Protein AF-A0A832MBW1-F1 (afdb_monomer)

Structure (mmCIF, N/CA/C/O backbone):
data_AF-A0A832MBW1-F1
#
_entry.id   AF-A0A832MBW1-F1
#
loop_
_atom_site.group_PDB
_atom_site.id
_atom_site.type_symbol
_atom_site.label_atom_id
_atom_site.label_alt_id
_atom_site.label_comp_id
_atom_site.label_asym_id
_atom_site.label_entity_id
_atom_site.label_seq_id
_atom_site.pdbx_PDB_ins_code
_atom_site.Cartn_x
_atom_site.Cartn_y
_atom_site.Cartn_z
_atom_site.occupancy
_atom_site.B_iso_or_equiv
_atom_site.auth_seq_id
_atom_site.auth_comp_id
_atom_site.auth_asym_id
_atom_site.auth_atom_id
_atom_site.pdbx_PDB_model_num
ATOM 1 N N . VAL A 1 1 ? 12.903 -4.728 -37.208 1.00 92.25 1 VAL A N 1
ATOM 2 C CA . VAL A 1 1 ? 13.621 -6.028 -37.276 1.00 92.25 1 VAL A CA 1
ATOM 3 C C . VAL A 1 1 ? 13.811 -6.372 -38.739 1.00 92.25 1 VAL A C 1
ATOM 5 O O . VAL A 1 1 ? 12.863 -6.146 -39.484 1.00 92.25 1 VAL A O 1
ATOM 8 N N . ARG A 1 2 ? 14.954 -6.934 -39.152 1.00 93.88 2 ARG A N 1
ATOM 9 C CA . ARG A 1 2 ? 15.096 -7.521 -40.493 1.00 93.88 2 ARG A CA 1
ATOM 10 C C . ARG A 1 2 ? 14.336 -8.826 -40.596 1.00 93.88 2 ARG A C 1
ATOM 12 O O . ARG A 1 2 ? 14.789 -9.883 -40.165 1.00 93.88 2 ARG A O 1
ATOM 19 N N . THR A 1 3 ? 13.134 -8.723 -41.145 1.00 91.31 3 THR A N 1
ATOM 20 C CA . THR A 1 3 ? 12.177 -9.837 -41.202 1.00 91.31 3 THR A CA 1
ATOM 21 C C . THR A 1 3 ? 12.613 -10.955 -42.145 1.00 91.31 3 THR A C 1
ATOM 23 O O . THR A 1 3 ? 12.210 -12.098 -41.957 1.00 91.31 3 THR A O 1
ATOM 26 N N . SER A 1 4 ? 13.477 -10.651 -43.117 1.00 93.75 4 SER A N 1
ATOM 27 C CA . SER A 1 4 ? 14.012 -11.624 -44.071 1.00 93.75 4 SER A CA 1
ATOM 28 C C . SER A 1 4 ? 15.173 -12.464 -43.526 1.00 93.75 4 SER A C 1
ATOM 30 O O . SER A 1 4 ? 15.677 -13.321 -44.246 1.00 93.75 4 SER A O 1
ATOM 32 N N . HIS A 1 5 ? 15.667 -12.188 -42.315 1.00 96.31 5 HIS A N 1
ATOM 33 C CA . HIS A 1 5 ? 16.841 -12.875 -41.782 1.00 96.31 5 HIS A CA 1
ATOM 34 C C . HIS A 1 5 ? 16.543 -14.373 -41.547 1.00 96.31 5 HIS A C 1
ATOM 36 O O . HIS A 1 5 ? 15.524 -14.686 -40.921 1.00 96.31 5 HIS A O 1
ATOM 42 N N . PRO A 1 6 ? 17.419 -15.318 -41.955 1.00 96.19 6 PRO A N 1
ATOM 43 C CA . PRO A 1 6 ? 17.141 -16.755 -41.838 1.00 96.19 6 PRO A CA 1
ATOM 44 C C . PRO A 1 6 ? 16.861 -17.246 -40.412 1.00 96.19 6 PRO A C 1
ATOM 46 O O . PRO A 1 6 ? 16.080 -18.178 -40.236 1.00 96.19 6 PRO A O 1
ATOM 49 N N . ALA A 1 7 ? 17.414 -16.575 -39.393 1.00 96.44 7 ALA A N 1
ATOM 50 C CA . ALA A 1 7 ? 17.112 -16.839 -37.978 1.00 96.44 7 ALA A CA 1
ATOM 51 C C . ALA A 1 7 ? 15.615 -16.761 -37.627 1.00 96.44 7 ALA A C 1
ATOM 53 O O . ALA A 1 7 ? 15.191 -17.343 -36.630 1.00 96.44 7 ALA A O 1
ATOM 54 N N . PHE A 1 8 ? 14.810 -16.056 -38.424 1.00 96.50 8 PHE A N 1
ATOM 55 C CA . PHE A 1 8 ? 13.365 -15.937 -38.237 1.00 96.50 8 PHE A CA 1
ATOM 56 C C . PHE A 1 8 ? 12.561 -16.747 -39.260 1.00 96.50 8 PHE A C 1
ATOM 58 O O . PHE A 1 8 ? 11.351 -16.563 -39.382 1.00 96.50 8 PHE A O 1
ATOM 65 N N . SER A 1 9 ? 13.200 -17.656 -40.000 1.00 94.56 9 SER A N 1
ATOM 66 C CA . SER A 1 9 ? 12.514 -18.465 -41.006 1.00 94.56 9 SER A CA 1
ATOM 67 C C . SER A 1 9 ? 11.331 -19.238 -40.401 1.00 94.56 9 SER A C 1
ATOM 69 O O . SER A 1 9 ? 11.435 -19.924 -39.376 1.00 94.56 9 SER A O 1
ATOM 71 N N . GLY A 1 10 ? 10.159 -19.073 -41.019 1.00 92.94 10 GLY A N 1
ATOM 72 C CA . GLY A 1 10 ? 8.892 -19.652 -40.568 1.00 92.94 10 GLY A CA 1
ATOM 73 C C . GLY A 1 10 ? 8.289 -19.023 -39.303 1.00 92.94 10 GLY A C 1
ATOM 74 O O . GLY A 1 10 ? 7.329 -19.579 -38.762 1.00 92.94 10 GLY A O 1
ATOM 75 N N . LEU A 1 11 ? 8.851 -17.937 -38.763 1.00 95.88 11 LEU A N 1
ATOM 76 C CA . LEU A 1 11 ? 8.248 -17.163 -37.676 1.00 95.88 11 LEU A CA 1
ATOM 77 C C . LEU A 1 11 ? 7.294 -16.129 -38.278 1.00 95.88 11 LEU A C 1
ATOM 79 O O . LEU A 1 11 ? 7.687 -15.343 -39.136 1.00 95.88 11 LEU A O 1
ATOM 83 N N . ASN A 1 12 ? 6.044 -16.094 -37.816 1.00 95.62 12 ASN A N 1
ATOM 84 C CA . ASN A 1 12 ? 5.128 -15.030 -38.215 1.00 95.62 12 ASN A CA 1
ATOM 85 C C . ASN A 1 12 ? 5.562 -13.713 -37.552 1.00 95.62 12 ASN A C 1
ATOM 87 O O . ASN A 1 12 ? 5.548 -13.617 -36.323 1.00 95.62 12 ASN A O 1
ATOM 91 N N . ILE A 1 13 ? 5.943 -12.704 -38.339 1.00 95.62 13 ILE A N 1
ATOM 92 C CA . ILE A 1 13 ? 6.321 -11.385 -37.820 1.00 95.62 13 ILE A CA 1
ATOM 93 C C . ILE A 1 13 ? 5.285 -10.348 -38.246 1.00 95.62 13 ILE A C 1
ATOM 95 O O . ILE A 1 13 ? 5.181 -9.996 -39.420 1.00 95.62 13 ILE A O 1
ATOM 99 N N . VAL A 1 14 ? 4.559 -9.800 -37.272 1.00 95.56 14 VAL A N 1
ATOM 100 C CA . VAL A 1 14 ? 3.630 -8.686 -37.487 1.00 95.56 14 VAL A CA 1
ATOM 101 C C . VAL A 1 14 ? 4.376 -7.386 -37.228 1.00 95.56 14 VAL A C 1
ATOM 103 O O . VAL A 1 14 ? 4.815 -7.133 -36.109 1.00 95.56 14 VAL A O 1
ATOM 106 N N . SER A 1 15 ? 4.525 -6.554 -38.257 1.00 95.75 15 SER A N 1
ATOM 107 C CA . SER A 1 15 ? 5.295 -5.313 -38.162 1.00 95.75 15 SER A CA 1
ATOM 108 C C . SER A 1 15 ? 4.417 -4.064 -38.196 1.00 95.75 15 SER A C 1
ATOM 110 O O . SER A 1 15 ? 3.482 -3.974 -38.994 1.00 95.75 15 SER A O 1
ATOM 112 N N . LYS A 1 16 ? 4.750 -3.079 -37.357 1.00 95.94 16 LYS A N 1
ATOM 113 C CA . LYS A 1 16 ? 4.150 -1.736 -37.339 1.00 95.94 16 LYS A CA 1
ATOM 114 C C . LYS A 1 16 ? 5.208 -0.677 -37.048 1.00 95.94 16 LYS A C 1
ATOM 116 O O . LYS A 1 16 ? 6.159 -0.946 -36.319 1.00 95.94 16 LYS A O 1
ATOM 121 N N . VAL A 1 17 ? 5.033 0.511 -37.622 1.00 96.88 17 VAL A N 1
ATOM 122 C CA . VAL A 1 17 ? 5.969 1.637 -37.498 1.00 96.88 17 VAL A CA 1
ATOM 123 C C . VAL A 1 17 ? 5.344 2.738 -36.652 1.00 96.88 17 VAL A C 1
ATOM 125 O O . VAL A 1 17 ? 4.193 3.102 -36.873 1.00 96.88 17 VAL A O 1
ATOM 128 N N . PHE A 1 18 ? 6.121 3.257 -35.707 1.00 96.50 18 PHE A N 1
ATOM 129 C CA . PHE A 1 18 ? 5.790 4.358 -34.808 1.00 96.50 18 PHE A CA 1
ATOM 130 C C . PHE A 1 18 ? 6.983 5.314 -34.804 1.00 96.50 18 PHE A C 1
ATOM 132 O O . PHE A 1 18 ? 7.837 5.247 -33.932 1.00 96.50 18 PHE A O 1
ATOM 139 N N . LEU A 1 19 ? 7.100 6.129 -35.852 1.00 95.75 19 LEU A N 1
ATOM 140 C CA . LEU A 1 19 ? 8.191 7.096 -36.031 1.00 95.75 19 LEU A CA 1
ATOM 141 C C . LEU A 1 19 ? 7.652 8.495 -36.336 1.00 95.75 19 LEU A C 1
ATOM 143 O O . LEU A 1 19 ? 8.296 9.291 -37.021 1.00 95.75 19 LEU A O 1
ATOM 147 N N . ASP A 1 20 ? 6.443 8.795 -35.866 1.00 94.31 20 ASP A N 1
ATOM 148 C CA . ASP A 1 20 ? 5.788 10.069 -36.151 1.00 94.31 20 ASP A CA 1
ATOM 149 C C . ASP A 1 20 ? 6.505 11.247 -35.499 1.00 94.31 20 ASP A C 1
ATOM 151 O O . ASP A 1 20 ? 6.515 12.345 -36.066 1.00 94.31 20 ASP A O 1
ATOM 155 N N . TYR A 1 21 ? 7.154 11.003 -34.360 1.00 94.50 21 TYR A N 1
ATOM 156 C CA . TYR A 1 21 ? 7.999 11.981 -33.690 1.00 94.50 21 TYR A CA 1
ATOM 157 C C . TYR A 1 21 ? 9.461 11.820 -34.106 1.00 94.50 21 TYR A C 1
ATOM 159 O O . TYR A 1 21 ? 10.112 12.816 -34.414 1.00 94.50 21 TYR A O 1
ATOM 167 N N . GLY A 1 22 ? 9.966 10.586 -34.209 1.00 92.62 22 GLY A N 1
ATOM 168 C CA . GLY A 1 22 ? 11.330 10.311 -34.666 1.00 92.62 22 GLY A CA 1
ATOM 169 C C . GLY A 1 22 ? 11.683 10.950 -36.012 1.00 92.62 22 GLY A C 1
ATOM 170 O O . GLY A 1 22 ? 12.757 11.531 -36.144 1.00 92.62 22 GLY A O 1
ATOM 171 N N . LYS A 1 23 ? 10.761 10.944 -36.987 1.00 95.12 23 LYS A N 1
ATOM 172 C CA . LYS A 1 23 ? 10.978 11.543 -38.321 1.00 95.12 23 LYS A CA 1
ATOM 173 C C . LYS A 1 23 ? 11.207 13.059 -38.313 1.00 95.12 23 LYS A C 1
ATOM 175 O O . LYS A 1 23 ? 11.610 13.612 -39.332 1.00 95.12 23 LYS A O 1
ATOM 180 N N . GLN A 1 24 ? 10.914 13.727 -37.198 1.00 96.00 24 GLN A N 1
ATOM 181 C CA . GLN A 1 24 ? 11.104 15.168 -37.025 1.00 96.00 24 GLN A CA 1
ATOM 182 C C . GLN A 1 24 ? 12.509 15.512 -36.502 1.00 96.00 24 GLN A C 1
ATOM 184 O O . GLN A 1 24 ? 12.883 16.683 -36.498 1.00 96.00 24 GLN A O 1
ATOM 189 N N . ASP A 1 25 ? 13.295 14.520 -36.068 1.00 94.06 25 ASP A N 1
ATOM 190 C CA . ASP A 1 25 ? 14.669 14.734 -35.615 1.00 94.06 25 ASP A CA 1
ATOM 191 C C . ASP A 1 25 ? 15.563 15.168 -36.798 1.00 94.06 25 ASP A C 1
ATOM 193 O O . ASP A 1 25 ? 15.604 14.476 -37.822 1.00 94.06 25 ASP A O 1
ATOM 197 N N . PRO A 1 26 ? 16.329 16.272 -36.692 1.00 94.75 26 PRO A N 1
ATOM 198 C CA . PRO A 1 26 ? 17.281 16.683 -37.729 1.00 94.75 26 PRO A CA 1
ATOM 199 C C . PRO A 1 26 ? 18.284 15.583 -38.125 1.00 94.75 26 PRO A C 1
ATOM 201 O O . PRO A 1 26 ? 18.710 15.488 -39.284 1.00 94.75 26 PRO A O 1
ATOM 204 N N . CYS A 1 27 ? 18.631 14.721 -37.169 1.00 94.69 27 CYS A N 1
ATOM 205 C CA . CYS A 1 27 ? 19.523 13.580 -37.319 1.00 94.69 27 CYS A CA 1
ATOM 206 C C . CYS A 1 27 ? 18.808 12.293 -37.757 1.00 94.69 27 CYS A C 1
ATOM 208 O O . CYS A 1 27 ? 19.432 11.234 -37.804 1.00 94.69 27 CYS A O 1
ATOM 210 N N . PHE A 1 28 ? 17.531 12.349 -38.141 1.00 95.50 28 PHE A N 1
ATOM 211 C CA . PHE A 1 28 ? 16.820 11.192 -38.678 1.00 95.50 28 PHE A CA 1
ATOM 212 C C . PHE A 1 28 ? 17.489 10.678 -39.964 1.00 95.50 28 PHE A C 1
ATOM 214 O O . PHE A 1 28 ? 17.680 11.428 -40.931 1.00 95.50 28 PHE A O 1
ATOM 221 N N . GLY A 1 29 ? 17.869 9.399 -39.951 1.00 93.81 29 GLY A N 1
ATOM 222 C CA . GLY A 1 29 ? 18.595 8.692 -41.009 1.00 93.81 29 GLY A CA 1
ATOM 223 C C . GLY A 1 29 ? 17.940 7.382 -41.443 1.00 93.81 29 GLY A C 1
ATOM 224 O O . GLY A 1 29 ? 18.627 6.502 -41.956 1.00 93.81 29 GLY A O 1
ATOM 225 N N . ASP A 1 30 ? 16.637 7.226 -41.216 1.00 94.31 30 ASP A N 1
ATOM 226 C CA . ASP A 1 30 ? 15.901 5.988 -41.488 1.00 94.31 30 ASP A CA 1
ATOM 227 C C . ASP A 1 30 ? 14.741 6.217 -42.477 1.00 94.31 30 ASP A C 1
ATOM 229 O O . ASP A 1 30 ? 14.628 7.274 -43.093 1.00 94.31 30 ASP A O 1
ATOM 233 N N . ASP A 1 31 ? 13.901 5.208 -42.694 1.00 92.38 31 ASP A N 1
ATOM 234 C CA . ASP A 1 31 ? 12.640 5.317 -43.426 1.00 92.38 31 ASP A CA 1
ATOM 235 C C . ASP A 1 31 ? 11.462 5.259 -42.444 1.00 92.38 31 ASP A C 1
ATOM 237 O O . ASP A 1 31 ? 11.221 4.242 -41.794 1.00 92.38 31 ASP A O 1
ATOM 241 N N . ALA A 1 32 ? 10.716 6.363 -42.348 1.00 92.38 32 ALA A N 1
ATOM 242 C CA . ALA A 1 32 ? 9.584 6.508 -41.433 1.00 92.38 32 ALA A CA 1
ATOM 243 C C . ALA A 1 32 ? 8.362 5.647 -41.807 1.00 92.38 32 ALA A C 1
ATOM 245 O O . ALA A 1 32 ? 7.406 5.584 -41.038 1.00 92.38 32 ALA A O 1
ATOM 246 N N . THR A 1 33 ? 8.371 4.997 -42.973 1.00 93.31 33 THR A N 1
ATOM 247 C CA . THR A 1 33 ? 7.282 4.134 -43.458 1.00 93.31 33 THR A CA 1
ATOM 248 C C . THR A 1 33 ? 7.624 2.648 -43.409 1.00 93.31 33 THR A C 1
ATOM 250 O O . THR A 1 33 ? 6.732 1.804 -43.510 1.00 93.31 33 THR A O 1
ATOM 253 N N . SER A 1 34 ? 8.899 2.310 -43.209 1.00 92.94 34 SER A N 1
ATOM 254 C CA . SER A 1 34 ? 9.385 0.934 -43.261 1.00 92.94 34 SER A CA 1
ATOM 255 C C . SER A 1 34 ? 9.634 0.364 -41.863 1.00 92.94 34 SER A C 1
ATOM 257 O O . SER A 1 34 ? 10.283 1.017 -41.048 1.00 92.94 34 SER A O 1
ATOM 259 N N . PRO A 1 35 ? 9.185 -0.871 -41.564 1.00 91.44 35 PRO A N 1
ATOM 260 C CA . PRO A 1 35 ? 9.498 -1.559 -40.310 1.00 91.44 35 PRO A CA 1
ATOM 261 C C . PRO A 1 35 ? 10.895 -2.201 -40.281 1.00 91.44 35 PRO A C 1
ATOM 263 O O . PRO A 1 35 ? 11.268 -2.822 -39.272 1.00 91.44 35 PRO A O 1
ATOM 266 N N . GLU A 1 36 ? 11.642 -2.077 -41.379 1.00 89.75 36 GLU A N 1
ATOM 267 C CA . GLU A 1 36 ? 12.969 -2.652 -41.544 1.00 89.75 36 GLU A CA 1
ATOM 268 C C . GLU A 1 36 ? 13.975 -1.987 -40.597 1.00 89.75 36 GLU A C 1
ATOM 270 O O . GLU A 1 36 ? 13.896 -0.797 -40.279 1.00 89.75 36 GLU A O 1
ATOM 275 N N . ASP A 1 37 ? 14.905 -2.776 -40.073 1.00 86.56 37 ASP A N 1
ATOM 276 C CA . ASP A 1 37 ? 15.858 -2.312 -39.069 1.00 86.56 37 ASP A CA 1
ATOM 277 C C . ASP A 1 37 ? 17.171 -1.858 -39.695 1.00 86.56 37 ASP A C 1
ATOM 279 O O . ASP A 1 37 ? 18.097 -2.641 -39.779 1.00 86.56 37 ASP A O 1
ATOM 283 N N . LYS A 1 38 ? 17.305 -0.587 -40.073 1.00 87.25 38 LYS A N 1
ATOM 284 C CA . LYS A 1 38 ? 18.543 -0.109 -40.710 1.00 87.25 38 LYS A CA 1
ATOM 285 C C . LYS A 1 38 ? 19.767 -0.037 -39.795 1.00 87.25 38 LYS A C 1
ATOM 287 O O . LYS A 1 38 ? 20.871 0.154 -40.301 1.00 87.25 38 LYS A O 1
ATOM 292 N N . GLN A 1 39 ? 19.590 -0.149 -38.479 1.00 90.69 39 GLN A N 1
ATOM 293 C CA . GLN A 1 39 ? 20.680 -0.009 -37.515 1.00 90.69 39 GLN A CA 1
ATOM 294 C C . GLN A 1 39 ? 21.196 -1.375 -37.036 1.00 90.69 39 GLN A C 1
ATOM 296 O O . GLN A 1 39 ? 22.407 -1.577 -36.962 1.00 90.69 39 GLN A O 1
ATOM 301 N N . GLY A 1 40 ? 20.292 -2.316 -36.762 1.00 92.44 40 GLY A N 1
ATOM 302 C CA . GLY A 1 40 ? 20.576 -3.722 -36.470 1.00 92.44 40 GLY A CA 1
ATOM 303 C C . GLY A 1 40 ? 20.309 -4.179 -35.035 1.00 92.44 40 GLY A C 1
ATOM 304 O O . GLY A 1 40 ? 20.174 -5.378 -34.786 1.00 92.44 40 GLY A O 1
ATOM 305 N N . HIS A 1 41 ? 20.169 -3.250 -34.090 1.00 94.44 41 HIS A N 1
ATOM 306 C CA . HIS A 1 41 ? 19.912 -3.537 -32.676 1.00 94.44 41 HIS A CA 1
ATOM 307 C C . HIS A 1 41 ? 18.585 -4.260 -32.469 1.00 94.44 41 HIS A C 1
ATOM 309 O O . HIS A 1 41 ? 18.535 -5.267 -31.765 1.00 94.44 41 HIS A O 1
ATOM 315 N N . GLY A 1 42 ? 17.516 -3.814 -33.134 1.00 96.06 42 GLY A N 1
ATOM 316 C CA . GLY A 1 42 ? 16.205 -4.452 -33.014 1.00 96.06 42 GLY A CA 1
ATOM 317 C C . GLY A 1 42 ? 16.215 -5.898 -33.516 1.00 96.06 42 GLY A C 1
ATOM 318 O O . GLY A 1 42 ? 15.570 -6.763 -32.928 1.00 96.06 42 GLY A O 1
ATOM 319 N N . THR A 1 43 ? 16.966 -6.170 -34.582 1.00 97.25 43 THR A N 1
ATOM 320 C CA . THR A 1 43 ? 17.171 -7.507 -35.159 1.00 97.25 43 THR A CA 1
ATOM 321 C C . THR A 1 43 ? 17.930 -8.411 -34.195 1.00 97.25 43 THR A C 1
ATOM 323 O O . THR A 1 43 ? 17.482 -9.528 -33.932 1.00 97.25 43 THR A O 1
ATOM 326 N N . HIS A 1 44 ? 19.006 -7.902 -33.592 1.00 97.44 44 HIS A N 1
ATOM 327 C CA . HIS A 1 44 ? 19.781 -8.625 -32.582 1.00 97.44 44 HIS A CA 1
ATOM 328 C C . HIS A 1 44 ? 18.925 -8.958 -31.349 1.00 97.44 44 HIS A C 1
ATOM 330 O O . HIS A 1 44 ? 18.812 -10.121 -30.957 1.00 97.44 44 HIS A O 1
ATOM 336 N N . VAL A 1 45 ? 18.206 -7.970 -30.810 1.00 98.12 45 VAL A N 1
ATOM 337 C CA . VAL A 1 45 ? 17.284 -8.131 -29.673 1.00 98.12 45 VAL A CA 1
ATOM 338 C C . VAL A 1 45 ? 16.179 -9.149 -29.975 1.00 98.12 45 VAL A C 1
ATOM 340 O O . VAL A 1 45 ? 15.905 -10.026 -29.155 1.00 98.12 45 VAL A O 1
ATOM 343 N N . ALA A 1 46 ? 15.560 -9.081 -31.157 1.00 97.88 46 ALA A N 1
ATOM 344 C CA . ALA A 1 46 ? 14.539 -10.040 -31.578 1.00 97.88 46 ALA A CA 1
ATOM 345 C C . ALA A 1 46 ? 15.092 -11.467 -31.704 1.00 97.88 46 ALA A C 1
ATOM 347 O O . ALA A 1 46 ? 14.399 -12.427 -31.357 1.00 97.88 46 ALA A O 1
ATOM 348 N N . GLY A 1 47 ? 16.340 -11.616 -32.156 1.00 98.00 47 GLY A N 1
ATOM 349 C CA . GLY A 1 47 ? 17.010 -12.910 -32.241 1.00 98.00 47 GLY A CA 1
ATOM 350 C C . GLY A 1 47 ? 17.220 -13.560 -30.870 1.00 98.00 47 GLY A C 1
ATOM 351 O O . GLY A 1 47 ? 16.939 -14.749 -30.732 1.00 98.00 47 GLY A O 1
ATOM 352 N N . ILE A 1 48 ? 17.568 -12.787 -29.833 1.00 98.31 48 ILE A N 1
ATOM 353 C CA . ILE A 1 48 ? 17.711 -13.305 -28.458 1.00 98.31 48 ILE A CA 1
ATOM 354 C C . ILE A 1 48 ? 16.377 -13.861 -27.945 1.00 98.31 48 ILE A C 1
ATOM 356 O O . ILE A 1 48 ? 16.347 -14.856 -27.223 1.00 98.31 48 ILE A O 1
ATOM 360 N N . VAL A 1 49 ? 15.253 -13.260 -28.343 1.00 98.19 49 VAL A N 1
ATOM 361 C CA . VAL A 1 49 ? 13.928 -13.775 -27.978 1.00 98.19 49 VAL A CA 1
ATOM 362 C C . VAL A 1 49 ? 13.564 -15.008 -28.801 1.00 98.19 49 VAL A C 1
ATOM 364 O O . VAL A 1 49 ? 13.142 -16.006 -28.227 1.00 98.19 49 VAL A O 1
ATOM 367 N N . ALA A 1 50 ? 13.676 -14.950 -30.130 1.00 97.25 50 ALA A N 1
ATOM 368 C CA . ALA A 1 50 ? 12.919 -15.844 -31.012 1.00 97.25 50 ALA A CA 1
ATOM 369 C C . ALA A 1 50 ? 13.720 -16.483 -32.160 1.00 97.25 50 ALA A C 1
ATOM 371 O O . ALA A 1 50 ? 13.111 -17.112 -33.026 1.00 97.25 50 ALA A O 1
ATOM 372 N N . SER A 1 51 ? 15.051 -16.350 -32.191 1.00 97.38 51 SER A N 1
ATOM 373 C CA . SER A 1 51 ? 15.876 -17.007 -33.213 1.00 97.38 51 SER A CA 1
ATOM 374 C C . SER A 1 51 ? 15.639 -18.522 -33.237 1.00 97.38 51 SER A C 1
ATOM 376 O O . SER A 1 51 ? 15.592 -19.186 -32.198 1.00 97.38 51 SER A O 1
ATOM 378 N N . ARG A 1 52 ? 15.536 -19.076 -34.444 1.00 95.62 52 ARG A N 1
ATOM 379 C CA . ARG A 1 52 ? 15.458 -20.515 -34.731 1.00 95.62 52 ARG A CA 1
ATOM 380 C C . ARG A 1 52 ? 16.774 -21.079 -35.278 1.00 95.62 52 ARG A C 1
ATOM 382 O O . ARG A 1 52 ? 16.814 -22.240 -35.672 1.00 95.62 52 ARG A O 1
ATOM 389 N N . GLY A 1 53 ? 17.841 -20.276 -35.262 1.00 93.88 53 GLY A N 1
ATOM 390 C CA . GLY A 1 53 ? 19.112 -20.582 -35.917 1.00 93.88 53 GLY A CA 1
ATOM 391 C C . GLY A 1 53 ? 19.067 -20.330 -37.429 1.00 93.88 53 GLY A C 1
ATOM 392 O O . GLY A 1 53 ? 18.007 -20.103 -38.009 1.00 93.88 53 GLY A O 1
ATOM 393 N N . ALA A 1 54 ? 20.231 -20.357 -38.070 1.00 94.38 54 ALA A N 1
ATOM 394 C CA . ALA A 1 54 ? 20.383 -20.209 -39.521 1.00 94.38 54 ALA A CA 1
ATOM 395 C C . ALA A 1 54 ? 21.348 -21.275 -40.072 1.00 94.38 54 ALA A C 1
ATOM 397 O O . ALA A 1 54 ? 22.058 -21.910 -39.286 1.00 94.38 54 ALA A O 1
ATOM 398 N N . PRO A 1 55 ? 21.419 -21.495 -41.399 1.00 92.25 55 PRO A N 1
ATOM 399 C CA . PRO A 1 55 ? 22.463 -22.332 -41.989 1.00 92.25 55 PRO A CA 1
ATOM 400 C C . PRO A 1 55 ? 23.863 -21.891 -41.529 1.00 92.25 55 PRO A C 1
ATOM 402 O O . PRO A 1 55 ? 24.207 -20.716 -41.625 1.00 92.25 55 PRO A O 1
ATOM 405 N N . GLY A 1 56 ? 24.656 -22.823 -40.990 1.00 90.81 56 GLY A N 1
ATOM 406 C CA . GLY A 1 56 ? 25.969 -22.529 -40.390 1.00 90.81 56 GLY A CA 1
ATOM 407 C C . GLY A 1 56 ? 25.929 -21.947 -38.967 1.00 90.81 56 GLY A C 1
ATOM 408 O O . GLY A 1 56 ? 26.980 -21.768 -38.365 1.00 90.81 56 GLY A O 1
ATOM 409 N N . TRP A 1 57 ? 24.736 -21.704 -38.415 1.00 91.06 57 TRP A N 1
ATOM 410 C CA . TRP A 1 57 ? 24.489 -21.113 -37.094 1.00 91.06 57 TRP A CA 1
ATOM 411 C C . TRP A 1 57 ? 23.328 -21.832 -36.382 1.00 91.06 57 TRP A C 1
ATOM 413 O O . TRP A 1 57 ? 22.386 -21.204 -35.891 1.00 91.06 57 TRP A O 1
ATOM 423 N N . SER A 1 58 ? 23.347 -23.168 -36.374 1.00 87.88 58 SER A N 1
ATOM 424 C CA . SER A 1 58 ? 22.223 -23.989 -35.901 1.00 87.88 58 SER A CA 1
ATOM 425 C C . SER A 1 58 ? 21.959 -23.894 -34.401 1.00 87.88 58 SER A C 1
ATOM 427 O O . SER A 1 58 ? 20.822 -24.115 -34.000 1.00 87.88 58 SER A O 1
ATOM 429 N N . ASP A 1 59 ? 22.963 -23.536 -33.596 1.00 87.25 59 ASP A N 1
ATOM 430 C CA . ASP A 1 59 ? 22.897 -23.604 -32.126 1.00 87.25 59 ASP A CA 1
ATOM 431 C C . ASP A 1 59 ? 22.562 -22.252 -31.468 1.00 87.25 59 ASP A C 1
ATOM 433 O O . ASP A 1 59 ? 22.470 -22.136 -30.247 1.00 87.25 59 ASP A O 1
ATOM 437 N N . TYR A 1 60 ? 22.329 -21.213 -32.273 1.00 91.38 60 TYR A N 1
ATOM 438 C CA . TYR A 1 60 ? 22.073 -19.847 -31.811 1.00 91.38 60 TYR A CA 1
ATOM 439 C C . TYR A 1 60 ? 20.574 -19.578 -31.666 1.00 91.38 60 TYR A C 1
ATOM 441 O O . TYR A 1 60 ? 19.972 -18.787 -32.402 1.00 91.38 60 TYR A O 1
ATOM 449 N N . TRP A 1 61 ? 19.948 -20.296 -30.736 1.00 94.06 61 TRP A N 1
ATOM 450 C CA . TRP A 1 61 ? 18.515 -20.198 -30.474 1.00 94.06 61 TRP A CA 1
ATOM 451 C C . TRP A 1 61 ? 18.168 -19.022 -29.571 1.00 94.06 61 TRP A C 1
ATOM 453 O O . TRP A 1 61 ? 18.834 -18.758 -28.574 1.00 94.06 61 TRP A O 1
ATOM 463 N N . GLY A 1 62 ? 17.057 -18.366 -29.894 1.00 96.56 62 GLY A N 1
ATOM 464 C CA . GLY A 1 62 ? 16.418 -17.446 -28.973 1.00 96.56 62 GLY A CA 1
ATOM 465 C C . GLY A 1 62 ? 15.789 -18.209 -27.811 1.00 96.56 62 GLY A C 1
ATOM 466 O O . GLY A 1 62 ? 15.372 -19.363 -27.959 1.00 96.56 62 GLY A O 1
ATOM 467 N N . VAL A 1 63 ? 15.670 -17.547 -26.662 1.00 97.62 63 VAL A N 1
ATOM 468 C CA . VAL A 1 63 ? 15.126 -18.135 -25.429 1.00 97.62 63 VAL A CA 1
ATOM 469 C C . VAL A 1 63 ? 13.752 -18.767 -25.673 1.00 97.62 63 VAL A C 1
ATOM 471 O O . VAL A 1 63 ? 13.496 -19.883 -25.238 1.00 97.62 63 VAL A O 1
ATOM 474 N N . ALA A 1 64 ? 12.891 -18.105 -26.443 1.00 96.88 64 ALA A N 1
ATOM 475 C CA . ALA A 1 64 ? 11.575 -18.580 -26.852 1.00 96.88 64 ALA A CA 1
ATOM 476 C C . ALA A 1 64 ? 11.527 -18.938 -28.354 1.00 96.88 64 ALA A C 1
ATOM 478 O O . ALA A 1 64 ? 10.621 -18.510 -29.068 1.00 96.88 64 ALA A O 1
ATOM 479 N N . ARG A 1 65 ? 12.463 -19.763 -28.856 1.00 95.00 65 ARG A N 1
ATOM 480 C CA . ARG A 1 65 ? 12.527 -20.206 -30.276 1.00 95.00 65 ARG A CA 1
ATOM 481 C C . ARG A 1 65 ? 11.211 -20.744 -30.866 1.00 95.00 65 ARG A C 1
ATOM 483 O O . ARG A 1 65 ? 10.982 -20.680 -32.074 1.00 95.00 65 ARG A O 1
ATOM 490 N N . GLY A 1 66 ? 10.350 -21.304 -30.011 1.00 93.88 66 GLY A N 1
ATOM 491 C CA . GLY A 1 66 ? 9.039 -21.849 -30.372 1.00 93.88 66 GLY A CA 1
ATOM 492 C C . GLY A 1 66 ? 7.928 -20.802 -30.492 1.00 93.88 66 GLY A C 1
ATOM 493 O O . GLY A 1 66 ? 6.777 -21.180 -30.698 1.00 93.88 66 GLY A O 1
ATOM 494 N N . LEU A 1 67 ? 8.238 -19.508 -30.344 1.00 94.62 67 LEU A N 1
ATOM 495 C CA . LEU A 1 67 ? 7.263 -18.428 -30.452 1.00 94.62 67 LEU A CA 1
ATOM 496 C C . LEU A 1 67 ? 6.531 -18.508 -31.802 1.00 94.62 67 LEU A C 1
ATOM 498 O O . LEU A 1 67 ? 7.146 -18.652 -32.861 1.00 94.62 67 LEU A O 1
ATOM 502 N N . GLY A 1 68 ? 5.198 -18.444 -31.751 1.00 92.19 68 GLY A N 1
ATOM 503 C CA . GLY A 1 68 ? 4.351 -18.533 -32.942 1.00 92.19 68 GLY A CA 1
ATOM 504 C C . GLY A 1 68 ? 4.224 -17.209 -33.693 1.00 92.19 68 GLY A C 1
ATOM 505 O O . GLY A 1 68 ? 4.101 -17.202 -34.914 1.00 92.19 68 GLY A O 1
ATOM 506 N N . THR A 1 69 ? 4.245 -16.077 -32.988 1.00 95.31 69 THR A N 1
ATOM 507 C CA . THR A 1 69 ? 4.169 -14.743 -33.598 1.00 95.31 69 THR A CA 1
ATOM 508 C C . THR A 1 69 ? 5.009 -13.744 -32.816 1.00 95.31 69 THR A C 1
ATOM 510 O O . THR A 1 69 ? 4.881 -13.649 -31.597 1.00 95.31 69 THR A O 1
ATOM 513 N N . LEU A 1 70 ? 5.836 -12.983 -33.529 1.00 95.88 70 LEU A N 1
ATOM 514 C CA . LEU A 1 70 ? 6.608 -11.861 -33.006 1.00 95.88 70 LEU A CA 1
ATOM 515 C C . LEU A 1 70 ? 6.002 -10.550 -33.516 1.00 95.88 70 LEU A C 1
ATOM 517 O O . LEU A 1 70 ? 5.798 -10.380 -34.716 1.00 95.88 70 LEU A O 1
ATOM 521 N N . TYR A 1 71 ? 5.743 -9.606 -32.615 1.00 96.50 71 TYR A N 1
ATOM 522 C CA . TYR A 1 71 ? 5.302 -8.262 -32.986 1.00 96.50 71 TYR A CA 1
ATOM 523 C C . TYR A 1 71 ? 6.511 -7.322 -33.022 1.00 96.50 71 TYR A C 1
ATOM 525 O O . TYR A 1 71 ? 7.108 -7.026 -31.991 1.00 96.50 71 TYR A O 1
ATOM 533 N N . ASN A 1 72 ? 6.880 -6.861 -34.216 1.00 96.12 72 ASN A N 1
ATOM 534 C CA . ASN A 1 72 ? 7.940 -5.881 -34.445 1.00 96.12 72 ASN A CA 1
ATOM 535 C C . ASN A 1 72 ? 7.330 -4.472 -34.461 1.00 96.12 72 ASN A C 1
ATOM 537 O O . ASN A 1 72 ? 6.814 -4.021 -35.486 1.00 96.12 72 ASN A O 1
ATOM 541 N N . LEU A 1 73 ? 7.376 -3.786 -33.319 1.00 96.38 73 LEU A N 1
ATOM 542 C CA . LEU A 1 73 ? 6.923 -2.401 -33.188 1.00 96.38 73 LEU A CA 1
ATOM 543 C C . LEU A 1 73 ? 8.136 -1.472 -33.331 1.00 96.38 73 LEU A C 1
ATOM 545 O O . LEU A 1 73 ? 8.909 -1.291 -32.390 1.00 96.38 73 LEU A O 1
ATOM 549 N N . LYS A 1 74 ? 8.343 -0.917 -34.527 1.00 96.12 74 LYS A N 1
ATOM 550 C CA . LYS A 1 74 ? 9.489 -0.049 -34.820 1.00 96.12 74 LYS A CA 1
ATOM 551 C C . LYS A 1 74 ? 9.254 1.336 -34.228 1.00 96.12 74 LYS A C 1
ATOM 553 O O . LYS A 1 74 ? 8.497 2.120 -34.785 1.00 96.12 74 LYS A O 1
ATOM 558 N N . ILE A 1 75 ? 9.936 1.606 -33.123 1.00 95.44 75 ILE A N 1
ATOM 559 C CA . ILE A 1 75 ? 9.899 2.880 -32.383 1.00 95.44 75 ILE A CA 1
ATOM 560 C C . ILE A 1 75 ? 11.198 3.683 -32.508 1.00 95.44 75 ILE A C 1
ATOM 562 O O . ILE A 1 75 ? 11.272 4.826 -32.072 1.00 95.44 75 ILE A O 1
ATOM 566 N N . ALA A 1 76 ? 12.249 3.050 -33.033 1.00 94.25 76 ALA A N 1
ATOM 567 C CA . ALA A 1 76 ? 13.590 3.603 -33.100 1.00 94.25 76 ALA A CA 1
ATOM 568 C C . ALA A 1 76 ? 14.075 3.676 -34.550 1.00 94.25 76 ALA A C 1
ATOM 570 O O . ALA A 1 76 ? 13.708 2.849 -35.396 1.00 94.25 76 ALA A O 1
ATOM 571 N N . TYR A 1 77 ? 14.907 4.677 -34.810 1.00 94.69 77 TYR A N 1
ATOM 572 C CA . TYR A 1 77 ? 15.485 5.002 -36.104 1.00 94.69 77 TYR A CA 1
ATOM 573 C C . TYR A 1 77 ? 17.007 5.066 -36.023 1.00 94.69 77 TYR A C 1
ATOM 575 O O . TYR A 1 77 ? 17.582 5.298 -34.957 1.00 94.69 77 TYR A O 1
ATOM 583 N N . LEU A 1 78 ? 17.659 4.878 -37.169 1.00 94.88 78 LEU A N 1
ATOM 584 C CA . LEU A 1 78 ? 19.073 5.191 -37.333 1.00 94.88 78 LEU A CA 1
ATOM 585 C C . LEU A 1 78 ? 19.280 6.709 -37.233 1.00 94.88 78 LEU A C 1
ATOM 587 O O . LEU A 1 78 ? 18.793 7.467 -38.072 1.00 94.88 78 LEU A O 1
ATOM 591 N N . ASP A 1 79 ? 20.021 7.150 -36.224 1.00 92.75 79 ASP A N 1
ATOM 592 C CA . ASP A 1 79 ? 20.508 8.520 -36.116 1.00 92.75 79 ASP A CA 1
ATOM 593 C C . ASP A 1 79 ? 21.726 8.673 -37.047 1.00 92.75 79 ASP A C 1
ATOM 595 O O . ASP A 1 79 ? 22.793 8.118 -36.784 1.00 92.75 79 ASP A O 1
ATOM 599 N N . LYS A 1 80 ? 21.586 9.412 -38.157 1.00 93.19 80 LYS A N 1
ATOM 600 C CA . LYS A 1 80 ? 22.669 9.598 -39.147 1.00 93.19 80 LYS A CA 1
ATOM 601 C C . LYS A 1 80 ? 23.832 10.444 -38.629 1.00 93.19 80 LYS A C 1
ATOM 603 O O . LYS A 1 80 ? 24.888 10.451 -39.250 1.00 93.19 80 LYS A O 1
ATOM 608 N N . CYS A 1 81 ? 23.637 11.177 -37.535 1.00 92.75 81 CYS A N 1
ATOM 609 C CA . CYS A 1 81 ? 24.677 12.006 -36.939 1.00 92.75 81 CYS A CA 1
ATOM 610 C C . CYS A 1 81 ? 25.611 11.179 -36.050 1.00 92.75 81 CYS A C 1
ATOM 612 O O . CYS A 1 81 ? 26.791 11.500 -35.942 1.00 92.75 81 CYS A O 1
ATOM 614 N N . THR A 1 82 ? 25.101 10.118 -35.416 1.00 88.06 82 THR A N 1
ATOM 615 C CA . THR A 1 82 ? 25.868 9.301 -34.456 1.00 88.06 82 THR A CA 1
ATOM 616 C C . THR A 1 82 ? 26.046 7.839 -34.868 1.00 88.06 82 THR A C 1
ATOM 618 O O . THR A 1 82 ? 26.854 7.132 -34.269 1.00 88.06 82 THR A O 1
ATOM 621 N N . GLY A 1 83 ? 25.281 7.361 -35.852 1.00 86.38 83 GLY A N 1
ATOM 622 C CA . GLY A 1 83 ? 25.219 5.953 -36.254 1.00 86.38 83 GLY A CA 1
ATOM 623 C C . GLY A 1 83 ? 24.509 5.037 -35.248 1.00 86.38 83 GLY A C 1
ATOM 624 O O . GLY A 1 83 ? 24.531 3.816 -35.411 1.00 86.38 83 GLY A O 1
ATOM 625 N N . ARG A 1 84 ? 23.900 5.589 -34.189 1.00 85.88 84 ARG A N 1
ATOM 626 C CA . ARG A 1 84 ? 23.214 4.825 -33.133 1.00 85.88 84 ARG A CA 1
ATOM 627 C C . ARG A 1 84 ? 21.712 4.711 -33.397 1.00 85.88 84 ARG A C 1
ATOM 629 O O . ARG A 1 84 ? 21.146 5.459 -34.187 1.00 85.88 84 ARG A O 1
ATOM 636 N N . GLY A 1 85 ? 21.063 3.769 -32.714 1.00 89.06 85 GLY A N 1
ATOM 637 C CA . GLY A 1 85 ? 19.603 3.724 -32.643 1.00 89.06 85 GLY A CA 1
ATOM 638 C C . GLY A 1 85 ? 19.088 4.797 -31.684 1.00 89.06 85 GLY A C 1
ATOM 639 O O . GLY A 1 85 ? 19.606 4.922 -30.575 1.00 89.06 85 GLY A O 1
ATOM 640 N N . ARG A 1 86 ? 18.077 5.562 -32.097 1.00 90.62 86 ARG A N 1
ATOM 641 C CA . ARG A 1 86 ? 17.445 6.611 -31.285 1.00 90.62 86 ARG A CA 1
ATOM 642 C C . ARG A 1 86 ? 15.927 6.529 -31.390 1.00 90.62 86 ARG A C 1
ATOM 644 O O . ARG A 1 86 ? 15.408 6.047 -32.389 1.00 90.62 86 ARG A O 1
ATOM 651 N N . PHE A 1 87 ? 15.215 6.983 -30.365 1.00 92.38 87 PHE A N 1
ATOM 652 C CA . PHE A 1 87 ? 13.755 7.081 -30.361 1.00 92.38 87 PHE A CA 1
ATOM 653 C C . PHE A 1 87 ? 13.318 8.396 -29.712 1.00 92.38 87 PHE A C 1
ATOM 655 O O . PHE A 1 87 ? 14.086 9.013 -28.972 1.00 92.38 87 PHE A O 1
ATOM 662 N N . GLN A 1 88 ? 12.079 8.808 -29.972 1.00 90.38 88 GLN A N 1
ATOM 663 C CA . GLN A 1 88 ? 11.431 9.920 -29.276 1.00 90.38 88 GLN A CA 1
ATOM 664 C C . GLN A 1 88 ? 10.394 9.361 -28.302 1.00 90.38 88 GLN A C 1
ATOM 666 O O . GLN A 1 88 ? 9.674 8.432 -28.650 1.00 90.38 88 GLN A O 1
ATOM 671 N N . GLY A 1 89 ? 10.291 9.913 -27.088 1.00 85.88 89 GLY A N 1
ATOM 672 C CA . GLY A 1 89 ? 9.505 9.324 -25.988 1.00 85.88 89 GLY A CA 1
ATOM 673 C C . GLY A 1 89 ? 8.023 9.047 -26.287 1.00 85.88 89 GLY A C 1
ATOM 674 O O . GLY A 1 89 ? 7.447 8.144 -25.689 1.00 85.88 89 GLY A O 1
ATOM 675 N N . ASN A 1 90 ? 7.416 9.751 -27.246 1.00 90.19 90 ASN A N 1
ATOM 676 C CA . ASN A 1 90 ? 6.019 9.542 -27.649 1.00 90.19 90 ASN A CA 1
ATOM 677 C C . ASN A 1 90 ? 5.814 8.326 -28.572 1.00 90.19 90 ASN A C 1
ATOM 679 O O . ASN A 1 90 ? 4.752 7.705 -28.542 1.00 90.19 90 ASN A O 1
ATOM 683 N N . ASP A 1 91 ? 6.818 7.960 -29.370 1.00 94.12 91 ASP A N 1
ATOM 684 C CA . ASP A 1 91 ? 6.760 6.821 -30.292 1.00 94.12 91 ASP A CA 1
ATOM 685 C C . ASP A 1 91 ? 6.516 5.467 -29.575 1.00 94.12 91 ASP A C 1
ATOM 687 O O . ASP A 1 91 ? 5.612 4.730 -29.982 1.00 94.12 91 ASP A O 1
ATOM 691 N N . PRO A 1 92 ? 7.215 5.110 -28.472 1.00 94.38 92 PRO A N 1
ATOM 692 C CA . PRO A 1 92 ? 6.925 3.876 -27.743 1.00 94.38 92 PRO A CA 1
ATOM 693 C C . PRO A 1 92 ? 5.567 3.887 -27.043 1.00 94.38 92 PRO A C 1
ATOM 695 O O . PRO A 1 92 ? 4.943 2.837 -26.909 1.00 94.38 92 PRO A O 1
ATOM 698 N N . VAL A 1 93 ? 5.071 5.056 -26.639 1.00 91.81 93 VAL A N 1
ATOM 699 C CA . VAL A 1 93 ? 3.736 5.195 -26.042 1.00 91.81 93 VAL A CA 1
ATOM 700 C C . VAL A 1 93 ? 2.660 4.913 -27.090 1.00 91.81 93 VAL A C 1
ATOM 702 O O . VAL A 1 93 ? 1.723 4.159 -26.823 1.00 91.81 93 VAL A O 1
ATOM 705 N N . ALA A 1 94 ? 2.824 5.440 -28.307 1.00 94.50 94 ALA A N 1
ATOM 706 C CA . ALA A 1 94 ? 1.954 5.123 -29.436 1.00 94.50 94 ALA A CA 1
ATOM 707 C C . ALA A 1 94 ? 1.981 3.621 -29.773 1.00 94.50 94 ALA A C 1
ATOM 709 O O . ALA A 1 94 ? 0.929 3.024 -30.016 1.00 94.50 94 ALA A O 1
ATOM 710 N N . ALA A 1 95 ? 3.160 2.995 -29.711 1.00 95.75 95 ALA A N 1
ATOM 711 C CA . ALA A 1 95 ? 3.320 1.562 -29.937 1.00 95.75 95 ALA A CA 1
ATOM 712 C C . ALA A 1 95 ? 2.601 0.706 -28.882 1.00 95.75 95 ALA A C 1
ATOM 714 O O . ALA A 1 95 ? 1.889 -0.233 -29.239 1.00 95.75 95 ALA A O 1
ATOM 715 N N . LEU A 1 96 ? 2.742 1.045 -27.594 1.00 94.50 96 LEU A N 1
ATOM 716 C CA . LEU A 1 96 ? 2.035 0.379 -26.495 1.00 94.50 96 LEU A CA 1
ATOM 717 C C . LEU A 1 96 ? 0.520 0.532 -26.630 1.00 94.50 96 LEU A C 1
ATOM 719 O O . LEU A 1 96 ? -0.208 -0.456 -26.526 1.00 94.50 96 LEU A O 1
ATOM 723 N N . ASN A 1 97 ? 0.052 1.744 -26.934 1.00 93.81 97 ASN A N 1
ATOM 724 C CA . ASN A 1 97 ? -1.364 2.016 -27.146 1.00 93.81 97 ASN A CA 1
ATOM 725 C C . ASN A 1 97 ? -1.934 1.189 -28.308 1.00 93.81 97 ASN A C 1
ATOM 727 O O . ASN A 1 97 ? -2.986 0.565 -28.175 1.00 93.81 97 ASN A O 1
ATOM 731 N N . TRP A 1 98 ? -1.220 1.118 -29.434 1.00 95.69 98 TRP A N 1
ATOM 732 C CA . TRP A 1 98 ? -1.618 0.259 -30.545 1.00 95.69 98 TRP A CA 1
ATOM 733 C C . TRP A 1 98 ? -1.625 -1.219 -30.147 1.00 95.69 98 TRP A C 1
ATOM 735 O O . TRP A 1 98 ? -2.583 -1.921 -30.460 1.00 95.69 98 TRP A O 1
ATOM 745 N N . ALA A 1 99 ? -0.604 -1.694 -29.428 1.00 95.31 99 ALA A N 1
ATOM 746 C CA . ALA A 1 99 ? -0.506 -3.094 -29.025 1.00 95.31 99 ALA A CA 1
ATOM 747 C C . ALA A 1 99 ? -1.703 -3.527 -28.167 1.00 95.31 99 ALA A C 1
ATOM 749 O O . ALA A 1 99 ? -2.320 -4.550 -28.456 1.00 95.31 99 ALA A O 1
ATOM 750 N N . VAL A 1 100 ? -2.092 -2.733 -27.165 1.00 93.25 100 VAL A N 1
ATOM 751 C CA . VAL A 1 100 ? -3.221 -3.099 -26.291 1.00 93.25 100 VAL A CA 1
ATOM 752 C C . VAL A 1 100 ? -4.583 -2.987 -26.977 1.00 93.25 100 VAL A C 1
ATOM 754 O O . VAL A 1 100 ? -5.504 -3.709 -26.603 1.00 93.25 100 VAL A O 1
ATOM 757 N N . GLN A 1 101 ? -4.719 -2.130 -27.993 1.00 92.75 101 GLN A N 1
ATOM 758 C CA . GLN A 1 101 ? -5.976 -1.946 -28.726 1.00 92.75 101 GLN A CA 1
ATOM 759 C C . GLN A 1 101 ? -6.141 -2.913 -29.906 1.00 92.75 101 GLN A C 1
ATOM 761 O O . GLN A 1 101 ? -7.249 -3.356 -30.192 1.00 92.75 101 GLN A O 1
ATOM 766 N N . GLN A 1 102 ? -5.053 -3.213 -30.615 1.00 94.62 102 GLN A N 1
ATOM 767 C CA . GLN A 1 102 ? -5.078 -3.882 -31.922 1.00 94.62 102 GLN A CA 1
ATOM 768 C C . GLN A 1 102 ? -4.392 -5.253 -31.907 1.00 94.62 102 GLN A C 1
ATOM 770 O O . GLN A 1 102 ? -4.576 -6.043 -32.831 1.00 94.62 102 GLN A O 1
ATOM 775 N N . ALA A 1 103 ? -3.618 -5.563 -30.863 1.00 92.25 103 ALA A N 1
ATOM 776 C CA . ALA A 1 103 ? -2.929 -6.838 -30.691 1.00 92.25 103 ALA A CA 1
ATOM 777 C C . ALA A 1 103 ? -3.208 -7.439 -29.295 1.00 92.25 103 ALA A C 1
ATOM 779 O O . ALA A 1 103 ? -2.278 -7.670 -28.521 1.00 92.25 103 ALA A O 1
ATOM 780 N N . PRO A 1 104 ? -4.477 -7.752 -28.956 1.00 82.25 104 PRO A N 1
ATOM 781 C CA . PRO A 1 104 ? -4.896 -8.121 -27.594 1.00 82.25 104 PRO A CA 1
ATOM 782 C C . PRO A 1 104 ? -4.207 -9.374 -27.020 1.00 82.25 104 PRO A C 1
ATOM 784 O O . PRO A 1 104 ? -4.200 -9.586 -25.803 1.00 82.25 104 PRO A O 1
ATOM 787 N N . TYR A 1 105 ? -3.614 -10.206 -27.882 1.00 85.88 105 TYR A N 1
ATOM 788 C CA . TYR A 1 105 ? -2.847 -11.395 -27.500 1.00 85.88 105 TYR A CA 1
ATOM 789 C C . TYR A 1 105 ? -1.402 -11.095 -27.074 1.00 85.88 105 TYR A C 1
ATOM 791 O O . TYR A 1 105 ? -0.742 -11.967 -26.506 1.00 85.88 105 TYR A O 1
ATOM 799 N N . VAL A 1 106 ? -0.893 -9.883 -27.317 1.00 92.12 106 VAL A N 1
ATOM 800 C CA . VAL A 1 106 ? 0.420 -9.461 -26.821 1.00 92.12 106 VAL A CA 1
ATOM 801 C C . VAL A 1 106 ? 0.330 -9.276 -25.312 1.00 92.12 106 VAL A C 1
ATOM 803 O O . VAL A 1 106 ? -0.398 -8.422 -24.814 1.00 92.12 106 VAL A O 1
ATOM 806 N N . LYS A 1 107 ? 1.075 -10.106 -24.577 1.00 95.38 107 LYS A N 1
ATOM 807 C CA . LYS A 1 107 ? 1.146 -10.074 -23.106 1.00 95.38 107 LYS A CA 1
ATOM 808 C C . LYS A 1 107 ? 2.558 -9.924 -22.555 1.00 95.38 107 LYS A C 1
ATOM 810 O O . LYS A 1 107 ? 2.715 -9.726 -21.355 1.00 95.38 107 LYS A O 1
ATOM 815 N N . VAL A 1 108 ? 3.567 -10.011 -23.417 1.00 98.06 108 VAL A N 1
ATOM 816 C CA . VAL A 1 108 ? 4.970 -9.796 -23.064 1.00 98.06 108 VAL A CA 1
ATOM 817 C C . VAL A 1 108 ? 5.553 -8.773 -24.023 1.00 98.06 108 VAL A C 1
ATOM 819 O O . VAL A 1 108 ? 5.403 -8.914 -25.236 1.00 98.06 108 VAL A O 1
ATOM 822 N N . ILE A 1 109 ? 6.205 -7.753 -23.476 1.00 98.19 109 ILE A N 1
ATOM 823 C CA . ILE A 1 109 ? 6.868 -6.693 -24.233 1.00 98.19 109 ILE A CA 1
ATOM 824 C C . ILE A 1 109 ? 8.321 -6.624 -23.780 1.00 98.19 109 ILE A C 1
ATOM 826 O O . ILE A 1 109 ? 8.610 -6.663 -22.587 1.00 98.19 109 ILE A O 1
ATOM 830 N N . ASN A 1 110 ? 9.234 -6.522 -24.740 1.00 98.62 110 ASN A N 1
ATOM 831 C CA . ASN A 1 110 ? 10.631 -6.212 -24.481 1.00 98.62 110 ASN A CA 1
ATOM 832 C C . ASN A 1 110 ? 10.921 -4.774 -24.914 1.00 98.62 110 ASN A C 1
ATOM 834 O O . ASN A 1 110 ? 10.639 -4.410 -26.056 1.00 98.62 110 ASN A O 1
ATOM 838 N N . PHE A 1 111 ? 11.532 -3.990 -24.033 1.00 98.00 111 PHE A N 1
ATOM 839 C CA . PHE A 1 111 ? 11.968 -2.628 -24.300 1.00 98.00 111 PHE A CA 1
ATOM 840 C C . PHE A 1 111 ? 13.460 -2.483 -23.971 1.00 98.00 111 PHE A C 1
ATOM 842 O O . PHE A 1 111 ? 13.861 -2.131 -22.864 1.00 98.00 111 PHE A O 1
ATOM 849 N N . SER A 1 112 ? 14.301 -2.776 -24.962 1.00 96.94 112 SER A N 1
ATOM 850 C CA . SER A 1 112 ? 15.768 -2.735 -24.856 1.00 96.94 112 SER A CA 1
ATOM 851 C C . SER A 1 112 ? 16.357 -1.343 -25.116 1.00 96.94 112 SER A C 1
ATOM 853 O O . SER A 1 112 ? 17.405 -1.223 -25.750 1.00 96.94 112 SER A O 1
ATOM 855 N N . SER A 1 113 ? 15.676 -0.295 -24.663 1.00 92.25 113 SER A N 1
ATOM 856 C CA . SER A 1 113 ? 16.054 1.104 -24.860 1.00 92.25 113 SER A CA 1
ATOM 857 C C . SER A 1 113 ? 15.771 1.900 -23.585 1.00 92.25 113 SER A C 1
ATOM 859 O O . SER A 1 113 ? 15.098 1.403 -22.685 1.00 92.25 113 SER A O 1
ATOM 861 N N . GLY A 1 114 ? 16.265 3.129 -23.506 1.00 90.56 114 GLY A N 1
ATOM 862 C CA . GLY A 1 114 ? 16.014 4.017 -22.380 1.00 90.56 114 GLY A CA 1
ATOM 863 C C . GLY A 1 114 ? 16.707 5.362 -22.547 1.00 90.56 114 GLY A C 1
ATOM 864 O O . GLY A 1 114 ? 17.438 5.576 -23.514 1.00 90.56 114 GLY A O 1
ATOM 865 N N . GLY A 1 115 ? 16.451 6.264 -21.609 1.00 84.69 115 GLY A N 1
ATOM 866 C CA . GLY A 1 115 ? 17.136 7.549 -21.494 1.00 84.69 115 GLY A CA 1
ATOM 867 C C . GLY A 1 115 ? 17.357 7.927 -20.035 1.00 84.69 115 GLY A C 1
ATOM 868 O O . GLY A 1 115 ? 16.914 7.216 -19.128 1.00 84.69 115 GLY A O 1
ATOM 869 N N . ASP A 1 116 ? 18.034 9.048 -19.805 1.00 84.31 116 ASP A N 1
ATOM 870 C CA . ASP A 1 116 ? 18.233 9.572 -18.456 1.00 84.31 116 ASP A CA 1
ATOM 871 C C . ASP A 1 116 ? 16.888 9.772 -17.747 1.00 84.31 116 ASP A C 1
ATOM 873 O O . ASP A 1 116 ? 15.961 10.387 -18.280 1.00 84.31 116 ASP A O 1
ATOM 877 N N . ALA A 1 117 ? 16.785 9.245 -16.529 1.00 85.81 117 ALA A N 1
ATOM 878 C CA . ALA A 1 117 ? 15.628 9.467 -15.676 1.00 85.81 117 ALA A CA 1
ATOM 879 C C . ALA A 1 117 ? 15.582 10.939 -15.240 1.00 85.81 117 ALA A C 1
ATOM 881 O O . ALA A 1 117 ? 16.541 11.451 -14.659 1.00 85.81 117 ALA A O 1
ATOM 882 N N . SER A 1 118 ? 14.457 11.620 -15.471 1.00 84.69 118 SER A N 1
ATOM 883 C CA . SER A 1 118 ? 14.275 13.015 -15.036 1.00 84.69 118 SER A CA 1
ATOM 884 C C . SER A 1 118 ? 13.869 13.145 -13.559 1.00 84.69 118 SER A C 1
ATOM 886 O O . SER A 1 118 ? 13.709 14.255 -13.061 1.00 84.69 118 SER A O 1
ATOM 888 N N . GLY A 1 119 ? 13.661 12.022 -12.868 1.00 86.25 119 GLY A N 1
ATOM 889 C CA . GLY A 1 119 ? 13.266 11.920 -11.463 1.00 86.25 119 GLY A CA 1
ATOM 890 C C . GLY A 1 119 ? 13.028 10.458 -11.073 1.00 86.25 119 GLY A C 1
ATOM 891 O O . GLY A 1 119 ? 13.252 9.565 -11.886 1.00 86.25 119 GLY A O 1
ATOM 892 N N . ASP A 1 120 ? 12.556 10.201 -9.849 1.00 88.44 120 ASP A N 1
ATOM 893 C CA . ASP A 1 120 ? 12.175 8.837 -9.437 1.00 88.44 120 ASP A CA 1
ATOM 894 C C . ASP A 1 120 ? 10.879 8.343 -10.099 1.00 88.44 120 ASP A C 1
ATOM 896 O O . ASP A 1 120 ? 10.613 7.143 -10.137 1.00 88.44 120 ASP A O 1
ATOM 900 N N . ASP A 1 121 ? 10.083 9.274 -10.623 1.00 89.94 121 ASP A N 1
ATOM 901 C CA . ASP A 1 121 ? 8.785 9.016 -11.231 1.00 89.94 121 ASP A CA 1
ATOM 902 C C . ASP A 1 121 ? 8.537 9.948 -12.427 1.00 89.94 121 ASP A C 1
ATOM 904 O O . ASP A 1 121 ? 7.867 10.979 -12.327 1.00 89.94 121 ASP A O 1
ATOM 908 N N . ASP A 1 122 ? 9.125 9.624 -13.577 1.00 91.00 122 ASP A N 1
ATOM 909 C CA . ASP A 1 122 ? 8.935 10.410 -14.795 1.00 91.00 122 ASP A CA 1
ATOM 910 C C . ASP A 1 122 ? 7.714 9.969 -15.622 1.00 91.00 122 ASP A C 1
ATOM 912 O O . ASP A 1 122 ? 6.978 9.038 -15.292 1.00 91.00 122 ASP A O 1
ATOM 916 N N . VAL A 1 123 ? 7.419 10.714 -16.690 1.00 90.50 123 VAL A N 1
ATOM 917 C CA . VAL A 1 123 ? 6.243 10.458 -17.539 1.00 90.50 123 VAL A CA 1
ATOM 918 C C . VAL A 1 123 ? 6.321 9.089 -18.223 1.00 90.50 123 VAL A C 1
ATOM 920 O O . VAL A 1 123 ? 5.310 8.390 -18.296 1.00 90.50 123 VAL A O 1
ATOM 923 N N . LEU A 1 124 ? 7.495 8.686 -18.716 1.00 90.75 124 LEU A N 1
ATOM 924 C CA . LEU A 1 124 ? 7.639 7.446 -19.477 1.00 90.75 124 LEU A CA 1
ATOM 925 C C . LEU A 1 124 ? 7.518 6.224 -18.556 1.00 90.75 124 LEU A C 1
ATOM 927 O O . LEU A 1 124 ? 6.827 5.268 -18.903 1.00 90.75 124 LEU A O 1
ATOM 931 N N . ALA A 1 125 ? 8.102 6.288 -17.358 1.00 94.56 125 ALA A N 1
ATOM 932 C CA . ALA A 1 125 ? 7.947 5.269 -16.325 1.00 94.56 125 ALA A CA 1
ATOM 933 C C . ALA A 1 125 ? 6.477 5.099 -15.899 1.00 94.56 125 ALA A C 1
ATOM 935 O O . ALA A 1 125 ? 5.971 3.976 -15.904 1.00 94.56 125 ALA A O 1
ATOM 936 N N . ARG A 1 126 ? 5.752 6.200 -15.635 1.00 94.50 126 ARG A N 1
ATOM 937 C CA . ARG A 1 126 ? 4.311 6.161 -15.301 1.00 94.50 126 ARG A CA 1
ATOM 938 C C . ARG A 1 126 ? 3.461 5.545 -16.401 1.00 94.50 126 ARG A C 1
ATOM 940 O O . ARG A 1 126 ? 2.526 4.804 -16.112 1.00 94.50 126 ARG A O 1
ATOM 947 N N . LEU A 1 127 ? 3.770 5.843 -17.660 1.00 93.44 127 LEU A N 1
ATOM 948 C CA . LEU A 1 127 ? 3.059 5.267 -18.800 1.00 93.44 127 LEU A CA 1
ATOM 949 C C . LEU A 1 127 ? 3.266 3.754 -18.872 1.00 93.44 127 LEU A C 1
ATOM 951 O O . LEU A 1 127 ? 2.300 3.010 -19.031 1.00 93.44 127 LEU A O 1
ATOM 955 N N . PHE A 1 128 ? 4.501 3.286 -18.701 1.00 96.12 128 PHE A N 1
ATOM 956 C CA . PHE A 1 128 ? 4.796 1.854 -18.671 1.00 96.12 128 PHE A CA 1
ATOM 957 C C . PHE A 1 128 ? 4.119 1.162 -17.483 1.00 96.12 128 PHE A C 1
ATOM 959 O O . PHE A 1 128 ? 3.543 0.087 -17.662 1.00 96.12 128 PHE A O 1
ATOM 966 N N . ASP A 1 129 ? 4.103 1.802 -16.312 1.00 96.94 129 ASP A N 1
ATOM 967 C CA . ASP A 1 129 ? 3.390 1.305 -15.136 1.00 96.94 129 ASP A CA 1
ATOM 968 C C . ASP A 1 129 ? 1.885 1.178 -15.392 1.00 96.94 129 ASP A C 1
ATOM 970 O O . ASP A 1 129 ? 1.300 0.124 -15.129 1.00 96.94 129 ASP A O 1
ATOM 974 N N . TYR A 1 130 ? 1.274 2.207 -15.985 1.00 95.06 130 TYR A N 1
ATOM 975 C CA . TYR A 1 130 ? -0.133 2.202 -16.380 1.00 95.06 130 TYR A CA 1
ATOM 976 C C . TYR A 1 130 ? -0.462 1.050 -17.337 1.00 95.06 130 TYR A C 1
ATOM 978 O O . TYR A 1 130 ? -1.446 0.339 -17.121 1.00 95.06 130 TYR A O 1
ATOM 986 N N . PHE A 1 131 ? 0.347 0.845 -18.384 1.00 94.44 131 PHE A N 1
ATOM 987 C CA . PHE A 1 131 ? 0.105 -0.220 -19.360 1.00 94.44 131 PHE A CA 1
ATOM 988 C C . PHE A 1 131 ? 0.292 -1.616 -18.754 1.00 94.44 131 PHE A C 1
ATOM 990 O O . PHE A 1 131 ? -0.506 -2.514 -19.035 1.00 94.44 131 PHE A O 1
ATOM 997 N N . ALA A 1 132 ? 1.314 -1.794 -17.912 1.00 96.38 132 ALA A N 1
ATOM 998 C CA . ALA A 1 132 ? 1.561 -3.045 -17.205 1.00 96.38 132 ALA A CA 1
ATOM 999 C C . ALA A 1 132 ? 0.391 -3.421 -16.285 1.00 96.38 132 ALA A C 1
ATOM 1001 O O . ALA A 1 132 ? -0.090 -4.555 -16.355 1.00 96.38 132 ALA A O 1
ATOM 1002 N N . ASP A 1 133 ? -0.108 -2.471 -15.488 1.00 94.94 133 ASP A N 1
ATOM 1003 C CA . ASP A 1 133 ? -1.196 -2.717 -14.538 1.00 94.94 133 ASP A CA 1
ATOM 1004 C C . ASP A 1 133 ? -2.561 -2.862 -15.218 1.00 94.94 133 ASP A C 1
ATOM 1006 O O . ASP A 1 133 ? -3.245 -3.873 -15.052 1.00 94.94 133 ASP A O 1
ATOM 1010 N N . THR A 1 134 ? -2.934 -1.894 -16.057 1.00 92.69 134 THR A N 1
ATOM 1011 C CA . THR A 1 134 ? -4.281 -1.811 -16.646 1.00 92.69 134 THR A CA 1
ATOM 1012 C C . THR A 1 134 ? -4.563 -2.955 -17.620 1.00 92.69 134 THR A C 1
ATOM 1014 O O . THR A 1 134 ? -5.682 -3.465 -17.668 1.00 92.69 134 THR A O 1
ATOM 1017 N N . TYR A 1 135 ? -3.561 -3.374 -18.401 1.00 93.81 135 TYR A N 1
ATOM 1018 C CA . TYR A 1 135 ? -3.739 -4.366 -19.472 1.00 93.81 135 TYR A CA 1
ATOM 1019 C C . TYR A 1 135 ? -3.106 -5.730 -19.163 1.00 93.81 135 TYR A C 1
ATOM 1021 O O . TYR A 1 135 ? -3.192 -6.657 -19.985 1.00 93.81 135 TYR A O 1
ATOM 1029 N N . GLY A 1 136 ? -2.505 -5.874 -17.976 1.00 94.12 136 GLY A N 1
ATOM 1030 C CA . GLY A 1 136 ? -1.877 -7.110 -17.517 1.00 94.12 136 GLY A CA 1
ATOM 1031 C C . GLY A 1 136 ? -0.716 -7.533 -18.414 1.00 94.12 136 GLY A C 1
ATOM 1032 O O . GLY A 1 136 ? -0.720 -8.649 -18.943 1.00 94.12 136 GLY A O 1
ATOM 1033 N N . LEU A 1 137 ? 0.247 -6.633 -18.623 1.00 97.19 137 LEU A N 1
ATOM 1034 C CA . LEU A 1 137 ? 1.422 -6.876 -19.463 1.00 97.19 137 LEU A CA 1
ATOM 1035 C C . LEU A 1 137 ? 2.655 -7.184 -18.611 1.00 97.19 137 LEU A C 1
ATOM 1037 O O . LEU A 1 137 ? 2.946 -6.485 -17.646 1.00 97.19 137 LEU A O 1
ATOM 1041 N N . THR A 1 138 ? 3.434 -8.185 -19.018 1.00 98.25 138 THR A N 1
ATOM 1042 C CA . THR A 1 138 ? 4.810 -8.362 -18.543 1.00 98.25 138 THR A CA 1
ATOM 1043 C C . THR A 1 138 ? 5.735 -7.535 -19.427 1.00 98.25 138 THR A C 1
ATOM 1045 O O . THR A 1 138 ? 5.882 -7.835 -20.611 1.00 98.25 138 THR A O 1
ATOM 1048 N N . ILE A 1 139 ? 6.369 -6.502 -18.875 1.00 98.56 139 ILE A N 1
ATOM 1049 C CA . ILE A 1 139 ? 7.271 -5.630 -19.636 1.00 98.56 139 ILE A CA 1
ATOM 1050 C C . ILE A 1 139 ? 8.695 -5.788 -19.102 1.00 98.56 139 ILE A C 1
ATOM 1052 O O . ILE A 1 139 ? 8.967 -5.440 -17.954 1.00 98.56 139 ILE A O 1
ATOM 1056 N N . SER A 1 140 ? 9.590 -6.325 -19.930 1.00 98.69 140 SER A N 1
ATOM 1057 C CA . SER A 1 140 ? 11.028 -6.404 -19.659 1.00 98.69 140 SER A CA 1
ATOM 1058 C C . SER A 1 140 ? 11.713 -5.147 -20.188 1.00 98.69 140 SER A C 1
ATOM 1060 O O . SER A 1 140 ? 11.505 -4.786 -21.348 1.00 98.69 140 SER A O 1
ATOM 1062 N N . VAL A 1 141 ? 12.508 -4.477 -19.357 1.00 98.56 141 VAL A N 1
ATOM 1063 C CA . VAL A 1 141 ? 13.159 -3.202 -19.682 1.00 98.56 141 VAL A CA 1
ATOM 1064 C C . VAL A 1 141 ? 14.651 -3.290 -19.381 1.00 98.56 141 VAL A C 1
ATOM 1066 O O . VAL A 1 141 ? 15.049 -3.792 -18.334 1.00 98.56 141 VAL A O 1
ATOM 1069 N N . ALA A 1 142 ? 15.492 -2.798 -20.285 1.00 97.94 142 ALA A N 1
ATOM 1070 C CA . ALA A 1 142 ? 16.931 -2.701 -20.045 1.00 97.94 142 ALA A CA 1
ATOM 1071 C C . ALA A 1 142 ? 17.237 -1.695 -18.918 1.00 97.94 142 ALA A C 1
ATOM 1073 O O . ALA A 1 142 ? 16.667 -0.608 -18.892 1.00 97.94 142 ALA A O 1
ATOM 1074 N N . ALA A 1 143 ? 18.145 -2.027 -17.993 1.00 96.06 143 ALA A N 1
ATOM 1075 C CA . ALA A 1 143 ? 18.497 -1.116 -16.898 1.00 96.06 143 ALA A CA 1
ATOM 1076 C C . ALA A 1 143 ? 19.204 0.164 -17.377 1.00 96.06 143 ALA A C 1
ATOM 1078 O O . ALA A 1 143 ? 19.061 1.209 -16.744 1.00 96.06 143 ALA A O 1
ATOM 1079 N N . GLY A 1 144 ? 19.924 0.111 -18.498 1.00 91.75 144 GLY A N 1
ATOM 1080 C CA . GLY A 1 144 ? 20.750 1.205 -19.009 1.00 91.75 144 GLY A CA 1
ATOM 1081 C C . GLY A 1 144 ? 22.228 0.820 -19.065 1.00 91.75 144 GLY A C 1
ATOM 1082 O O . GLY A 1 144 ? 22.665 -0.126 -18.409 1.00 91.75 144 GLY A O 1
ATOM 1083 N N . ASN A 1 145 ? 22.988 1.530 -19.898 1.00 85.38 145 ASN A N 1
ATOM 1084 C CA . ASN A 1 145 ? 24.421 1.288 -20.115 1.00 85.38 145 ASN A CA 1
ATOM 1085 C C . ASN A 1 145 ? 25.262 2.534 -19.787 1.00 85.38 145 ASN A C 1
ATOM 1087 O O . ASN A 1 145 ? 26.356 2.707 -20.332 1.00 85.38 145 ASN A O 1
ATOM 1091 N N . GLU A 1 146 ? 24.702 3.453 -18.996 1.00 69.00 146 GLU A N 1
ATOM 1092 C CA . GLU A 1 146 ? 25.344 4.724 -18.693 1.00 69.00 146 GLU A CA 1
ATOM 1093 C C . GLU A 1 146 ? 26.451 4.479 -17.676 1.00 69.00 146 GLU A C 1
ATOM 1095 O O . GLU A 1 146 ? 26.223 3.915 -16.615 1.00 69.00 146 GLU A O 1
ATOM 1100 N N . SER A 1 147 ? 27.656 4.936 -17.969 1.00 55.69 147 SER A N 1
ATOM 1101 C CA . SER A 1 147 ? 28.748 5.071 -17.007 1.00 55.69 147 SER A CA 1
ATOM 1102 C C . SER A 1 147 ? 29.196 6.519 -17.099 1.00 55.69 147 SER A C 1
ATOM 1104 O O . SER A 1 147 ? 29.541 6.982 -18.188 1.00 55.69 147 SER A O 1
ATOM 1106 N N . LYS A 1 148 ? 29.146 7.269 -15.994 1.00 44.59 148 LYS A N 1
ATOM 1107 C CA . LYS A 1 148 ? 29.450 8.703 -16.052 1.00 44.59 148 LYS A CA 1
ATOM 1108 C C . LYS A 1 148 ? 30.949 8.899 -16.265 1.00 44.59 148 LYS A C 1
ATOM 1110 O O . LYS A 1 148 ? 31.748 8.586 -15.385 1.00 44.59 148 LYS A O 1
ATOM 1115 N N . SER A 1 149 ? 31.318 9.466 -17.411 1.00 35.00 149 SER A N 1
ATOM 1116 C CA . SER A 1 149 ? 32.659 9.984 -17.670 1.00 35.00 149 SER A CA 1
ATOM 1117 C C . SER A 1 149 ? 32.936 11.148 -16.717 1.00 35.00 149 SER A C 1
ATOM 1119 O O . SER A 1 149 ? 32.385 12.237 -16.875 1.00 35.00 149 SER A O 1
ATOM 1121 N N . GLY A 1 150 ? 33.781 10.940 -15.706 1.00 31.58 150 GLY A N 1
ATOM 1122 C CA . GLY A 1 150 ? 34.435 12.058 -15.031 1.00 31.58 150 GLY A CA 1
ATOM 1123 C C . GLY A 1 150 ? 35.392 12.750 -16.008 1.00 31.58 150 GLY A C 1
ATOM 1124 O O . GLY A 1 150 ? 35.996 12.089 -16.847 1.00 31.58 150 GLY A O 1
ATOM 1125 N N . PHE A 1 151 ? 35.555 14.071 -15.888 1.00 31.83 151 PHE A N 1
ATOM 1126 C CA . PHE A 1 151 ? 36.422 14.933 -16.719 1.00 31.83 151 PHE A CA 1
ATOM 1127 C C . PHE A 1 151 ? 37.926 14.541 -16.715 1.00 31.83 151 PHE A C 1
ATOM 1129 O O . PHE A 1 151 ? 38.745 15.171 -17.374 1.00 31.83 151 PHE A O 1
ATOM 1136 N N . LEU A 1 152 ? 38.293 13.467 -16.010 1.00 26.92 152 LEU A N 1
ATOM 1137 C CA . LEU A 1 152 ? 39.579 12.777 -16.058 1.00 26.92 152 LEU A CA 1
ATOM 1138 C C . LEU A 1 152 ? 39.284 11.277 -16.242 1.00 26.92 152 LEU A C 1
ATOM 1140 O O . LEU A 1 152 ? 38.872 10.608 -15.298 1.00 26.92 152 LEU A O 1
ATOM 1144 N N . GLY A 1 153 ? 39.411 10.792 -17.480 1.00 32.53 153 GLY A N 1
ATOM 1145 C CA . GLY A 1 153 ? 38.970 9.477 -17.965 1.00 32.53 153 GLY A CA 1
ATOM 1146 C C . GLY A 1 153 ? 39.396 8.251 -17.148 1.00 32.53 153 GLY A C 1
ATOM 1147 O O . GLY A 1 153 ? 40.368 7.584 -17.486 1.00 32.53 153 GLY A O 1
ATOM 1148 N N . LEU A 1 154 ? 38.583 7.891 -16.156 1.00 34.66 154 LEU A N 1
ATOM 1149 C CA . LEU A 1 154 ? 38.543 6.569 -15.533 1.00 34.66 154 LEU A CA 1
ATOM 1150 C C . LEU A 1 154 ? 37.076 6.130 -15.404 1.00 34.66 154 LEU A C 1
ATOM 1152 O O . LEU A 1 154 ? 36.304 6.741 -14.658 1.00 34.66 154 LEU A O 1
ATOM 1156 N N . TRP A 1 155 ? 36.700 5.073 -16.134 1.00 43.72 155 TRP A N 1
ATOM 1157 C CA . TRP A 1 155 ? 35.403 4.383 -16.083 1.00 43.72 155 TRP A CA 1
ATOM 1158 C C . TRP A 1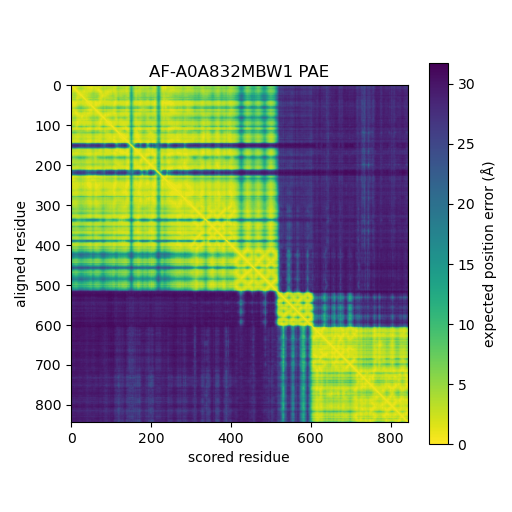 155 ? 35.160 3.791 -14.684 1.00 43.72 155 TRP A C 1
ATOM 1160 O O . TRP A 1 155 ? 35.393 2.614 -14.448 1.00 43.72 155 TRP A O 1
ATOM 1170 N N . THR A 1 156 ? 34.768 4.611 -13.707 1.00 43.47 156 THR A N 1
ATOM 1171 C CA . THR A 1 156 ? 34.761 4.181 -12.290 1.00 43.47 156 THR A CA 1
ATOM 1172 C C . THR A 1 156 ? 33.415 4.310 -11.595 1.00 43.47 156 THR A C 1
ATOM 1174 O O . THR A 1 156 ? 33.280 3.842 -10.466 1.00 43.47 156 THR A O 1
ATOM 1177 N N . LYS A 1 157 ? 32.396 4.898 -12.239 1.00 50.78 157 LYS A N 1
ATOM 1178 C CA . LYS A 1 157 ? 31.047 4.978 -11.662 1.00 50.78 157 LYS A CA 1
ATOM 1179 C C . LYS A 1 157 ? 29.958 4.590 -12.672 1.00 50.78 157 LYS A C 1
ATOM 1181 O O . LYS A 1 157 ? 29.720 5.336 -13.627 1.00 50.78 157 LYS A O 1
ATOM 1186 N N . PRO A 1 158 ? 29.282 3.452 -12.444 1.00 62.97 158 PRO A N 1
ATOM 1187 C CA . PRO A 1 158 ? 28.043 3.096 -13.123 1.00 62.97 158 PRO A CA 1
ATOM 1188 C C . PRO A 1 158 ? 27.007 4.212 -12.960 1.00 62.97 158 PRO A C 1
ATOM 1190 O O . PRO A 1 158 ? 26.903 4.837 -11.902 1.00 62.97 158 PRO A O 1
ATOM 1193 N N . GLY A 1 159 ? 26.279 4.496 -14.027 1.00 70.62 159 GLY A N 1
ATOM 1194 C CA . GLY A 1 159 ? 25.187 5.455 -14.071 1.00 70.62 159 GLY A CA 1
ATOM 1195 C C . GLY A 1 159 ? 23.915 4.894 -13.434 1.00 70.62 159 GLY A C 1
ATOM 1196 O O . GLY A 1 159 ? 23.802 3.682 -13.222 1.00 70.62 159 GLY A O 1
ATOM 1197 N N . PRO A 1 160 ? 22.955 5.773 -13.102 1.00 86.75 160 PRO A N 1
ATOM 1198 C CA . PRO A 1 160 ? 21.686 5.355 -12.526 1.00 86.75 160 PRO A CA 1
ATOM 1199 C C . PRO A 1 160 ? 20.878 4.514 -13.523 1.00 86.75 160 PRO A C 1
ATOM 1201 O O . PRO A 1 160 ? 21.120 4.541 -14.735 1.00 86.75 160 PRO A O 1
ATOM 1204 N N . VAL A 1 161 ? 19.894 3.776 -13.009 1.00 92.31 161 VAL A N 1
ATOM 1205 C CA . VAL A 1 161 ? 18.893 3.085 -13.833 1.00 92.31 161 VAL A CA 1
ATOM 1206 C C . VAL A 1 161 ? 18.174 4.091 -14.739 1.00 92.31 161 VAL A C 1
ATOM 1208 O O . VAL A 1 161 ? 17.691 5.125 -14.280 1.00 92.31 161 VAL A O 1
ATOM 1211 N N . SER A 1 162 ? 18.119 3.773 -16.031 1.00 92.19 162 SER A N 1
ATOM 1212 C CA . SER A 1 162 ? 17.481 4.585 -17.070 1.00 92.19 162 SER A CA 1
ATOM 1213 C C . SER A 1 162 ? 15.953 4.497 -17.023 1.00 92.19 162 SER A C 1
ATOM 1215 O O . SER A 1 162 ? 15.376 3.529 -16.524 1.00 92.19 162 SER A O 1
ATOM 1217 N N . SER A 1 163 ? 15.277 5.503 -17.572 1.00 93.19 163 SER A N 1
ATOM 1218 C CA . SER A 1 163 ? 13.832 5.483 -17.797 1.00 93.19 163 SER A CA 1
ATOM 1219 C C . SER A 1 163 ? 13.492 4.782 -19.117 1.00 93.19 163 SER A C 1
ATOM 1221 O O . SER A 1 163 ? 14.183 5.028 -20.111 1.00 93.19 163 SER A O 1
ATOM 1223 N N . PRO A 1 164 ? 12.456 3.915 -19.173 1.00 95.81 164 PRO A N 1
ATOM 1224 C CA . PRO A 1 164 ? 11.431 3.639 -18.153 1.00 95.81 164 PRO A CA 1
ATOM 1225 C C . PRO A 1 164 ? 11.778 2.514 -17.166 1.00 95.81 164 PRO A C 1
ATOM 1227 O O . PRO A 1 164 ? 10.906 2.050 -16.434 1.00 95.81 164 PRO A O 1
ATOM 1230 N N . GLY A 1 165 ? 13.033 2.062 -17.107 1.00 96.75 165 GLY A N 1
ATOM 1231 C CA . GLY A 1 165 ? 13.493 1.023 -16.175 1.00 96.75 165 GLY A CA 1
ATOM 1232 C C . GLY A 1 165 ? 13.347 1.394 -14.693 1.00 96.75 165 GLY A C 1
ATOM 1233 O O . GLY A 1 165 ? 13.389 0.518 -13.831 1.00 96.75 165 GLY A O 1
ATOM 1234 N N . ILE A 1 166 ? 13.118 2.665 -14.371 1.00 95.81 166 ILE A N 1
ATOM 1235 C CA . ILE A 1 166 ? 12.746 3.092 -13.019 1.00 95.81 166 ILE A CA 1
ATOM 1236 C C . ILE A 1 166 ? 11.295 2.727 -12.648 1.00 95.81 166 ILE A C 1
ATOM 1238 O O . ILE A 1 166 ? 10.966 2.784 -11.471 1.00 95.81 166 ILE A O 1
ATOM 1242 N N . GLY A 1 167 ? 10.415 2.356 -13.586 1.00 96.62 167 GLY A N 1
ATOM 1243 C CA . GLY A 1 167 ? 9.002 2.050 -13.302 1.00 96.62 167 GLY A CA 1
ATOM 1244 C C . GLY A 1 167 ? 8.809 0.903 -12.300 1.00 96.62 167 GLY A C 1
ATOM 1245 O O . GLY A 1 167 ? 9.635 -0.008 -12.206 1.00 96.62 167 GLY A O 1
ATOM 1246 N N . TYR A 1 168 ? 7.722 0.931 -11.533 1.00 97.31 168 TYR A N 1
ATOM 1247 C CA . TYR A 1 168 ? 7.416 -0.082 -10.516 1.00 97.31 168 TYR A CA 1
ATOM 1248 C C . TYR A 1 168 ? 7.036 -1.425 -11.157 1.00 97.31 168 TYR A C 1
ATOM 1250 O O . TYR A 1 168 ? 7.539 -2.493 -10.787 1.00 97.31 168 TYR A O 1
ATOM 1258 N N . ASN A 1 169 ? 6.168 -1.381 -12.163 1.00 98.06 169 ASN A N 1
ATOM 1259 C CA . ASN A 1 169 ? 5.450 -2.544 -12.685 1.00 98.06 169 ASN A CA 1
ATOM 1260 C C . ASN A 1 169 ? 6.246 -3.274 -13.777 1.00 98.06 169 ASN A C 1
ATOM 1262 O O . ASN A 1 169 ? 5.937 -4.412 -14.131 1.00 98.06 169 ASN A O 1
ATOM 1266 N N . VAL A 1 170 ? 7.300 -2.643 -14.301 1.00 98.44 170 VAL A N 1
ATOM 1267 C CA . VAL A 1 170 ? 8.228 -3.269 -15.251 1.00 98.44 170 VAL A CA 1
ATOM 1268 C C . VAL A 1 170 ? 9.231 -4.184 -14.539 1.00 98.44 170 VAL A C 1
ATOM 1270 O O . VAL A 1 170 ? 9.473 -4.062 -13.334 1.00 98.44 170 VAL A O 1
ATOM 1273 N N . THR A 1 171 ? 9.826 -5.113 -15.286 1.00 98.75 171 THR A N 1
ATOM 1274 C CA . THR A 1 171 ? 10.975 -5.917 -14.846 1.00 98.75 171 THR A CA 1
ATOM 1275 C C . THR A 1 171 ? 12.238 -5.356 -15.485 1.00 98.75 171 THR A C 1
ATOM 1277 O O . THR A 1 171 ? 12.451 -5.498 -16.686 1.00 98.75 171 THR A O 1
ATOM 1280 N N . THR A 1 172 ? 13.055 -4.693 -14.683 1.00 98.69 172 THR A N 1
ATOM 1281 C CA . THR A 1 172 ? 14.262 -3.982 -15.098 1.00 98.69 172 THR A CA 1
ATOM 1282 C C . THR A 1 172 ? 15.466 -4.904 -15.007 1.00 98.69 172 THR A C 1
ATOM 1284 O O . THR A 1 172 ? 15.703 -5.508 -13.959 1.00 98.69 172 THR A O 1
ATOM 1287 N N . VAL A 1 173 ? 16.226 -5.007 -16.097 1.00 98.75 173 VAL A N 1
ATOM 1288 C CA . VAL A 1 173 ? 17.199 -6.083 -16.299 1.00 98.75 173 VAL A CA 1
ATOM 1289 C C . VAL A 1 173 ? 18.628 -5.553 -16.400 1.00 98.75 173 VAL A C 1
ATOM 1291 O O . VAL A 1 173 ? 18.956 -4.795 -17.317 1.00 98.75 173 VAL A O 1
ATOM 1294 N N . ALA A 1 174 ? 19.475 -5.981 -15.463 1.00 96.94 174 ALA A N 1
ATOM 1295 C CA . ALA A 1 174 ? 20.919 -5.762 -15.464 1.00 96.94 174 ALA A CA 1
ATOM 1296 C C . ALA A 1 174 ? 21.636 -6.723 -16.422 1.00 96.94 174 ALA A C 1
ATOM 1298 O O . ALA A 1 174 ? 21.137 -7.813 -16.716 1.00 96.94 174 ALA A O 1
ATOM 1299 N N . ALA A 1 175 ? 22.832 -6.343 -16.870 1.00 93.94 175 ALA A N 1
ATOM 1300 C CA . ALA A 1 175 ? 23.660 -7.168 -17.742 1.00 93.94 175 ALA A CA 1
ATOM 1301 C C . ALA A 1 175 ? 24.714 -7.940 -16.941 1.00 93.94 175 ALA A C 1
ATOM 1303 O O . ALA A 1 175 ? 25.565 -7.333 -16.296 1.00 93.94 175 ALA A O 1
ATOM 1304 N N . MET A 1 176 ? 24.689 -9.268 -17.044 1.00 92.00 176 MET A N 1
ATOM 1305 C CA . MET A 1 176 ? 25.794 -10.137 -16.635 1.00 92.00 176 MET A CA 1
ATOM 1306 C C . MET A 1 176 ? 26.794 -10.283 -17.783 1.00 92.00 176 MET A C 1
ATOM 1308 O O . MET A 1 176 ? 26.403 -10.521 -18.935 1.00 92.00 176 MET A O 1
ATOM 1312 N N . ASN A 1 177 ? 28.078 -10.186 -17.458 1.00 89.12 177 ASN A N 1
ATOM 1313 C CA . ASN A 1 177 ? 29.152 -10.726 -18.269 1.00 89.12 177 ASN A CA 1
ATOM 1314 C C . ASN A 1 177 ? 29.246 -12.231 -17.998 1.00 89.12 177 ASN A C 1
ATOM 1316 O O . ASN A 1 177 ? 29.438 -12.637 -16.859 1.00 89.12 177 ASN A O 1
ATOM 1320 N N . THR A 1 178 ? 29.122 -13.026 -19.056 1.00 85.44 178 THR A N 1
ATOM 1321 C CA . THR A 1 178 ? 29.159 -14.494 -18.977 1.00 85.44 178 THR A CA 1
ATOM 1322 C C . THR A 1 178 ? 30.565 -15.070 -19.089 1.00 85.44 178 THR A C 1
ATOM 1324 O O . THR A 1 178 ? 30.715 -16.272 -19.228 1.00 85.44 178 THR A O 1
ATOM 1327 N N . GLN A 1 179 ? 31.587 -14.221 -19.254 1.00 81.06 179 GLN A N 1
ATOM 1328 C CA . GLN A 1 179 ? 32.971 -14.610 -19.579 1.00 81.06 179 GLN A CA 1
ATOM 1329 C C . GLN A 1 179 ? 33.131 -15.533 -20.813 1.00 81.06 179 GLN A C 1
ATOM 1331 O O . GLN A 1 179 ? 34.232 -15.961 -21.151 1.00 81.06 179 GLN A O 1
ATOM 1336 N N . GLY A 1 180 ? 32.047 -15.796 -21.555 1.00 78.81 180 GLY A N 1
ATOM 1337 C CA . GLY A 1 180 ? 32.005 -16.742 -22.664 1.00 78.81 180 GLY A CA 1
ATOM 1338 C C . GLY A 1 180 ? 31.987 -18.200 -22.204 1.00 78.81 180 GLY A C 1
ATOM 1339 O O . GLY A 1 180 ? 32.228 -19.086 -23.027 1.00 78.81 180 GLY A O 1
ATOM 1340 N N . THR A 1 181 ? 31.720 -18.451 -20.923 1.00 82.06 181 THR A N 1
ATOM 1341 C CA . THR A 1 181 ? 31.689 -19.769 -20.294 1.00 82.06 181 THR A CA 1
ATOM 1342 C C . THR A 1 181 ? 30.245 -20.261 -20.133 1.00 82.06 181 THR A C 1
ATOM 1344 O O . THR A 1 181 ? 29.270 -19.514 -20.216 1.00 82.06 181 THR A O 1
ATOM 1347 N N . ILE A 1 182 ? 30.092 -21.584 -20.008 1.00 80.94 182 ILE A N 1
ATOM 1348 C CA . ILE A 1 182 ? 28.808 -22.213 -19.645 1.00 80.94 182 ILE A CA 1
ATOM 1349 C C . ILE A 1 182 ? 28.659 -22.259 -18.122 1.00 80.94 182 ILE A C 1
ATOM 1351 O O . ILE A 1 182 ? 27.539 -22.218 -17.606 1.00 80.94 182 ILE A O 1
ATOM 1355 N N . ASP A 1 183 ? 29.785 -22.406 -17.417 1.00 84.81 183 ASP A N 1
ATOM 1356 C CA . ASP A 1 183 ? 29.804 -22.251 -15.971 1.00 84.81 183 ASP A CA 1
ATOM 1357 C C . ASP A 1 183 ? 29.451 -20.804 -15.642 1.00 84.81 183 ASP A C 1
ATOM 1359 O O . ASP A 1 183 ? 29.873 -19.895 -16.333 1.00 84.81 183 ASP A O 1
ATOM 1363 N N . ARG A 1 184 ? 28.622 -20.622 -14.622 1.00 87.94 184 ARG A N 1
ATOM 1364 C CA . ARG A 1 184 ? 28.132 -19.309 -14.195 1.00 87.94 184 ARG A CA 1
ATOM 1365 C C . ARG A 1 184 ? 28.836 -18.841 -12.929 1.00 87.94 184 ARG A C 1
ATOM 1367 O O . ARG A 1 184 ? 28.444 -17.830 -12.356 1.00 87.94 184 ARG A O 1
ATOM 1374 N N . SER A 1 185 ? 29.791 -19.624 -12.421 1.00 86.06 185 SER A N 1
ATOM 1375 C CA . SER A 1 185 ? 30.509 -19.322 -11.184 1.00 86.06 185 SER A CA 1
ATOM 1376 C C . SER A 1 185 ? 31.473 -18.138 -11.327 1.00 86.06 185 SER A C 1
ATOM 1378 O O . SER A 1 185 ? 31.780 -17.498 -10.322 1.00 86.06 185 SER A O 1
ATOM 1380 N N . ASP A 1 186 ? 31.893 -17.825 -12.556 1.00 84.56 186 ASP A N 1
ATOM 1381 C CA . ASP A 1 186 ? 32.730 -16.684 -12.937 1.00 84.56 186 ASP A CA 1
ATOM 1382 C C . ASP A 1 186 ? 31.941 -15.523 -13.574 1.00 84.56 186 ASP A C 1
ATOM 1384 O O . ASP A 1 186 ? 32.532 -14.507 -13.955 1.00 84.56 186 ASP A O 1
ATOM 1388 N N . ASP A 1 187 ? 30.612 -15.644 -13.662 1.00 88.88 187 ASP A N 1
ATOM 1389 C CA . ASP A 1 187 ? 29.751 -14.585 -14.179 1.00 88.88 187 ASP A CA 1
ATOM 1390 C C . ASP A 1 187 ? 29.717 -13.404 -13.200 1.00 88.88 187 ASP A C 1
ATOM 1392 O O . ASP A 1 187 ? 29.342 -13.530 -12.031 1.00 88.88 187 ASP A O 1
ATOM 1396 N N . GLU A 1 188 ? 30.019 -12.216 -13.712 1.00 88.69 188 GLU A N 1
ATOM 1397 C CA . GLU A 1 188 ? 30.017 -10.967 -12.949 1.00 88.69 188 GLU A CA 1
ATOM 1398 C C . GLU A 1 188 ? 29.087 -9.944 -13.599 1.00 88.69 188 GLU A C 1
ATOM 1400 O O . GLU A 1 188 ? 28.786 -10.012 -14.793 1.00 88.69 188 GLU A O 1
ATOM 1405 N N . ILE A 1 189 ? 28.636 -8.944 -12.839 1.00 89.06 189 ILE A N 1
ATOM 1406 C CA . ILE A 1 189 ? 27.895 -7.830 -13.437 1.00 89.06 189 ILE A CA 1
ATOM 1407 C C . ILE A 1 189 ? 28.795 -7.076 -14.413 1.00 89.06 189 ILE A C 1
ATOM 1409 O O . ILE A 1 189 ? 29.898 -6.647 -14.074 1.00 89.06 189 ILE A O 1
ATOM 1413 N N . ALA A 1 190 ? 28.289 -6.858 -15.625 1.00 84.56 190 ALA A N 1
ATOM 1414 C CA . ALA A 1 190 ? 28.994 -6.101 -16.641 1.00 84.56 190 ALA A CA 1
ATOM 1415 C C . ALA A 1 190 ? 29.237 -4.663 -16.159 1.00 84.56 190 ALA A C 1
ATOM 1417 O O . ALA A 1 190 ? 28.325 -3.986 -15.676 1.00 84.56 190 ALA A O 1
ATOM 1418 N N . ILE A 1 191 ? 30.466 -4.173 -16.332 1.00 78.75 191 ILE A N 1
ATOM 1419 C CA . ILE A 1 191 ? 30.917 -2.881 -15.790 1.00 78.75 191 ILE A CA 1
ATOM 1420 C C . ILE A 1 191 ? 30.050 -1.688 -16.229 1.00 78.75 191 ILE A C 1
ATOM 1422 O O . ILE A 1 191 ? 29.861 -0.744 -15.463 1.00 78.75 191 ILE A O 1
ATOM 1426 N N . PHE A 1 192 ? 29.489 -1.747 -17.440 1.00 79.56 192 PHE A N 1
ATOM 1427 C CA . PHE A 1 192 ? 28.637 -0.699 -18.002 1.00 79.56 192 PHE A CA 1
ATOM 1428 C C . PHE A 1 192 ? 27.192 -0.739 -17.486 1.00 79.56 192 PHE A C 1
ATOM 1430 O O . PHE A 1 192 ? 26.443 0.196 -17.755 1.00 79.56 192 PHE A O 1
ATOM 1437 N N . SER A 1 193 ? 26.759 -1.827 -16.837 1.00 89.00 193 SER A N 1
ATOM 1438 C CA . SER A 1 193 ? 25.362 -1.999 -16.437 1.00 89.00 193 SER A CA 1
ATOM 1439 C C . SER A 1 193 ? 24.981 -0.916 -15.432 1.00 89.00 193 SER A C 1
ATOM 1441 O O . SER A 1 193 ? 25.612 -0.796 -14.379 1.00 89.00 193 SER A O 1
ATOM 1443 N N . SER A 1 194 ? 23.933 -0.151 -15.746 1.00 90.12 194 SER A N 1
ATOM 1444 C CA . SER A 1 194 ? 23.368 0.834 -14.825 1.00 90.12 194 SER A CA 1
ATOM 1445 C C . SER A 1 194 ? 22.982 0.180 -13.497 1.00 90.12 194 SER A C 1
ATOM 1447 O O . SER A 1 194 ? 22.520 -0.964 -13.461 1.00 90.12 194 SER A O 1
ATOM 1449 N N . ARG A 1 195 ? 23.154 0.929 -12.407 1.00 90.44 195 ARG A N 1
ATOM 1450 C CA . ARG A 1 195 ? 22.934 0.464 -11.033 1.00 90.44 195 ARG A CA 1
ATOM 1451 C C . ARG A 1 195 ? 21.928 1.351 -10.324 1.00 90.44 195 ARG A C 1
ATOM 1453 O O . ARG A 1 195 ? 21.820 2.539 -10.625 1.00 90.44 195 ARG A O 1
ATOM 1460 N N . GLY A 1 196 ? 21.191 0.773 -9.388 1.00 90.31 196 GLY A N 1
ATOM 1461 C CA . GLY A 1 196 ? 20.339 1.546 -8.500 1.00 90.31 196 GLY A CA 1
ATOM 1462 C C . GLY A 1 196 ? 21.023 1.947 -7.189 1.00 90.31 196 GLY A C 1
ATOM 1463 O O . GLY A 1 196 ? 22.257 1.988 -7.109 1.00 90.31 196 GLY A O 1
ATOM 1464 N N . PRO A 1 197 ? 20.228 2.213 -6.136 1.00 93.81 197 PRO A N 1
ATOM 1465 C CA . PRO A 1 197 ? 18.762 2.307 -6.169 1.00 93.81 197 PRO A CA 1
ATOM 1466 C C . PRO A 1 197 ? 18.282 3.418 -7.119 1.00 93.81 197 PRO A C 1
ATOM 1468 O O . PRO A 1 197 ? 19.081 4.210 -7.625 1.00 93.81 197 PRO A O 1
ATOM 1471 N N . THR A 1 198 ? 16.981 3.480 -7.392 1.00 91.19 198 THR A N 1
ATOM 1472 C CA . THR A 1 198 ? 16.417 4.649 -8.082 1.00 91.19 198 THR A CA 1
ATOM 1473 C C . THR A 1 198 ? 16.622 5.922 -7.243 1.00 91.19 198 THR A C 1
ATOM 1475 O O . THR A 1 198 ? 17.017 5.857 -6.076 1.00 91.19 198 THR A O 1
ATOM 1478 N N . VAL A 1 199 ? 16.345 7.101 -7.811 1.00 85.75 199 VAL A N 1
ATOM 1479 C CA . VAL A 1 199 ? 16.514 8.387 -7.102 1.00 85.75 199 VAL A CA 1
ATOM 1480 C C . VAL A 1 199 ? 15.707 8.436 -5.794 1.00 85.75 199 VAL A C 1
ATOM 1482 O O . VAL A 1 199 ? 16.176 9.004 -4.813 1.00 85.75 199 VAL A O 1
ATOM 1485 N N . GLY A 1 200 ? 14.533 7.803 -5.758 1.00 85.62 200 GLY A N 1
ATOM 1486 C CA . GLY A 1 200 ? 13.662 7.677 -4.584 1.00 85.62 200 GLY A CA 1
ATOM 1487 C C . GLY A 1 200 ? 13.967 6.471 -3.692 1.00 85.62 200 GLY A C 1
ATOM 1488 O O . GLY A 1 200 ? 13.1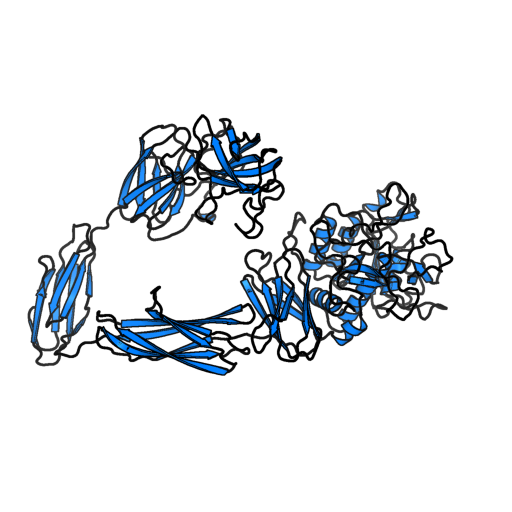69 6.145 -2.822 1.00 85.62 200 GLY A O 1
ATOM 1489 N N . GLY A 1 201 ? 15.101 5.793 -3.896 1.00 91.69 201 GLY A N 1
ATOM 1490 C CA . GLY A 1 201 ? 15.567 4.716 -3.020 1.00 91.69 201 GLY A CA 1
ATOM 1491 C C . GLY A 1 201 ? 15.006 3.325 -3.325 1.00 91.69 201 GLY A C 1
ATOM 1492 O O . GLY A 1 201 ? 15.289 2.395 -2.573 1.00 91.69 201 GLY A O 1
ATOM 1493 N N . ARG A 1 202 ? 14.258 3.145 -4.422 1.00 94.56 202 ARG A N 1
ATOM 1494 C CA . ARG A 1 202 ? 13.650 1.851 -4.770 1.00 94.56 202 ARG A CA 1
ATOM 1495 C C . ARG A 1 202 ? 14.672 0.868 -5.315 1.00 94.56 202 ARG A C 1
ATOM 1497 O O . ARG A 1 202 ? 15.627 1.235 -6.012 1.00 94.56 202 ARG A O 1
ATOM 1504 N N . LYS A 1 203 ? 14.433 -0.410 -5.040 1.00 96.62 203 LYS A N 1
ATOM 1505 C CA . LYS A 1 203 ? 15.276 -1.533 -5.446 1.00 96.62 203 LYS A CA 1
ATOM 1506 C C . LYS A 1 203 ? 15.157 -1.802 -6.947 1.00 96.62 203 LYS A C 1
ATOM 1508 O O . LYS A 1 203 ? 14.313 -2.570 -7.403 1.00 96.62 203 LYS A O 1
ATOM 1513 N N . LYS A 1 204 ? 16.043 -1.177 -7.724 1.00 96.50 204 LYS A N 1
ATOM 1514 C CA . LYS A 1 204 ? 16.262 -1.442 -9.155 1.00 96.50 204 LYS A CA 1
ATOM 1515 C C . LYS A 1 204 ? 17.754 -1.632 -9.446 1.00 96.50 204 LYS A C 1
ATOM 1517 O O . LYS A 1 204 ? 18.559 -1.021 -8.754 1.00 96.50 204 LYS A O 1
ATOM 1522 N N . PRO A 1 205 ? 18.155 -2.406 -10.466 1.00 97.56 205 PRO A N 1
ATOM 1523 C CA . PRO A 1 205 ? 17.325 -3.270 -11.313 1.00 97.56 205 PRO A CA 1
ATOM 1524 C C . PRO A 1 205 ? 16.635 -4.390 -10.511 1.00 97.56 205 PRO A C 1
ATOM 1526 O O . PRO A 1 205 ? 16.946 -4.600 -9.339 1.00 97.56 205 PRO A O 1
ATOM 1529 N N . ASP A 1 206 ? 15.651 -5.069 -11.109 1.00 98.56 206 ASP A N 1
ATOM 1530 C CA . ASP A 1 206 ? 14.958 -6.181 -10.445 1.00 98.56 206 ASP A CA 1
ATOM 1531 C C . ASP A 1 206 ? 15.769 -7.479 -10.558 1.00 98.56 206 ASP A C 1
ATOM 1533 O O . ASP A 1 206 ? 15.816 -8.252 -9.608 1.00 98.56 206 ASP A O 1
ATOM 1537 N N . ILE A 1 207 ? 16.386 -7.738 -11.714 1.00 98.62 207 ILE A N 1
ATOM 1538 C CA . ILE A 1 207 ? 17.019 -9.024 -12.042 1.00 98.62 207 ILE A CA 1
ATOM 1539 C C . ILE A 1 207 ? 18.199 -8.826 -12.997 1.00 98.62 207 ILE A C 1
ATOM 1541 O O . ILE A 1 207 ? 18.212 -7.866 -13.764 1.00 98.62 207 ILE A O 1
ATOM 1545 N N . ALA A 1 208 ? 19.161 -9.745 -13.007 1.00 97.81 208 ALA A N 1
ATOM 1546 C CA . ALA A 1 208 ? 20.243 -9.775 -13.987 1.00 97.81 208 ALA A CA 1
ATOM 1547 C C . ALA A 1 208 ? 20.075 -10.931 -14.987 1.00 97.81 208 ALA A C 1
ATOM 1549 O O . ALA A 1 208 ? 19.541 -11.992 -14.650 1.00 97.81 208 ALA A O 1
ATOM 1550 N N . ALA A 1 209 ? 20.534 -10.734 -16.222 1.00 97.50 209 ALA A N 1
ATOM 1551 C CA . ALA A 1 209 ? 20.526 -11.744 -17.284 1.00 97.50 209 ALA A CA 1
ATOM 1552 C C . ALA A 1 209 ? 21.750 -11.582 -18.209 1.00 97.50 209 ALA A C 1
ATOM 1554 O O . ALA A 1 209 ? 22.415 -10.545 -18.140 1.00 97.50 209 ALA A O 1
ATOM 1555 N N . PRO A 1 210 ? 22.065 -12.560 -19.083 1.00 95.12 210 PRO A N 1
ATOM 1556 C CA . PRO A 1 210 ? 23.231 -12.473 -19.962 1.00 95.12 210 PRO A CA 1
ATOM 1557 C C . PRO A 1 210 ? 23.172 -11.237 -20.868 1.00 95.12 210 PRO A C 1
ATOM 1559 O O . PRO A 1 210 ? 22.271 -11.101 -21.694 1.00 95.12 210 PRO A O 1
ATOM 1562 N N . GLY A 1 211 ? 24.133 -10.327 -20.711 1.00 92.81 211 GLY A N 1
ATOM 1563 C CA . GLY A 1 211 ? 24.233 -9.089 -21.490 1.00 92.81 211 GLY A CA 1
ATOM 1564 C C . GLY A 1 211 ? 25.601 -8.867 -22.135 1.00 92.81 211 GLY A C 1
ATOM 1565 O O . GLY A 1 211 ? 25.721 -7.989 -22.985 1.00 92.81 211 GLY A O 1
ATOM 1566 N N . GLY A 1 212 ? 26.603 -9.675 -21.776 1.00 85.88 212 GLY A N 1
ATOM 1567 C CA . GLY A 1 212 ? 27.959 -9.621 -22.321 1.00 85.88 212 GLY A CA 1
ATOM 1568 C C . GLY A 1 212 ? 28.821 -8.500 -21.732 1.00 85.88 212 GLY A C 1
ATOM 1569 O O . GLY A 1 212 ? 28.358 -7.685 -20.935 1.00 85.88 212 GLY A O 1
ATOM 1570 N N . LEU A 1 213 ? 30.084 -8.460 -22.149 1.00 75.56 213 LEU A N 1
ATOM 1571 C CA . LEU A 1 213 ? 31.051 -7.412 -21.846 1.00 75.56 213 LEU A CA 1
ATOM 1572 C C . LEU A 1 213 ? 31.248 -6.523 -23.077 1.00 75.56 213 LEU A C 1
ATOM 1574 O O . LEU A 1 213 ? 31.395 -7.014 -24.197 1.00 75.56 213 LEU A O 1
ATOM 1578 N N . ARG A 1 214 ? 31.238 -5.209 -22.859 1.00 62.44 214 ARG A N 1
ATOM 1579 C CA . ARG A 1 214 ? 31.475 -4.210 -23.903 1.00 62.44 214 ARG A CA 1
ATOM 1580 C C . ARG A 1 214 ? 32.970 -4.121 -24.196 1.00 62.44 214 ARG A C 1
ATOM 1582 O O . ARG A 1 214 ? 33.764 -4.313 -23.282 1.00 62.44 214 ARG A O 1
ATOM 1589 N N . ASP A 1 215 ? 33.333 -3.794 -25.437 1.00 49.72 215 ASP A N 1
ATOM 1590 C CA . ASP A 1 215 ? 34.704 -3.421 -25.807 1.00 49.72 215 ASP A CA 1
ATOM 1591 C C . ASP A 1 215 ? 35.194 -2.296 -24.888 1.00 49.72 215 ASP A C 1
ATOM 1593 O O . ASP A 1 215 ? 34.823 -1.133 -25.066 1.00 49.72 215 ASP A O 1
ATOM 1597 N N . ASP A 1 216 ? 36.006 -2.637 -23.890 1.00 47.69 216 ASP A N 1
ATOM 1598 C CA . ASP A 1 216 ? 36.704 -1.659 -23.071 1.00 47.69 216 ASP A CA 1
ATOM 1599 C C . ASP A 1 216 ? 38.190 -1.683 -23.423 1.00 47.69 216 ASP A C 1
ATOM 1601 O O . ASP A 1 216 ? 38.985 -2.450 -22.884 1.00 47.69 216 ASP A O 1
ATOM 1605 N N . TRP A 1 217 ? 38.563 -0.798 -24.346 1.00 38.28 217 TRP A N 1
ATOM 1606 C CA . TRP A 1 217 ? 39.952 -0.494 -24.699 1.00 38.28 217 TRP A CA 1
ATOM 1607 C C . TRP A 1 217 ? 40.805 -0.064 -23.481 1.00 38.28 217 TRP A C 1
ATOM 1609 O O . TRP A 1 217 ? 42.032 -0.066 -23.569 1.00 38.28 217 TRP A O 1
ATOM 1619 N N . SER A 1 218 ? 40.199 0.300 -22.339 1.00 41.28 218 SER A N 1
ATOM 1620 C CA . SER A 1 218 ? 40.924 0.701 -21.125 1.00 41.28 218 SER A CA 1
ATOM 1621 C C . SER A 1 218 ? 41.448 -0.466 -20.276 1.00 41.28 218 SER A C 1
ATOM 1623 O O . SER A 1 218 ? 42.324 -0.250 -19.437 1.00 41.28 218 SER A O 1
ATOM 1625 N N . LEU A 1 219 ? 41.016 -1.706 -20.537 1.00 43.66 219 LEU A N 1
ATOM 1626 C CA . LEU A 1 219 ? 41.645 -2.905 -19.982 1.00 43.66 219 LEU A CA 1
ATOM 1627 C C . LEU A 1 219 ? 42.737 -3.357 -20.951 1.00 43.66 219 LEU A C 1
ATOM 1629 O O . LEU A 1 219 ? 42.504 -4.138 -21.867 1.00 43.66 219 LEU A O 1
ATOM 1633 N N . SER A 1 220 ? 43.941 -2.812 -20.779 1.00 31.80 220 SER A N 1
ATOM 1634 C CA . SER A 1 220 ? 45.130 -3.160 -21.559 1.00 31.80 220 SER A CA 1
ATOM 1635 C C . SER A 1 220 ? 45.403 -4.673 -21.534 1.00 31.80 220 SER A C 1
ATOM 1637 O O . SER A 1 220 ? 46.063 -5.188 -20.633 1.00 31.80 220 SER A O 1
ATOM 1639 N N . GLY A 1 221 ? 44.899 -5.387 -22.534 1.00 38.53 221 GLY A N 1
ATOM 1640 C CA . GLY A 1 221 ? 45.114 -6.814 -22.731 1.00 38.53 221 GLY A CA 1
ATOM 1641 C C . GLY A 1 221 ? 44.116 -7.349 -23.750 1.00 38.53 221 GLY A C 1
ATOM 1642 O O . GLY A 1 221 ? 42.940 -7.021 -23.697 1.00 38.53 221 GLY A O 1
ATOM 1643 N N . TRP A 1 222 ? 44.586 -8.153 -24.698 1.00 38.38 222 TRP A N 1
ATOM 1644 C CA . TRP A 1 222 ? 43.780 -8.832 -25.715 1.00 38.38 222 TRP A CA 1
ATOM 1645 C C . TRP A 1 222 ? 42.745 -9.785 -25.082 1.00 38.38 222 TRP A C 1
ATOM 1647 O O . TRP A 1 222 ? 42.947 -10.997 -25.072 1.00 38.38 222 TRP A O 1
ATOM 1657 N N . GLN A 1 223 ? 41.641 -9.271 -24.541 1.00 43.72 223 GLN A N 1
ATOM 1658 C CA . GLN A 1 223 ? 40.489 -10.102 -24.206 1.00 43.72 223 GLN A CA 1
ATOM 1659 C C . GLN A 1 223 ? 39.535 -10.139 -25.409 1.00 43.72 223 GLN A C 1
ATOM 1661 O O . GLN A 1 223 ? 39.132 -9.084 -25.901 1.00 43.72 223 GLN A O 1
ATOM 1666 N N . PRO A 1 224 ? 39.199 -11.326 -25.947 1.00 52.16 224 PRO A N 1
ATOM 1667 C CA . PRO A 1 224 ? 38.230 -11.431 -27.029 1.00 52.16 224 PRO A CA 1
ATOM 1668 C C . PRO A 1 224 ? 36.857 -10.958 -26.541 1.00 52.16 224 PRO A C 1
ATOM 1670 O O . PRO A 1 224 ? 36.427 -11.333 -25.456 1.00 52.16 224 PRO A O 1
ATOM 1673 N N . VAL A 1 225 ? 36.150 -10.178 -27.364 1.00 54.62 225 VAL A N 1
ATOM 1674 C CA . VAL A 1 225 ? 34.801 -9.666 -27.066 1.00 54.62 225 VAL A CA 1
ATOM 1675 C C . VAL A 1 225 ? 33.894 -10.782 -26.545 1.00 54.62 225 VAL A C 1
ATOM 1677 O O . VAL A 1 225 ? 33.587 -11.736 -27.275 1.00 54.62 225 VAL A O 1
ATOM 1680 N N . VAL A 1 226 ? 33.421 -10.651 -25.306 1.00 67.75 226 VAL A N 1
ATOM 1681 C CA . VAL A 1 226 ? 32.436 -11.555 -24.696 1.00 67.75 226 VAL A CA 1
ATOM 1682 C C . VAL A 1 226 ? 31.034 -10.981 -24.905 1.00 67.75 226 VAL A C 1
ATOM 1684 O O . VAL A 1 226 ? 30.356 -10.555 -23.978 1.00 67.75 226 VAL A O 1
ATOM 1687 N N . GLY A 1 227 ? 30.607 -10.889 -26.162 1.00 79.88 227 GLY A N 1
ATOM 1688 C CA . GLY A 1 227 ? 29.259 -10.435 -26.509 1.00 79.88 227 GLY A CA 1
ATOM 1689 C C . GLY A 1 227 ? 28.259 -11.586 -26.612 1.00 79.88 227 GLY A C 1
ATOM 1690 O O . GLY A 1 227 ? 28.630 -12.743 -26.817 1.00 79.88 227 GLY A O 1
ATOM 1691 N N . ILE A 1 228 ? 26.975 -11.249 -26.535 1.00 90.75 228 ILE A N 1
ATOM 1692 C CA . ILE A 1 228 ? 25.865 -12.154 -26.818 1.00 90.75 228 ILE A CA 1
ATOM 1693 C C . ILE A 1 228 ? 25.719 -12.290 -28.331 1.00 90.75 228 ILE A C 1
ATOM 1695 O O . ILE A 1 228 ? 25.568 -11.300 -29.050 1.00 90.75 228 ILE A O 1
ATOM 1699 N N . TRP A 1 229 ? 25.759 -13.524 -28.821 1.00 92.00 229 TRP A N 1
ATOM 1700 C CA . TRP A 1 229 ? 25.509 -13.818 -30.225 1.00 92.00 229 TRP A CA 1
ATOM 1701 C C . TRP A 1 229 ? 24.016 -13.771 -30.539 1.00 92.00 229 TRP A C 1
ATOM 1703 O O . TRP A 1 229 ? 23.214 -14.416 -29.869 1.00 92.00 229 TRP A O 1
ATOM 1713 N N . SER A 1 230 ? 23.650 -13.046 -31.591 1.00 95.69 230 SER A N 1
ATOM 1714 C CA . SER A 1 230 ? 22.288 -13.033 -32.126 1.00 95.69 230 SER A CA 1
ATOM 1715 C C . SER A 1 230 ? 22.284 -12.618 -33.600 1.00 95.69 230 SER A C 1
ATOM 1717 O O . SER A 1 230 ? 23.335 -12.290 -34.155 1.00 95.69 230 SER A O 1
ATOM 1719 N N . ALA A 1 231 ? 21.108 -12.673 -34.226 1.00 96.50 231 ALA A N 1
ATOM 1720 C CA . ALA A 1 231 ? 20.890 -12.375 -35.638 1.00 96.50 231 ALA A CA 1
ATOM 1721 C C . ALA A 1 231 ? 21.505 -11.025 -36.032 1.00 96.50 231 ALA A C 1
ATOM 1723 O O . ALA A 1 231 ? 21.274 -10.008 -35.369 1.00 96.50 231 ALA A O 1
ATOM 1724 N N . ASP A 1 232 ? 22.283 -11.026 -37.112 1.00 94.56 232 ASP A N 1
ATOM 1725 C CA . ASP A 1 232 ? 22.882 -9.819 -37.663 1.00 94.56 232 ASP A CA 1
ATOM 1726 C C . ASP A 1 232 ? 21.930 -9.152 -38.661 1.00 94.56 232 ASP A C 1
ATOM 1728 O O . ASP A 1 232 ? 21.213 -9.790 -39.422 1.00 94.56 232 ASP A O 1
ATOM 1732 N N . TYR A 1 233 ? 21.920 -7.828 -38.680 1.00 91.88 233 TYR A N 1
ATOM 1733 C CA . TYR A 1 233 ? 21.189 -7.102 -39.706 1.00 91.88 233 TYR A CA 1
ATOM 1734 C C . TYR A 1 233 ? 21.921 -7.116 -41.051 1.00 91.88 233 TYR A C 1
ATOM 1736 O O . TYR A 1 233 ? 21.284 -7.254 -42.095 1.00 91.88 233 TYR A O 1
ATOM 1744 N N . GLN A 1 234 ? 23.251 -6.999 -41.030 1.00 91.12 234 GLN A N 1
ATOM 1745 C CA . GLN A 1 234 ? 24.065 -6.751 -42.224 1.00 91.12 234 GLN A CA 1
ATOM 1746 C C . GLN A 1 234 ? 24.365 -8.014 -43.039 1.00 91.12 234 GLN A C 1
ATOM 1748 O O . GLN A 1 234 ? 24.746 -7.917 -44.205 1.00 91.12 234 GLN A O 1
ATOM 1753 N N . SER A 1 235 ? 24.183 -9.194 -42.451 1.00 92.88 235 SER A N 1
ATOM 1754 C CA . SER A 1 235 ? 24.434 -10.491 -43.077 1.00 92.88 235 SER A CA 1
ATOM 1755 C C . SER A 1 235 ? 23.342 -11.494 -42.713 1.00 92.88 235 SER A C 1
ATOM 1757 O O . SER A 1 235 ? 22.489 -11.213 -41.883 1.00 92.88 235 SER A O 1
ATOM 1759 N N . ASP A 1 236 ? 23.341 -12.666 -43.342 1.00 94.00 236 ASP A N 1
ATOM 1760 C CA . ASP A 1 236 ? 22.456 -13.785 -42.971 1.00 94.00 236 ASP A CA 1
ATOM 1761 C C . ASP A 1 236 ? 22.991 -14.600 -41.771 1.00 94.00 236 ASP A C 1
ATOM 1763 O O . ASP A 1 236 ? 22.463 -15.667 -41.444 1.00 94.00 236 ASP A O 1
ATOM 1767 N N . GLY A 1 237 ? 24.077 -14.121 -41.153 1.00 94.50 237 GLY A N 1
ATOM 1768 C CA . GLY A 1 237 ? 24.763 -14.750 -40.031 1.00 94.50 237 GLY A CA 1
ATOM 1769 C C . GLY A 1 237 ? 24.410 -14.136 -38.676 1.00 94.50 237 GLY A C 1
ATOM 1770 O O . GLY A 1 237 ? 23.376 -13.507 -38.479 1.00 94.50 237 GLY A O 1
ATOM 1771 N N . PHE A 1 238 ? 25.281 -14.352 -37.696 1.00 94.50 238 PHE A N 1
ATOM 1772 C CA . PHE A 1 238 ? 25.107 -13.827 -36.346 1.00 94.50 238 PHE A CA 1
ATOM 1773 C C . PHE A 1 238 ? 26.287 -12.933 -35.995 1.00 94.50 238 PHE A C 1
ATOM 1775 O O . PHE A 1 238 ? 27.395 -13.104 -36.504 1.00 94.50 238 PHE A O 1
ATOM 1782 N N . ARG A 1 239 ? 26.056 -11.993 -35.083 1.00 91.19 239 ARG A N 1
ATOM 1783 C CA . ARG A 1 239 ? 27.095 -11.121 -34.534 1.00 91.19 239 ARG A CA 1
ATOM 1784 C C . ARG A 1 239 ? 27.008 -11.052 -33.020 1.00 91.19 239 ARG A C 1
ATOM 1786 O O . ARG A 1 239 ? 25.935 -11.204 -32.432 1.00 91.19 239 ARG A O 1
ATOM 1793 N N . LYS A 1 240 ? 28.151 -10.784 -32.398 1.00 89.50 240 LYS A N 1
ATOM 1794 C CA . LYS A 1 240 ? 28.230 -10.435 -30.982 1.00 89.50 240 LYS A CA 1
ATOM 1795 C C . LYS A 1 240 ? 27.773 -8.992 -30.778 1.00 89.50 240 LYS A C 1
ATOM 1797 O O . LYS A 1 240 ? 28.146 -8.109 -31.550 1.00 89.50 240 LYS A O 1
ATOM 1802 N N . ASP A 1 241 ? 26.992 -8.771 -29.732 1.00 88.94 241 ASP A N 1
ATOM 1803 C CA . ASP A 1 241 ? 26.699 -7.441 -29.199 1.00 88.94 241 ASP A CA 1
ATOM 1804 C C . ASP A 1 241 ? 26.641 -7.498 -27.667 1.00 88.94 241 ASP A C 1
ATOM 1806 O O . ASP A 1 241 ? 26.566 -8.582 -27.083 1.00 88.94 241 ASP A O 1
ATOM 1810 N N . SER A 1 242 ? 26.706 -6.350 -27.004 1.00 88.56 242 SER A N 1
ATOM 1811 C CA . SER A 1 242 ? 26.726 -6.263 -25.542 1.00 88.56 242 SER A CA 1
ATOM 1812 C C . SER A 1 242 ? 25.863 -5.115 -25.040 1.00 88.56 242 SER A C 1
ATOM 1814 O O . SER A 1 242 ? 25.816 -4.043 -25.642 1.00 88.56 242 SER A O 1
ATOM 1816 N N . GLY A 1 243 ? 25.201 -5.321 -23.907 1.00 90.38 243 GLY A N 1
ATOM 1817 C CA . GLY A 1 243 ? 24.365 -4.305 -23.288 1.00 90.38 243 GLY A CA 1
ATOM 1818 C C . GLY A 1 243 ? 23.285 -4.897 -22.394 1.00 90.38 243 GLY A C 1
ATOM 1819 O O . GLY A 1 243 ? 22.865 -6.043 -22.552 1.00 90.38 243 GLY A O 1
ATOM 1820 N N . THR A 1 244 ? 22.718 -4.066 -21.522 1.00 94.88 244 THR A N 1
ATOM 1821 C CA . THR A 1 244 ? 21.436 -4.377 -20.860 1.00 94.88 244 THR A CA 1
ATOM 1822 C C . THR A 1 244 ? 20.313 -4.569 -21.885 1.00 94.88 244 THR A C 1
ATOM 1824 O O . THR A 1 244 ? 19.370 -5.321 -21.646 1.00 94.88 244 THR A O 1
ATOM 1827 N N . SER A 1 245 ? 20.471 -3.992 -23.082 1.00 95.44 245 SER A N 1
ATOM 1828 C CA . SER A 1 245 ? 19.653 -4.270 -24.262 1.00 95.44 245 SER A CA 1
ATOM 1829 C C . SER A 1 245 ? 19.650 -5.738 -24.696 1.00 95.44 245 SER A C 1
ATOM 1831 O O . SER A 1 245 ? 18.644 -6.178 -25.247 1.00 95.44 245 SER A O 1
ATOM 1833 N N . MET A 1 246 ? 20.731 -6.483 -24.456 1.00 96.25 246 MET A N 1
ATOM 1834 C CA . MET A 1 246 ? 20.843 -7.915 -24.751 1.00 96.25 246 MET A CA 1
ATOM 1835 C C . MET A 1 246 ? 20.375 -8.755 -23.557 1.00 96.25 246 MET A C 1
ATOM 1837 O O . MET A 1 246 ? 19.833 -9.839 -23.745 1.00 96.25 246 MET A O 1
ATOM 1841 N N . ALA A 1 247 ? 20.468 -8.230 -22.334 1.00 97.81 247 ALA A N 1
ATOM 1842 C CA . ALA A 1 247 ? 19.958 -8.889 -21.133 1.00 97.81 247 ALA A CA 1
ATOM 1843 C C . ALA A 1 247 ? 18.419 -8.898 -21.058 1.00 97.81 247 ALA A C 1
ATOM 1845 O O . ALA A 1 247 ? 17.811 -9.952 -20.862 1.00 97.81 247 ALA A O 1
ATOM 1846 N N . ALA A 1 248 ? 17.766 -7.753 -21.281 1.00 98.69 248 ALA A N 1
ATOM 1847 C CA . ALA A 1 248 ? 16.305 -7.620 -21.244 1.00 98.69 248 ALA A CA 1
ATOM 1848 C C . ALA A 1 248 ? 15.517 -8.656 -22.089 1.00 98.69 248 ALA A C 1
ATOM 1850 O O . ALA A 1 248 ? 14.557 -9.237 -21.560 1.00 98.69 248 ALA A O 1
ATOM 1851 N N . PRO A 1 249 ? 15.898 -8.977 -23.346 1.00 98.69 249 PRO A N 1
ATOM 1852 C CA . PRO A 1 249 ? 15.165 -9.944 -24.161 1.00 98.69 249 PRO A CA 1
ATOM 1853 C C . PRO A 1 249 ? 15.265 -11.380 -23.642 1.00 98.69 249 PRO A C 1
ATOM 1855 O O . PRO A 1 249 ? 14.348 -12.163 -23.896 1.00 98.69 249 PRO A O 1
ATOM 1858 N N . HIS A 1 250 ? 16.291 -11.731 -22.855 1.00 98.50 250 HIS A N 1
ATOM 1859 C CA . HIS A 1 250 ? 16.322 -13.033 -22.182 1.00 98.50 250 HIS A CA 1
ATOM 1860 C C . HIS A 1 250 ? 15.157 -13.170 -21.196 1.00 98.50 250 HIS A C 1
ATOM 1862 O O . HIS A 1 250 ? 14.474 -14.194 -21.180 1.00 98.50 250 HIS A O 1
ATOM 1868 N N . ILE A 1 251 ? 14.878 -12.119 -20.418 1.00 98.75 251 ILE A N 1
ATOM 1869 C CA . ILE A 1 251 ? 13.765 -12.095 -19.460 1.00 98.75 251 ILE A CA 1
ATOM 1870 C C . ILE A 1 251 ? 12.411 -12.054 -20.174 1.00 98.75 251 ILE A C 1
ATOM 1872 O O . ILE A 1 251 ? 11.471 -12.725 -19.747 1.00 98.75 251 ILE A O 1
ATOM 1876 N N . ALA A 1 252 ? 12.306 -11.349 -21.304 1.00 98.69 252 ALA A N 1
ATOM 1877 C CA . ALA A 1 252 ? 11.098 -11.387 -22.125 1.00 98.69 252 ALA A CA 1
ATOM 1878 C C . ALA A 1 252 ? 10.829 -12.798 -22.682 1.00 98.69 252 ALA A C 1
ATOM 1880 O O . ALA A 1 252 ? 9.713 -13.306 -22.578 1.00 98.69 252 ALA A O 1
ATOM 1881 N N . GLY A 1 253 ? 11.853 -13.473 -23.215 1.00 98.50 253 GLY A N 1
ATOM 1882 C CA . GLY A 1 253 ? 11.740 -14.863 -23.660 1.00 98.50 253 GLY A CA 1
ATOM 1883 C C . GLY A 1 253 ? 11.384 -15.820 -22.517 1.00 98.50 253 GLY A C 1
ATOM 1884 O O . GLY A 1 253 ? 10.508 -16.671 -22.675 1.00 98.50 253 GLY A O 1
ATOM 1885 N N . ALA A 1 254 ? 11.985 -15.635 -21.339 1.00 98.62 254 ALA A N 1
ATOM 1886 C CA . ALA A 1 254 ? 11.659 -16.395 -20.136 1.00 98.62 254 ALA A CA 1
ATOM 1887 C C . ALA A 1 254 ? 10.185 -16.225 -19.733 1.00 98.62 254 ALA A C 1
ATOM 1889 O O . ALA A 1 254 ? 9.497 -17.214 -19.480 1.00 98.62 254 ALA A O 1
ATOM 1890 N N . ALA A 1 255 ? 9.668 -14.993 -19.744 1.00 98.50 255 ALA A N 1
ATOM 1891 C CA . ALA A 1 255 ? 8.262 -14.716 -19.470 1.00 98.50 255 ALA A CA 1
ATOM 1892 C C . ALA A 1 255 ? 7.329 -15.408 -20.478 1.00 98.50 255 ALA A C 1
ATOM 1894 O O . ALA A 1 255 ? 6.329 -15.999 -20.075 1.00 98.50 255 ALA A O 1
ATOM 1895 N N . VAL A 1 256 ? 7.662 -15.407 -21.775 1.00 97.56 256 VAL A N 1
ATOM 1896 C CA . VAL A 1 256 ? 6.897 -16.143 -22.801 1.00 97.56 256 VAL A CA 1
ATOM 1897 C C . VAL A 1 256 ? 6.853 -17.643 -22.494 1.00 97.56 256 VAL A C 1
ATOM 1899 O O . VAL A 1 256 ? 5.775 -18.240 -22.521 1.00 97.56 256 VAL A O 1
ATOM 1902 N N . LEU A 1 257 ? 7.996 -18.250 -22.166 1.00 98.25 257 LEU A N 1
ATOM 1903 C CA . LEU A 1 257 ? 8.067 -19.675 -21.834 1.00 98.25 257 LEU A CA 1
ATOM 1904 C C . LEU A 1 257 ? 7.281 -20.016 -20.563 1.00 98.25 257 LEU A C 1
ATOM 1906 O O . LEU A 1 257 ? 6.575 -21.022 -20.531 1.00 98.25 257 LEU A O 1
ATOM 1910 N N . LEU A 1 258 ? 7.340 -19.172 -19.531 1.00 98.44 258 LEU A N 1
ATOM 1911 C CA . LEU A 1 258 ? 6.562 -19.366 -18.305 1.00 98.44 258 LEU A CA 1
ATOM 1912 C C . LEU A 1 258 ? 5.054 -19.279 -18.560 1.00 98.44 258 LEU A C 1
ATOM 1914 O O . LEU A 1 258 ? 4.298 -20.094 -18.027 1.00 98.44 258 LEU A O 1
ATOM 1918 N N . ARG A 1 259 ? 4.615 -18.367 -19.438 1.00 96.94 259 ARG A N 1
ATOM 1919 C CA . ARG A 1 259 ? 3.215 -18.308 -19.886 1.00 96.94 259 ARG A CA 1
ATOM 1920 C C . ARG A 1 259 ? 2.793 -19.589 -20.589 1.00 96.94 259 ARG A C 1
ATOM 1922 O O . ARG A 1 259 ? 1.728 -20.119 -20.278 1.00 96.94 259 ARG A O 1
ATOM 1929 N N . GLN A 1 260 ? 3.624 -20.102 -21.499 1.00 95.88 260 GLN A N 1
ATOM 1930 C CA . GLN A 1 260 ? 3.379 -21.386 -22.162 1.00 95.88 260 GLN A CA 1
ATOM 1931 C C . GLN A 1 260 ? 3.314 -22.539 -21.147 1.00 95.88 260 GLN A C 1
ATOM 1933 O O . GLN A 1 260 ? 2.505 -23.449 -21.301 1.00 95.88 260 GLN A O 1
ATOM 1938 N N . ALA A 1 261 ? 4.124 -22.477 -20.089 1.00 97.25 261 ALA A N 1
ATOM 1939 C CA . ALA A 1 261 ? 4.161 -23.468 -19.020 1.00 97.25 261 ALA A CA 1
ATOM 1940 C C . ALA A 1 261 ? 3.016 -23.339 -17.989 1.00 97.25 261 ALA A C 1
ATOM 1942 O O . ALA A 1 261 ? 2.979 -24.119 -17.037 1.00 97.25 261 ALA A O 1
ATOM 1943 N N . GLY A 1 262 ? 2.086 -22.391 -18.171 1.00 97.06 262 GLY A N 1
ATOM 1944 C CA . GLY A 1 262 ? 0.872 -22.232 -17.360 1.00 97.06 262 GLY A CA 1
ATOM 1945 C C . GLY A 1 262 ? 0.865 -21.034 -16.404 1.00 97.06 262 GLY A C 1
ATOM 1946 O O . GLY A 1 262 ? -0.184 -20.713 -15.849 1.00 97.06 262 GLY A O 1
ATOM 1947 N N . VAL A 1 263 ? 1.982 -20.317 -16.245 1.00 98.12 263 VAL A N 1
ATOM 1948 C CA . VAL A 1 263 ? 2.069 -19.127 -15.380 1.00 98.12 263 VAL A CA 1
ATOM 1949 C C . VAL A 1 263 ? 1.664 -17.898 -16.189 1.00 98.12 263 VAL A C 1
ATOM 1951 O O . VAL A 1 263 ? 2.494 -17.202 -16.767 1.00 98.12 263 VAL A O 1
ATOM 1954 N N . GLN A 1 264 ? 0.356 -17.668 -16.310 1.00 96.00 264 GLN A N 1
ATOM 1955 C CA . GLN A 1 264 ? -0.182 -16.643 -17.212 1.00 96.00 264 GLN A CA 1
ATOM 1956 C C . GLN A 1 264 ? -0.250 -15.235 -16.618 1.00 96.00 264 GLN A C 1
ATOM 1958 O O . GLN A 1 264 ? -0.417 -14.274 -17.369 1.00 96.00 264 GLN A O 1
ATOM 1963 N N . ASP A 1 265 ? -0.182 -15.083 -15.301 1.00 97.62 265 ASP A N 1
ATOM 1964 C CA . ASP A 1 265 ? -0.349 -13.774 -14.681 1.00 97.62 265 ASP A CA 1
ATOM 1965 C C . ASP A 1 265 ? 0.979 -12.999 -14.601 1.00 97.62 265 ASP A C 1
ATOM 1967 O O . ASP A 1 265 ? 1.961 -13.574 -14.134 1.00 97.62 265 ASP A O 1
ATOM 1971 N N . PRO A 1 266 ? 1.047 -11.713 -15.004 1.00 97.69 266 PRO A N 1
ATOM 1972 C CA . PRO A 1 266 ? 2.287 -10.935 -14.953 1.00 97.69 266 PRO A CA 1
ATOM 1973 C C . PRO A 1 266 ? 2.887 -10.800 -13.547 1.00 97.69 266 PRO A C 1
ATOM 1975 O O . PRO A 1 266 ? 4.111 -10.848 -13.429 1.00 97.69 266 PRO A O 1
ATOM 1978 N N . LEU A 1 267 ? 2.070 -10.695 -12.491 1.00 98.44 267 LEU A N 1
ATOM 1979 C CA . LEU A 1 267 ? 2.564 -10.632 -11.111 1.00 98.44 267 LEU A CA 1
ATOM 1980 C C . LEU A 1 267 ? 3.139 -11.986 -10.693 1.00 98.44 267 LEU A C 1
ATOM 1982 O O . LEU A 1 267 ? 4.217 -12.054 -10.114 1.00 98.44 267 LEU A O 1
ATOM 1986 N N . ALA A 1 268 ? 2.474 -13.088 -11.055 1.00 98.62 268 ALA A N 1
ATOM 1987 C CA . ALA A 1 268 ? 3.020 -14.427 -10.824 1.00 98.62 268 ALA A CA 1
ATOM 1988 C C . ALA A 1 268 ? 4.334 -14.658 -11.588 1.00 98.62 268 ALA A C 1
ATOM 1990 O O . ALA A 1 268 ? 5.271 -15.225 -11.034 1.00 98.62 268 ALA A O 1
ATOM 1991 N N . ILE A 1 269 ? 4.432 -14.199 -12.840 1.00 98.81 269 ILE A N 1
ATOM 1992 C CA . ILE A 1 269 ? 5.663 -14.296 -13.636 1.00 98.81 269 ILE A CA 1
ATOM 1993 C C . ILE A 1 269 ? 6.793 -13.515 -12.962 1.00 98.81 269 ILE A C 1
ATOM 1995 O O . ILE A 1 269 ? 7.872 -14.075 -12.771 1.00 98.81 269 ILE A O 1
ATOM 1999 N N . LYS A 1 270 ? 6.551 -12.255 -12.566 1.00 98.75 270 LYS A N 1
ATOM 2000 C CA . LYS A 1 270 ? 7.558 -11.429 -11.883 1.00 98.75 270 LYS A CA 1
ATOM 2001 C C . LYS A 1 270 ? 7.971 -12.070 -10.554 1.00 98.75 270 LYS A C 1
ATOM 2003 O O . LYS A 1 270 ? 9.159 -12.296 -10.345 1.00 98.75 270 LYS A O 1
ATOM 2008 N N . ALA A 1 271 ? 7.014 -12.464 -9.710 1.00 98.81 271 ALA A N 1
ATOM 2009 C CA . ALA A 1 271 ? 7.290 -13.151 -8.448 1.00 98.81 271 ALA A CA 1
ATOM 2010 C C . ALA A 1 271 ? 8.125 -14.423 -8.651 1.00 98.81 271 ALA A C 1
ATOM 2012 O O . ALA A 1 271 ? 9.121 -14.613 -7.962 1.00 98.81 271 ALA A O 1
ATOM 2013 N N . LEU A 1 272 ? 7.770 -15.275 -9.617 1.00 98.75 272 LEU A N 1
ATOM 2014 C CA . LEU A 1 272 ? 8.478 -16.528 -9.878 1.00 98.75 272 LEU A CA 1
ATOM 2015 C C . LEU A 1 272 ? 9.907 -16.296 -10.388 1.00 98.75 272 LEU A C 1
ATOM 2017 O O . LEU A 1 272 ? 10.836 -16.948 -9.909 1.00 98.75 272 LEU A O 1
ATOM 2021 N N . LEU A 1 273 ? 10.101 -15.366 -11.327 1.00 98.75 273 LEU A N 1
ATOM 2022 C CA . LEU A 1 273 ? 11.428 -15.032 -11.855 1.00 98.75 273 LEU A CA 1
ATOM 2023 C C . LEU A 1 273 ? 12.359 -14.514 -10.751 1.00 98.75 273 LEU A C 1
ATOM 2025 O O . LEU A 1 273 ? 13.489 -14.980 -10.649 1.00 98.75 273 LEU A O 1
ATOM 2029 N N . LEU A 1 274 ? 11.872 -13.609 -9.897 1.00 98.69 274 LEU A N 1
ATOM 2030 C CA . LEU A 1 274 ? 12.657 -13.027 -8.801 1.00 98.69 274 LEU A CA 1
ATOM 2031 C C . LEU A 1 274 ? 12.856 -13.993 -7.626 1.00 98.69 274 LEU A C 1
ATOM 2033 O O . LEU A 1 274 ? 13.892 -13.966 -6.959 1.00 98.69 274 LEU A O 1
ATOM 2037 N N . ASN A 1 275 ? 11.896 -14.886 -7.378 1.00 98.50 275 ASN A N 1
ATOM 2038 C CA . ASN A 1 275 ? 12.033 -15.925 -6.361 1.00 98.50 275 ASN A CA 1
ATOM 2039 C C . ASN A 1 275 ? 13.139 -16.909 -6.747 1.00 98.50 275 ASN A C 1
ATOM 2041 O O . ASN A 1 275 ? 13.918 -17.323 -5.900 1.00 98.50 275 ASN A O 1
ATOM 2045 N N . THR A 1 276 ? 13.237 -17.252 -8.031 1.00 98.12 276 THR A N 1
ATOM 2046 C CA . THR A 1 276 ? 14.101 -18.332 -8.526 1.00 98.12 276 THR A CA 1
ATOM 2047 C C . THR A 1 276 ? 15.502 -17.896 -8.948 1.00 98.12 276 THR A C 1
ATOM 2049 O O . THR A 1 276 ? 16.247 -18.728 -9.460 1.00 98.12 276 THR A O 1
ATOM 2052 N N . THR A 1 277 ? 15.895 -16.647 -8.697 1.00 97.31 277 THR A N 1
ATOM 2053 C CA . THR A 1 277 ? 17.268 -16.174 -8.923 1.00 97.31 277 THR A CA 1
ATOM 2054 C C . THR A 1 277 ? 18.300 -16.987 -8.135 1.00 97.31 277 THR A C 1
ATOM 2056 O O . THR A 1 277 ? 17.990 -17.634 -7.129 1.00 97.31 277 THR A O 1
ATOM 2059 N N . ASP A 1 278 ? 19.549 -16.977 -8.600 1.00 93.25 278 ASP A N 1
ATOM 2060 C CA . ASP A 1 278 ? 20.633 -17.727 -7.952 1.00 93.25 278 ASP A CA 1
ATOM 2061 C C . ASP A 1 278 ? 21.066 -17.139 -6.599 1.00 93.25 278 ASP A C 1
ATOM 2063 O O . ASP A 1 278 ? 21.600 -17.869 -5.765 1.00 93.25 278 ASP A O 1
ATOM 2067 N N . TRP A 1 279 ? 20.739 -15.870 -6.335 1.00 89.94 279 TRP A N 1
ATOM 2068 C CA . TRP A 1 279 ? 21.019 -15.181 -5.074 1.00 89.94 279 TRP A CA 1
ATOM 2069 C C . TRP A 1 279 ? 19.736 -14.778 -4.332 1.00 89.94 279 TRP A C 1
ATOM 2071 O O . TRP A 1 279 ? 18.669 -14.591 -4.915 1.00 89.94 279 TRP A O 1
ATOM 2081 N N . LEU A 1 280 ? 19.830 -14.673 -3.003 1.00 86.81 280 LEU A N 1
ATOM 2082 C CA . LEU A 1 280 ? 18.679 -14.368 -2.143 1.00 86.81 280 LEU A CA 1
ATOM 2083 C C . LEU A 1 280 ? 18.479 -12.870 -1.930 1.00 86.81 280 LEU A C 1
ATOM 2085 O O . LEU A 1 280 ? 17.345 -12.396 -1.967 1.00 86.81 280 LEU A O 1
ATOM 2089 N N . ASN A 1 281 ? 19.574 -12.155 -1.679 1.00 91.69 281 ASN A N 1
ATOM 2090 C CA . ASN A 1 281 ? 19.547 -10.748 -1.308 1.00 91.69 281 ASN A CA 1
ATOM 2091 C C . ASN A 1 281 ? 19.557 -9.862 -2.547 1.00 91.69 281 ASN A C 1
ATOM 2093 O O . ASN A 1 281 ? 20.196 -10.184 -3.548 1.00 91.69 281 ASN A O 1
ATOM 2097 N N . TRP A 1 282 ? 18.887 -8.721 -2.436 1.00 96.00 282 TRP A N 1
ATOM 2098 C CA . TRP A 1 282 ? 19.016 -7.663 -3.421 1.00 96.00 282 TRP A CA 1
ATOM 2099 C C . TRP A 1 282 ? 20.363 -6.948 -3.272 1.00 96.00 282 TRP A C 1
ATOM 2101 O O . TRP A 1 282 ? 20.780 -6.635 -2.154 1.00 96.00 282 TRP A O 1
ATOM 2111 N N . SER A 1 283 ? 21.004 -6.628 -4.393 1.00 95.00 283 SER A N 1
ATOM 2112 C CA . SER A 1 283 ? 22.077 -5.635 -4.458 1.00 95.00 283 SER A CA 1
ATOM 2113 C C . SER A 1 283 ? 21.851 -4.669 -5.616 1.00 95.00 283 SER A C 1
ATOM 2115 O O . SER A 1 283 ? 21.129 -4.948 -6.575 1.00 95.00 283 SER A O 1
ATOM 2117 N N . ASN A 1 284 ? 22.454 -3.488 -5.505 1.00 92.94 284 ASN A N 1
ATOM 2118 C CA . ASN A 1 284 ? 22.189 -2.369 -6.403 1.00 92.94 284 ASN A CA 1
ATOM 2119 C C . ASN A 1 284 ? 22.666 -2.572 -7.848 1.00 92.94 284 ASN A C 1
ATOM 2121 O O . ASN A 1 284 ? 22.280 -1.807 -8.729 1.00 92.94 284 ASN A O 1
ATOM 2125 N N . ASP A 1 285 ? 23.501 -3.573 -8.091 1.00 90.44 285 ASP A N 1
ATOM 2126 C CA . ASP A 1 285 ? 24.077 -3.917 -9.383 1.00 90.44 285 ASP A CA 1
ATOM 2127 C C . ASP A 1 285 ? 23.289 -5.002 -10.129 1.00 90.44 285 ASP A C 1
ATOM 2129 O O . ASP A 1 285 ? 22.937 -4.808 -11.290 1.00 90.44 285 ASP A O 1
ATOM 2133 N N . GLN A 1 286 ? 22.969 -6.113 -9.468 1.00 92.06 286 GLN A N 1
ATOM 2134 C CA . GLN A 1 286 ? 22.326 -7.290 -10.074 1.00 92.06 286 GLN A CA 1
ATOM 2135 C C . GLN A 1 286 ? 20.841 -7.450 -9.730 1.00 92.06 286 GLN A C 1
ATOM 2137 O O . GLN A 1 286 ? 20.185 -8.387 -10.193 1.00 92.06 286 GLN A O 1
ATOM 2142 N N . GLY A 1 287 ? 20.297 -6.567 -8.894 1.00 96.69 287 GLY A N 1
ATOM 2143 C CA . GLY A 1 287 ? 18.938 -6.690 -8.394 1.00 96.69 287 GLY A CA 1
ATOM 2144 C C . GLY A 1 287 ? 18.784 -7.856 -7.420 1.00 96.69 287 GLY A C 1
ATOM 2145 O O . GLY A 1 287 ? 19.677 -8.138 -6.627 1.00 96.69 287 GLY A O 1
ATOM 2146 N N . TRP A 1 288 ? 17.661 -8.571 -7.502 1.00 96.81 288 TRP A N 1
ATOM 2147 C CA . TRP A 1 288 ? 17.392 -9.797 -6.733 1.00 96.81 288 TRP A CA 1
ATOM 2148 C C . TRP A 1 288 ? 18.221 -11.002 -7.191 1.00 96.81 288 TRP A C 1
ATOM 2150 O O . TRP A 1 288 ? 18.103 -12.088 -6.620 1.00 96.81 288 TRP A O 1
ATOM 2160 N N . GLY A 1 289 ? 19.045 -10.824 -8.222 1.00 95.50 289 GLY A N 1
ATOM 2161 C CA . GLY A 1 289 ? 20.079 -11.756 -8.625 1.00 95.50 289 GLY A CA 1
ATOM 2162 C C . GLY A 1 289 ? 19.973 -12.223 -10.067 1.00 95.50 289 GLY A C 1
ATOM 2163 O O . GLY A 1 289 ? 19.173 -11.730 -10.861 1.00 95.50 289 GLY A O 1
ATOM 2164 N N . TYR A 1 290 ? 20.809 -13.196 -10.407 1.00 96.50 290 TYR A N 1
ATOM 2165 C CA . TYR A 1 290 ? 20.907 -13.717 -11.761 1.00 96.50 290 TYR A CA 1
ATOM 2166 C C . TYR A 1 290 ? 19.771 -14.698 -12.065 1.00 96.50 290 TYR A C 1
ATOM 2168 O O . TYR A 1 290 ? 19.517 -15.639 -11.307 1.00 96.50 290 TYR A O 1
ATOM 2176 N N . ALA A 1 291 ? 19.063 -14.463 -13.169 1.00 97.19 291 ALA A N 1
ATOM 2177 C CA . ALA A 1 291 ? 17.924 -15.260 -13.602 1.00 97.19 291 ALA A CA 1
ATOM 2178 C C . ALA A 1 291 ? 18.274 -16.744 -13.786 1.00 97.19 291 ALA A C 1
ATOM 2180 O O . ALA A 1 291 ? 19.253 -17.083 -14.447 1.00 97.19 291 ALA A O 1
ATOM 2181 N N . ASN A 1 292 ? 17.430 -17.640 -13.268 1.00 96.62 292 ASN A N 1
ATOM 2182 C CA . ASN A 1 292 ? 17.573 -19.084 -13.445 1.00 96.62 292 ASN A CA 1
ATOM 2183 C C . ASN A 1 292 ? 16.250 -19.688 -13.937 1.00 96.62 292 ASN A C 1
ATOM 2185 O O . ASN A 1 292 ? 15.377 -20.086 -13.162 1.00 96.62 292 ASN A O 1
ATOM 2189 N N . LEU A 1 293 ? 16.094 -19.748 -15.261 1.00 95.88 293 LEU A N 1
ATOM 2190 C CA . LEU A 1 293 ? 14.847 -20.192 -15.887 1.00 95.88 293 LEU A CA 1
ATOM 2191 C C . LEU A 1 293 ? 14.559 -21.683 -15.658 1.00 95.88 293 LEU A C 1
ATOM 2193 O O . LEU A 1 293 ? 13.396 -22.069 -15.558 1.00 95.88 293 LEU A O 1
ATOM 2197 N N . SER A 1 294 ? 15.590 -22.518 -15.512 1.00 96.12 294 SER A N 1
ATOM 2198 C CA . SER A 1 294 ? 15.421 -23.935 -15.171 1.00 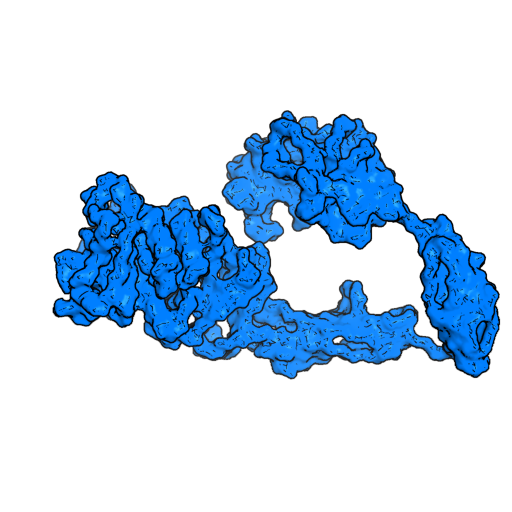96.12 294 SER A CA 1
ATOM 2199 C C . SER A 1 294 ? 14.778 -24.096 -13.792 1.00 96.12 294 SER A C 1
ATOM 2201 O O . SER A 1 294 ? 13.831 -24.871 -13.634 1.00 96.12 294 SER A O 1
ATOM 2203 N N . ARG A 1 295 ? 15.231 -23.311 -12.801 1.00 97.31 295 ARG A N 1
ATOM 2204 C CA . ARG A 1 295 ? 14.619 -23.273 -11.466 1.00 97.31 295 ARG A CA 1
ATOM 2205 C C . ARG A 1 295 ? 13.206 -22.692 -11.517 1.00 97.31 295 ARG A C 1
ATOM 2207 O O . ARG A 1 295 ? 12.308 -23.270 -10.908 1.00 97.31 295 ARG A O 1
ATOM 2214 N N . ALA A 1 296 ? 12.983 -21.625 -12.287 1.00 98.12 296 ALA A N 1
ATOM 2215 C CA . ALA A 1 296 ? 11.651 -21.053 -12.494 1.00 98.12 296 ALA A CA 1
ATOM 2216 C C . ALA A 1 296 ? 10.667 -22.078 -13.083 1.00 98.12 296 ALA A C 1
ATOM 2218 O O . ALA A 1 296 ? 9.560 -22.240 -12.575 1.00 98.12 296 ALA A O 1
ATOM 2219 N N . LEU A 1 297 ? 11.080 -22.834 -14.105 1.00 98.00 297 LEU A N 1
ATOM 2220 C CA . LEU A 1 297 ? 10.258 -23.879 -14.715 1.00 98.00 297 LEU A CA 1
ATOM 2221 C C . LEU A 1 297 ? 9.950 -25.012 -13.728 1.00 98.00 297 LEU A C 1
ATOM 2223 O O . LEU A 1 297 ? 8.811 -25.485 -13.672 1.00 98.00 297 LEU A O 1
ATOM 2227 N N . ALA A 1 298 ? 10.937 -25.442 -12.937 1.00 98.06 298 ALA A N 1
ATOM 2228 C CA . ALA A 1 298 ? 10.749 -26.468 -11.912 1.00 98.06 298 ALA A CA 1
ATOM 2229 C C . ALA A 1 298 ? 9.767 -26.017 -10.816 1.00 98.06 298 ALA A C 1
ATOM 2231 O O . ALA A 1 298 ? 8.940 -26.809 -10.368 1.00 98.06 298 ALA A O 1
ATOM 2232 N N . GLN A 1 299 ? 9.809 -24.737 -10.435 1.00 97.69 299 GLN A N 1
ATOM 2233 C CA . GLN A 1 299 ? 8.965 -24.143 -9.392 1.00 97.69 299 GLN A CA 1
ATOM 2234 C C . GLN A 1 299 ? 7.695 -23.465 -9.929 1.00 97.69 299 GLN A C 1
ATOM 2236 O O . GLN A 1 299 ? 6.991 -22.805 -9.171 1.00 97.69 299 GLN A O 1
ATOM 2241 N N . ARG A 1 300 ? 7.345 -23.639 -11.209 1.00 97.38 300 ARG A N 1
ATOM 2242 C CA . ARG A 1 300 ? 6.211 -22.945 -11.854 1.00 97.38 300 ARG A CA 1
ATOM 2243 C C . ARG A 1 300 ? 4.845 -23.154 -11.191 1.00 97.38 300 ARG A C 1
ATOM 2245 O O . ARG A 1 300 ? 3.947 -22.352 -11.398 1.00 97.38 300 ARG A O 1
ATOM 2252 N N . ASN A 1 301 ? 4.690 -24.226 -10.415 1.00 97.06 301 ASN A N 1
ATOM 2253 C CA . ASN A 1 301 ? 3.464 -24.530 -9.669 1.00 97.06 301 ASN A CA 1
ATOM 2254 C C . ASN A 1 301 ? 3.494 -23.993 -8.227 1.00 97.06 301 ASN A C 1
ATOM 2256 O O . ASN A 1 301 ? 2.505 -24.107 -7.510 1.00 97.06 301 ASN A O 1
ATOM 2260 N N . ASN A 1 302 ? 4.613 -23.410 -7.794 1.00 97.69 302 ASN A N 1
ATOM 2261 C CA . ASN A 1 302 ? 4.811 -22.856 -6.457 1.00 97.69 302 ASN A CA 1
ATOM 2262 C C . ASN A 1 302 ? 4.552 -21.343 -6.452 1.00 97.69 302 ASN A C 1
ATOM 2264 O O . ASN A 1 302 ? 5.221 -20.597 -5.744 1.00 97.69 302 ASN A O 1
ATOM 2268 N N . VAL A 1 303 ? 3.624 -20.869 -7.278 1.00 97.94 303 VAL A N 1
ATOM 2269 C CA . VAL A 1 303 ? 3.270 -19.455 -7.380 1.00 97.94 303 VAL A CA 1
ATOM 2270 C C . VAL A 1 303 ? 1.760 -19.306 -7.421 1.00 97.94 303 VAL A C 1
ATOM 2272 O O . VAL A 1 303 ? 1.056 -20.101 -8.042 1.00 97.94 303 VAL A O 1
ATOM 2275 N N . VAL A 1 304 ? 1.258 -18.284 -6.742 1.00 97.44 304 VAL A N 1
ATOM 2276 C CA . VAL A 1 304 ? -0.166 -17.968 -6.658 1.00 97.44 304 VAL A CA 1
ATOM 2277 C C . VAL A 1 304 ? -0.397 -16.493 -6.947 1.00 97.44 304 VAL A C 1
ATOM 2279 O O . VAL A 1 304 ? 0.509 -15.669 -6.833 1.00 97.44 304 VAL A O 1
ATOM 2282 N N . THR A 1 305 ? -1.636 -16.154 -7.292 1.00 97.94 305 THR A N 1
ATOM 2283 C CA . THR A 1 305 ? -2.113 -14.768 -7.267 1.00 97.94 305 THR A CA 1
ATOM 2284 C C . THR A 1 305 ? -3.297 -14.670 -6.325 1.00 97.94 305 THR A C 1
ATOM 2286 O O . THR A 1 305 ? -4.064 -15.622 -6.179 1.00 97.94 305 THR A O 1
ATOM 2289 N N . SER A 1 306 ? -3.433 -13.533 -5.657 1.00 97.50 306 SER A N 1
ATOM 2290 C CA . SER A 1 306 ? -4.523 -13.284 -4.719 1.00 97.50 306 SER A CA 1
ATOM 2291 C C . SER A 1 306 ? -4.841 -11.792 -4.675 1.00 97.50 306 SER A C 1
ATOM 2293 O O . SER A 1 306 ? -4.108 -10.960 -5.208 1.00 97.50 306 SER A O 1
ATOM 2295 N N . THR A 1 307 ? -5.958 -11.460 -4.035 1.00 96.38 307 THR A N 1
ATOM 2296 C CA . THR A 1 307 ? -6.315 -10.093 -3.667 1.00 96.38 307 THR A CA 1
ATOM 2297 C C . THR A 1 307 ? -6.436 -9.957 -2.150 1.00 96.38 307 THR A C 1
ATOM 2299 O O . THR A 1 307 ? -6.732 -10.938 -1.451 1.00 96.38 307 THR A O 1
ATOM 2302 N N . LEU A 1 308 ? -6.189 -8.758 -1.623 1.00 95.44 308 LEU A N 1
ATOM 2303 C CA . LEU A 1 308 ? -6.264 -8.469 -0.192 1.00 95.44 308 LEU A CA 1
ATOM 2304 C C . LEU A 1 308 ? -6.785 -7.053 0.062 1.00 95.44 308 LEU A C 1
ATOM 2306 O O . LEU A 1 308 ? -6.249 -6.073 -0.447 1.00 95.44 308 LEU A O 1
ATOM 2310 N N . ALA A 1 309 ? -7.851 -6.953 0.854 1.00 95.75 309 ALA A N 1
ATOM 2311 C CA . ALA A 1 309 ? -8.391 -5.673 1.297 1.00 95.75 309 ALA A CA 1
ATOM 2312 C C . ALA A 1 309 ? -7.437 -4.980 2.281 1.00 95.75 309 ALA A C 1
ATOM 2314 O O . ALA A 1 309 ? -6.737 -5.644 3.042 1.00 95.75 309 ALA A O 1
ATOM 2315 N N . ALA A 1 310 ? -7.450 -3.653 2.275 1.00 94.81 310 ALA A N 1
ATOM 2316 C CA . ALA A 1 310 ? -6.684 -2.828 3.197 1.00 94.81 310 ALA A CA 1
ATOM 2317 C C . ALA A 1 310 ? -7.017 -3.149 4.667 1.00 94.81 310 ALA A C 1
ATOM 2319 O O . ALA A 1 310 ? -8.178 -3.382 5.015 1.00 94.81 310 ALA A O 1
ATOM 2320 N N . GLY A 1 311 ? -6.000 -3.164 5.530 1.00 92.94 311 GLY A N 1
ATOM 2321 C CA . GLY A 1 311 ? -6.120 -3.505 6.952 1.00 92.94 311 GLY A CA 1
ATOM 2322 C C . GLY A 1 311 ? -6.322 -4.999 7.230 1.00 92.94 311 GLY A C 1
ATOM 2323 O O . GLY A 1 311 ? -6.779 -5.365 8.313 1.00 92.94 311 GLY A O 1
ATOM 2324 N N . ARG A 1 312 ? -6.045 -5.877 6.257 1.00 93.25 312 ARG A N 1
ATOM 2325 C CA . ARG A 1 312 ? -6.220 -7.333 6.382 1.00 93.25 312 ARG A CA 1
ATOM 2326 C C . ARG A 1 312 ? -4.912 -8.069 6.111 1.00 93.25 312 ARG A C 1
ATOM 2328 O O . ARG A 1 312 ? -3.986 -7.526 5.517 1.00 93.25 312 ARG A O 1
ATOM 2335 N N . VAL A 1 313 ? -4.887 -9.337 6.518 1.00 95.38 313 VAL A N 1
ATOM 2336 C CA . VAL A 1 313 ? -3.803 -10.292 6.250 1.00 95.38 313 VAL A CA 1
ATOM 2337 C C . VAL A 1 313 ? -4.311 -11.453 5.395 1.00 95.38 313 VAL A C 1
ATOM 2339 O O . VAL A 1 313 ? -5.492 -11.815 5.467 1.00 95.38 313 VAL A O 1
ATOM 2342 N N . ARG A 1 314 ? -3.426 -12.060 4.603 1.00 96.94 314 ARG A N 1
ATOM 2343 C CA . ARG A 1 314 ? -3.668 -13.327 3.900 1.00 96.94 314 ARG A CA 1
ATOM 2344 C C . ARG A 1 314 ? -2.561 -14.311 4.252 1.00 96.94 314 ARG A C 1
ATOM 2346 O O . ARG A 1 314 ? -1.386 -13.976 4.145 1.00 96.94 314 ARG A O 1
ATOM 2353 N N . LEU A 1 315 ? -2.948 -15.520 4.653 1.00 98.06 315 LEU A N 1
ATOM 2354 C CA . LEU A 1 315 ? -2.020 -16.530 5.148 1.00 98.06 315 LEU A CA 1
ATOM 2355 C C . LEU A 1 315 ? -1.899 -17.710 4.179 1.00 98.06 315 LEU A C 1
ATOM 2357 O O . LEU A 1 315 ? -2.881 -18.130 3.564 1.00 98.06 315 LEU A O 1
ATOM 2361 N N . TRP A 1 316 ? -0.701 -18.284 4.109 1.00 98.25 316 TRP A N 1
ATOM 2362 C CA . TRP A 1 316 ? -0.418 -19.586 3.511 1.00 98.25 316 TRP A CA 1
ATOM 2363 C C . TRP A 1 316 ? 0.395 -20.422 4.478 1.00 98.25 316 TRP A C 1
ATOM 2365 O O . TRP A 1 316 ? 1.251 -19.889 5.176 1.00 98.25 316 TRP A O 1
ATOM 2375 N N . LYS A 1 317 ? 0.175 -21.733 4.488 1.00 97.44 317 LYS A N 1
ATOM 2376 C CA . LYS A 1 317 ? 0.927 -22.667 5.329 1.00 97.44 317 LYS A CA 1
ATOM 2377 C C . LYS A 1 317 ? 1.589 -23.755 4.500 1.00 97.44 317 LYS A C 1
ATOM 2379 O O . LYS A 1 317 ? 0.999 -24.247 3.539 1.00 97.44 317 LYS A O 1
ATOM 2384 N N . GLY A 1 318 ? 2.793 -24.146 4.897 1.00 97.25 318 GLY A N 1
ATOM 2385 C CA . GLY A 1 318 ? 3.569 -25.217 4.279 1.00 97.25 318 GLY A CA 1
ATOM 2386 C C . GLY A 1 318 ? 4.626 -25.762 5.236 1.00 97.25 318 GLY A C 1
ATOM 2387 O O . GLY A 1 318 ? 4.736 -25.299 6.369 1.00 97.25 318 GLY A O 1
ATOM 2388 N N . VAL A 1 319 ? 5.386 -26.767 4.801 1.00 97.62 319 VAL A N 1
ATOM 2389 C CA . VAL A 1 319 ? 6.389 -27.450 5.639 1.00 97.62 319 VAL A CA 1
ATOM 2390 C C . VAL A 1 319 ? 7.724 -27.524 4.889 1.00 97.62 319 VAL A C 1
ATOM 2392 O O . VAL A 1 319 ? 8.018 -28.542 4.260 1.00 97.62 319 VAL A O 1
ATOM 2395 N N . PRO A 1 320 ? 8.520 -26.441 4.875 1.00 96.94 320 PRO A N 1
ATOM 2396 C CA . PRO A 1 320 ? 9.876 -26.487 4.340 1.00 96.94 320 PRO A CA 1
ATOM 2397 C C . PRO A 1 320 ? 10.807 -27.386 5.172 1.00 96.94 320 PRO A C 1
ATOM 2399 O O . PRO A 1 320 ? 10.582 -27.634 6.359 1.00 96.94 320 PRO A O 1
ATOM 2402 N N . ASN A 1 321 ? 11.879 -27.847 4.522 1.00 96.19 321 ASN A N 1
ATOM 2403 C CA . ASN A 1 321 ? 12.947 -28.654 5.112 1.00 96.19 321 ASN A CA 1
ATOM 2404 C C . ASN A 1 321 ? 14.318 -28.054 4.751 1.00 96.19 321 ASN A C 1
ATOM 2406 O O . ASN A 1 321 ? 15.040 -28.592 3.912 1.00 96.19 321 ASN A O 1
ATOM 2410 N N . GLY A 1 322 ? 14.631 -26.892 5.323 1.00 96.12 322 GLY A N 1
ATOM 2411 C CA . GLY A 1 322 ? 15.871 -26.156 5.078 1.00 96.12 322 GLY A CA 1
ATOM 2412 C C . GLY A 1 322 ? 15.624 -24.686 4.753 1.00 96.12 322 GLY A C 1
ATOM 2413 O O . GLY A 1 322 ? 14.717 -24.058 5.299 1.00 96.12 322 GLY A O 1
ATOM 2414 N N . LEU A 1 323 ? 16.456 -24.123 3.876 1.00 96.19 323 LEU A N 1
ATOM 2415 C CA . LEU A 1 323 ? 16.295 -22.750 3.409 1.00 96.19 323 LEU A CA 1
ATOM 2416 C C . LEU A 1 323 ? 14.969 -22.600 2.653 1.00 96.19 323 LEU A C 1
ATOM 2418 O O . LEU A 1 323 ? 14.736 -23.256 1.639 1.00 96.19 323 LEU A O 1
ATOM 2422 N N . PHE A 1 324 ? 14.134 -21.689 3.133 1.00 97.12 324 PHE A N 1
ATOM 2423 C CA . PHE A 1 324 ? 12.871 -21.313 2.530 1.00 97.12 324 PHE A CA 1
ATOM 2424 C C . PHE A 1 324 ? 12.856 -19.814 2.262 1.00 97.12 324 PHE A C 1
ATOM 2426 O O . PHE A 1 324 ? 13.188 -19.007 3.123 1.00 97.12 324 PHE A O 1
ATOM 2433 N N . TYR A 1 325 ? 12.442 -19.443 1.062 1.00 96.94 325 TYR A N 1
ATOM 2434 C CA . TYR A 1 325 ? 12.202 -18.065 0.662 1.00 96.94 325 TYR A CA 1
ATOM 2435 C C . TYR A 1 325 ? 10.899 -17.945 -0.121 1.00 96.94 325 TYR A C 1
ATOM 2437 O O . TYR A 1 325 ? 10.410 -18.921 -0.711 1.00 96.94 325 TYR A O 1
ATOM 2445 N N . SER A 1 326 ? 10.342 -16.739 -0.091 1.00 98.44 326 SER A N 1
ATOM 2446 C CA . SER A 1 326 ? 9.138 -16.365 -0.815 1.00 98.44 326 SER A CA 1
ATOM 2447 C C . SER A 1 326 ? 9.261 -14.936 -1.331 1.00 98.44 326 SER A C 1
ATOM 2449 O O . SER A 1 326 ? 9.848 -14.083 -0.662 1.00 98.44 326 SER A O 1
ATOM 2451 N N . THR A 1 327 ? 8.730 -14.685 -2.526 1.00 98.81 327 THR A N 1
ATOM 2452 C CA . THR A 1 327 ? 8.729 -13.363 -3.162 1.00 98.81 327 THR A CA 1
ATOM 2453 C C . THR A 1 327 ? 7.309 -12.923 -3.471 1.00 98.81 327 THR A C 1
ATOM 2455 O O . THR A 1 327 ? 6.576 -13.617 -4.177 1.00 98.81 327 THR A O 1
ATOM 2458 N N . LEU A 1 328 ? 6.948 -11.761 -2.946 1.00 98.88 328 LEU A N 1
ATOM 2459 C CA . LEU A 1 328 ? 5.700 -11.044 -3.148 1.00 98.88 328 LEU A CA 1
ATOM 2460 C C . LEU A 1 328 ? 5.924 -9.924 -4.169 1.00 98.88 328 LEU A C 1
ATOM 2462 O O . LEU A 1 328 ? 6.931 -9.226 -4.111 1.00 98.88 328 LEU A O 1
ATOM 2466 N N . THR A 1 329 ? 4.983 -9.746 -5.094 1.00 98.69 329 THR A N 1
ATOM 2467 C CA . THR A 1 329 ? 4.994 -8.642 -6.067 1.00 98.69 329 THR A CA 1
ATOM 2468 C C . THR A 1 329 ? 3.589 -8.095 -6.270 1.00 98.69 329 THR A C 1
ATOM 2470 O O . THR A 1 329 ? 2.625 -8.864 -6.307 1.00 98.69 329 THR A O 1
ATOM 2473 N N . TRP A 1 330 ? 3.462 -6.786 -6.437 1.00 98.19 330 TRP A N 1
ATOM 2474 C CA . TRP A 1 330 ? 2.211 -6.122 -6.805 1.00 98.19 330 TRP A CA 1
ATOM 2475 C C . TRP A 1 330 ? 2.508 -4.933 -7.711 1.00 98.19 330 TRP A C 1
ATOM 2477 O O . TRP A 1 330 ? 3.665 -4.564 -7.913 1.00 98.19 330 TRP A O 1
ATOM 2487 N N . ASN A 1 331 ? 1.471 -4.354 -8.300 1.00 97.06 331 ASN A N 1
ATOM 2488 C CA . ASN A 1 331 ? 1.629 -3.194 -9.161 1.00 97.06 331 ASN A CA 1
ATOM 2489 C C . ASN A 1 331 ? 1.289 -1.907 -8.412 1.00 97.06 331 ASN A C 1
ATOM 2491 O O . ASN A 1 331 ? 0.389 -1.860 -7.578 1.00 97.06 331 ASN A O 1
ATOM 2495 N N . ARG A 1 332 ? 1.978 -0.834 -8.785 1.00 93.94 332 ARG A N 1
ATOM 2496 C CA . ARG A 1 332 ? 1.528 0.536 -8.582 1.00 93.94 332 ARG A CA 1
ATOM 2497 C C . ARG A 1 332 ? 0.331 0.822 -9.488 1.00 93.94 332 ARG A C 1
ATOM 2499 O O . ARG A 1 332 ? 0.367 0.495 -10.676 1.00 93.94 332 ARG A O 1
ATOM 2506 N N . PHE A 1 333 ? -0.667 1.524 -8.965 1.00 92.38 333 PHE A N 1
ATOM 2507 C CA . PHE A 1 333 ? -1.760 2.073 -9.760 1.00 92.38 333 PHE A CA 1
ATOM 2508 C C . PHE A 1 333 ? -1.418 3.483 -10.261 1.00 92.38 333 PHE A C 1
ATOM 2510 O O . PHE A 1 333 ? -0.904 4.321 -9.517 1.00 92.38 333 PHE A O 1
ATOM 2517 N N . VAL A 1 334 ? -1.743 3.772 -11.520 1.00 91.81 334 VAL A N 1
ATOM 2518 C CA . VAL A 1 334 ? -1.509 5.079 -12.154 1.00 91.81 334 VAL A CA 1
ATOM 2519 C C . VAL A 1 334 ? -2.848 5.692 -12.557 1.00 91.81 334 VAL A C 1
ATOM 2521 O O . VAL A 1 334 ? -3.653 5.045 -13.229 1.00 91.81 334 VAL A O 1
ATOM 2524 N N . TYR A 1 335 ? -3.093 6.944 -12.156 1.00 82.56 335 TYR A N 1
ATOM 2525 C CA . TYR A 1 335 ? -4.353 7.639 -12.434 1.00 82.56 335 TYR A CA 1
ATOM 2526 C C . TYR A 1 335 ? -4.531 7.918 -13.935 1.00 82.56 335 TYR A C 1
ATOM 2528 O O . TYR A 1 335 ? -3.562 8.158 -14.664 1.00 82.56 335 TYR A O 1
ATOM 2536 N N . GLN A 1 336 ? -5.787 7.951 -14.399 1.00 70.00 336 GLN A N 1
ATOM 2537 C CA . GLN A 1 336 ? -6.099 8.357 -15.773 1.00 70.00 336 GLN A CA 1
ATOM 2538 C C . GLN A 1 336 ? -5.591 9.790 -16.018 1.00 70.00 336 GLN A C 1
ATOM 2540 O O . GLN A 1 336 ? -5.953 10.711 -15.292 1.00 70.00 336 GLN A O 1
ATOM 2545 N N . GLY A 1 337 ? -4.718 9.963 -17.018 1.00 67.94 337 GLY A N 1
ATOM 2546 C CA . GLY A 1 337 ? -4.040 11.233 -17.322 1.00 67.94 337 GLY A CA 1
ATOM 2547 C C . GLY A 1 337 ? -2.548 11.275 -16.967 1.00 67.94 337 GLY A C 1
ATOM 2548 O O . GLY A 1 337 ? -1.883 12.250 -17.304 1.00 67.94 337 GLY A O 1
ATOM 2549 N N . TYR A 1 338 ? -2.004 10.224 -16.339 1.00 76.25 338 TYR A N 1
ATOM 2550 C CA . TYR A 1 338 ? -0.561 10.032 -16.105 1.00 76.25 338 TYR A CA 1
ATOM 2551 C C . TYR A 1 338 ? 0.114 11.120 -15.248 1.00 76.25 338 TYR A C 1
ATOM 2553 O O . TYR A 1 338 ? 1.339 11.228 -15.231 1.00 76.25 338 TYR A O 1
ATOM 2561 N N . THR A 1 339 ? -0.663 11.925 -14.517 1.00 72.62 339 THR A N 1
ATOM 2562 C CA . THR A 1 339 ? -0.164 13.028 -13.676 1.00 72.62 339 THR A CA 1
ATOM 2563 C C . THR A 1 339 ? 0.454 12.546 -12.363 1.00 72.62 339 THR A C 1
ATOM 2565 O O . THR A 1 339 ? 1.220 13.281 -11.746 1.00 72.62 339 THR A O 1
ATOM 2568 N N . GLY A 1 340 ? 0.204 11.293 -11.977 1.00 79.94 340 GLY A N 1
ATOM 2569 C CA . GLY A 1 340 ? 0.745 10.638 -10.790 1.00 79.94 340 GLY A CA 1
ATOM 2570 C C . GLY A 1 340 ? 0.194 9.219 -10.639 1.00 79.94 340 GLY A C 1
ATOM 2571 O O . GLY A 1 340 ? -0.538 8.721 -11.496 1.00 79.94 340 GLY A O 1
ATOM 2572 N N . GLY A 1 341 ? 0.520 8.572 -9.530 1.00 84.81 341 GLY A N 1
ATOM 2573 C CA . GLY A 1 341 ? 0.045 7.233 -9.191 1.00 84.81 341 GLY A CA 1
ATOM 2574 C C . GLY A 1 341 ? 0.334 6.921 -7.731 1.00 84.81 341 GLY A C 1
ATOM 2575 O O . GLY A 1 341 ? 1.139 7.616 -7.112 1.00 84.81 341 GLY A O 1
ATOM 2576 N N . CYS A 1 342 ? -0.283 5.876 -7.197 1.00 88.75 342 CYS A N 1
ATOM 2577 C CA . CYS A 1 342 ? -0.096 5.438 -5.819 1.00 88.75 342 CYS A CA 1
ATOM 2578 C C . CYS A 1 342 ? 0.300 3.963 -5.748 1.00 88.75 342 CYS A C 1
ATOM 2580 O O . CYS A 1 342 ? 0.004 3.175 -6.647 1.00 88.75 342 CYS A O 1
ATOM 2582 N N . LEU A 1 343 ? 1.001 3.602 -4.678 1.00 93.31 343 LEU A N 1
ATOM 2583 C CA . LEU A 1 343 ? 1.429 2.241 -4.392 1.00 93.31 343 LEU A CA 1
ATOM 2584 C C . LEU A 1 343 ? 0.778 1.809 -3.079 1.00 93.31 343 LEU A C 1
ATOM 2586 O O . LEU A 1 343 ? 0.875 2.536 -2.097 1.00 93.31 343 LEU A O 1
ATOM 2590 N N . SER A 1 344 ? 0.087 0.670 -3.077 1.00 95.06 344 SER A N 1
ATOM 2591 C CA . SER A 1 344 ? -0.391 0.066 -1.829 1.00 95.06 344 SER A CA 1
ATOM 2592 C C . SER A 1 344 ? 0.786 -0.520 -1.052 1.00 95.06 344 SER A C 1
ATOM 2594 O O . SER A 1 344 ? 1.717 -1.040 -1.656 1.00 95.06 344 SER A O 1
ATOM 2596 N N . ASP A 1 345 ? 0.725 -0.475 0.270 1.00 95.62 345 ASP A N 1
ATOM 2597 C CA . ASP A 1 345 ? 1.771 -0.984 1.160 1.00 95.62 345 ASP A CA 1
ATOM 2598 C C . ASP A 1 345 ? 1.471 -2.428 1.583 1.00 95.62 345 ASP A C 1
ATOM 2600 O O . ASP A 1 345 ? 0.558 -2.692 2.384 1.00 95.62 345 ASP A O 1
ATOM 2604 N N . LEU A 1 346 ? 2.177 -3.362 0.941 1.00 97.56 346 LEU A N 1
ATOM 2605 C CA . LEU A 1 346 ? 2.060 -4.794 1.170 1.00 97.56 346 LEU A CA 1
ATOM 2606 C C . LEU A 1 346 ? 3.385 -5.352 1.687 1.00 97.56 346 LEU A C 1
ATOM 2608 O O . LEU A 1 346 ? 4.397 -5.294 1.001 1.00 97.56 346 LEU A O 1
ATOM 2612 N N . ASP A 1 347 ? 3.329 -6.020 2.832 1.00 98.00 347 ASP A N 1
ATOM 2613 C CA . ASP A 1 347 ? 4.501 -6.600 3.482 1.00 98.00 347 ASP A CA 1
ATOM 2614 C C . ASP A 1 347 ? 4.440 -8.126 3.512 1.00 98.00 347 ASP A C 1
ATOM 2616 O O . ASP A 1 347 ? 3.361 -8.726 3.601 1.00 98.00 347 ASP A O 1
ATOM 2620 N N . LEU A 1 348 ? 5.615 -8.762 3.510 1.00 98.69 348 LEU A N 1
ATOM 2621 C CA . LEU A 1 348 ? 5.756 -10.213 3.585 1.00 98.69 348 LEU A CA 1
ATOM 2622 C C . LEU A 1 348 ? 6.447 -10.640 4.883 1.00 98.69 348 LEU A C 1
ATOM 2624 O O . LEU A 1 348 ? 7.602 -10.298 5.140 1.00 98.69 348 LEU A O 1
ATOM 2628 N N . PHE A 1 349 ? 5.775 -11.490 5.655 1.00 98.69 349 PHE A N 1
ATOM 2629 C CA . PHE A 1 349 ? 6.296 -12.077 6.888 1.00 98.69 349 PHE A CA 1
ATOM 2630 C C . PHE A 1 349 ? 6.262 -13.602 6.828 1.00 98.69 349 PHE A C 1
ATOM 2632 O O . PHE A 1 349 ? 5.325 -14.203 6.304 1.00 98.69 349 PHE A O 1
ATOM 2639 N N . LEU A 1 350 ? 7.268 -14.242 7.413 1.00 98.56 350 LEU A N 1
ATOM 2640 C CA . LEU A 1 350 ? 7.372 -15.687 7.562 1.00 98.56 350 LEU A CA 1
ATOM 2641 C C . LEU A 1 350 ? 7.386 -16.022 9.049 1.00 98.56 350 LEU A C 1
ATOM 2643 O O . LEU A 1 350 ? 8.265 -15.569 9.776 1.00 98.56 350 LEU A O 1
ATOM 2647 N N . TYR A 1 351 ? 6.447 -16.842 9.499 1.00 98.31 351 TYR A N 1
ATOM 2648 C CA . TYR A 1 351 ? 6.319 -17.252 10.894 1.00 98.31 351 TYR A CA 1
ATOM 2649 C C . TYR A 1 351 ? 6.498 -18.760 11.050 1.00 98.31 351 TYR A C 1
ATOM 2651 O O . TYR A 1 351 ? 6.112 -19.539 10.179 1.00 98.31 351 TYR A O 1
ATOM 2659 N N . SER A 1 352 ? 7.007 -19.188 12.202 1.00 97.25 352 SER A N 1
ATOM 2660 C CA . SER A 1 352 ? 6.926 -20.578 12.648 1.00 97.25 352 SER A CA 1
ATOM 2661 C C . SER A 1 352 ? 5.459 -20.951 12.810 1.00 97.25 352 SER A C 1
ATOM 2663 O O . SER A 1 352 ? 4.770 -20.361 13.634 1.00 97.25 352 SER A O 1
ATOM 2665 N N . GLY A 1 353 ? 4.975 -21.945 12.070 1.00 95.38 353 GLY A N 1
ATOM 2666 C CA . GLY A 1 353 ? 3.585 -22.404 12.143 1.00 95.38 353 GLY A CA 1
ATOM 2667 C C . GLY A 1 353 ? 3.220 -23.086 13.465 1.00 95.38 353 GLY A C 1
ATOM 2668 O O . GLY A 1 353 ? 2.039 -23.261 13.746 1.00 95.38 353 GLY A O 1
ATOM 2669 N N . LEU A 1 354 ? 4.216 -23.455 14.280 1.00 90.00 354 LEU A N 1
ATOM 2670 C CA . LEU A 1 354 ? 4.012 -24.060 15.600 1.00 90.00 354 LEU A CA 1
ATOM 2671 C C . LEU A 1 354 ? 3.906 -23.011 16.711 1.00 90.00 354 LEU A C 1
ATOM 2673 O O . LEU A 1 354 ? 3.032 -23.108 17.566 1.00 90.00 354 LEU A O 1
ATOM 2677 N N . SER A 1 355 ? 4.808 -22.025 16.708 1.00 92.38 355 SER A N 1
ATOM 2678 C CA . SER A 1 355 ? 4.969 -21.067 17.812 1.00 92.38 355 SER A CA 1
ATOM 2679 C C . SER A 1 355 ? 4.557 -19.636 17.473 1.00 92.38 355 SER A C 1
ATOM 2681 O O . SER A 1 355 ? 4.486 -18.804 18.369 1.00 92.38 355 SER A O 1
ATOM 2683 N N . GLY A 1 356 ? 4.345 -19.320 16.192 1.00 94.50 356 GLY A N 1
ATOM 2684 C CA . GLY A 1 356 ? 4.101 -17.961 15.696 1.00 94.50 356 GLY A CA 1
ATOM 2685 C C . GLY A 1 356 ? 5.290 -17.016 15.792 1.00 94.50 356 GLY A C 1
ATOM 2686 O O . GLY A 1 356 ? 5.129 -15.826 15.543 1.00 94.50 356 GLY A O 1
ATOM 2687 N N . VAL A 1 357 ? 6.479 -17.516 16.138 1.00 95.25 357 VAL A N 1
ATOM 2688 C CA . VAL A 1 357 ? 7.711 -16.718 16.142 1.00 95.25 357 VAL A CA 1
ATOM 2689 C C . VAL A 1 357 ? 8.016 -16.253 14.719 1.00 95.25 357 VAL A C 1
ATOM 2691 O O . VAL A 1 357 ? 7.957 -17.056 13.787 1.00 95.25 357 VAL A O 1
ATOM 2694 N N . LEU A 1 358 ? 8.345 -14.971 14.553 1.00 97.69 358 LEU A N 1
ATOM 2695 C CA . LEU A 1 358 ? 8.783 -14.416 13.274 1.00 97.69 358 LEU A CA 1
ATOM 2696 C C . LEU A 1 358 ? 10.144 -15.016 12.892 1.00 97.69 358 LEU A C 1
ATOM 2698 O O . LEU A 1 358 ? 11.104 -14.921 13.651 1.00 97.69 358 LEU A O 1
ATOM 2702 N N . LEU A 1 359 ? 10.208 -15.643 11.721 1.00 97.75 359 LEU A N 1
ATOM 2703 C CA . LEU A 1 359 ? 11.404 -16.279 11.168 1.00 97.75 359 LEU A CA 1
ATOM 2704 C C . LEU A 1 359 ? 12.147 -15.361 10.194 1.00 97.75 359 LEU A C 1
ATOM 2706 O O . LEU A 1 359 ? 13.369 -15.414 10.112 1.00 97.75 359 LEU A O 1
ATOM 2710 N N . GLY A 1 360 ? 11.408 -14.539 9.452 1.00 97.12 360 GLY A N 1
ATOM 2711 C CA . GLY A 1 360 ? 11.954 -13.592 8.489 1.00 97.12 360 GLY A CA 1
ATOM 2712 C C . GLY A 1 360 ? 10.864 -12.674 7.956 1.00 97.12 360 GLY A C 1
ATOM 2713 O O . GLY A 1 360 ? 9.682 -13.013 7.994 1.00 97.12 360 GLY A O 1
ATOM 2714 N N . SER A 1 361 ? 11.249 -11.504 7.472 1.00 98.12 361 SER A N 1
ATOM 2715 C CA . SER A 1 361 ? 10.320 -10.517 6.930 1.00 98.12 361 SER A CA 1
ATOM 2716 C C . SER A 1 361 ? 11.001 -9.656 5.885 1.00 98.12 361 SER A C 1
ATOM 2718 O O . SER A 1 361 ? 12.221 -9.505 5.897 1.00 98.12 361 SER A O 1
ATOM 2720 N N . SER A 1 362 ? 10.199 -9.068 5.014 1.00 97.94 362 SER A N 1
ATOM 2721 C CA . SER A 1 362 ? 10.616 -8.056 4.058 1.00 97.94 362 SER A CA 1
ATOM 2722 C C . SER A 1 362 ? 9.514 -7.001 4.055 1.00 97.94 362 SER A C 1
ATOM 2724 O O . SER A 1 362 ? 8.345 -7.346 3.858 1.00 97.94 362 SER A O 1
ATOM 2726 N N . VAL A 1 363 ? 9.900 -5.774 4.416 1.00 96.25 363 VAL A N 1
ATOM 2727 C CA . VAL A 1 363 ? 8.998 -4.633 4.584 1.00 96.25 363 VAL A CA 1
ATOM 2728 C C . VAL A 1 363 ? 9.576 -3.411 3.878 1.00 96.25 363 VAL A C 1
ATOM 2730 O O . VAL A 1 363 ? 10.765 -3.106 4.045 1.00 96.25 363 VAL A O 1
ATOM 2733 N N . SER A 1 364 ? 8.761 -2.711 3.095 1.00 94.44 364 SER A N 1
ATOM 2734 C CA . SER A 1 364 ? 9.168 -1.509 2.365 1.00 94.44 364 SER A CA 1
ATOM 2735 C C . SER A 1 364 ? 7.963 -0.647 2.035 1.00 94.44 364 SER A C 1
ATOM 2737 O O . SER A 1 364 ? 6.994 -1.092 1.437 1.00 94.44 364 SER A O 1
ATOM 2739 N N . VAL A 1 365 ? 8.079 0.646 2.330 1.00 91.31 365 VAL A N 1
ATOM 2740 C CA . VAL A 1 365 ? 7.056 1.636 1.959 1.00 91.31 365 VAL A CA 1
ATOM 2741 C C . VAL A 1 365 ? 7.258 2.197 0.544 1.00 91.31 365 VAL A C 1
ATOM 2743 O O . VAL A 1 365 ? 6.464 3.019 0.093 1.00 91.31 365 VAL A O 1
ATOM 2746 N N . VAL A 1 366 ? 8.335 1.797 -0.148 1.00 92.31 366 VAL A N 1
ATOM 2747 C CA . VAL A 1 366 ? 8.697 2.312 -1.484 1.00 92.31 366 VAL A CA 1
ATOM 2748 C C . VAL A 1 366 ? 8.840 1.227 -2.552 1.00 92.31 366 VAL A C 1
ATOM 2750 O O . VAL A 1 366 ? 8.735 1.534 -3.739 1.00 92.31 366 VAL A O 1
ATOM 2753 N N . ASP A 1 367 ? 9.091 -0.028 -2.176 1.00 96.44 367 ASP A N 1
ATOM 2754 C CA . ASP A 1 367 ? 9.223 -1.130 -3.130 1.00 96.44 367 ASP A CA 1
ATOM 2755 C C . ASP A 1 367 ? 7.868 -1.799 -3.383 1.00 96.44 367 ASP A C 1
ATOM 2757 O O . ASP A 1 367 ? 7.019 -1.860 -2.506 1.00 96.44 367 ASP A O 1
ATOM 2761 N N . ASN A 1 368 ? 7.682 -2.353 -4.582 1.00 97.38 368 ASN A N 1
ATOM 2762 C CA . ASN A 1 368 ? 6.540 -3.208 -4.924 1.00 97.38 368 ASN A CA 1
ATOM 2763 C C . ASN A 1 368 ? 6.923 -4.692 -5.052 1.00 97.38 368 ASN A C 1
ATOM 2765 O O . ASN A 1 368 ? 6.259 -5.481 -5.738 1.00 97.38 368 ASN A O 1
ATOM 2769 N N . VAL A 1 369 ? 8.059 -5.044 -4.445 1.00 98.56 369 VAL A N 1
ATOM 2770 C CA . VAL A 1 369 ? 8.626 -6.387 -4.398 1.00 98.56 369 VAL A CA 1
ATOM 2771 C C . VAL A 1 369 ? 9.189 -6.626 -3.003 1.00 98.56 369 VAL A C 1
ATOM 2773 O O . VAL A 1 369 ? 10.139 -5.959 -2.599 1.00 98.56 369 VAL A O 1
ATOM 2776 N N . GLU A 1 370 ? 8.670 -7.645 -2.325 1.00 98.25 370 GLU A N 1
ATOM 2777 C CA . GLU A 1 370 ? 9.177 -8.103 -1.032 1.00 98.25 370 GLU A CA 1
ATOM 2778 C C . GLU A 1 370 ? 9.702 -9.533 -1.153 1.00 98.25 370 GLU A C 1
ATOM 2780 O O . GLU A 1 370 ? 9.020 -10.404 -1.694 1.00 98.25 370 GLU A O 1
ATOM 2785 N N . LYS A 1 371 ? 10.907 -9.812 -0.644 1.00 98.19 371 LYS A N 1
ATOM 2786 C CA . LYS A 1 371 ? 11.482 -11.168 -0.630 1.00 98.19 371 LYS A CA 1
ATOM 2787 C C . LYS A 1 371 ? 11.983 -11.497 0.766 1.00 98.19 371 LYS A C 1
ATOM 2789 O O . LYS A 1 371 ? 13.009 -10.991 1.208 1.00 98.19 371 LYS A O 1
ATOM 2794 N N . ALA A 1 372 ? 11.260 -12.379 1.445 1.00 97.81 372 ALA A N 1
ATOM 2795 C CA . ALA A 1 372 ? 11.605 -12.852 2.778 1.00 97.81 372 ALA A CA 1
ATOM 2796 C C . ALA A 1 372 ? 12.181 -14.268 2.704 1.00 97.81 372 ALA A C 1
ATOM 2798 O O . ALA A 1 372 ? 11.771 -15.078 1.866 1.00 97.81 372 ALA A O 1
ATOM 2799 N N . TYR A 1 373 ? 13.114 -14.584 3.599 1.00 96.88 373 TYR A N 1
ATOM 2800 C CA . TYR A 1 373 ? 13.710 -15.911 3.700 1.00 96.88 373 TYR A CA 1
ATOM 2801 C C . TYR A 1 373 ? 14.005 -16.289 5.148 1.00 96.88 373 TYR A C 1
ATOM 2803 O O . TYR A 1 373 ? 14.187 -15.429 6.006 1.00 96.88 373 TYR A O 1
ATOM 2811 N N . ALA A 1 374 ? 14.042 -17.590 5.410 1.00 95.62 374 ALA A N 1
ATOM 2812 C CA . ALA A 1 374 ? 14.420 -18.175 6.684 1.00 95.62 374 ALA A CA 1
ATOM 2813 C C . ALA A 1 374 ? 14.863 -19.630 6.493 1.00 95.62 374 ALA A C 1
ATOM 2815 O O . ALA A 1 374 ? 14.404 -20.318 5.582 1.00 95.62 374 ALA A O 1
ATOM 2816 N N . THR A 1 375 ? 15.709 -20.132 7.388 1.00 95.75 375 THR A N 1
ATOM 2817 C CA . THR A 1 375 ? 15.961 -21.575 7.496 1.00 95.75 375 THR A CA 1
ATOM 2818 C C . THR A 1 375 ? 14.931 -22.177 8.443 1.00 95.75 375 THR A C 1
ATOM 2820 O O . THR A 1 375 ? 14.874 -21.796 9.611 1.00 95.75 375 THR A O 1
ATOM 2823 N N . ALA A 1 376 ? 14.118 -23.112 7.953 1.00 93.06 376 ALA A N 1
ATOM 2824 C CA . ALA A 1 376 ? 13.030 -23.708 8.716 1.00 93.06 376 ALA A CA 1
ATOM 2825 C C . ALA A 1 376 ? 12.912 -25.219 8.459 1.00 93.06 376 ALA A C 1
ATOM 2827 O O . ALA A 1 376 ? 12.957 -25.676 7.318 1.00 93.06 376 ALA A O 1
ATOM 2828 N N . TYR A 1 377 ? 12.730 -25.982 9.539 1.00 94.88 377 TYR A N 1
ATOM 2829 C CA . TYR A 1 377 ? 12.564 -27.439 9.534 1.00 94.88 377 TYR A CA 1
ATOM 2830 C C . TYR A 1 377 ? 11.223 -27.798 10.179 1.00 94.88 377 TYR A C 1
ATOM 2832 O O . TYR A 1 377 ? 11.169 -28.230 11.330 1.00 94.88 377 TYR A O 1
ATOM 2840 N N . GLY A 1 378 ? 10.121 -27.534 9.477 1.00 95.44 378 GLY A N 1
ATOM 2841 C CA . GLY A 1 378 ? 8.780 -27.715 10.033 1.00 95.44 378 GLY A CA 1
ATOM 2842 C C . GLY A 1 378 ? 7.752 -26.726 9.488 1.00 95.44 378 GLY A C 1
ATOM 2843 O O . GLY A 1 378 ? 8.024 -26.037 8.506 1.00 95.44 378 GLY A O 1
ATOM 2844 N N . PRO A 1 379 ? 6.554 -26.665 10.097 1.00 96.94 379 PRO A N 1
ATOM 2845 C CA . PRO A 1 379 ? 5.481 -25.789 9.646 1.00 96.94 379 PRO A CA 1
ATOM 2846 C C . PRO A 1 379 ? 5.909 -24.320 9.599 1.00 96.94 379 PRO A C 1
ATOM 2848 O O . PRO A 1 379 ? 6.427 -23.786 10.579 1.00 96.94 379 PRO A O 1
ATOM 2851 N N . VAL A 1 380 ? 5.631 -23.658 8.481 1.00 98.25 380 VAL A N 1
ATOM 2852 C CA . VAL A 1 380 ? 5.828 -22.222 8.262 1.00 98.25 380 VAL A CA 1
ATOM 2853 C C . VAL A 1 380 ? 4.526 -21.614 7.765 1.00 98.25 380 VAL A C 1
ATOM 2855 O O . VAL A 1 380 ? 3.824 -22.213 6.948 1.00 98.25 380 VAL A O 1
ATOM 2858 N N . VAL A 1 381 ? 4.222 -20.415 8.253 1.00 98.38 381 VAL A N 1
ATOM 2859 C CA . VAL A 1 381 ? 3.110 -19.588 7.791 1.00 98.38 381 VAL A CA 1
ATOM 2860 C C . VAL A 1 381 ? 3.678 -18.352 7.103 1.00 98.38 381 VAL A C 1
ATOM 2862 O O . VAL A 1 381 ? 4.347 -17.544 7.741 1.00 98.38 381 VAL A O 1
ATOM 2865 N N . ALA A 1 382 ? 3.415 -18.207 5.807 1.00 98.31 382 ALA A N 1
ATOM 2866 C CA . ALA A 1 382 ? 3.665 -16.971 5.079 1.00 98.31 382 ALA A CA 1
ATOM 2867 C C . ALA A 1 382 ? 2.448 -16.051 5.233 1.00 98.31 382 ALA A C 1
ATOM 2869 O O . ALA A 1 382 ? 1.317 -16.477 4.995 1.00 98.31 382 ALA A O 1
ATOM 2870 N N . ASN A 1 383 ? 2.680 -14.807 5.632 1.00 98.25 383 ASN A N 1
ATOM 2871 C CA . ASN A 1 383 ? 1.671 -13.772 5.788 1.00 98.25 383 ASN A CA 1
ATOM 2872 C C . ASN A 1 383 ? 1.975 -12.625 4.821 1.00 98.25 383 ASN A C 1
ATOM 2874 O O . ASN A 1 383 ? 3.060 -12.049 4.876 1.00 98.25 383 ASN A O 1
ATOM 2878 N N . VAL A 1 384 ? 0.997 -12.299 3.979 1.00 98.56 384 VAL A N 1
ATOM 2879 C CA . VAL A 1 384 ? 0.948 -11.027 3.260 1.00 98.56 384 VAL A CA 1
ATOM 2880 C C . VAL A 1 384 ? 0.017 -10.081 4.013 1.00 98.56 384 VAL A C 1
ATOM 2882 O O . VAL A 1 384 ? -1.183 -10.356 4.120 1.00 98.56 384 VAL A O 1
ATOM 2885 N N . THR A 1 385 ? 0.559 -8.969 4.499 1.00 97.44 385 THR A N 1
ATOM 2886 C CA . THR A 1 385 ? -0.191 -7.915 5.195 1.00 97.44 385 THR A CA 1
ATOM 2887 C C . THR A 1 385 ? -0.420 -6.754 4.244 1.00 97.44 385 THR A C 1
ATOM 2889 O O . THR A 1 385 ? 0.507 -6.351 3.558 1.00 97.44 385 THR A O 1
ATOM 2892 N N . HIS A 1 386 ? -1.630 -6.196 4.215 1.00 96.06 386 HIS A N 1
ATOM 2893 C CA . HIS A 1 386 ? -1.925 -4.959 3.492 1.00 96.06 386 HIS A CA 1
ATOM 2894 C C . HIS A 1 386 ? -2.326 -3.873 4.489 1.00 96.06 386 HIS A C 1
ATOM 2896 O O . HIS A 1 386 ? -3.372 -3.972 5.140 1.00 96.06 386 HIS A O 1
ATOM 2902 N N . TRP A 1 387 ? -1.510 -2.830 4.612 1.00 93.19 387 TRP A N 1
ATOM 2903 C CA . TRP A 1 387 ? -1.725 -1.759 5.581 1.00 93.19 387 TRP A CA 1
ATOM 2904 C C . TRP A 1 387 ? -2.799 -0.772 5.120 1.00 93.19 387 TRP A C 1
ATOM 2906 O O . TRP A 1 387 ? -2.874 -0.394 3.955 1.00 93.19 387 TRP A O 1
ATOM 2916 N N . SER A 1 388 ? -3.667 -0.334 6.039 1.00 85.19 388 SER A N 1
ATOM 2917 C CA . SER A 1 388 ? -4.765 0.585 5.701 1.00 85.19 388 SER A CA 1
ATOM 2918 C C . SER A 1 388 ? -4.333 2.039 5.534 1.00 85.19 388 SER A C 1
ATOM 2920 O O . SER A 1 388 ? -5.021 2.800 4.866 1.00 85.19 388 SER A O 1
ATOM 2922 N N . GLN A 1 389 ? -3.227 2.434 6.165 1.00 77.00 389 GLN A N 1
ATOM 2923 C CA . GLN A 1 389 ? -2.771 3.829 6.237 1.00 77.00 389 GLN A CA 1
ATOM 2924 C C . GLN A 1 389 ? -2.102 4.303 4.938 1.00 77.00 389 GLN A C 1
ATOM 2926 O O . GLN A 1 389 ? -2.036 5.499 4.680 1.00 77.00 389 GLN A O 1
ATOM 2931 N N . SER A 1 390 ? -1.651 3.354 4.124 1.00 69.50 390 SER A N 1
ATOM 2932 C CA . SER A 1 390 ? -0.841 3.532 2.916 1.00 69.50 390 SER A CA 1
ATOM 2933 C C . SER A 1 390 ? -1.431 2.736 1.738 1.00 69.50 390 SER A C 1
ATOM 2935 O O . SER A 1 390 ? -0.746 2.405 0.775 1.00 69.50 390 SER A O 1
ATOM 2937 N N . SER A 1 391 ? -2.729 2.410 1.806 1.00 77.31 391 SER A N 1
ATOM 2938 C CA . SER A 1 391 ? -3.425 1.679 0.746 1.00 77.31 391 SER A CA 1
ATOM 2939 C C . SER A 1 391 ? -3.803 2.604 -0.407 1.00 77.31 391 SER A C 1
ATOM 2941 O O . SER A 1 391 ? -4.470 3.621 -0.216 1.00 77.31 391 SER A O 1
ATOM 2943 N N . CYS A 1 392 ? -3.417 2.213 -1.617 1.00 77.88 392 CYS A N 1
ATOM 2944 C CA . CYS A 1 392 ? -3.789 2.892 -2.852 1.00 77.88 392 CYS A CA 1
ATOM 2945 C C . CYS A 1 392 ? -5.081 2.311 -3.445 1.00 77.88 392 CYS A C 1
ATOM 2947 O O . CYS A 1 392 ? -5.942 3.034 -3.948 1.00 77.88 392 CYS A O 1
ATOM 2949 N N . ARG A 1 393 ? -5.232 0.987 -3.366 1.00 86.44 393 ARG A N 1
ATOM 2950 C CA . ARG A 1 393 ? -6.368 0.242 -3.903 1.00 86.44 393 ARG A CA 1
ATOM 2951 C C . ARG A 1 393 ? -6.785 -0.827 -2.907 1.00 86.44 393 ARG A C 1
ATOM 2953 O O . ARG A 1 393 ? -5.964 -1.612 -2.456 1.00 86.44 393 ARG A O 1
ATOM 2960 N N . SER A 1 394 ? -8.081 -0.925 -2.620 1.00 91.69 394 SER A N 1
ATOM 2961 C CA . SER A 1 394 ? -8.633 -1.988 -1.776 1.00 91.69 394 SER A CA 1
ATOM 2962 C C . SER A 1 394 ? -9.797 -2.685 -2.496 1.00 91.69 394 SER A C 1
ATOM 2964 O O . SER A 1 394 ? -10.818 -2.041 -2.740 1.00 91.69 394 SER A O 1
ATOM 2966 N N . PRO A 1 395 ? -9.680 -3.979 -2.858 1.00 94.06 395 PRO A N 1
ATOM 2967 C CA . PRO A 1 395 ? -8.547 -4.863 -2.590 1.00 94.06 395 PRO A CA 1
ATOM 2968 C C . PRO A 1 395 ? -7.369 -4.664 -3.561 1.00 94.06 395 PRO A C 1
ATOM 2970 O O . PRO A 1 395 ? -7.579 -4.421 -4.750 1.00 94.06 395 PRO A O 1
ATOM 2973 N N . GLU A 1 396 ? -6.147 -4.842 -3.055 1.00 96.31 396 GLU A N 1
ATOM 2974 C CA . GLU A 1 396 ? -4.912 -4.863 -3.849 1.00 96.31 396 GLU A CA 1
ATOM 2975 C C . GLU A 1 396 ? -4.646 -6.272 -4.380 1.00 96.31 396 GLU A C 1
ATOM 2977 O O . GLU A 1 396 ? -4.931 -7.259 -3.693 1.00 96.31 396 GLU A O 1
ATOM 2982 N N . ARG A 1 397 ? -4.108 -6.381 -5.597 1.00 96.81 397 ARG A N 1
ATOM 2983 C CA . ARG A 1 397 ? -3.784 -7.656 -6.242 1.00 96.81 397 ARG A CA 1
ATOM 2984 C C . ARG A 1 397 ? -2.280 -7.907 -6.218 1.00 96.81 397 ARG A C 1
ATOM 2986 O O . ARG A 1 397 ? -1.497 -7.026 -6.542 1.00 96.81 397 ARG A O 1
ATOM 2993 N N . PHE A 1 398 ? -1.883 -9.138 -5.915 1.00 98.44 398 PHE A N 1
ATOM 2994 C CA . PHE A 1 398 ? -0.473 -9.518 -5.832 1.00 98.44 398 PHE A CA 1
ATOM 2995 C C . PHE A 1 398 ? -0.209 -10.935 -6.348 1.00 98.44 398 PHE A C 1
ATOM 2997 O O . PHE A 1 398 ? -1.104 -11.787 -6.385 1.00 98.44 398 PHE A O 1
ATOM 3004 N N . GLY A 1 399 ? 1.044 -11.178 -6.728 1.00 98.56 399 GLY A N 1
ATOM 3005 C CA . GLY A 1 399 ? 1.620 -12.494 -6.984 1.00 98.56 399 GLY A CA 1
ATOM 3006 C C . GLY A 1 399 ? 2.561 -12.896 -5.850 1.00 98.56 399 GLY A C 1
ATOM 3007 O O . GLY A 1 399 ? 3.299 -12.055 -5.343 1.00 98.56 399 GLY A O 1
ATOM 3008 N N . LEU A 1 400 ? 2.543 -14.168 -5.457 1.00 98.81 400 LEU A N 1
ATOM 3009 C CA . LEU A 1 400 ? 3.373 -14.713 -4.381 1.00 98.81 400 LEU A CA 1
ATOM 3010 C C . LEU A 1 400 ? 3.987 -16.041 -4.828 1.00 98.81 400 LEU A C 1
ATOM 3012 O O . LEU A 1 400 ? 3.256 -16.974 -5.161 1.00 98.81 400 LEU A O 1
ATOM 3016 N N . ALA A 1 401 ? 5.314 -16.124 -4.845 1.00 98.62 401 ALA A N 1
ATOM 3017 C CA . ALA A 1 401 ? 6.065 -17.324 -5.201 1.00 98.62 401 ALA A CA 1
ATOM 3018 C C . ALA A 1 401 ? 6.743 -17.942 -3.974 1.00 98.62 401 ALA A C 1
ATOM 3020 O O . ALA A 1 401 ? 7.147 -17.229 -3.057 1.00 98.62 401 ALA A O 1
ATOM 3021 N N . PHE A 1 402 ? 6.891 -19.264 -3.973 1.00 98.50 402 PHE A N 1
ATOM 3022 C CA . PHE A 1 402 ? 7.491 -20.050 -2.903 1.00 98.50 402 PHE A CA 1
ATOM 3023 C C . PHE A 1 402 ? 8.640 -20.904 -3.446 1.00 98.50 402 PHE A C 1
ATOM 3025 O O . PHE A 1 402 ? 8.526 -21.566 -4.476 1.00 98.50 402 PHE A O 1
ATOM 3032 N N . SER A 1 403 ? 9.752 -20.938 -2.714 1.00 97.31 403 SER A N 1
ATOM 3033 C CA . SER A 1 403 ? 10.915 -21.795 -3.011 1.00 97.31 403 SER A CA 1
ATOM 3034 C C . SER A 1 403 ? 10.631 -23.301 -2.981 1.00 97.31 403 SER A C 1
ATOM 3036 O O . SER A 1 403 ? 11.352 -24.080 -3.604 1.00 97.31 403 SER A O 1
ATOM 3038 N N . VAL A 1 404 ? 9.579 -23.722 -2.275 1.00 95.56 404 VAL A N 1
ATOM 3039 C CA . VAL A 1 404 ? 9.187 -25.126 -2.106 1.00 95.56 404 VAL A CA 1
ATOM 3040 C C . VAL A 1 404 ? 7.707 -25.311 -2.430 1.00 95.56 404 VAL A C 1
ATOM 3042 O O . VAL A 1 404 ? 6.898 -24.397 -2.269 1.00 95.56 404 VAL A O 1
ATOM 3045 N N . SER A 1 405 ? 7.346 -26.507 -2.887 1.00 94.31 405 SER A N 1
ATOM 3046 C CA . SER A 1 405 ? 5.961 -26.865 -3.195 1.00 94.31 405 SER A CA 1
ATOM 3047 C C . SER A 1 405 ? 5.134 -27.132 -1.936 1.00 94.31 405 SER A C 1
ATOM 3049 O O . SER A 1 405 ? 5.674 -27.417 -0.870 1.00 94.31 405 SER A O 1
ATOM 3051 N N . GLY A 1 406 ? 3.807 -27.129 -2.081 1.00 93.06 406 GLY A N 1
ATOM 3052 C CA . GLY A 1 406 ? 2.885 -27.590 -1.036 1.00 93.06 406 GLY A CA 1
ATOM 3053 C C . GLY A 1 406 ? 2.367 -26.504 -0.093 1.00 93.06 406 GLY A C 1
ATOM 3054 O O . GLY A 1 406 ? 1.593 -26.823 0.804 1.00 93.06 406 GLY A O 1
ATOM 3055 N N . PHE A 1 407 ? 2.728 -25.236 -0.308 1.00 96.75 407 PHE A N 1
ATOM 3056 C CA . PHE A 1 407 ? 2.085 -24.121 0.385 1.00 96.75 407 PHE A CA 1
ATOM 3057 C C . PHE A 1 407 ? 0.633 -23.973 -0.074 1.00 96.75 407 PHE A C 1
ATOM 3059 O O . PHE A 1 407 ? 0.357 -23.874 -1.268 1.00 96.75 407 PHE A O 1
ATOM 3066 N N . GLN A 1 408 ? -0.292 -23.960 0.882 1.00 96.69 408 GLN A N 1
ATOM 3067 C CA . GLN A 1 408 ? -1.731 -23.837 0.640 1.00 96.69 408 GLN A CA 1
ATOM 3068 C C . GLN A 1 408 ? -2.290 -22.618 1.376 1.00 96.69 408 GLN A C 1
ATOM 3070 O O . GLN A 1 408 ? -1.759 -22.272 2.435 1.00 96.69 408 GLN A O 1
ATOM 3075 N N . PRO A 1 409 ? -3.351 -21.968 0.859 1.00 97.50 409 PRO A N 1
ATOM 3076 C CA . PRO A 1 409 ? -4.046 -20.914 1.590 1.00 97.50 409 PRO A CA 1
ATOM 3077 C C . PRO A 1 409 ? -4.469 -21.396 2.982 1.00 97.50 409 PRO A C 1
ATOM 3079 O O . PRO A 1 409 ? -4.957 -22.516 3.132 1.00 97.50 409 PRO A O 1
ATOM 3082 N N . ALA A 1 410 ? -4.288 -20.546 3.988 1.00 96.69 410 ALA A N 1
ATOM 3083 C CA . ALA A 1 410 ? -4.691 -20.801 5.363 1.00 96.69 410 ALA A CA 1
ATOM 3084 C C . ALA A 1 410 ? -5.763 -19.795 5.796 1.00 96.69 410 ALA A C 1
ATOM 3086 O O . ALA A 1 410 ? -5.711 -18.615 5.443 1.00 96.69 410 ALA A O 1
ATOM 3087 N N . THR A 1 411 ? -6.738 -20.267 6.571 1.00 94.00 411 THR A N 1
ATOM 3088 C CA . THR A 1 411 ? -7.797 -19.414 7.136 1.00 94.00 411 THR A CA 1
ATOM 3089 C C . THR A 1 411 ? -7.289 -18.655 8.361 1.00 94.00 411 THR A C 1
ATOM 3091 O O . THR A 1 411 ? -7.709 -17.526 8.608 1.00 94.00 411 THR A O 1
ATOM 3094 N N . GLY A 1 412 ? -6.347 -19.247 9.097 1.00 95.25 412 GLY A N 1
ATOM 3095 C CA . GLY A 1 412 ? -5.924 -18.759 10.401 1.00 95.25 412 GLY A CA 1
ATOM 3096 C C . GLY A 1 412 ? -6.824 -19.279 11.523 1.00 95.25 412 GLY A C 1
ATOM 3097 O O . GLY A 1 412 ? -7.714 -20.100 11.282 1.00 95.25 412 GLY A O 1
ATOM 3098 N N . PRO A 1 413 ? -6.583 -18.834 12.765 1.00 96.62 413 PRO A N 1
ATOM 3099 C CA . PRO A 1 413 ? -7.462 -19.112 13.893 1.00 96.62 413 PRO A CA 1
ATOM 3100 C C . PRO A 1 413 ? -8.892 -18.615 13.670 1.00 96.62 413 PRO A C 1
ATOM 3102 O O . PRO A 1 413 ? -9.111 -17.508 13.186 1.00 96.62 413 PRO A O 1
ATOM 3105 N N . VAL A 1 414 ? -9.878 -19.402 14.098 1.00 97.31 414 VAL A N 1
ATOM 3106 C CA . VAL A 1 414 ? -11.290 -18.989 14.126 1.00 97.31 414 VAL A CA 1
ATOM 3107 C C . VAL A 1 414 ? -11.808 -19.237 15.532 1.00 97.31 414 VAL A C 1
ATOM 3109 O O . VAL A 1 414 ? -12.000 -20.387 15.924 1.00 97.31 414 VAL A O 1
ATOM 3112 N N . LEU A 1 415 ? -11.976 -18.161 16.304 1.00 98.00 415 LEU A N 1
ATOM 3113 C CA . LEU A 1 415 ? -12.337 -18.231 17.719 1.00 98.00 415 LEU A CA 1
ATOM 3114 C C . LEU A 1 415 ? -13.859 -18.322 17.875 1.00 98.00 415 LEU A C 1
ATOM 3116 O O . LEU A 1 415 ? -14.566 -17.318 17.824 1.00 98.00 415 LEU A O 1
ATOM 3120 N N . ASP A 1 416 ? -14.347 -19.540 18.070 1.00 97.88 416 ASP A N 1
ATOM 3121 C CA . ASP A 1 416 ? -15.740 -19.850 18.380 1.00 97.88 416 ASP A CA 1
ATOM 3122 C C . ASP A 1 416 ? -15.926 -19.808 19.900 1.00 97.88 416 ASP A C 1
ATOM 3124 O O . ASP A 1 416 ? -15.294 -20.567 20.639 1.00 97.88 416 ASP A O 1
ATOM 3128 N N . VAL A 1 417 ? -16.730 -18.865 20.381 1.00 98.00 417 VAL A N 1
ATOM 3129 C CA . VAL A 1 417 ? -16.862 -18.574 21.810 1.00 98.00 417 VAL A CA 1
ATOM 3130 C C . VAL A 1 417 ? -18.231 -19.027 22.294 1.00 98.00 417 VAL A C 1
ATOM 3132 O O . VAL A 1 417 ? -19.251 -18.744 21.674 1.00 98.00 417 VAL A O 1
ATOM 3135 N N . SER A 1 418 ? -18.266 -19.694 23.442 1.00 97.12 418 SER A N 1
ATOM 3136 C CA . SER A 1 418 ? -19.504 -20.076 24.123 1.00 97.12 418 SER A CA 1
ATOM 3137 C C . SER A 1 418 ? -19.359 -19.883 25.627 1.00 97.12 418 SER A C 1
ATOM 3139 O O . SER A 1 418 ? -18.270 -20.030 26.175 1.00 97.12 418 SER A O 1
ATOM 3141 N N . CYS A 1 419 ? -20.449 -19.546 26.309 1.00 96.00 419 CYS A N 1
ATOM 3142 C CA . CYS A 1 419 ? -20.466 -19.409 27.761 1.00 96.00 419 CYS A CA 1
ATOM 3143 C C . CYS A 1 419 ? -21.711 -20.068 28.351 1.00 96.00 419 CYS A C 1
ATOM 3145 O O . CYS A 1 419 ? -22.743 -20.187 27.692 1.00 96.00 419 CYS A O 1
ATOM 3147 N N . THR A 1 420 ? -21.621 -20.455 29.617 1.00 95.06 420 THR A N 1
ATOM 3148 C CA . THR A 1 420 ? -22.715 -21.010 30.413 1.00 95.06 420 THR A CA 1
ATOM 3149 C C . THR A 1 420 ? -22.705 -20.383 31.803 1.00 95.06 420 THR A C 1
ATOM 3151 O O . THR A 1 420 ? -21.653 -20.317 32.442 1.00 95.06 420 THR A O 1
ATOM 3154 N N . ALA A 1 421 ? -23.872 -19.955 32.281 1.00 92.88 421 ALA A N 1
ATOM 3155 C CA . ALA A 1 421 ? -24.097 -19.502 33.652 1.00 92.88 421 ALA A CA 1
ATOM 3156 C C . ALA A 1 421 ? -25.528 -19.863 34.095 1.00 92.88 421 ALA A C 1
ATOM 3158 O O . ALA A 1 421 ? -26.376 -20.131 33.237 1.00 92.88 421 ALA A O 1
ATOM 3159 N N . PRO A 1 422 ? -25.824 -19.869 35.408 1.00 91.88 422 PRO A N 1
ATOM 3160 C CA . PRO A 1 422 ? -27.191 -20.003 35.898 1.00 91.88 422 PRO A CA 1
ATOM 3161 C C . PRO A 1 422 ? -28.097 -18.899 35.342 1.00 91.88 422 PRO A C 1
ATOM 3163 O O . PRO A 1 422 ? -27.691 -17.746 35.232 1.00 91.88 422 PRO A O 1
ATOM 3166 N N . THR A 1 423 ? -29.343 -19.242 35.028 1.00 90.00 423 THR A N 1
ATOM 3167 C CA . THR A 1 423 ? -30.315 -18.310 34.434 1.00 90.00 423 THR A CA 1
ATOM 3168 C C . THR A 1 423 ? -31.040 -17.446 35.467 1.00 90.00 423 THR A C 1
ATOM 3170 O O . THR A 1 423 ? -31.573 -16.397 35.105 1.00 90.00 423 THR A O 1
ATOM 3173 N N . ALA A 1 424 ? -31.045 -17.849 36.743 1.00 85.56 424 ALA A N 1
ATOM 3174 C CA . ALA A 1 424 ? -31.687 -17.142 37.849 1.00 85.56 424 ALA A CA 1
ATOM 3175 C C . ALA A 1 424 ? -30.768 -17.094 39.079 1.00 85.56 424 ALA A C 1
ATOM 3177 O O . ALA A 1 424 ? -30.295 -18.133 39.537 1.00 85.56 424 ALA A O 1
ATOM 3178 N N . ILE A 1 425 ? -30.506 -15.894 39.604 1.00 85.38 425 ILE A N 1
ATOM 3179 C CA . ILE A 1 425 ? -29.505 -15.648 40.657 1.00 85.38 425 ILE A CA 1
ATOM 3180 C C . ILE A 1 425 ? -30.075 -14.673 41.692 1.00 85.38 425 ILE A C 1
ATOM 3182 O O . ILE A 1 425 ? -30.845 -13.787 41.353 1.00 85.38 425 ILE A O 1
ATOM 3186 N N . ALA A 1 426 ? -29.754 -14.802 42.975 1.00 78.62 426 ALA A N 1
ATOM 3187 C CA . ALA A 1 426 ? -30.182 -13.781 43.934 1.00 78.62 426 ALA A CA 1
ATOM 3188 C C . ALA A 1 426 ? -29.415 -12.459 43.688 1.00 78.62 426 ALA A C 1
ATOM 3190 O O . ALA A 1 426 ? -28.236 -12.503 43.322 1.00 78.62 426 ALA A O 1
ATOM 3191 N N . PRO A 1 427 ? -30.033 -11.279 43.887 1.00 84.50 427 PRO A N 1
ATOM 3192 C CA . PRO A 1 427 ? -29.307 -10.012 43.827 1.00 84.50 427 PRO A CA 1
ATOM 3193 C C . PRO A 1 427 ? -28.070 -10.019 44.736 1.00 84.50 427 PRO A C 1
ATOM 3195 O O . PRO A 1 427 ? -28.119 -10.553 45.844 1.00 84.50 427 PRO A O 1
ATOM 3198 N N . SER A 1 428 ? -26.961 -9.443 44.264 1.00 85.31 428 SER A N 1
ATOM 3199 C CA . SER A 1 428 ? -25.657 -9.423 44.959 1.00 85.31 428 SER A CA 1
ATOM 3200 C C . SER A 1 428 ? -25.002 -10.791 45.214 1.00 85.31 428 SER A C 1
ATOM 3202 O O . SER A 1 428 ? -23.913 -10.835 45.788 1.00 85.31 428 SER A O 1
ATOM 3204 N N . ALA A 1 429 ? -25.607 -11.910 44.801 1.00 85.19 429 ALA A N 1
ATOM 3205 C CA . ALA A 1 429 ? -25.001 -13.224 44.978 1.00 85.19 429 ALA A CA 1
ATOM 3206 C C . ALA A 1 429 ? -23.867 -13.460 43.973 1.00 85.19 429 ALA A C 1
ATOM 3208 O O . ALA A 1 429 ? -23.912 -13.010 42.826 1.00 85.19 429 ALA A O 1
ATOM 3209 N N . GLN A 1 430 ? -22.850 -14.200 44.406 1.00 91.94 430 GLN A N 1
ATOM 3210 C CA . GLN A 1 430 ? -21.792 -14.668 43.521 1.00 91.94 430 GLN A CA 1
ATOM 3211 C C . GLN A 1 430 ? -22.218 -15.941 42.795 1.00 91.94 430 GLN A C 1
ATOM 3213 O O . GLN A 1 430 ? -22.867 -16.815 43.370 1.00 91.94 430 GLN A O 1
ATOM 3218 N N . PHE A 1 431 ? -21.818 -16.061 41.536 1.00 91.56 431 PHE A N 1
ATOM 3219 C CA . PHE A 1 431 ? -22.056 -17.241 40.721 1.00 91.56 431 PHE A CA 1
ATOM 3220 C C . PHE A 1 431 ? -20.889 -17.523 39.786 1.00 91.56 431 PHE A C 1
ATOM 3222 O O . PHE A 1 431 ? -20.049 -16.667 39.517 1.00 91.56 431 PHE A O 1
ATOM 3229 N N . SER A 1 432 ? -20.854 -18.753 39.290 1.00 94.19 432 SER A N 1
ATOM 3230 C CA . SER A 1 432 ? -19.842 -19.222 38.358 1.00 94.19 432 SER A CA 1
ATOM 3231 C C . SER A 1 432 ? -20.334 -19.064 36.920 1.00 94.19 432 SER A C 1
ATOM 3233 O O . SER A 1 432 ? -21.408 -19.565 36.577 1.00 94.19 432 SER A O 1
ATOM 3235 N N . ALA A 1 433 ? -19.553 -18.383 36.085 1.00 95.31 433 ALA A N 1
ATOM 3236 C CA . ALA A 1 433 ? -19.735 -18.348 34.639 1.00 95.31 433 ALA A CA 1
ATOM 3237 C C . ALA A 1 433 ? -18.552 -19.067 33.984 1.00 95.31 433 ALA A C 1
ATOM 3239 O O . ALA A 1 433 ? -17.407 -18.638 34.126 1.00 95.31 433 ALA A O 1
ATOM 3240 N N . ALA A 1 434 ? -18.822 -20.164 33.279 1.00 96.38 434 ALA A N 1
ATOM 3241 C CA . ALA A 1 434 ? -17.810 -20.903 32.533 1.00 96.38 434 ALA A CA 1
ATOM 3242 C C . ALA A 1 434 ? -17.896 -20.526 31.054 1.00 96.38 434 ALA A C 1
ATOM 3244 O O . ALA A 1 434 ? -18.970 -20.619 30.462 1.00 96.38 434 ALA A O 1
ATOM 3245 N N . CYS A 1 435 ? -16.782 -20.116 30.454 1.00 97.44 435 CYS A N 1
ATOM 3246 C CA . CYS A 1 435 ? -16.699 -19.848 29.024 1.00 97.44 435 CYS A CA 1
ATOM 3247 C C . CYS A 1 435 ? -15.642 -20.717 28.358 1.00 97.44 435 CYS A C 1
ATOM 3249 O O . CYS A 1 435 ? -14.533 -20.878 28.869 1.00 97.44 435 CYS A O 1
ATOM 3251 N N . THR A 1 436 ? -15.994 -21.234 27.188 1.00 97.81 436 THR A N 1
ATOM 3252 C CA . THR A 1 436 ? -15.154 -22.065 26.337 1.00 97.81 436 THR A CA 1
ATOM 3253 C C . THR A 1 436 ? -14.856 -21.320 25.047 1.00 97.81 436 THR A C 1
ATOM 3255 O O . THR A 1 436 ? -15.768 -20.841 24.373 1.00 97.81 436 THR A O 1
ATOM 3258 N N . ILE A 1 437 ? -13.576 -21.259 24.692 1.00 98.50 437 ILE A N 1
ATOM 3259 C CA . ILE A 1 437 ? -13.114 -20.786 23.389 1.00 98.50 437 ILE A CA 1
ATOM 3260 C C . ILE A 1 437 ? -12.626 -22.010 22.620 1.00 98.50 437 ILE A C 1
ATOM 3262 O O . ILE A 1 437 ? -11.728 -22.714 23.083 1.00 98.50 437 ILE A O 1
ATOM 3266 N N . ALA A 1 438 ? -13.223 -22.276 21.463 1.00 98.19 438 ALA A N 1
ATOM 3267 C CA . ALA A 1 438 ? -12.818 -23.325 20.539 1.00 98.19 438 ALA A CA 1
ATOM 3268 C C . ALA A 1 438 ? -12.162 -22.707 19.301 1.00 98.19 438 ALA A C 1
ATOM 3270 O O . ALA A 1 438 ? -12.658 -21.728 18.748 1.00 98.19 438 ALA A O 1
ATOM 3271 N N . ASN A 1 439 ? -11.054 -23.284 18.843 1.00 98.25 439 ASN A N 1
ATOM 3272 C CA . ASN A 1 439 ? -10.426 -22.872 17.595 1.00 98.25 439 ASN A CA 1
ATOM 3273 C C . ASN A 1 439 ? -10.941 -23.748 16.446 1.00 98.25 439 ASN A C 1
ATOM 3275 O O . ASN A 1 439 ? -10.518 -24.892 16.283 1.00 98.25 439 ASN A O 1
ATOM 3279 N N . ARG A 1 440 ? -11.850 -23.206 15.632 1.00 97.50 440 ARG A N 1
ATOM 3280 C CA . ARG A 1 440 ? -12.371 -23.854 14.411 1.00 97.50 440 ARG A CA 1
ATOM 3281 C C . ARG A 1 440 ? -11.497 -23.603 13.181 1.00 97.50 440 ARG A C 1
ATOM 3283 O O . ARG A 1 440 ? -11.822 -24.067 12.093 1.00 97.50 440 ARG A O 1
ATOM 3290 N N . GLY A 1 441 ? -10.430 -22.830 13.358 1.00 96.62 441 GLY A N 1
ATOM 3291 C CA . GLY A 1 441 ? -9.480 -22.476 12.323 1.00 96.62 441 GLY A CA 1
ATOM 3292 C C . GLY A 1 441 ? -8.503 -23.599 12.011 1.00 96.62 441 GLY A C 1
ATOM 3293 O O . GLY A 1 441 ? -8.506 -24.664 12.627 1.00 96.62 441 GLY A O 1
ATOM 3294 N N . ASP A 1 442 ? -7.632 -23.338 11.045 1.00 96.25 442 ASP A N 1
ATOM 3295 C CA . ASP A 1 442 ? -6.704 -24.320 10.487 1.00 96.25 442 ASP A CA 1
ATOM 3296 C C . ASP A 1 442 ? -5.234 -24.062 10.866 1.00 96.25 442 ASP A C 1
ATOM 3298 O O . ASP A 1 442 ? -4.332 -24.738 10.355 1.00 96.25 442 ASP A O 1
ATOM 3302 N N . LEU A 1 443 ? -5.016 -23.091 11.760 1.00 97.56 443 LEU A N 1
ATOM 3303 C CA . LEU A 1 443 ? -3.750 -22.746 12.401 1.00 97.56 443 LEU A CA 1
ATOM 3304 C C . LEU A 1 443 ? -3.945 -22.571 13.921 1.00 97.56 443 LEU A C 1
ATOM 3306 O O . LEU A 1 443 ? -5.050 -22.218 14.348 1.00 97.56 443 LEU A O 1
ATOM 3310 N N . PRO A 1 444 ? -2.909 -22.810 14.748 1.00 97.38 444 PRO A N 1
ATOM 3311 C CA . PRO A 1 444 ? -2.985 -22.602 16.193 1.00 97.38 444 PRO A CA 1
ATOM 3312 C C . PRO A 1 444 ? -3.368 -21.164 16.553 1.00 97.38 444 PRO A C 1
ATOM 3314 O O . PRO A 1 444 ? -2.806 -20.216 16.010 1.00 97.38 444 PRO A O 1
ATOM 3317 N N . ALA A 1 445 ? -4.297 -21.004 17.492 1.00 97.38 445 ALA A N 1
ATOM 3318 C CA . ALA A 1 445 ? -4.603 -19.719 18.102 1.00 97.38 445 ALA A CA 1
ATOM 3319 C C . ALA A 1 445 ? -3.617 -19.490 19.246 1.00 97.38 445 ALA A C 1
ATOM 3321 O O . ALA A 1 445 ? -3.702 -20.158 20.274 1.00 97.38 445 ALA A O 1
ATOM 3322 N N . LEU A 1 446 ? -2.657 -18.597 19.052 1.00 95.56 446 LEU A N 1
ATOM 3323 C CA . LEU A 1 446 ? -1.580 -18.331 19.999 1.00 95.56 446 LEU A CA 1
ATOM 3324 C C . LEU A 1 446 ? -2.012 -17.276 21.022 1.00 95.56 446 LEU A C 1
ATOM 3326 O O . LEU A 1 446 ? -2.713 -16.322 20.670 1.00 95.56 446 LEU A O 1
ATOM 3330 N N . SER A 1 447 ? -1.579 -17.448 22.273 1.00 91.69 447 SER A N 1
ATOM 3331 C CA . SER A 1 447 ? -1.773 -16.490 23.375 1.00 91.69 447 SER A CA 1
ATOM 3332 C C . SER A 1 447 ? -3.198 -15.926 23.455 1.00 91.69 447 SER A C 1
ATOM 3334 O O . SER A 1 447 ? -3.397 -14.710 23.470 1.00 91.69 447 SER A O 1
ATOM 3336 N N . VAL A 1 448 ? -4.198 -16.812 23.431 1.00 97.38 448 VAL A N 1
ATOM 3337 C CA . VAL A 1 448 ? -5.614 -16.437 23.416 1.00 97.38 448 VAL A CA 1
ATOM 3338 C C . VAL A 1 448 ? -5.975 -15.760 24.734 1.00 97.38 448 VAL A C 1
ATOM 3340 O O . VAL A 1 448 ? -5.933 -16.381 25.791 1.00 97.38 448 VAL A O 1
ATOM 3343 N N . GLN A 1 449 ? -6.391 -14.501 24.668 1.00 97.50 449 GLN A N 1
ATOM 3344 C CA . GLN A 1 449 ? -6.896 -13.752 25.815 1.00 97.50 449 GLN A CA 1
ATOM 3345 C C . GLN A 1 449 ? -8.420 -13.692 25.752 1.00 97.50 449 GLN A C 1
ATOM 3347 O O . GLN A 1 449 ? -8.987 -13.399 24.698 1.00 97.50 449 GLN A O 1
ATOM 3352 N N . GLY A 1 450 ? -9.087 -13.963 26.873 1.00 96.56 450 GLY A N 1
ATOM 3353 C CA . GLY A 1 450 ? -10.537 -13.848 27.004 1.00 96.56 450 GLY A CA 1
ATOM 3354 C C . GLY A 1 450 ? -10.911 -12.909 28.141 1.00 96.56 450 GLY A C 1
ATOM 3355 O O . GLY A 1 450 ? -10.530 -13.152 29.283 1.00 96.56 450 GLY A O 1
ATOM 3356 N N . ALA A 1 451 ? -11.680 -11.865 27.844 1.00 96.25 451 ALA A N 1
ATOM 3357 C CA . ALA A 1 451 ? -12.160 -10.898 28.824 1.00 96.25 451 ALA A CA 1
ATOM 3358 C C . ALA A 1 451 ? -13.675 -11.020 29.004 1.00 96.25 451 ALA A C 1
ATOM 3360 O O . ALA A 1 451 ? -14.430 -10.859 28.043 1.00 96.25 451 ALA A O 1
ATOM 3361 N N . LEU A 1 452 ? -14.112 -11.314 30.235 1.00 96.31 452 LEU A N 1
ATOM 3362 C CA . LEU A 1 452 ? -15.526 -11.404 30.601 1.00 96.31 452 LEU A CA 1
ATOM 3363 C C . LEU A 1 452 ? -15.952 -10.141 31.352 1.00 96.31 452 LEU A C 1
ATOM 3365 O O . LEU A 1 452 ? -15.332 -9.762 32.348 1.00 96.31 452 LEU A O 1
ATOM 3369 N N . GLY A 1 453 ? -17.030 -9.510 30.898 1.00 94.62 453 GLY A N 1
ATOM 3370 C CA . GLY A 1 453 ? -17.627 -8.347 31.553 1.00 94.62 453 GLY A CA 1
ATOM 3371 C C . GLY A 1 453 ? -19.126 -8.254 31.295 1.00 94.62 453 GLY A C 1
ATOM 3372 O O . GLY A 1 453 ? -19.685 -9.013 30.504 1.00 94.62 453 GLY A O 1
ATOM 3373 N N . PHE A 1 454 ? -19.796 -7.320 31.966 1.00 93.12 454 PHE A N 1
ATOM 3374 C CA . PHE A 1 454 ? -21.178 -6.984 31.620 1.00 93.12 454 PHE A CA 1
ATOM 3375 C C . PHE A 1 454 ? -21.208 -6.262 30.271 1.00 93.12 454 PHE A C 1
ATOM 3377 O O . PHE A 1 454 ? -20.360 -5.409 30.008 1.00 93.12 454 PHE A O 1
ATOM 3384 N N . ALA A 1 455 ? -22.176 -6.593 29.415 1.00 87.56 455 ALA A N 1
ATOM 3385 C CA . ALA A 1 455 ? -22.299 -5.978 28.096 1.00 87.56 455 ALA A CA 1
ATOM 3386 C C . ALA A 1 455 ? -22.391 -4.444 28.211 1.00 87.56 455 ALA A C 1
ATOM 3388 O O . ALA A 1 455 ? -23.165 -3.919 29.012 1.00 87.56 455 ALA A O 1
ATOM 3389 N N . GLY A 1 456 ? -21.578 -3.728 27.429 1.00 79.69 456 GLY A N 1
ATOM 3390 C CA . GLY A 1 456 ? -21.475 -2.264 27.482 1.00 79.69 456 GLY A CA 1
ATOM 3391 C C . GLY A 1 456 ? -20.622 -1.705 28.631 1.00 79.69 456 GLY A C 1
ATOM 3392 O O . GLY A 1 456 ? -20.453 -0.491 28.716 1.00 79.69 456 GLY A O 1
ATOM 3393 N N . SER A 1 457 ? -20.059 -2.554 29.498 1.00 81.31 457 SER A N 1
ATOM 3394 C CA . SER A 1 457 ? -19.104 -2.136 30.527 1.00 81.31 457 SER A CA 1
ATOM 3395 C C . SER A 1 457 ? -17.677 -2.083 29.980 1.00 81.31 457 SER A C 1
ATOM 3397 O O . SER A 1 457 ? -17.264 -2.941 29.203 1.00 81.31 457 SER A O 1
ATOM 3399 N N . THR A 1 458 ? -16.894 -1.105 30.438 1.00 76.38 458 THR A N 1
ATOM 3400 C CA . THR A 1 458 ? -15.437 -1.060 30.227 1.00 76.38 458 THR A CA 1
ATOM 3401 C C . THR A 1 458 ? -14.673 -1.917 31.241 1.00 76.38 458 THR A C 1
ATOM 3403 O O . THR A 1 458 ? -13.499 -2.220 31.031 1.00 76.38 458 THR A O 1
ATOM 3406 N N . SER A 1 459 ? -15.331 -2.342 32.323 1.00 78.25 459 SER A N 1
ATOM 3407 C CA . SER A 1 459 ? -14.752 -3.196 33.357 1.00 78.25 459 SER A CA 1
ATOM 3408 C C . SER A 1 459 ? -14.943 -4.666 32.992 1.00 78.25 459 SER A C 1
ATOM 3410 O O . SER A 1 459 ? -16.065 -5.173 32.955 1.00 78.25 459 SER A O 1
ATOM 3412 N N . SER A 1 460 ? -13.838 -5.369 32.754 1.00 86.00 460 SER A N 1
ATOM 3413 C CA . SER A 1 460 ? -13.825 -6.804 32.462 1.00 86.00 460 SER A CA 1
ATOM 3414 C C . SER A 1 460 ? -12.670 -7.497 33.181 1.00 86.00 460 SER A C 1
ATOM 3416 O O . SER A 1 460 ? -11.659 -6.878 33.513 1.00 86.00 460 SER A O 1
ATOM 3418 N N . SER A 1 461 ? -12.833 -8.790 33.451 1.00 92.88 461 SER A N 1
ATOM 3419 C CA . SER A 1 461 ? -11.783 -9.640 34.009 1.00 92.88 461 SER A CA 1
ATOM 3420 C C . SER A 1 461 ? -11.204 -10.509 32.898 1.00 92.88 461 SER A C 1
ATOM 3422 O O . SER A 1 461 ? -11.917 -11.336 32.323 1.00 92.88 461 SER A O 1
ATOM 3424 N N . SER A 1 462 ? -9.919 -10.316 32.593 1.00 94.62 462 SER A N 1
ATOM 3425 C CA . SER A 1 462 ? -9.209 -11.085 31.567 1.00 94.62 462 SER A CA 1
ATOM 3426 C C . SER A 1 462 ? -8.585 -12.352 32.140 1.00 94.62 462 SER A C 1
ATOM 3428 O O . SER A 1 462 ? -8.037 -12.338 33.243 1.00 94.62 462 SER A O 1
ATOM 3430 N N . GLN A 1 463 ? -8.628 -13.434 31.369 1.00 97.06 463 GLN A N 1
ATOM 3431 C CA . GLN A 1 463 ? -7.884 -14.662 31.622 1.00 97.06 463 GLN A CA 1
ATOM 3432 C C . GLN A 1 463 ? -7.172 -15.128 30.350 1.00 97.06 463 GLN A C 1
ATOM 3434 O O . GLN A 1 463 ? -7.703 -15.003 29.245 1.00 97.06 463 GLN A O 1
ATOM 3439 N N . ASP A 1 464 ? -5.987 -15.710 30.533 1.00 96.44 464 ASP A N 1
ATOM 3440 C CA . ASP A 1 464 ? -5.209 -16.329 29.463 1.00 96.44 464 ASP A CA 1
ATOM 3441 C C . ASP A 1 464 ? -5.666 -17.780 29.244 1.00 96.44 464 ASP A C 1
ATOM 3443 O O . ASP A 1 464 ? -5.651 -18.618 30.156 1.00 96.44 464 ASP A O 1
ATOM 3447 N N . PHE A 1 465 ? -6.092 -18.073 28.020 1.00 96.88 465 PHE A N 1
ATOM 3448 C CA . PHE A 1 465 ? -6.478 -19.404 27.557 1.00 96.88 465 PHE A CA 1
ATOM 3449 C C . PHE A 1 465 ? -5.302 -20.166 26.936 1.00 96.88 465 PHE A C 1
ATOM 3451 O O . PHE A 1 465 ? -5.450 -21.352 26.627 1.00 96.88 465 PHE A O 1
ATOM 3458 N N . GLY A 1 466 ? -4.141 -19.522 26.801 1.00 95.00 466 GLY A N 1
ATOM 3459 C CA . GLY A 1 466 ? -2.926 -20.081 26.236 1.00 95.00 466 GLY A CA 1
ATOM 3460 C C . GLY A 1 466 ? -3.042 -20.301 24.731 1.00 95.00 466 GLY A C 1
ATOM 3461 O O . GLY A 1 466 ? -3.741 -19.580 24.020 1.00 95.00 466 GLY A O 1
ATOM 3462 N N . THR A 1 467 ? -2.333 -21.311 24.228 1.00 96.25 467 THR A N 1
ATOM 3463 C CA . THR A 1 467 ? -2.433 -21.712 22.821 1.00 96.25 467 THR A CA 1
ATOM 3464 C C . THR A 1 467 ? -3.535 -22.750 22.631 1.00 96.25 467 THR A C 1
ATOM 3466 O O . THR A 1 467 ? -3.517 -23.792 23.284 1.00 96.25 467 THR A O 1
ATOM 3469 N N . ILE A 1 468 ? -4.447 -22.511 21.686 1.00 97.75 468 ILE A N 1
ATOM 3470 C CA . ILE A 1 468 ? -5.512 -23.449 21.315 1.00 97.75 468 ILE A CA 1
ATOM 3471 C C . ILE A 1 468 ? -5.229 -23.994 19.912 1.00 97.75 468 ILE A C 1
ATOM 3473 O O . ILE A 1 468 ? -5.335 -23.285 18.906 1.00 97.75 468 ILE A O 1
ATOM 3477 N N . GLN A 1 469 ? -4.853 -25.271 19.844 1.00 96.88 469 GLN A N 1
ATOM 3478 C CA . GLN A 1 469 ? -4.572 -25.966 18.583 1.00 96.88 469 GLN A CA 1
ATOM 3479 C C . GLN A 1 469 ? -5.825 -26.043 17.687 1.00 96.88 469 GLN A C 1
ATOM 3481 O O . GLN A 1 469 ? -6.940 -25.977 18.212 1.00 96.88 469 GLN A O 1
ATOM 3486 N N . PRO A 1 470 ? -5.680 -26.193 16.355 1.00 96.44 470 PRO A N 1
ATOM 3487 C CA . PRO A 1 470 ? -6.811 -26.425 15.454 1.00 96.44 470 PRO A CA 1
ATOM 3488 C C . PRO A 1 470 ? -7.717 -27.564 15.943 1.00 96.44 470 PRO A C 1
ATOM 3490 O O . PRO A 1 470 ? -7.232 -28.647 16.267 1.00 96.44 470 PRO A O 1
ATOM 3493 N N . GLY A 1 471 ? -9.026 -27.317 16.028 1.00 96.50 471 GLY A N 1
ATOM 3494 C CA . GLY A 1 471 ? -10.017 -28.267 16.550 1.00 96.50 471 GLY A CA 1
ATOM 3495 C C . GLY A 1 471 ? -10.047 -28.408 18.078 1.00 96.50 471 GLY A C 1
ATOM 3496 O O . GLY A 1 471 ? -10.927 -29.086 18.605 1.00 96.50 471 GLY A O 1
ATOM 3497 N N . GLY A 1 472 ? -9.119 -27.771 18.795 1.00 97.88 472 GLY A N 1
ATOM 3498 C CA . GLY A 1 472 ? -9.072 -27.756 20.252 1.00 97.88 472 GLY A CA 1
ATOM 3499 C C . GLY A 1 472 ? -9.978 -26.693 20.873 1.00 97.88 472 GLY A C 1
ATOM 3500 O O . GLY A 1 472 ? -10.476 -25.783 20.206 1.00 97.88 472 GLY A O 1
ATOM 3501 N N . SER A 1 473 ? -10.144 -26.780 22.190 1.00 97.94 473 SER A N 1
ATOM 3502 C CA . SER A 1 473 ? -10.851 -25.785 22.991 1.00 97.94 473 SER A CA 1
ATOM 3503 C C . SER A 1 473 ? -10.229 -25.643 24.373 1.00 97.94 473 SER A C 1
ATOM 3505 O O . SER A 1 473 ? -9.621 -26.581 24.883 1.00 97.94 473 SER A O 1
ATOM 3507 N N . SER A 1 474 ? -10.419 -24.488 24.997 1.00 98.00 474 SER A N 1
ATOM 3508 C CA . SER A 1 474 ? -10.005 -24.223 26.373 1.00 98.00 474 SER A CA 1
ATOM 3509 C C . SER A 1 474 ? -11.155 -23.547 27.115 1.00 98.00 474 SER A C 1
ATOM 3511 O O . SER A 1 474 ? -11.842 -22.692 26.551 1.00 98.00 474 SER A O 1
ATOM 3513 N N . THR A 1 475 ? -11.391 -23.961 28.360 1.00 97.56 475 THR A N 1
ATOM 3514 C CA . THR A 1 475 ? -12.487 -23.469 29.201 1.00 97.56 475 THR A CA 1
ATOM 3515 C C . THR A 1 475 ? -11.915 -22.798 30.436 1.00 97.56 475 THR A C 1
ATOM 3517 O O . THR A 1 475 ? -11.036 -23.344 31.107 1.00 97.56 475 THR A O 1
ATOM 3520 N N . LYS A 1 476 ? -12.441 -21.619 30.755 1.00 97.31 476 LYS A N 1
ATOM 3521 C CA . LYS A 1 476 ? -12.135 -20.884 31.979 1.00 97.31 476 LYS A CA 1
ATOM 3522 C C . LYS A 1 476 ? -13.414 -20.516 32.702 1.00 97.31 476 LYS A C 1
ATOM 3524 O O . LYS A 1 476 ? -14.480 -20.411 32.097 1.00 97.31 476 LYS A O 1
ATOM 3529 N N . THR A 1 477 ? -13.276 -20.305 34.000 1.00 96.50 477 THR A N 1
ATOM 3530 C CA . THR A 1 477 ? -14.389 -19.995 34.885 1.00 96.50 477 THR A CA 1
ATOM 3531 C C . THR A 1 477 ? -14.123 -18.680 35.594 1.00 96.50 477 THR A C 1
ATOM 3533 O O . THR A 1 477 ? -13.019 -18.439 36.084 1.00 96.50 477 THR A O 1
ATOM 3536 N N . TRP A 1 478 ? -15.150 -17.841 35.667 1.00 96.31 478 TRP A N 1
ATOM 3537 C CA . TRP A 1 478 ? -15.156 -16.598 36.421 1.00 96.31 478 TRP A CA 1
ATOM 3538 C C . TRP A 1 478 ? -16.134 -16.699 37.576 1.00 96.31 478 TRP A C 1
ATOM 3540 O O . TRP A 1 478 ? -17.238 -17.222 37.425 1.00 96.31 478 TRP A O 1
ATOM 3550 N N . LEU A 1 479 ? -15.736 -16.135 38.712 1.00 95.31 479 LEU A N 1
ATOM 3551 C CA . LEU A 1 479 ? -16.650 -15.833 39.799 1.00 95.31 479 LEU A CA 1
ATOM 3552 C C . LEU A 1 479 ? -17.195 -14.419 39.579 1.00 95.31 479 LEU A C 1
ATOM 3554 O O . LEU A 1 479 ? -16.444 -13.446 39.624 1.00 95.31 479 LEU A O 1
ATOM 3558 N N . VAL A 1 480 ? -18.490 -14.315 39.302 1.00 93.94 480 VAL A N 1
ATOM 3559 C CA . VAL A 1 480 ? -19.178 -13.065 38.970 1.00 93.94 480 VAL A CA 1
ATOM 3560 C C . VAL A 1 480 ? -20.133 -12.711 40.100 1.00 93.94 480 VAL A C 1
ATOM 3562 O O . VAL A 1 480 ? -20.897 -13.557 40.554 1.00 93.94 480 VAL A O 1
ATOM 3565 N N . THR A 1 481 ? -20.119 -11.457 40.547 1.00 93.19 481 THR A N 1
ATOM 3566 C CA . THR A 1 481 ? -21.118 -10.939 41.490 1.00 93.19 481 THR A CA 1
ATOM 3567 C C . THR A 1 481 ? -22.303 -10.384 40.703 1.00 93.19 481 THR A C 1
ATOM 3569 O O . THR A 1 481 ? -22.134 -9.471 39.891 1.00 93.19 481 THR A O 1
ATOM 3572 N N . ALA A 1 482 ? -23.499 -10.932 40.924 1.00 89.19 482 ALA A N 1
ATOM 3573 C CA . ALA A 1 482 ? -24.724 -10.426 40.319 1.00 89.19 482 ALA A CA 1
ATOM 3574 C C . ALA A 1 482 ? -25.015 -8.992 40.800 1.00 89.19 482 ALA A C 1
ATOM 3576 O O . ALA A 1 482 ? -24.768 -8.681 41.967 1.00 89.19 482 ALA A O 1
ATOM 3577 N N . PRO A 1 483 ? -25.565 -8.109 39.951 1.00 90.00 483 PRO A N 1
ATOM 3578 C CA . PRO A 1 483 ? -25.974 -6.780 40.388 1.00 90.00 483 PRO A CA 1
ATOM 3579 C C . PRO A 1 483 ? -26.999 -6.837 41.528 1.00 90.00 483 PRO A C 1
ATOM 3581 O O . PRO A 1 483 ? -27.789 -7.775 41.640 1.00 90.00 483 PRO A O 1
ATOM 3584 N N . ALA A 1 484 ? -26.993 -5.809 42.377 1.00 83.75 484 ALA A N 1
ATOM 3585 C CA . ALA A 1 484 ? -27.934 -5.691 43.492 1.00 83.75 484 ALA A CA 1
ATOM 3586 C C . ALA A 1 484 ? -29.376 -5.395 43.034 1.00 83.75 484 ALA A C 1
ATOM 3588 O O . ALA A 1 484 ? -30.319 -5.545 43.808 1.00 83.75 484 ALA A O 1
ATOM 3589 N N . SER A 1 485 ? -29.559 -4.959 41.787 1.00 83.06 485 SER A N 1
ATOM 3590 C CA . SER A 1 485 ? -30.869 -4.705 41.195 1.00 83.06 485 SER A CA 1
ATOM 3591 C C . SER A 1 485 ? -31.500 -5.982 40.640 1.00 83.06 485 SER A C 1
ATOM 3593 O O . SER A 1 485 ? -30.819 -6.869 40.123 1.00 83.06 485 SER A O 1
ATOM 3595 N N . ILE A 1 486 ? -32.829 -6.056 40.730 1.00 84.12 486 ILE A N 1
ATOM 3596 C CA . ILE A 1 486 ? -33.642 -7.061 40.039 1.00 84.12 486 ILE A CA 1
ATOM 3597 C C . ILE A 1 486 ? -33.688 -6.716 38.550 1.00 84.12 486 ILE A C 1
ATOM 3599 O O . ILE A 1 486 ? -33.978 -5.575 38.189 1.00 84.12 486 ILE A O 1
ATOM 3603 N N . GLY A 1 487 ? -33.413 -7.686 37.686 1.00 87.50 487 GLY A N 1
ATOM 3604 C CA . GLY A 1 487 ? -33.479 -7.495 36.240 1.00 87.50 487 GLY A CA 1
ATOM 3605 C C . GLY A 1 487 ? -32.777 -8.597 35.463 1.00 87.50 487 GLY A C 1
ATOM 3606 O O . GLY A 1 487 ? -32.231 -9.529 36.051 1.00 87.50 487 GLY A O 1
ATOM 3607 N N . THR A 1 488 ? -32.797 -8.480 34.137 1.00 92.06 488 THR A N 1
ATOM 3608 C CA . THR A 1 488 ? -32.024 -9.335 33.232 1.00 92.06 488 THR A CA 1
ATOM 3609 C C . THR A 1 488 ? -30.721 -8.637 32.870 1.00 92.06 488 THR A C 1
ATOM 3611 O O . THR A 1 488 ? -30.721 -7.490 32.424 1.00 92.06 488 THR A O 1
ATOM 3614 N N . PHE A 1 489 ? -29.609 -9.342 33.035 1.00 93.12 489 PHE A N 1
ATOM 3615 C CA . PHE A 1 489 ? -28.268 -8.849 32.757 1.00 93.12 489 PHE A CA 1
ATOM 3616 C C . PHE A 1 489 ? -27.606 -9.711 31.693 1.00 93.12 489 PHE A C 1
ATOM 3618 O O . PHE A 1 489 ? -27.840 -10.917 31.623 1.00 93.12 489 PHE A O 1
ATOM 3625 N N . THR A 1 490 ? -26.762 -9.083 30.876 1.00 95.75 490 THR A N 1
ATOM 3626 C CA . THR A 1 490 ? -25.986 -9.765 29.837 1.00 95.75 490 THR A CA 1
ATOM 3627 C C . THR A 1 490 ? -24.512 -9.742 30.212 1.00 95.75 490 THR A C 1
ATOM 3629 O O . THR A 1 490 ? -23.948 -8.668 30.428 1.00 95.75 490 THR A O 1
ATOM 3632 N N . LEU A 1 491 ? -23.885 -10.913 30.262 1.00 95.06 491 LEU A N 1
ATOM 3633 C CA . LEU A 1 491 ? -22.431 -11.043 30.265 1.00 95.06 491 LEU A CA 1
ATOM 3634 C C . LEU A 1 491 ? -21.952 -11.233 28.831 1.00 95.06 491 LEU A C 1
ATOM 3636 O O . LEU A 1 491 ? -22.569 -11.969 28.064 1.00 95.06 491 LEU A O 1
ATOM 3640 N N . GLN A 1 492 ? -20.844 -10.592 28.485 1.00 95.94 492 GLN A N 1
ATOM 3641 C CA . GLN A 1 492 ? -20.182 -10.725 27.199 1.00 95.94 492 GLN A CA 1
ATOM 3642 C C . GLN A 1 492 ? -18.742 -11.180 27.417 1.00 95.94 492 GLN A C 1
ATOM 3644 O O . GLN A 1 492 ? -18.001 -10.567 28.188 1.00 95.94 492 GLN A O 1
ATOM 3649 N N . LEU A 1 493 ? -18.354 -12.249 26.723 1.00 96.69 493 LEU A N 1
ATOM 3650 C CA . LEU A 1 493 ? -16.963 -12.657 26.591 1.00 96.69 493 LEU A CA 1
ATOM 3651 C C . LEU A 1 493 ? -16.442 -12.165 25.245 1.00 96.69 493 LEU A C 1
ATOM 3653 O O . LEU A 1 493 ? -17.006 -12.508 24.205 1.00 96.69 493 LEU A O 1
ATOM 3657 N N . ALA A 1 494 ? -15.351 -11.408 25.267 1.00 96.25 494 ALA A N 1
ATOM 3658 C CA . ALA A 1 494 ? -14.566 -11.091 24.083 1.00 96.25 494 ALA A CA 1
ATOM 3659 C C . ALA A 1 494 ? -13.257 -11.887 24.124 1.00 96.25 494 ALA A C 1
ATOM 3661 O O . ALA A 1 494 ? -12.497 -11.790 25.086 1.00 96.25 494 ALA A O 1
ATOM 3662 N N . ALA A 1 495 ? -13.007 -12.675 23.083 1.00 97.38 495 ALA A N 1
ATOM 3663 C CA . ALA A 1 495 ? -11.784 -13.437 22.889 1.00 97.38 495 ALA A CA 1
ATOM 3664 C C . ALA A 1 495 ? -10.945 -12.810 21.777 1.00 97.38 495 ALA A C 1
ATOM 3666 O O . ALA A 1 495 ? -11.481 -12.417 20.737 1.00 97.38 495 ALA A O 1
ATOM 3667 N N . GLN A 1 496 ? -9.633 -12.747 21.978 1.00 97.12 496 GLN A N 1
ATOM 3668 C CA . GLN A 1 496 ? -8.684 -12.256 20.986 1.00 97.12 496 GLN A CA 1
ATOM 3669 C C . GLN A 1 496 ? -7.422 -13.116 20.964 1.00 97.12 496 GLN A C 1
ATOM 3671 O O . GLN A 1 496 ? -6.961 -13.605 21.992 1.00 97.12 496 GLN A O 1
ATOM 3676 N N . SER A 1 497 ? -6.846 -13.274 19.779 1.00 96.44 497 SER A N 1
ATOM 3677 C CA . SER A 1 497 ? -5.553 -13.909 19.555 1.00 96.44 497 SER A CA 1
ATOM 3678 C C . SER A 1 497 ? -4.793 -13.113 18.508 1.00 96.44 497 SER A C 1
ATOM 3680 O O . SER A 1 497 ? -5.306 -12.877 17.415 1.00 96.44 497 SER A O 1
ATOM 3682 N N . ASN A 1 498 ? -3.568 -12.708 18.835 1.00 92.75 498 ASN A N 1
ATOM 3683 C CA . ASN A 1 498 ? -2.648 -12.142 17.857 1.00 92.75 498 ASN A CA 1
ATOM 3684 C C . ASN A 1 498 ? -1.748 -13.269 17.344 1.00 92.75 498 ASN A C 1
ATOM 3686 O O . ASN A 1 498 ? -0.774 -13.642 17.996 1.00 92.75 498 ASN A O 1
ATOM 3690 N N . SER A 1 499 ? -2.118 -13.856 16.210 1.00 95.38 499 SER A N 1
ATOM 3691 C CA . SER A 1 499 ? -1.449 -15.030 15.651 1.00 95.38 499 SER A CA 1
ATOM 3692 C C . SER A 1 499 ? -0.903 -14.711 14.270 1.00 95.38 499 SER A C 1
ATOM 3694 O O . SER A 1 499 ? -1.623 -14.196 13.423 1.00 95.38 499 SER A O 1
ATOM 3696 N N . PHE A 1 500 ? 0.367 -15.036 14.020 1.00 96.31 500 PHE A N 1
ATOM 3697 C CA . PHE A 1 500 ? 0.994 -14.892 12.697 1.00 96.31 500 PHE A CA 1
ATOM 3698 C C . PHE A 1 500 ? 0.838 -13.486 12.090 1.00 96.31 500 PHE A C 1
ATOM 3700 O O . PHE A 1 500 ? 0.620 -13.363 10.891 1.00 96.31 500 PHE A O 1
ATOM 3707 N N . GLY A 1 501 ? 0.894 -12.430 12.911 1.00 90.50 501 GLY A N 1
ATOM 3708 C CA . GLY A 1 501 ? 0.749 -11.033 12.474 1.00 90.50 501 GLY A CA 1
ATOM 3709 C C . GLY A 1 501 ? -0.690 -10.558 12.230 1.00 90.50 501 GLY A C 1
ATOM 3710 O O . GLY A 1 501 ? -0.881 -9.424 11.804 1.00 90.50 501 GLY A O 1
ATOM 3711 N N . GLY A 1 502 ? -1.701 -11.396 12.490 1.00 91.25 502 GLY A N 1
ATOM 3712 C CA . GLY A 1 502 ? -3.118 -11.040 12.391 1.00 91.25 502 GLY A CA 1
ATOM 3713 C C . GLY A 1 502 ? -3.838 -11.058 13.741 1.00 91.25 502 GLY A C 1
ATOM 3714 O O . GLY A 1 502 ? -3.593 -11.930 14.576 1.00 91.25 502 GLY A O 1
ATOM 3715 N N . LEU A 1 503 ? -4.781 -10.128 13.928 1.00 92.38 503 LEU A N 1
ATOM 3716 C CA . LEU A 1 503 ? -5.716 -10.140 15.054 1.00 92.38 503 LEU A CA 1
ATOM 3717 C C . LEU A 1 503 ? -6.956 -10.971 14.701 1.00 92.38 503 LEU A C 1
ATOM 3719 O O . LEU A 1 503 ? -7.723 -10.616 13.806 1.00 92.38 503 LEU A O 1
ATOM 3723 N N . PHE A 1 504 ? -7.170 -12.049 15.446 1.00 94.75 504 PHE A N 1
ATOM 3724 C CA . PHE A 1 504 ? -8.335 -12.919 15.346 1.00 94.75 504 PHE A CA 1
ATOM 3725 C C . PHE A 1 504 ? -9.191 -12.739 16.588 1.00 94.75 504 PHE A C 1
ATOM 3727 O O . PHE A 1 504 ? -8.675 -12.760 17.706 1.00 94.75 504 PHE A O 1
ATOM 3734 N N . SER A 1 505 ? -10.492 -12.555 16.407 1.00 96.19 505 SER A N 1
ATOM 3735 C CA . SER A 1 505 ? -11.412 -12.294 17.507 1.00 96.19 505 SER A CA 1
ATOM 3736 C C . SER A 1 505 ? -12.668 -13.148 17.414 1.00 96.19 505 SER A C 1
ATOM 3738 O O . SER A 1 505 ? -13.061 -13.608 16.343 1.00 96.19 505 SER A O 1
ATOM 3740 N N . GLY A 1 506 ? -13.283 -13.364 18.569 1.00 96.56 506 GLY A N 1
ATOM 3741 C CA . GLY A 1 506 ? -14.567 -14.031 18.724 1.00 96.56 506 GLY A CA 1
ATOM 3742 C C . GLY A 1 506 ? -15.289 -13.454 19.931 1.00 96.56 506 GLY A C 1
ATOM 3743 O O . GLY A 1 506 ? -14.660 -12.893 20.829 1.00 96.56 506 GLY A O 1
ATOM 3744 N N . SER A 1 507 ? -16.611 -13.558 19.974 1.00 96.69 507 SER A N 1
ATOM 3745 C CA . SER A 1 507 ? -17.352 -13.151 21.167 1.00 96.69 507 SER A CA 1
ATOM 3746 C C . SER A 1 507 ? -18.624 -13.955 21.350 1.00 96.69 507 SER A C 1
ATOM 3748 O O . SER A 1 507 ? -19.172 -14.492 20.390 1.00 96.69 507 SER A O 1
ATOM 3750 N N . ALA A 1 508 ? -19.080 -14.022 22.596 1.00 96.44 508 ALA A N 1
ATOM 3751 C CA . ALA A 1 508 ? -20.353 -14.614 22.968 1.00 96.44 508 ALA A CA 1
ATOM 3752 C C . ALA A 1 508 ? -21.018 -13.782 24.055 1.00 96.44 508 ALA A C 1
ATOM 3754 O O . ALA A 1 508 ? -20.342 -13.122 24.849 1.00 96.44 508 ALA A O 1
ATOM 3755 N N . SER A 1 509 ? -22.341 -13.865 24.123 1.00 95.31 509 SER A N 1
ATOM 3756 C CA . SER A 1 509 ? -23.124 -13.244 25.182 1.00 95.31 509 SER A CA 1
ATOM 3757 C C . SER A 1 509 ? -24.071 -14.253 25.812 1.00 95.31 509 SER A C 1
ATOM 3759 O O . SER A 1 509 ? -24.652 -15.083 25.118 1.00 95.31 509 SER A O 1
ATOM 3761 N N . ILE A 1 510 ? -24.233 -14.164 27.129 1.00 95.06 510 ILE A N 1
ATOM 3762 C CA . ILE A 1 510 ? -25.201 -14.952 27.898 1.00 95.06 510 ILE A CA 1
ATOM 3763 C C . ILE A 1 510 ? -26.028 -14.036 28.786 1.00 95.06 510 ILE A C 1
ATOM 3765 O O . ILE A 1 510 ? -25.531 -13.017 29.267 1.00 95.06 510 ILE A O 1
ATOM 3769 N N . THR A 1 511 ? -27.283 -14.410 29.020 1.00 94.75 511 THR A N 1
ATOM 3770 C CA . THR A 1 511 ? -28.204 -13.657 29.872 1.00 94.75 511 THR A CA 1
ATOM 3771 C C . THR A 1 511 ? -28.558 -14.440 31.131 1.00 94.75 511 THR A C 1
ATOM 3773 O O . THR A 1 511 ? -28.692 -15.663 31.106 1.00 94.75 511 THR A O 1
ATOM 3776 N N . PHE A 1 512 ? -28.714 -13.727 32.243 1.00 92.06 512 PHE A N 1
ATOM 3777 C CA . PHE A 1 512 ? -29.252 -14.254 33.496 1.00 92.06 512 PHE A CA 1
ATOM 3778 C C . PHE A 1 512 ? -30.151 -13.202 34.144 1.00 92.06 512 PHE A C 1
ATOM 3780 O O . PHE A 1 512 ? -30.046 -12.017 33.829 1.00 92.06 512 PHE A O 1
ATOM 3787 N N . SER A 1 513 ? -31.040 -13.618 35.042 1.00 88.50 513 SER A N 1
ATOM 3788 C CA . SER A 1 513 ? -31.939 -12.711 35.757 1.00 88.50 513 SER A CA 1
ATOM 3789 C C . SER A 1 513 ? -31.772 -12.813 37.266 1.00 88.50 513 SER A C 1
ATOM 3791 O O . SER A 1 513 ? -31.464 -13.884 37.785 1.00 88.50 513 SER A O 1
ATOM 3793 N N . THR A 1 514 ? -32.012 -11.718 37.984 1.00 83.44 514 THR A N 1
ATOM 3794 C CA . THR A 1 514 ? -32.071 -11.726 39.449 1.00 83.44 514 THR A CA 1
ATOM 3795 C C . THR A 1 514 ? -33.517 -11.765 39.962 1.00 83.44 514 THR A C 1
ATOM 3797 O O . THR A 1 514 ? -34.351 -11.015 39.467 1.00 83.44 514 THR A O 1
ATOM 3800 N N . THR A 1 515 ? -33.863 -12.659 40.907 1.00 60.66 515 THR A N 1
ATOM 3801 C CA . THR A 1 515 ? -35.257 -12.845 41.409 1.00 60.66 515 THR A CA 1
ATOM 3802 C C . THR A 1 515 ? -35.333 -13.023 42.939 1.00 60.66 515 THR A C 1
ATOM 3804 O O . THR A 1 515 ? -34.340 -13.386 43.566 1.00 60.66 515 THR A O 1
ATOM 3807 N N . SER A 1 516 ? -36.497 -12.742 43.552 1.00 46.78 516 SER A N 1
ATOM 3808 C CA . SER A 1 516 ? -36.785 -12.858 45.002 1.00 46.78 516 SER A CA 1
ATOM 3809 C C . SER A 1 516 ? -37.944 -13.841 45.248 1.00 46.78 516 SER A C 1
ATOM 3811 O O . SER A 1 516 ? -38.922 -13.799 44.506 1.00 46.78 516 SER A O 1
ATOM 3813 N N . GLY A 1 517 ? -37.860 -14.716 46.261 1.00 52.53 517 GLY A N 1
ATOM 3814 C CA . GLY A 1 517 ? -38.900 -15.702 46.602 1.00 52.53 517 GLY A CA 1
ATOM 3815 C C . GLY A 1 517 ? -39.558 -15.466 47.969 1.00 52.53 517 GLY A C 1
ATOM 3816 O O . GLY A 1 517 ? -39.035 -15.950 48.965 1.00 52.53 517 GLY A O 1
ATOM 3817 N N . VAL A 1 518 ? -40.697 -14.751 48.006 1.00 47.81 518 VAL A N 1
ATOM 3818 C CA . VAL A 1 518 ? -41.640 -14.528 49.146 1.00 47.81 518 VAL A CA 1
ATOM 3819 C C . VAL A 1 518 ? -42.953 -13.946 48.571 1.00 47.81 518 VAL A C 1
ATOM 3821 O O . VAL A 1 518 ? -42.769 -13.096 47.712 1.00 47.81 518 VAL A O 1
ATOM 3824 N N . CYS A 1 519 ? -44.194 -14.345 48.990 1.00 53.41 519 CYS A N 1
ATOM 3825 C CA . CYS A 1 519 ? -45.539 -13.975 48.399 1.00 53.41 519 CYS A CA 1
ATOM 3826 C C . CYS A 1 519 ? -45.384 -12.891 47.321 1.00 53.41 519 CYS A C 1
ATOM 3828 O O . CYS A 1 519 ? -45.522 -11.695 47.588 1.00 53.41 519 CYS A O 1
ATOM 3830 N N . THR A 1 520 ? -44.969 -13.300 46.118 1.00 60.19 520 THR A N 1
ATOM 3831 C CA . THR A 1 520 ? -44.573 -12.330 45.105 1.00 60.19 520 THR A CA 1
ATOM 3832 C C . THR A 1 520 ? -45.840 -11.932 44.400 1.00 60.19 520 THR A C 1
ATOM 3834 O O . THR A 1 520 ? -46.260 -12.550 43.422 1.00 60.19 520 THR A O 1
ATOM 3837 N N . VAL A 1 521 ? -46.469 -10.896 44.930 1.00 66.44 521 VAL A N 1
ATOM 3838 C CA . VAL A 1 521 ? -47.301 -10.039 44.105 1.00 66.44 521 VAL A CA 1
ATOM 3839 C C . VAL A 1 521 ? -46.402 -9.620 42.946 1.00 66.44 521 VAL A C 1
ATOM 3841 O O . VAL A 1 521 ? -45.287 -9.163 43.171 1.00 66.44 521 VAL A O 1
ATOM 3844 N N . ALA A 1 522 ? -46.805 -9.907 41.718 1.00 76.31 522 ALA A N 1
ATOM 3845 C CA . ALA A 1 522 ? -46.120 -9.483 40.512 1.00 76.31 522 ALA A CA 1
ATOM 3846 C C . ALA A 1 522 ? -47.011 -8.449 39.839 1.00 76.31 522 ALA A C 1
ATOM 3848 O O . ALA A 1 522 ? -48.212 -8.653 39.682 1.00 76.31 522 ALA A O 1
ATOM 3849 N N . VAL A 1 523 ? -46.431 -7.323 39.461 1.00 84.06 523 VAL A N 1
ATOM 3850 C CA . VAL A 1 523 ? -47.147 -6.239 38.794 1.00 84.06 523 VAL A CA 1
ATOM 3851 C C . VAL A 1 523 ? -46.611 -6.103 37.382 1.00 84.06 523 VAL A C 1
ATOM 3853 O O . VAL A 1 523 ? -45.405 -6.188 37.171 1.00 84.06 523 VAL A O 1
ATOM 3856 N N . SER A 1 524 ? -47.491 -5.933 36.404 1.00 82.25 524 SER A N 1
ATOM 3857 C CA . SER A 1 524 ? -47.094 -5.713 35.018 1.00 82.25 524 SER A CA 1
ATOM 3858 C C . SER A 1 524 ? -47.914 -4.575 34.419 1.00 82.25 524 SER A C 1
ATOM 3860 O O . SER A 1 524 ? -49.149 -4.650 34.434 1.00 82.25 524 SER A O 1
ATOM 3862 N N . PRO A 1 525 ? -47.267 -3.530 33.882 1.00 84.31 525 PRO A N 1
ATOM 3863 C CA . PRO A 1 525 ? -45.814 -3.273 33.886 1.00 84.31 525 PRO A CA 1
ATOM 3864 C C . PRO A 1 525 ? -45.255 -2.864 35.276 1.00 84.31 525 PRO A C 1
ATOM 3866 O O . PRO A 1 525 ? -45.958 -2.243 36.070 1.00 84.31 525 PRO A O 1
ATOM 3869 N N . THR A 1 526 ? -43.982 -3.176 35.577 1.00 83.88 526 THR A N 1
ATOM 3870 C CA . THR A 1 526 ? -43.278 -2.762 36.823 1.00 83.88 526 THR A CA 1
ATOM 3871 C C . THR A 1 526 ? -42.719 -1.338 36.768 1.00 83.88 526 THR A C 1
ATOM 3873 O O . THR A 1 526 ? -42.341 -0.773 37.794 1.00 83.88 526 THR A O 1
ATOM 3876 N N . ALA A 1 527 ? -42.684 -0.736 35.581 1.00 83.12 527 ALA A N 1
ATOM 3877 C CA . ALA A 1 527 ? -42.384 0.669 35.386 1.00 83.12 527 ALA A CA 1
ATOM 3878 C C . ALA A 1 527 ? -43.246 1.227 34.256 1.00 83.12 527 ALA A C 1
ATOM 3880 O O . ALA A 1 527 ? -43.413 0.585 33.219 1.00 83.12 527 ALA A O 1
ATOM 3881 N N . VAL A 1 528 ? -43.776 2.429 34.448 1.00 85.69 528 VAL A N 1
ATOM 3882 C CA . VAL A 1 528 ? -44.542 3.140 33.422 1.00 85.69 528 VAL A CA 1
ATOM 3883 C C . VAL A 1 528 ? -43.952 4.527 33.291 1.00 85.69 528 VAL A C 1
ATOM 3885 O O . VAL A 1 528 ? -43.805 5.243 34.285 1.00 85.69 528 VAL A O 1
ATOM 3888 N N . SER A 1 529 ? -43.570 4.892 32.071 1.00 85.88 529 SER A N 1
ATOM 3889 C CA . SER A 1 529 ? -43.079 6.227 31.774 1.00 85.88 529 SER A CA 1
ATOM 3890 C C . SER A 1 529 ? -44.205 7.097 31.233 1.00 85.88 529 SER A C 1
ATOM 3892 O O . SER A 1 529 ? -44.990 6.681 30.382 1.00 85.88 529 SER A O 1
ATOM 3894 N N . PHE A 1 530 ? -44.279 8.323 31.740 1.00 85.94 530 PHE A N 1
ATOM 3895 C CA . PHE A 1 530 ? -45.196 9.342 31.254 1.00 85.94 530 PHE A CA 1
ATOM 3896 C C . PHE A 1 530 ? -44.406 10.542 30.725 1.00 85.94 530 PHE A C 1
ATOM 3898 O O . PHE A 1 530 ? -43.386 10.923 31.317 1.00 85.94 530 PHE A O 1
ATOM 3905 N N . PRO A 1 531 ? -44.870 11.181 29.636 1.00 78.81 531 PRO A N 1
ATOM 3906 C CA . PRO A 1 531 ? -44.344 12.476 29.233 1.00 78.81 531 PRO A CA 1
ATOM 3907 C C . PRO A 1 531 ? -44.614 13.527 30.322 1.00 78.81 531 PRO A C 1
ATOM 3909 O O . PRO A 1 531 ? -45.463 13.344 31.203 1.00 78.81 531 PRO A O 1
ATOM 3912 N N . ALA A 1 532 ? -43.922 14.666 30.241 1.00 73.00 532 ALA A N 1
ATOM 3913 C CA . ALA A 1 532 ? -44.103 15.782 31.172 1.00 73.00 532 ALA A CA 1
ATOM 3914 C C . ALA A 1 532 ? -45.574 16.249 31.269 1.00 73.00 532 ALA A C 1
ATOM 3916 O O . ALA A 1 532 ? -45.996 16.753 32.299 1.00 73.00 532 ALA A O 1
ATOM 3917 N N . THR A 1 533 ? -46.402 16.013 30.251 1.00 74.19 533 THR A N 1
ATOM 3918 C CA . THR A 1 533 ? -47.836 16.350 30.247 1.00 74.19 533 THR A CA 1
ATOM 3919 C C . THR A 1 533 ? -48.718 15.444 31.118 1.00 74.19 533 THR A C 1
ATOM 3921 O O . THR A 1 533 ? -49.849 15.821 31.412 1.00 74.19 533 THR A O 1
ATOM 3924 N N . GLY A 1 534 ? -48.223 14.291 31.584 1.00 85.50 534 GLY A N 1
ATOM 3925 C CA . GLY A 1 534 ? -49.005 13.334 32.382 1.00 85.50 534 GLY A CA 1
ATOM 3926 C C . GLY A 1 534 ? -49.918 12.430 31.544 1.00 85.50 534 GLY A C 1
ATOM 3927 O O . GLY A 1 534 ? -49.769 12.345 30.326 1.00 85.50 534 GLY A O 1
ATOM 3928 N N . GLY A 1 535 ? -50.833 11.708 32.198 1.00 89.75 535 GLY A N 1
ATOM 3929 C CA . GLY A 1 535 ? -51.754 10.773 31.537 1.00 89.75 535 GLY A CA 1
ATOM 3930 C C . GLY A 1 535 ? -52.359 9.714 32.466 1.00 89.75 535 GLY A C 1
ATOM 3931 O O . GLY A 1 535 ? -52.128 9.723 33.673 1.00 89.75 535 GLY A O 1
ATOM 3932 N N . ASN A 1 536 ? -53.127 8.782 31.895 1.00 90.12 536 ASN A N 1
ATOM 3933 C CA . ASN A 1 536 ? -53.747 7.668 32.625 1.00 90.12 536 ASN A CA 1
ATOM 3934 C C . ASN A 1 536 ? -52.904 6.393 32.494 1.00 90.12 536 ASN A C 1
ATOM 3936 O O . ASN A 1 536 ? -52.376 6.108 31.421 1.00 90.12 536 ASN A O 1
ATOM 3940 N N . GLY A 1 537 ? -52.813 5.612 33.569 1.00 89.06 537 GLY A N 1
ATOM 3941 C CA . GLY A 1 537 ? -52.076 4.354 33.629 1.00 89.06 537 GLY A CA 1
ATOM 3942 C C . GLY A 1 537 ? -52.919 3.205 34.169 1.00 89.06 537 GLY A C 1
ATOM 3943 O O . GLY A 1 537 ? -53.841 3.393 34.964 1.00 89.06 537 GLY A O 1
ATOM 3944 N N . THR A 1 538 ? -52.579 1.992 33.743 1.00 89.56 538 THR A N 1
ATOM 3945 C CA . THR A 1 538 ? -53.145 0.753 34.284 1.00 89.56 538 THR A CA 1
ATOM 3946 C C . THR A 1 538 ? -52.018 -0.231 34.557 1.00 89.56 538 THR A C 1
ATOM 3948 O O . THR A 1 538 ? -51.045 -0.283 33.805 1.00 89.56 538 THR A O 1
ATOM 3951 N N . VAL A 1 539 ? -52.133 -0.981 35.650 1.00 89.69 539 VAL A N 1
ATOM 3952 C CA . VAL A 1 539 ? -51.188 -2.030 36.035 1.00 89.69 539 VAL A CA 1
ATOM 3953 C C . VAL A 1 539 ? -51.971 -3.270 36.428 1.00 89.69 539 VAL A C 1
ATOM 3955 O O . VAL A 1 539 ? -52.861 -3.225 37.276 1.00 89.69 539 VAL A O 1
ATOM 3958 N N . SER A 1 540 ? -51.630 -4.392 35.807 1.00 88.81 540 SER A N 1
ATOM 3959 C CA . SER A 1 540 ? -52.169 -5.697 36.174 1.00 88.81 540 SER A CA 1
ATOM 3960 C C . SER A 1 540 ? -51.408 -6.247 37.375 1.00 88.81 540 SER A C 1
ATOM 3962 O O . SER A 1 540 ? -50.181 -6.171 37.424 1.00 88.81 540 SER A O 1
ATOM 3964 N N . VAL A 1 541 ? -52.134 -6.817 38.329 1.00 87.69 541 VAL A N 1
ATOM 3965 C CA . VAL A 1 541 ? -51.601 -7.491 39.511 1.00 87.69 541 VAL A CA 1
ATOM 3966 C C . VAL A 1 541 ? -51.811 -8.987 39.332 1.00 87.69 541 VAL A C 1
ATOM 3968 O O . VAL A 1 541 ? -52.937 -9.446 39.162 1.00 87.69 541 VAL A O 1
ATOM 3971 N N . SER A 1 542 ? -50.726 -9.748 39.369 1.00 81.88 542 SER A N 1
ATOM 3972 C CA . SER A 1 542 ? -50.728 -11.203 39.387 1.00 81.88 542 SER A CA 1
ATOM 3973 C C . SER A 1 542 ? -50.258 -11.659 40.759 1.00 81.88 542 SER A C 1
ATOM 3975 O O . SER A 1 542 ? -49.110 -11.425 41.131 1.00 81.88 542 SER A O 1
ATOM 3977 N N . ALA A 1 543 ? -51.131 -12.300 41.525 1.00 75.56 543 ALA A N 1
ATOM 3978 C CA . ALA A 1 543 ? -50.795 -12.823 42.840 1.00 75.56 543 ALA A CA 1
ATOM 3979 C C . ALA A 1 543 ? -51.452 -14.198 43.027 1.00 75.56 543 ALA A C 1
ATOM 3981 O O . ALA A 1 543 ? -52.581 -14.397 42.570 1.00 75.56 543 ALA A O 1
ATOM 3982 N N . PRO A 1 544 ? -50.783 -15.150 43.702 1.00 72.88 544 PRO A N 1
ATOM 3983 C CA . PRO A 1 544 ? -51.398 -16.421 44.064 1.00 72.88 544 PRO A CA 1
ATOM 3984 C C . PRO A 1 544 ? -52.722 -16.214 44.811 1.00 72.88 544 PRO A C 1
ATOM 3986 O O . PRO A 1 544 ? -52.870 -15.256 45.578 1.00 72.88 544 PRO A O 1
ATOM 3989 N N . ALA A 1 545 ? -53.684 -17.114 44.595 1.00 57.53 545 ALA A N 1
ATOM 3990 C CA . ALA A 1 545 ? -54.978 -17.062 45.269 1.00 57.53 545 ALA A CA 1
ATOM 3991 C C . ALA A 1 545 ? -54.787 -16.983 46.796 1.00 57.53 545 ALA A C 1
ATOM 3993 O O . ALA A 1 545 ? -54.088 -17.809 47.380 1.00 57.53 545 ALA A O 1
ATOM 3994 N N . GLY A 1 546 ? -55.383 -15.968 47.430 1.00 63.81 546 GLY A N 1
ATOM 3995 C CA . GLY A 1 546 ? -55.259 -15.717 48.868 1.00 63.81 546 GLY A CA 1
ATOM 3996 C C . GLY A 1 546 ? -54.136 -14.759 49.303 1.00 63.81 546 GLY A C 1
ATOM 3997 O O . GLY A 1 546 ? -54.205 -14.287 50.435 1.00 63.81 546 GLY A O 1
ATOM 3998 N N . CYS A 1 547 ? -53.155 -14.381 48.458 1.00 69.44 547 CYS A N 1
ATOM 3999 C CA . CYS A 1 547 ? -52.231 -13.273 48.794 1.00 69.44 547 CYS A CA 1
ATOM 4000 C C . CYS A 1 547 ? -53.012 -11.944 48.662 1.00 69.44 547 CYS A C 1
ATOM 4002 O O . CYS A 1 547 ? -53.482 -11.602 47.571 1.00 69.44 547 CYS A O 1
ATOM 4004 N N . SER A 1 548 ? -53.174 -11.200 49.759 1.00 76.38 548 SER A N 1
ATOM 4005 C CA . SER A 1 548 ? -53.776 -9.861 49.761 1.00 76.38 548 SER A CA 1
ATOM 4006 C C . SER A 1 548 ? -52.752 -8.790 49.387 1.00 76.38 548 SER A C 1
ATOM 4008 O O . SER A 1 548 ? -51.567 -8.891 49.705 1.00 76.38 548 SER A O 1
ATOM 4010 N N . TRP A 1 549 ? -53.204 -7.746 48.702 1.00 85.06 549 TRP A N 1
ATOM 4011 C CA . TRP A 1 549 ? -52.370 -6.614 48.320 1.00 85.06 549 TRP A CA 1
ATOM 4012 C C . TRP A 1 549 ? -53.159 -5.309 48.359 1.00 85.06 549 TRP A C 1
ATOM 4014 O O . TRP A 1 549 ? -54.375 -5.268 48.174 1.00 85.06 549 TRP A O 1
ATOM 4024 N N . GLN A 1 550 ? -52.436 -4.221 48.600 1.00 86.00 550 GLN A N 1
ATOM 4025 C CA . GLN A 1 550 ? -52.953 -2.859 48.636 1.00 86.00 550 GLN A CA 1
ATOM 4026 C C . GLN A 1 550 ? -52.095 -1.988 47.724 1.00 86.00 550 GLN A C 1
ATOM 4028 O O . GLN A 1 550 ? -50.875 -2.134 47.751 1.00 86.00 550 GLN A O 1
ATOM 4033 N N . ALA A 1 551 ? -52.735 -1.118 46.942 1.00 86.75 551 ALA A N 1
ATOM 4034 C CA . ALA A 1 551 ? -52.113 -0.163 46.036 1.00 86.75 551 ALA A CA 1
ATOM 4035 C C . ALA A 1 551 ? -52.091 1.240 46.660 1.00 86.75 551 ALA A C 1
ATOM 4037 O O . ALA A 1 551 ? -53.133 1.874 46.828 1.00 86.75 551 ALA A O 1
ATOM 4038 N N . LEU A 1 552 ? -50.899 1.730 46.992 1.00 87.31 552 LEU A N 1
ATOM 4039 C CA . LEU A 1 552 ? -50.678 3.037 47.611 1.00 87.31 552 LEU A CA 1
ATOM 4040 C C . LEU A 1 552 ? -49.681 3.840 46.783 1.00 87.31 552 LEU A C 1
ATOM 4042 O O . LEU A 1 552 ? -48.570 3.383 46.528 1.00 87.31 552 LEU A O 1
ATOM 4046 N N . SER A 1 553 ? -50.064 5.050 46.388 1.00 90.06 553 SER A N 1
ATOM 4047 C CA . SER A 1 553 ? -49.123 6.006 45.804 1.00 90.06 553 SER A CA 1
ATOM 4048 C C . SER A 1 553 ? -48.317 6.686 46.908 1.00 90.06 553 SER A C 1
ATOM 4050 O O . SER A 1 553 ? -48.891 7.144 47.896 1.00 90.06 553 SER A O 1
ATOM 4052 N N . ASN A 1 554 ? -47.002 6.801 46.730 1.00 89.25 554 ASN A N 1
ATOM 4053 C CA . ASN A 1 554 ? -46.150 7.605 47.610 1.00 89.25 554 ASN A CA 1
ATOM 4054 C C . ASN A 1 554 ? -46.049 9.081 47.173 1.00 89.25 554 ASN A C 1
ATOM 4056 O O . ASN A 1 554 ? -45.370 9.871 47.827 1.00 89.25 554 ASN A O 1
ATOM 4060 N N . ALA A 1 555 ? -46.684 9.448 46.058 1.00 86.94 555 ALA A N 1
ATOM 4061 C CA . ALA A 1 555 ? -46.506 10.730 45.400 1.00 86.94 555 ALA A CA 1
ATOM 4062 C C . ALA A 1 555 ? -47.854 11.412 45.157 1.00 86.94 555 ALA A C 1
ATOM 4064 O O . ALA A 1 555 ? -48.738 10.862 44.505 1.00 86.94 555 ALA A O 1
ATOM 4065 N N . GLN A 1 556 ? -47.993 12.657 45.618 1.00 86.06 556 GLN A N 1
ATOM 4066 C CA . GLN A 1 556 ? -49.251 13.412 45.514 1.00 86.06 556 GLN A CA 1
ATOM 4067 C C . GLN A 1 556 ? -49.692 13.701 44.066 1.00 86.06 556 GLN A C 1
ATOM 4069 O O . GLN A 1 556 ? -50.854 14.009 43.832 1.00 86.06 556 GLN A O 1
ATOM 4074 N N . TRP A 1 557 ? -48.784 13.586 43.091 1.00 89.56 557 TRP A N 1
ATOM 4075 C CA . TRP A 1 557 ? -49.057 13.766 41.659 1.00 89.56 557 TRP A CA 1
ATOM 4076 C C . TRP A 1 557 ? -49.444 12.464 40.933 1.00 89.56 557 TRP A C 1
ATOM 4078 O O . TRP A 1 557 ? -49.678 12.490 39.724 1.00 89.56 557 TRP A O 1
ATOM 4088 N N . ILE A 1 558 ? -49.526 11.340 41.655 1.00 91.88 558 ILE A N 1
ATOM 4089 C CA . ILE A 1 558 ? -50.029 10.056 41.161 1.00 91.88 558 ILE A CA 1
ATOM 4090 C C . ILE A 1 558 ? -51.236 9.656 42.014 1.00 91.88 558 ILE A C 1
ATOM 4092 O O . ILE A 1 558 ? -51.110 9.461 43.224 1.00 91.88 558 ILE A O 1
ATOM 4096 N N . THR A 1 559 ? -52.401 9.495 41.395 1.00 91.44 559 THR A N 1
ATOM 4097 C CA . THR A 1 559 ? -53.657 9.172 42.090 1.00 91.44 559 THR A CA 1
ATOM 4098 C C . THR A 1 559 ? -54.167 7.808 41.646 1.00 91.44 559 THR A C 1
ATOM 4100 O O . THR A 1 559 ? -54.440 7.615 40.467 1.00 91.44 559 THR A O 1
ATOM 4103 N N . VAL A 1 560 ? -54.319 6.859 42.575 1.00 90.50 560 VAL A N 1
ATOM 4104 C CA . VAL A 1 560 ? -54.970 5.566 42.294 1.00 90.50 560 VAL A CA 1
ATOM 4105 C C . VAL A 1 560 ? -56.476 5.798 42.176 1.00 90.50 560 VAL A C 1
ATOM 4107 O O . VAL A 1 560 ? -57.107 6.274 43.115 1.00 90.50 560 VAL A O 1
ATOM 4110 N N . THR A 1 561 ? -57.046 5.481 41.018 1.00 89.31 561 THR A N 1
ATOM 4111 C CA . THR A 1 561 ? -58.454 5.731 40.679 1.00 89.31 561 THR A CA 1
ATOM 4112 C C . THR A 1 561 ? -59.323 4.474 40.723 1.00 89.31 561 THR A C 1
ATOM 4114 O O . THR A 1 561 ? -60.545 4.587 40.747 1.00 89.31 561 THR A O 1
ATOM 4117 N N . GLY A 1 562 ? -58.720 3.282 40.782 1.00 85.56 562 GLY A N 1
ATOM 4118 C CA . GLY A 1 562 ? -59.419 1.998 40.893 1.00 85.56 562 GLY A CA 1
ATOM 4119 C C . GLY A 1 562 ? -58.476 0.866 41.309 1.00 85.56 562 GLY A C 1
ATOM 4120 O O . GLY A 1 562 ? -57.283 0.914 41.016 1.00 85.56 562 GLY A O 1
ATOM 4121 N N . GLY A 1 563 ? -58.994 -0.142 42.023 1.00 85.25 563 GLY A N 1
ATOM 4122 C CA . GLY A 1 563 ? -58.194 -1.286 42.489 1.00 85.25 563 GLY A CA 1
ATOM 4123 C C . GLY A 1 563 ? -57.270 -0.986 43.677 1.00 85.25 563 GLY A C 1
ATOM 4124 O O . GLY A 1 563 ? -56.169 -1.513 43.744 1.00 85.25 563 GLY A O 1
ATOM 4125 N N . ALA A 1 564 ? -57.679 -0.133 44.624 1.00 83.06 564 ALA A N 1
ATOM 4126 C CA . ALA A 1 564 ? -56.838 0.259 45.766 1.00 83.06 564 ALA A CA 1
ATOM 4127 C C . ALA A 1 564 ? -56.476 -0.902 46.722 1.00 83.06 564 ALA A C 1
ATOM 4129 O O . ALA A 1 564 ? -55.483 -0.818 47.439 1.00 83.06 564 ALA A O 1
ATOM 4130 N N . GLN A 1 565 ? -57.266 -1.980 46.749 1.00 84.06 565 GLN A N 1
ATOM 4131 C CA . GLN A 1 565 ? -57.020 -3.210 47.514 1.00 84.06 565 GLN A CA 1
ATOM 4132 C C . GLN A 1 565 ? -57.553 -4.420 46.732 1.00 84.06 565 GLN A C 1
ATOM 4134 O O . GLN A 1 565 ? -58.530 -4.282 45.995 1.00 84.06 565 GLN A O 1
ATOM 4139 N N . GLY A 1 566 ? -56.947 -5.596 46.912 1.00 82.50 566 GLY A N 1
ATOM 4140 C CA . GLY A 1 566 ? -57.366 -6.840 46.261 1.00 82.50 566 GLY A CA 1
ATOM 4141 C C . GLY A 1 566 ? -56.730 -8.100 46.863 1.00 82.50 566 GLY A C 1
ATOM 4142 O O . GLY A 1 566 ? -55.886 -8.029 47.754 1.00 82.50 566 GLY A O 1
ATOM 4143 N N . SER A 1 567 ? -57.161 -9.272 46.391 1.00 78.06 567 SER A N 1
ATOM 4144 C CA . SER A 1 567 ? -56.587 -10.579 46.738 1.00 78.06 567 SER A CA 1
ATOM 4145 C C . SER A 1 567 ? -56.582 -11.480 45.504 1.00 78.06 567 SER A C 1
ATOM 4147 O O . SER A 1 567 ? -57.559 -11.493 44.756 1.00 78.06 567 SER A O 1
ATOM 4149 N N . GLY A 1 568 ? -55.490 -12.211 45.268 1.00 77.44 568 GLY A N 1
ATOM 4150 C CA . GLY A 1 568 ? -55.279 -12.919 43.998 1.00 77.44 568 GLY A CA 1
ATOM 4151 C C . GLY A 1 568 ? -55.019 -11.955 42.831 1.00 77.44 568 GLY A C 1
ATOM 4152 O O . GLY A 1 568 ? -54.529 -10.846 43.037 1.00 77.44 568 GLY A O 1
ATOM 4153 N N . ASN A 1 569 ? -55.324 -12.346 41.595 1.00 82.81 569 ASN A N 1
ATOM 4154 C CA . ASN A 1 569 ? -55.115 -11.476 40.431 1.00 82.81 569 ASN A CA 1
ATOM 4155 C C . ASN A 1 569 ? -56.085 -10.275 40.424 1.00 82.81 569 ASN A C 1
ATOM 4157 O O . ASN A 1 569 ? -57.242 -10.405 40.815 1.00 82.81 569 ASN A O 1
ATOM 4161 N N . GLY A 1 570 ? -55.647 -9.118 39.922 1.00 87.31 570 GLY A N 1
ATOM 4162 C CA . GLY A 1 570 ? -56.493 -7.930 39.771 1.00 87.31 570 GLY A CA 1
ATOM 4163 C C . GLY A 1 570 ? -55.869 -6.837 38.907 1.00 87.31 570 GLY A C 1
ATOM 4164 O O . GLY A 1 570 ? -54.888 -7.062 38.202 1.00 87.31 570 GLY A O 1
ATOM 4165 N N . THR A 1 571 ? -56.445 -5.638 38.926 1.00 89.25 571 THR A N 1
ATOM 4166 C CA . THR A 1 571 ? -55.972 -4.499 38.124 1.00 89.25 571 THR A CA 1
ATOM 4167 C C . THR A 1 571 ? -56.072 -3.211 38.929 1.00 89.25 571 THR A C 1
ATOM 4169 O O . THR A 1 571 ? -57.101 -2.944 39.546 1.00 89.25 571 THR A O 1
ATOM 4172 N N . VAL A 1 572 ? -55.004 -2.416 38.903 1.00 91.69 572 VAL A N 1
ATOM 4173 C CA . VAL A 1 572 ? -54.916 -1.083 39.504 1.00 91.69 572 VAL A CA 1
ATOM 4174 C C . VAL A 1 572 ? -54.941 -0.049 38.385 1.00 91.69 572 VAL A C 1
ATOM 4176 O O . VAL A 1 572 ? -54.131 -0.110 37.460 1.00 91.69 572 VAL A O 1
ATOM 4179 N N . THR A 1 573 ? -55.846 0.921 38.465 1.00 91.75 573 THR A N 1
ATOM 4180 C CA . THR A 1 573 ? -55.896 2.065 37.543 1.00 91.75 573 THR A CA 1
ATOM 4181 C C . THR A 1 573 ? -55.493 3.336 38.280 1.00 91.75 573 THR A C 1
ATOM 4183 O O . THR A 1 573 ? -55.831 3.509 39.452 1.00 91.75 573 THR A O 1
ATOM 4186 N N . PHE A 1 574 ? -54.754 4.226 37.621 1.00 93.12 574 PHE A N 1
ATOM 4187 C CA . PHE A 1 574 ? -54.257 5.460 38.229 1.00 93.12 574 PHE A CA 1
ATOM 4188 C C . PHE A 1 574 ? -54.083 6.586 37.205 1.00 93.12 574 PHE A C 1
ATOM 4190 O O . PHE A 1 574 ? -54.042 6.355 35.998 1.00 93.12 574 PHE A O 1
ATOM 4197 N N . THR A 1 575 ? -53.958 7.817 37.690 1.00 91.94 575 THR A N 1
ATOM 4198 C CA . THR A 1 575 ? -53.707 9.015 36.880 1.00 91.94 575 THR A CA 1
ATOM 4199 C C . THR A 1 575 ? -52.436 9.717 37.335 1.00 91.94 575 THR A C 1
ATOM 4201 O O . THR A 1 575 ? -52.159 9.790 38.532 1.00 91.94 575 THR A O 1
ATOM 4204 N N . VAL A 1 576 ? -51.682 10.262 36.384 1.00 92.50 576 VAL A N 1
ATOM 4205 C CA . VAL A 1 576 ? -50.434 11.000 36.594 1.00 92.50 576 VAL A CA 1
ATOM 4206 C C . VAL A 1 576 ? -50.641 12.453 36.175 1.00 92.50 576 VAL A C 1
ATOM 4208 O O . VAL A 1 576 ? -50.878 12.735 34.999 1.00 92.50 576 VAL A O 1
ATOM 4211 N N . ALA A 1 577 ? -50.542 13.382 37.126 1.00 88.62 577 ALA A N 1
ATOM 4212 C CA . ALA A 1 577 ? -50.639 14.817 36.865 1.00 88.62 577 ALA A CA 1
ATOM 4213 C C . ALA A 1 577 ? -49.408 15.331 36.094 1.00 88.62 577 ALA A C 1
ATOM 4215 O O . ALA A 1 577 ? -48.324 14.764 36.213 1.00 88.62 577 ALA A O 1
ATOM 4216 N N . ALA A 1 578 ? -49.535 16.417 35.326 1.00 82.06 578 ALA A N 1
ATOM 4217 C CA . ALA A 1 578 ? -48.426 16.994 34.555 1.00 82.06 578 ALA A CA 1
ATOM 4218 C C . ALA A 1 578 ? -47.226 17.404 35.442 1.00 82.06 578 ALA A C 1
ATOM 4220 O O . ALA A 1 578 ? -47.402 17.953 36.535 1.00 82.06 578 ALA A O 1
ATOM 4221 N N . ASN A 1 579 ? -46.002 17.123 34.985 1.00 79.81 579 ASN A N 1
ATOM 4222 C CA . ASN A 1 579 ? -44.743 17.589 35.564 1.00 79.81 579 ASN A CA 1
ATOM 4223 C C . ASN A 1 579 ? -44.280 18.869 34.866 1.00 79.81 579 ASN A C 1
ATOM 4225 O O . ASN A 1 579 ? -43.794 18.836 33.740 1.00 79.81 579 ASN A O 1
ATOM 4229 N N . THR A 1 580 ? -44.411 19.998 35.554 1.00 67.00 580 THR A N 1
ATOM 4230 C CA . THR A 1 580 ? -44.009 21.318 35.051 1.00 67.00 580 THR A CA 1
ATOM 4231 C C . THR A 1 580 ? -42.557 21.684 35.388 1.00 67.00 580 THR A C 1
ATOM 4233 O O . THR A 1 580 ? -42.074 22.712 34.922 1.00 67.00 580 THR A O 1
ATOM 4236 N N . GLY A 1 581 ? -41.850 20.870 36.183 1.00 65.62 581 GLY A N 1
ATOM 4237 C CA . GLY A 1 581 ? -40.445 21.082 36.552 1.00 65.62 581 GLY A CA 1
ATOM 4238 C C . GLY A 1 581 ? -39.467 20.452 35.558 1.00 65.62 581 GLY A C 1
ATOM 4239 O O . GLY A 1 581 ? -39.794 19.463 34.907 1.00 65.62 581 GLY A O 1
ATOM 4240 N N . SER A 1 582 ? -38.251 20.999 35.450 1.00 61.91 582 SER A N 1
ATOM 4241 C CA . SER A 1 582 ? -37.239 20.540 34.483 1.00 61.91 582 SER A CA 1
ATOM 4242 C C . SER A 1 582 ? -36.491 19.263 34.880 1.00 61.91 582 SER A C 1
ATOM 4244 O O . SER A 1 582 ? -35.755 18.669 34.092 1.00 61.91 582 SER A O 1
ATOM 4246 N N . THR A 1 583 ? -36.683 18.814 36.115 1.00 61.88 583 THR A N 1
ATOM 4247 C CA . THR A 1 583 ? -36.158 17.554 36.624 1.00 61.88 583 THR A CA 1
ATOM 4248 C C . THR A 1 583 ? -37.175 16.443 36.409 1.00 61.88 583 THR A C 1
ATOM 4250 O O . THR A 1 583 ? -38.370 16.588 36.691 1.00 61.88 583 THR A O 1
ATOM 4253 N N . ALA A 1 584 ? -36.699 15.309 35.891 1.00 73.12 584 ALA A N 1
ATOM 4254 C CA . ALA A 1 584 ? -37.499 14.096 35.890 1.00 73.12 584 ALA A CA 1
ATOM 4255 C C . ALA A 1 584 ? -37.866 13.755 37.327 1.00 73.12 584 ALA A C 1
ATOM 4257 O O . ALA A 1 584 ? -37.008 13.751 38.211 1.00 73.12 584 ALA A O 1
ATOM 4258 N N . ARG A 1 585 ? -39.153 13.510 37.553 1.00 85.81 585 ARG A N 1
ATOM 4259 C CA . ARG A 1 585 ? -39.651 13.105 38.858 1.00 85.81 585 ARG A CA 1
ATOM 4260 C C . ARG A 1 585 ? -40.079 11.659 38.788 1.00 85.81 585 ARG A C 1
ATOM 4262 O O . ARG A 1 585 ? -40.667 11.200 37.810 1.00 85.81 585 ARG A O 1
ATOM 4269 N N . THR A 1 586 ? -39.762 10.943 39.845 1.00 86.81 586 THR A N 1
ATOM 4270 C CA . THR A 1 586 ? -40.150 9.556 40.012 1.00 86.81 586 THR A CA 1
ATOM 4271 C C . THR A 1 586 ? -41.049 9.459 41.228 1.00 86.81 586 THR A C 1
ATOM 4273 O O . THR A 1 586 ? -40.882 10.163 42.223 1.00 86.81 586 THR A O 1
ATOM 4276 N N . GLY A 1 587 ? -42.074 8.636 41.101 1.00 90.00 587 GLY A N 1
ATOM 4277 C CA . GLY A 1 587 ? -42.980 8.267 42.171 1.00 90.00 587 GLY A CA 1
ATOM 4278 C C . GLY A 1 587 ? -43.236 6.777 42.059 1.00 90.00 587 GLY A C 1
ATOM 4279 O O . GLY A 1 587 ? -42.916 6.152 41.046 1.00 90.00 587 GLY A O 1
ATOM 4280 N N . THR A 1 588 ? -43.782 6.183 43.102 1.00 89.81 588 THR A N 1
ATOM 4281 C CA . THR A 1 588 ? -44.103 4.765 43.109 1.00 89.81 588 THR A CA 1
ATOM 4282 C C . THR A 1 588 ? -45.546 4.554 43.517 1.00 89.81 588 THR A C 1
ATOM 4284 O O . THR A 1 588 ? -46.064 5.206 44.424 1.00 89.81 588 THR A O 1
ATOM 4287 N N . ILE A 1 589 ? -46.194 3.611 42.837 1.00 89.12 589 ILE A N 1
ATOM 4288 C CA . ILE A 1 589 ? -47.384 2.955 43.370 1.00 89.12 589 ILE A CA 1
ATOM 4289 C C . ILE A 1 589 ? -46.899 1.629 43.945 1.00 89.12 589 ILE A C 1
ATOM 4291 O O . ILE A 1 589 ? -46.440 0.760 43.206 1.00 89.12 589 ILE A O 1
ATOM 4295 N N . ALA A 1 590 ? -46.946 1.492 45.264 1.00 87.62 590 ALA A N 1
ATOM 4296 C CA . ALA A 1 590 ? -46.632 0.250 45.950 1.00 87.62 590 ALA A CA 1
ATOM 4297 C C . ALA A 1 590 ? -47.867 -0.653 45.938 1.00 87.62 590 ALA A C 1
ATOM 4299 O O . ALA A 1 590 ? -48.900 -0.259 46.470 1.00 87.62 590 ALA A O 1
ATOM 4300 N N . VAL A 1 591 ? -47.764 -1.846 45.349 1.00 86.00 591 VAL A N 1
ATOM 4301 C CA . VAL A 1 591 ? -48.822 -2.864 45.316 1.00 86.00 591 VAL A CA 1
ATOM 4302 C C . VAL A 1 591 ? -48.296 -4.159 45.916 1.00 86.00 591 VAL A C 1
ATOM 4304 O O . VAL A 1 591 ? -47.440 -4.816 45.328 1.00 86.00 591 VAL A O 1
ATOM 4307 N N . GLY A 1 592 ? -48.783 -4.524 47.106 1.00 74.56 592 GLY A N 1
ATOM 4308 C CA . GLY A 1 592 ? -48.440 -5.805 47.745 1.00 74.56 592 GLY A CA 1
ATOM 4309 C C . GLY A 1 592 ? -46.935 -6.037 47.942 1.00 74.56 592 GLY A C 1
ATOM 4310 O O . GLY A 1 592 ? -46.454 -7.153 47.774 1.00 74.56 592 GLY A O 1
ATOM 4311 N N . GLY A 1 593 ? -46.186 -4.970 48.237 1.00 75.50 593 GLY A N 1
ATOM 4312 C CA . GLY A 1 593 ? -44.727 -4.995 48.395 1.00 75.50 593 GLY A CA 1
ATOM 4313 C C . GLY A 1 593 ? -43.924 -4.730 47.113 1.00 75.50 593 GLY A C 1
ATOM 4314 O O . GLY A 1 593 ? -42.733 -4.451 47.217 1.00 75.50 593 GLY A O 1
ATOM 4315 N N . GLN A 1 594 ? -44.546 -4.738 45.924 1.00 81.19 594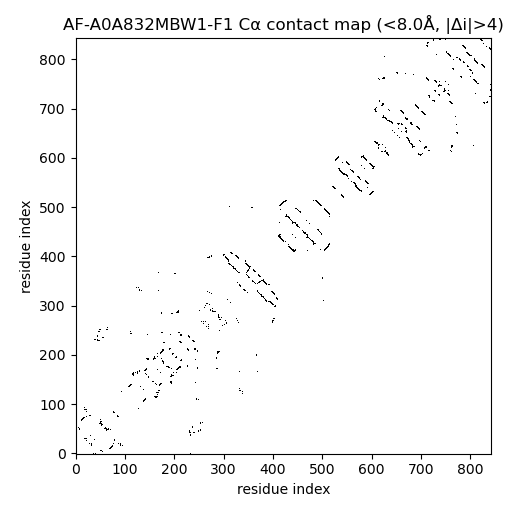 GLN A N 1
ATOM 4316 C CA . GLN A 1 594 ? -43.891 -4.332 44.673 1.00 81.19 594 GLN A CA 1
ATOM 4317 C C . GLN A 1 594 ? -44.047 -2.840 44.420 1.00 81.19 594 GLN A C 1
ATOM 4319 O O . GLN A 1 594 ? -45.159 -2.317 44.430 1.00 81.19 594 GLN A O 1
ATOM 4324 N N . ALA A 1 595 ? -42.944 -2.158 44.130 1.00 83.62 595 ALA A N 1
ATOM 4325 C CA . ALA A 1 595 ? -42.972 -0.766 43.712 1.00 83.62 595 ALA A CA 1
ATOM 4326 C C . ALA A 1 595 ? -43.086 -0.682 42.187 1.00 83.62 595 ALA A C 1
ATOM 4328 O O . ALA A 1 595 ? -42.164 -1.063 41.469 1.00 83.62 595 ALA A O 1
ATOM 4329 N N . ILE A 1 596 ? -44.199 -0.146 41.692 1.00 89.38 596 ILE A N 1
ATOM 4330 C CA . ILE A 1 596 ? -44.332 0.228 40.287 1.00 89.38 596 ILE A CA 1
ATOM 4331 C C . ILE A 1 596 ? -43.666 1.587 40.131 1.00 89.38 596 ILE A C 1
ATOM 4333 O O . ILE A 1 596 ? -44.157 2.581 40.671 1.00 89.38 596 ILE A O 1
ATOM 4337 N N . ALA A 1 597 ? -42.545 1.634 39.417 1.00 87.94 597 ALA A N 1
ATOM 4338 C CA . ALA A 1 597 ? -41.820 2.872 39.185 1.00 87.94 597 ALA A CA 1
ATOM 4339 C C . ALA A 1 597 ? -42.551 3.716 38.136 1.00 87.94 597 ALA A C 1
ATOM 4341 O O . ALA A 1 597 ? -42.544 3.414 36.943 1.00 87.94 597 ALA A O 1
ATOM 4342 N N . ILE A 1 598 ? -43.174 4.801 38.576 1.00 90.94 598 ILE A N 1
ATOM 4343 C CA . ILE A 1 598 ? -43.739 5.799 37.679 1.00 90.94 598 ILE A CA 1
ATOM 4344 C C . ILE A 1 598 ? -42.668 6.854 37.464 1.00 90.94 598 ILE A C 1
ATOM 4346 O O . ILE A 1 598 ? -42.366 7.657 38.348 1.00 90.94 598 ILE A O 1
ATOM 4350 N N . SER A 1 599 ? -42.061 6.819 36.282 1.00 86.31 599 SER A N 1
ATOM 4351 C CA . SER A 1 599 ? -41.128 7.856 35.859 1.00 86.31 599 SER A CA 1
ATOM 4352 C C . SER A 1 599 ? -41.889 8.858 35.014 1.00 86.31 599 SER A C 1
ATOM 4354 O O . SER A 1 599 ? -42.510 8.515 34.012 1.00 86.31 599 SER A O 1
ATOM 4356 N N . GLN A 1 600 ? -41.874 10.112 35.430 1.00 88.25 600 GLN A N 1
ATOM 4357 C CA . GLN A 1 600 ? -42.405 11.188 34.623 1.00 88.25 600 GLN A CA 1
ATOM 4358 C C . GLN A 1 600 ? -41.242 12.068 34.201 1.00 88.25 600 GLN A C 1
ATOM 4360 O O . GLN A 1 600 ? -40.510 12.593 35.047 1.00 88.25 600 GLN A O 1
ATOM 4365 N N . ALA A 1 601 ? -41.054 12.201 32.888 1.00 77.88 601 ALA A N 1
ATOM 4366 C CA . ALA A 1 601 ? -40.001 13.048 32.350 1.00 77.88 601 ALA A CA 1
ATOM 4367 C C . ALA A 1 601 ? -40.099 14.462 32.949 1.00 77.88 601 ALA A C 1
ATOM 4369 O O . ALA A 1 601 ? -41.191 14.979 33.206 1.00 77.88 601 ALA A O 1
ATOM 4370 N N . GLY A 1 602 ? -38.942 15.069 33.202 1.00 64.62 602 GLY A N 1
ATOM 4371 C CA . GLY A 1 602 ? -38.861 16.496 33.474 1.00 64.62 602 GLY A CA 1
ATOM 4372 C C . GLY A 1 602 ? -39.186 17.235 32.192 1.00 64.62 602 GLY A C 1
ATOM 4373 O O . GLY A 1 602 ? -38.973 16.705 31.100 1.00 64.62 602 GLY A O 1
ATOM 4374 N N . ALA A 1 603 ? -39.683 18.457 32.298 1.00 62.56 603 ALA A N 1
ATOM 4375 C CA . ALA A 1 603 ? -39.629 19.362 31.165 1.00 62.56 603 ALA A CA 1
ATOM 4376 C C . ALA A 1 603 ? -38.156 19.472 30.703 1.00 62.56 603 ALA A C 1
ATOM 4378 O O . ALA A 1 603 ? -37.262 19.671 31.520 1.00 62.56 603 ALA A O 1
ATOM 4379 N N . SER A 1 604 ? -37.869 19.260 29.417 1.00 59.31 604 SER A N 1
ATOM 4380 C CA . SER A 1 604 ? -36.493 19.224 28.895 1.00 59.31 604 SER A CA 1
ATOM 4381 C C . SER A 1 604 ? -35.679 20.454 29.324 1.00 59.31 604 SER A C 1
ATOM 4383 O O . SER A 1 604 ? -36.170 21.578 29.212 1.00 59.31 604 SER A O 1
ATOM 4385 N N . SER A 1 605 ? -34.441 20.257 29.795 1.00 64.81 605 SER A N 1
ATOM 4386 C CA . SER A 1 605 ? -33.541 21.365 30.123 1.00 64.81 605 SER A CA 1
ATOM 4387 C C . SER A 1 605 ? -32.863 21.914 28.867 1.00 64.81 605 SER A C 1
ATOM 4389 O O . SER A 1 605 ? -32.433 21.168 27.986 1.00 64.81 605 SER A O 1
ATOM 4391 N N . ALA A 1 606 ? -32.787 23.241 28.790 1.00 71.81 606 ALA A N 1
ATOM 4392 C CA . ALA A 1 606 ? -32.129 23.958 27.706 1.00 71.81 606 ALA A CA 1
ATOM 4393 C C . ALA A 1 606 ? -30.618 23.624 27.636 1.00 71.81 606 ALA A C 1
ATOM 4395 O O . ALA A 1 606 ? -30.036 23.203 28.643 1.00 71.81 606 ALA A O 1
ATOM 4396 N N . PRO A 1 607 ? -29.966 23.823 26.473 1.00 84.88 607 PRO A N 1
ATOM 4397 C CA . PRO A 1 607 ? -28.509 23.727 26.353 1.00 84.88 607 PRO A CA 1
ATOM 4398 C C . PRO A 1 607 ? -27.791 24.624 27.376 1.00 84.88 607 PRO A C 1
ATOM 4400 O O . PRO A 1 607 ? -28.295 25.682 27.752 1.00 84.88 607 PRO A O 1
ATOM 4403 N N . VAL A 1 608 ? -26.591 24.238 27.813 1.00 91.88 608 VAL A N 1
ATOM 4404 C CA . VAL A 1 608 ? -25.741 25.063 28.692 1.00 91.88 608 VAL A CA 1
ATOM 4405 C C . VAL A 1 608 ? -24.387 25.244 28.030 1.00 91.88 608 VAL A C 1
ATOM 4407 O O . VAL A 1 608 ? -23.748 24.257 27.691 1.00 91.88 608 VAL A O 1
ATOM 4410 N N . VAL A 1 609 ? -23.932 26.489 27.871 1.00 94.75 609 VAL A N 1
ATOM 4411 C CA . VAL A 1 609 ? -22.580 26.798 27.383 1.00 94.75 609 VAL A CA 1
ATOM 4412 C C . VAL A 1 609 ? -21.672 27.089 28.574 1.00 94.75 609 VAL A C 1
ATOM 4414 O O . VAL A 1 609 ? -21.975 27.965 29.380 1.00 94.75 609 VAL A O 1
ATOM 4417 N N . THR A 1 610 ? -20.556 26.370 28.680 1.00 94.62 610 THR A N 1
ATOM 4418 C CA . THR A 1 610 ? -19.546 26.554 29.732 1.00 94.62 610 THR A CA 1
ATOM 4419 C C . THR A 1 610 ? -18.370 27.408 29.272 1.00 94.62 610 THR A C 1
ATOM 4421 O O . THR A 1 610 ? -17.816 28.148 30.082 1.00 94.62 610 THR A O 1
ATOM 4424 N N . SER A 1 611 ? -17.991 27.359 27.992 1.00 96.19 611 SER A N 1
ATOM 4425 C CA . SER A 1 611 ? -16.956 28.242 27.448 1.00 96.19 611 SER A CA 1
ATOM 4426 C C . SER A 1 611 ? -17.049 28.407 25.932 1.00 96.19 611 SER A C 1
ATOM 4428 O O . SER A 1 611 ? -17.560 27.545 25.219 1.00 96.19 611 SER A O 1
ATOM 4430 N N . VAL A 1 612 ? -16.533 29.539 25.450 1.00 97.81 612 VAL A N 1
ATOM 4431 C CA . VAL A 1 612 ? -16.334 29.839 24.029 1.00 97.81 612 VAL A CA 1
ATOM 4432 C C . VAL A 1 612 ? -14.888 30.273 23.853 1.00 97.81 612 VAL A C 1
ATOM 4434 O O . VAL A 1 612 ? -14.458 31.260 24.451 1.00 97.81 612 VAL A O 1
ATOM 4437 N N . VAL A 1 613 ? -14.134 29.523 23.058 1.00 97.56 613 VAL A N 1
ATOM 4438 C CA . VAL A 1 613 ? -12.689 29.713 22.889 1.00 97.56 613 VAL A CA 1
ATOM 4439 C C . VAL A 1 613 ? -12.292 29.607 21.425 1.00 97.56 613 VAL A C 1
ATOM 4441 O O . VAL A 1 613 ? -13.019 29.042 20.606 1.00 97.56 613 VAL A O 1
ATOM 4444 N N . ASN A 1 614 ? -11.117 30.124 21.086 1.00 97.25 614 ASN A N 1
ATOM 4445 C CA . ASN A 1 614 ? -10.524 29.923 19.770 1.00 97.25 614 ASN A CA 1
ATOM 4446 C C . ASN A 1 614 ? -10.363 28.419 19.465 1.00 97.25 614 ASN A C 1
ATOM 4448 O O . ASN A 1 614 ? -9.905 27.649 20.308 1.00 97.25 614 ASN A O 1
ATOM 4452 N N . GLY A 1 615 ? -10.732 27.992 18.255 1.00 94.19 615 GLY A N 1
ATOM 4453 C CA . GLY A 1 615 ? -10.788 26.577 17.876 1.00 94.19 615 GLY A CA 1
ATOM 4454 C C . GLY A 1 615 ? -9.427 25.909 17.668 1.00 94.19 615 GLY A C 1
ATOM 4455 O O . GLY A 1 615 ? -9.355 24.683 17.618 1.00 94.19 615 GLY A O 1
ATOM 4456 N N . ALA A 1 616 ? -8.355 26.692 17.559 1.00 95.44 616 ALA A N 1
ATOM 4457 C CA . ALA A 1 616 ? -6.995 26.187 17.441 1.00 95.44 616 ALA A CA 1
ATOM 4458 C C . ALA A 1 616 ? -6.254 26.241 18.785 1.00 95.44 616 ALA A C 1
ATOM 4460 O O . ALA A 1 616 ? -5.727 25.226 19.238 1.00 95.44 616 ALA A O 1
ATOM 4461 N N . SER A 1 617 ? -6.255 27.402 19.449 1.00 94.00 617 SER A N 1
ATOM 4462 C CA . SER A 1 617 ? -5.483 27.622 20.678 1.00 94.00 617 SER A CA 1
ATOM 4463 C C . SER A 1 617 ? -6.204 27.227 21.968 1.00 94.00 617 SER A C 1
ATOM 4465 O O . SER A 1 617 ? -5.552 27.071 22.998 1.00 94.00 617 SER A O 1
ATOM 4467 N N . PHE A 1 618 ? -7.536 27.094 21.936 1.00 92.75 618 PHE A N 1
ATOM 4468 C CA . PHE A 1 618 ? -8.403 26.934 23.115 1.00 92.75 618 PHE A CA 1
ATOM 4469 C C . PHE A 1 618 ? -8.272 28.062 24.147 1.00 92.75 618 PHE A C 1
ATOM 4471 O O . PHE A 1 618 ? -8.714 27.917 25.286 1.00 92.75 618 PHE A O 1
ATOM 4478 N N . GLN A 1 619 ? -7.706 29.203 23.748 1.00 93.12 619 GLN A N 1
ATOM 4479 C CA . GLN A 1 619 ? -7.624 30.395 24.582 1.00 93.12 619 GLN A CA 1
ATOM 4480 C C . GLN A 1 619 ? -8.895 31.251 24.446 1.00 93.12 619 GLN A C 1
ATOM 4482 O O . GLN A 1 619 ? -9.561 31.208 23.402 1.00 93.12 619 GLN A O 1
ATOM 4487 N N . PRO A 1 620 ? -9.250 32.039 25.478 1.00 92.56 620 PRO A N 1
ATOM 4488 C CA . PRO A 1 620 ? -10.333 33.011 25.389 1.00 92.56 620 PRO A CA 1
ATOM 4489 C C . PRO A 1 620 ? -10.077 34.056 24.295 1.00 92.56 620 PRO A C 1
ATOM 4491 O O . PRO A 1 620 ? -8.949 34.510 24.117 1.00 92.56 620 PRO A O 1
ATOM 4494 N N . GLY A 1 621 ? -11.142 34.481 23.616 1.00 92.25 621 GLY A N 1
ATOM 4495 C CA . GLY A 1 621 ? -11.083 35.454 22.521 1.00 92.25 621 GLY A CA 1
ATOM 4496 C C . GLY A 1 621 ? -11.448 34.826 21.178 1.00 92.25 621 GLY A C 1
ATOM 4497 O O . GLY A 1 621 ? -11.000 33.731 20.838 1.00 92.25 621 GLY A O 1
ATOM 4498 N N . ILE A 1 622 ? -12.305 35.511 20.424 1.00 96.69 622 ILE A N 1
ATOM 4499 C CA . ILE A 1 622 ? -12.768 35.088 19.098 1.00 96.69 622 ILE A CA 1
ATOM 4500 C C . ILE A 1 622 ? -12.577 36.228 18.096 1.00 96.69 622 ILE A C 1
ATOM 4502 O O . ILE A 1 622 ? -12.496 37.385 18.491 1.00 96.69 622 ILE A O 1
ATOM 4506 N N . ALA A 1 623 ? -12.531 35.921 16.804 1.00 96.50 623 ALA A N 1
ATOM 4507 C CA . ALA A 1 623 ? -12.453 36.925 15.743 1.00 96.50 623 ALA A CA 1
ATOM 4508 C C . ALA A 1 623 ? -13.347 36.522 14.569 1.00 96.50 623 ALA A C 1
ATOM 4510 O O . ALA A 1 623 ? -13.614 35.333 14.371 1.00 96.50 623 ALA A O 1
ATOM 4511 N N . ALA A 1 624 ? -13.792 37.501 13.781 1.00 95.00 624 ALA A N 1
ATOM 4512 C CA . ALA A 1 624 ? -14.577 37.249 12.579 1.00 95.00 624 ALA A CA 1
ATOM 4513 C C . ALA A 1 624 ? -13.840 36.289 11.626 1.00 95.00 624 ALA A C 1
ATOM 4515 O O . ALA A 1 624 ? -12.637 36.412 11.394 1.00 95.00 624 ALA A O 1
ATOM 4516 N N . GLY A 1 625 ? -14.562 35.299 11.097 1.00 94.50 625 GLY A N 1
ATOM 4517 C CA . GLY A 1 625 ? -14.023 34.260 10.217 1.00 94.50 625 GLY A CA 1
ATOM 4518 C C . GLY A 1 625 ? -13.213 33.158 10.899 1.00 94.50 625 GLY A C 1
ATOM 4519 O O . GLY A 1 625 ? -12.904 32.161 10.241 1.00 94.50 625 GLY A O 1
ATOM 4520 N N . ALA A 1 626 ? -12.910 33.285 12.194 1.00 96.88 626 ALA A N 1
ATOM 4521 C CA . ALA A 1 626 ? -12.186 32.267 12.938 1.00 96.88 626 ALA A CA 1
ATOM 4522 C C . ALA A 1 626 ? -13.059 31.038 13.225 1.00 96.88 626 ALA A C 1
ATOM 4524 O O . ALA A 1 626 ? -14.243 31.149 13.541 1.00 96.88 626 ALA A O 1
ATOM 4525 N N . TRP A 1 627 ? -12.445 29.859 13.216 1.00 97.88 627 TRP A N 1
ATOM 4526 C CA . TRP A 1 627 ? -12.965 28.692 13.919 1.00 97.88 627 TRP A CA 1
ATOM 4527 C C . TRP A 1 627 ? -12.915 28.885 15.433 1.00 97.88 627 TRP A C 1
ATOM 4529 O O . TRP A 1 627 ? -11.866 29.228 15.983 1.00 97.88 627 TRP A O 1
ATOM 4539 N N . ILE A 1 628 ? -14.036 28.613 16.100 1.00 98.38 628 ILE A N 1
ATOM 4540 C CA . ILE A 1 628 ? -14.175 28.620 17.560 1.00 98.38 628 ILE A CA 1
ATOM 4541 C C . ILE A 1 628 ? -14.716 27.278 18.050 1.00 98.38 628 ILE A C 1
ATOM 4543 O O . ILE A 1 628 ? -15.444 26.592 17.330 1.00 98.38 628 ILE A O 1
ATOM 4547 N N . SER A 1 629 ? -14.359 26.911 19.278 1.00 97.94 629 SER A N 1
ATOM 4548 C CA . SER A 1 629 ? -14.949 25.787 20.007 1.00 97.94 629 SER A CA 1
ATOM 4549 C C . SER A 1 629 ? -15.859 26.315 21.110 1.00 97.94 629 SER A C 1
ATOM 4551 O O . SER A 1 629 ? -15.471 27.193 21.883 1.00 97.94 629 SER A O 1
ATOM 4553 N N . ILE A 1 630 ? -17.065 25.765 21.188 1.00 98.25 630 ILE A N 1
ATOM 4554 C CA . ILE A 1 630 ? -18.049 26.046 22.231 1.00 98.25 630 ILE A CA 1
ATOM 4555 C C . ILE A 1 630 ? -18.209 24.771 23.047 1.00 98.25 630 ILE A C 1
ATOM 4557 O O . ILE A 1 630 ? -18.624 23.750 22.503 1.00 98.25 630 ILE A O 1
ATOM 4561 N N . PHE A 1 631 ? -17.889 24.821 24.335 1.00 97.50 631 PHE A N 1
ATOM 4562 C CA . PHE A 1 631 ? -18.049 23.695 25.254 1.00 97.50 631 PHE A CA 1
ATOM 4563 C C . PHE A 1 631 ? -19.284 23.878 26.126 1.00 97.50 631 PHE A C 1
ATOM 4565 O O . PHE A 1 631 ? -19.696 25.006 26.408 1.00 97.50 631 PHE A O 1
ATOM 4572 N N . GLY A 1 632 ? -19.890 22.769 26.543 1.00 95.00 632 GLY A N 1
ATOM 4573 C CA . GLY A 1 632 ? -21.128 22.800 27.303 1.00 95.00 632 GLY A CA 1
ATOM 4574 C C . GLY A 1 632 ? -21.770 21.435 27.506 1.00 95.00 632 GLY A C 1
ATOM 4575 O O . GLY A 1 632 ? -21.093 20.408 27.492 1.00 95.00 632 GLY A O 1
ATOM 4576 N N . THR A 1 633 ? -23.084 21.428 27.706 1.00 90.94 633 THR A N 1
ATOM 4577 C CA . THR A 1 633 ? -23.910 20.219 27.808 1.00 90.94 633 THR A CA 1
ATOM 4578 C C . THR A 1 633 ? -25.235 20.400 27.071 1.00 90.94 633 THR A C 1
ATOM 4580 O O . THR A 1 633 ? -25.697 21.521 26.842 1.00 90.94 633 THR A O 1
ATOM 4583 N N . ASN A 1 634 ? -25.865 19.275 26.718 1.00 88.94 634 ASN A N 1
ATOM 4584 C CA . ASN A 1 634 ? -27.168 19.213 26.046 1.00 88.94 634 ASN A CA 1
ATOM 4585 C C . ASN A 1 634 ? -27.197 19.921 24.677 1.00 88.94 634 ASN A C 1
ATOM 4587 O O . ASN A 1 634 ? -28.217 20.491 24.291 1.00 88.94 634 ASN A O 1
ATOM 4591 N N . PHE A 1 635 ? -26.079 19.892 23.942 1.00 92.62 635 PHE A N 1
ATOM 4592 C CA . PHE A 1 635 ? -25.987 20.499 22.612 1.00 92.62 635 PHE A CA 1
ATOM 4593 C C . PHE A 1 635 ? -26.586 19.630 21.501 1.00 92.62 635 PHE A C 1
ATOM 4595 O O . PHE A 1 635 ? -27.384 20.123 20.713 1.00 92.62 635 PHE A O 1
ATOM 4602 N N . ALA A 1 636 ? -26.229 18.347 21.432 1.00 91.31 636 ALA A N 1
ATOM 4603 C CA . ALA A 1 636 ? -26.708 17.431 20.398 1.00 91.31 636 ALA A CA 1
ATOM 4604 C C . ALA A 1 636 ? -26.876 16.004 20.935 1.00 91.31 636 ALA A C 1
ATOM 4606 O O . ALA A 1 636 ? -26.195 15.594 21.873 1.00 91.31 636 ALA A O 1
ATOM 4607 N N . THR A 1 637 ? -27.756 15.224 20.310 1.00 85.56 637 THR A N 1
ATOM 4608 C CA . THR A 1 637 ? -27.904 13.780 20.574 1.00 85.56 637 THR A CA 1
ATOM 4609 C C . THR A 1 637 ? -27.011 12.921 19.677 1.00 85.56 637 THR A C 1
ATOM 4611 O O . THR A 1 637 ? -26.859 11.727 19.918 1.00 85.56 637 THR A O 1
ATOM 4614 N N . THR A 1 638 ? -26.434 13.519 18.636 1.00 89.38 638 THR A N 1
ATOM 4615 C CA . THR A 1 638 ? -25.529 12.900 17.665 1.00 89.38 638 THR A CA 1
ATOM 4616 C C . THR A 1 638 ? -24.158 13.574 17.740 1.00 89.38 638 THR A C 1
ATOM 4618 O O . THR A 1 638 ? -24.055 14.759 18.060 1.00 89.38 638 THR A O 1
ATOM 4621 N N . THR A 1 639 ? -23.098 12.815 17.450 1.00 94.06 639 THR A N 1
ATOM 4622 C CA . THR A 1 639 ? -21.740 13.353 17.298 1.00 94.06 639 THR A CA 1
ATOM 4623 C C . THR A 1 639 ? -21.311 13.194 15.853 1.00 94.06 639 THR A C 1
ATOM 4625 O O . THR A 1 639 ? -21.161 12.063 15.390 1.00 94.06 639 THR A O 1
ATOM 4628 N N . ARG A 1 640 ? -21.130 14.302 15.132 1.00 94.69 640 ARG A N 1
ATOM 4629 C CA . ARG A 1 640 ? -20.698 14.270 13.729 1.00 94.69 640 ARG A CA 1
ATOM 4630 C C . ARG A 1 640 ? -20.167 15.611 13.241 1.00 94.69 640 ARG A C 1
ATOM 4632 O O . ARG A 1 640 ? -20.387 16.646 13.869 1.00 94.69 640 ARG A O 1
ATOM 4639 N N . ILE A 1 641 ? -19.529 15.565 12.077 1.00 92.31 641 ILE A N 1
ATOM 4640 C CA . ILE A 1 641 ? -19.251 16.734 11.241 1.00 92.31 641 ILE A CA 1
ATOM 4641 C C . ILE A 1 641 ? -20.286 16.869 10.115 1.00 92.31 641 ILE A C 1
ATOM 4643 O O . ILE A 1 641 ? -21.072 15.939 9.892 1.00 92.31 641 ILE A O 1
ATOM 4647 N N . TRP A 1 642 ? -20.294 18.003 9.408 1.00 90.38 642 TRP A N 1
ATOM 4648 C CA . TRP A 1 642 ? -21.042 18.115 8.152 1.00 90.38 642 TRP A CA 1
ATOM 4649 C C . TRP A 1 642 ? -20.525 17.131 7.094 1.00 90.38 642 TRP A C 1
ATOM 4651 O O . TRP A 1 642 ? -19.378 16.683 7.149 1.00 90.38 642 TRP A O 1
ATOM 4661 N N . ARG A 1 643 ? -21.366 16.805 6.118 1.00 89.25 643 ARG A N 1
ATOM 4662 C CA . ARG A 1 643 ? -21.012 16.019 4.930 1.00 89.25 643 ARG A CA 1
ATOM 4663 C C . ARG A 1 643 ? -20.914 16.916 3.700 1.00 89.25 643 ARG A C 1
ATOM 4665 O O . ARG A 1 643 ? -21.510 17.991 3.665 1.00 89.25 643 ARG A O 1
ATOM 4672 N N . ASP A 1 644 ? -20.194 16.458 2.681 1.00 82.12 644 ASP A N 1
ATOM 4673 C CA . ASP A 1 644 ? -19.994 17.231 1.450 1.00 82.12 644 ASP A CA 1
ATOM 4674 C C . ASP A 1 644 ? -21.317 17.544 0.727 1.00 82.12 644 ASP A C 1
ATOM 4676 O O . ASP A 1 644 ? -21.457 18.618 0.147 1.00 82.12 644 ASP A O 1
ATOM 4680 N N . ASP A 1 645 ? -22.320 16.661 0.814 1.00 83.38 645 ASP A N 1
ATOM 4681 C CA . ASP A 1 645 ? -23.658 16.862 0.238 1.00 83.38 645 ASP A CA 1
ATOM 4682 C C . ASP A 1 645 ? -24.513 17.897 0.993 1.00 83.38 645 ASP A C 1
ATOM 4684 O O . ASP A 1 645 ? -25.495 18.403 0.451 1.00 83.38 645 ASP A O 1
ATOM 4688 N N . GLU A 1 646 ? -24.127 18.260 2.219 1.00 85.94 646 GLU A N 1
ATOM 4689 C CA . GLU A 1 646 ? -24.793 19.296 3.018 1.00 85.94 646 GLU A CA 1
ATOM 4690 C C . GLU A 1 646 ? -24.292 20.711 2.642 1.00 85.94 646 GLU A C 1
ATOM 4692 O O . GLU A 1 646 ? -24.919 21.709 3.006 1.00 85.94 646 GLU A O 1
ATOM 4697 N N . ILE A 1 647 ? -23.205 20.819 1.862 1.00 90.56 647 ILE A N 1
ATOM 4698 C CA . ILE A 1 647 ? -22.692 22.078 1.303 1.00 90.56 647 ILE A CA 1
ATOM 4699 C C . ILE A 1 647 ? -23.413 22.377 -0.017 1.00 90.56 647 ILE A C 1
ATOM 4701 O O . ILE A 1 647 ? -23.077 21.858 -1.082 1.00 90.56 647 ILE A O 1
ATOM 4705 N N . VAL A 1 648 ? -24.392 23.281 0.025 1.00 86.50 648 VAL A N 1
ATOM 4706 C CA . VAL A 1 648 ? -25.222 23.613 -1.142 1.00 86.50 648 VAL A CA 1
ATOM 4707 C C . VAL A 1 648 ? -24.757 24.921 -1.776 1.00 86.50 648 VAL A C 1
ATOM 4709 O O . VAL A 1 648 ? -24.708 25.964 -1.126 1.00 86.50 648 VAL A O 1
ATOM 4712 N N . GLY A 1 649 ? -24.401 24.885 -3.064 1.00 84.69 649 GLY A N 1
ATOM 4713 C CA . GLY A 1 649 ? -23.977 26.082 -3.806 1.00 84.69 649 GLY A CA 1
ATOM 4714 C C . GLY A 1 649 ? -22.718 26.753 -3.237 1.00 84.69 649 GLY A C 1
ATOM 4715 O O . GLY A 1 649 ? -22.568 27.969 -3.342 1.00 84.69 649 GLY A O 1
ATOM 4716 N N . GLY A 1 650 ? -21.844 25.975 -2.587 1.00 86.56 650 GLY A N 1
ATOM 4717 C CA . GLY A 1 650 ? -20.635 26.470 -1.924 1.00 86.56 650 GLY A CA 1
ATOM 4718 C C . GLY A 1 650 ? -20.884 27.182 -0.591 1.00 86.56 650 GLY A C 1
ATOM 4719 O O . GLY A 1 650 ? -19.946 27.762 -0.049 1.00 86.56 650 GLY A O 1
ATOM 4720 N N . VAL A 1 651 ? -22.110 27.159 -0.058 1.00 92.69 651 VAL A N 1
ATOM 4721 C CA . VAL A 1 651 ? -22.455 27.707 1.263 1.00 92.69 651 VAL A CA 1
ATOM 4722 C C . VAL A 1 651 ? -22.300 26.621 2.323 1.00 92.69 651 VAL A C 1
ATOM 4724 O O . VAL A 1 651 ? -22.815 25.515 2.167 1.00 92.69 651 VAL A O 1
ATOM 4727 N N . LEU A 1 652 ? -21.585 26.940 3.400 1.00 95.00 652 LEU A N 1
ATOM 4728 C CA . LEU A 1 652 ? -21.349 26.019 4.508 1.00 95.00 652 LEU A CA 1
ATOM 4729 C C . LEU A 1 652 ? -22.617 25.876 5.374 1.00 95.00 652 LEU A C 1
ATOM 4731 O O . LEU A 1 652 ? -23.292 26.882 5.620 1.00 95.00 652 LEU A O 1
ATOM 4735 N N . PRO A 1 653 ? -22.934 24.666 5.874 1.00 95.88 653 PRO A N 1
ATOM 4736 C CA . PRO A 1 653 ? -24.086 24.432 6.738 1.00 95.88 653 PRO A CA 1
ATOM 4737 C C . PRO A 1 653 ? -24.086 25.336 7.968 1.00 95.88 653 PRO A C 1
ATOM 4739 O O . PRO A 1 653 ? -23.097 25.410 8.690 1.00 95.88 653 PRO A O 1
ATOM 4742 N N . THR A 1 654 ? -25.213 25.985 8.251 1.00 96.81 654 THR A N 1
ATOM 4743 C CA . THR A 1 654 ? -25.423 26.787 9.474 1.00 96.81 654 THR A CA 1
ATOM 4744 C C . THR A 1 654 ? -26.193 26.031 10.557 1.00 96.81 654 THR A C 1
ATOM 4746 O O . THR A 1 654 ? -26.448 26.559 11.641 1.00 96.81 654 THR A O 1
ATOM 4749 N N . GLN A 1 655 ? -26.566 24.782 10.272 1.00 95.38 655 GLN A N 1
ATOM 4750 C CA . GLN A 1 655 ? -27.281 23.908 11.186 1.00 95.38 655 GLN A CA 1
ATOM 4751 C C . GLN A 1 655 ? -26.944 22.444 10.895 1.00 95.38 655 GLN A C 1
ATOM 4753 O O . GLN A 1 655 ? -26.928 22.043 9.734 1.00 95.38 655 GLN A O 1
ATOM 4758 N N . LEU A 1 656 ? -26.748 21.647 11.946 1.00 95.50 656 LEU A N 1
ATOM 4759 C CA . LEU A 1 656 ? -26.642 20.187 11.871 1.00 95.50 656 LEU A CA 1
ATOM 4760 C C . LEU A 1 656 ? -27.607 19.568 12.882 1.00 95.50 656 LEU A C 1
ATOM 4762 O O . LEU A 1 656 ? -27.603 19.946 14.048 1.00 95.50 656 LEU A O 1
ATOM 4766 N N . ASP A 1 657 ? -28.452 18.640 12.437 1.00 93.25 657 ASP A N 1
ATOM 4767 C CA . ASP A 1 657 ? -29.354 17.839 13.281 1.00 93.25 657 ASP A CA 1
ATOM 4768 C C . ASP A 1 657 ? -30.190 18.673 14.281 1.00 93.25 657 ASP A C 1
ATOM 4770 O O . ASP A 1 657 ? -30.415 18.288 15.427 1.00 93.25 657 ASP A O 1
ATOM 4774 N N . GLY A 1 658 ? -30.645 19.856 13.856 1.00 90.88 658 GLY A N 1
ATOM 4775 C CA . GLY A 1 658 ? -31.416 20.770 14.704 1.00 90.88 658 GLY A CA 1
ATOM 4776 C C . GLY A 1 658 ? -30.578 21.797 15.478 1.00 90.88 658 GLY A C 1
ATOM 4777 O O . GLY A 1 658 ? -31.141 22.789 15.937 1.00 90.88 658 GLY A O 1
ATOM 4778 N N . VAL A 1 659 ? -29.256 21.630 15.554 1.00 96.38 659 VAL A N 1
ATOM 4779 C CA . VAL A 1 659 ? -28.327 22.506 16.285 1.00 96.38 659 VAL A CA 1
ATOM 4780 C C . VAL A 1 659 ? -27.834 23.647 15.409 1.00 96.38 659 VAL A C 1
ATOM 4782 O O . VAL A 1 659 ? -27.233 23.410 14.363 1.00 96.38 659 VAL A O 1
ATOM 4785 N N . ARG A 1 660 ? -28.041 24.886 15.855 1.00 97.31 660 ARG A N 1
ATOM 4786 C CA . ARG A 1 660 ? -27.560 26.110 15.194 1.00 97.31 660 ARG A CA 1
ATOM 4787 C C . ARG A 1 660 ? -26.881 27.033 16.199 1.00 97.31 660 ARG A C 1
ATOM 4789 O O . ARG A 1 660 ? -27.247 27.054 17.376 1.00 97.31 660 ARG A O 1
ATOM 4796 N N . VAL A 1 661 ? -25.934 27.830 15.718 1.00 98.12 661 VAL A N 1
ATOM 4797 C CA . VAL A 1 661 ? -25.248 28.844 16.524 1.00 98.12 661 VAL A CA 1
ATOM 4798 C C . VAL A 1 661 ? -25.333 30.189 15.824 1.00 98.12 661 VAL A C 1
ATOM 4800 O O . VAL A 1 661 ? -25.085 30.281 14.623 1.00 98.12 661 VAL A O 1
ATOM 4803 N N . THR A 1 662 ? -25.646 31.241 16.576 1.00 97.94 662 THR A N 1
ATOM 4804 C CA . THR A 1 662 ? -25.481 32.617 16.104 1.00 97.94 662 THR A CA 1
ATOM 4805 C C . THR A 1 662 ? -24.456 33.355 16.948 1.00 97.94 662 THR A C 1
ATOM 4807 O O . THR A 1 662 ? -24.497 33.263 18.175 1.00 97.94 662 THR A O 1
ATOM 4810 N N . VAL A 1 663 ? -23.588 34.131 16.305 1.00 97.50 663 VAL A N 1
ATOM 4811 C CA . VAL A 1 663 ? -22.682 35.077 16.964 1.00 97.50 663 VAL A CA 1
ATOM 4812 C C . VAL A 1 663 ? -23.151 36.479 16.609 1.00 97.50 663 VAL A C 1
ATOM 4814 O O . VAL A 1 663 ? -23.311 36.800 15.435 1.00 97.50 663 VAL A O 1
ATOM 4817 N N . ASN A 1 664 ? -23.446 37.282 17.627 1.00 96.19 664 ASN A N 1
ATOM 4818 C CA . ASN A 1 664 ? -24.005 38.625 17.506 1.00 96.19 664 ASN A CA 1
ATOM 4819 C C . ASN A 1 664 ? -25.259 38.685 16.602 1.00 96.19 664 ASN A C 1
ATOM 4821 O O . ASN A 1 664 ? -25.422 39.573 15.768 1.00 96.19 664 ASN A O 1
ATOM 4825 N N . GLY A 1 665 ? -26.129 37.674 16.718 1.00 94.31 665 GLY A N 1
ATOM 4826 C CA . GLY A 1 665 ? -27.351 37.543 15.915 1.00 94.31 665 GLY A CA 1
ATOM 4827 C C . GLY A 1 665 ? -27.146 37.061 14.471 1.00 94.31 665 GLY A C 1
ATOM 4828 O O . GLY A 1 665 ? -28.127 36.889 13.751 1.00 94.31 665 GLY A O 1
ATOM 4829 N N . ARG A 1 666 ? -25.906 36.800 14.034 1.00 96.19 666 ARG A N 1
ATOM 4830 C CA . ARG A 1 666 ? -25.583 36.278 12.694 1.00 96.19 666 ARG A CA 1
ATOM 4831 C C . ARG A 1 666 ? -25.338 34.773 12.740 1.00 96.19 666 ARG A C 1
ATOM 4833 O O . ARG A 1 666 ? -24.670 34.290 13.649 1.00 96.19 666 ARG A O 1
ATOM 4840 N N . MET A 1 667 ? -25.850 34.030 11.759 1.00 96.81 667 MET A N 1
ATOM 4841 C CA . MET A 1 667 ? -25.669 32.572 11.676 1.00 96.81 667 MET A CA 1
ATOM 4842 C C . MET A 1 667 ? -24.199 32.199 11.459 1.00 96.81 667 MET A C 1
ATOM 4844 O O . MET A 1 667 ? -23.579 32.661 10.504 1.00 96.81 667 MET A O 1
ATOM 4848 N N . ALA A 1 668 ? -23.669 31.340 12.326 1.00 97.44 668 ALA A N 1
ATOM 4849 C CA . ALA A 1 668 ? -22.350 30.737 12.185 1.00 97.44 668 ALA A CA 1
ATOM 4850 C C . ALA A 1 668 ? -22.441 29.441 11.366 1.00 97.44 668 ALA A C 1
ATOM 4852 O O . ALA A 1 668 ? -23.435 28.718 11.453 1.00 97.44 668 ALA A O 1
ATOM 4853 N N . ALA A 1 669 ? -21.398 29.120 10.598 1.00 97.50 669 ALA A N 1
ATOM 4854 C CA . ALA A 1 669 ? -21.312 27.813 9.948 1.00 97.50 669 ALA A CA 1
ATOM 4855 C C . ALA A 1 669 ? -20.943 26.744 10.989 1.00 97.50 669 ALA A C 1
ATOM 4857 O O . ALA A 1 669 ? -20.007 26.950 11.759 1.00 97.50 669 ALA A O 1
ATOM 4858 N N . VAL A 1 670 ? -21.653 25.617 11.033 1.00 97.31 670 VAL A N 1
ATOM 4859 C CA . VAL A 1 670 ? -21.522 24.573 12.060 1.00 97.31 670 VAL A CA 1
ATOM 4860 C C . VAL A 1 670 ? -20.786 23.368 11.490 1.00 97.31 670 VAL A C 1
ATOM 4862 O O . VAL A 1 670 ? -21.383 22.567 10.782 1.00 97.31 670 VAL A O 1
ATOM 4865 N N . TYR A 1 671 ? -19.501 23.224 11.820 1.00 96.06 671 TYR A N 1
ATOM 4866 C CA . TYR A 1 671 ? -18.660 22.135 11.313 1.00 96.06 671 TYR A CA 1
ATOM 4867 C C . TYR A 1 671 ? -18.836 20.834 12.082 1.00 96.06 671 TYR A C 1
ATOM 4869 O O . TYR A 1 671 ? -18.893 19.776 11.469 1.00 96.06 671 TYR A O 1
ATOM 4877 N N . TYR A 1 672 ? -18.907 20.908 13.412 1.00 96.44 672 TYR A N 1
ATOM 4878 C CA . TYR A 1 672 ? -18.932 19.746 14.301 1.00 96.44 672 TYR A CA 1
ATOM 4879 C C . TYR A 1 672 ? -19.951 19.947 15.418 1.00 96.44 672 TYR A C 1
ATOM 4881 O O . TYR A 1 672 ? -20.001 21.028 16.012 1.00 96.44 672 TYR A O 1
ATOM 4889 N N . ILE A 1 673 ? -20.707 18.892 15.725 1.00 97.44 673 ILE A N 1
ATOM 4890 C CA . ILE A 1 673 ? -21.621 18.817 16.866 1.00 97.44 673 ILE A CA 1
ATOM 4891 C C . ILE A 1 673 ? -21.342 17.566 17.700 1.00 97.44 673 ILE A C 1
ATOM 4893 O O . ILE A 1 673 ? -20.994 16.516 17.163 1.00 97.44 673 ILE A O 1
ATOM 4897 N N . SER A 1 674 ? -21.524 17.673 19.012 1.00 95.81 674 SER A N 1
ATOM 4898 C CA . SER A 1 674 ? -21.599 16.562 19.962 1.00 95.81 674 SER A CA 1
ATOM 4899 C C . SER A 1 674 ? -22.474 16.965 21.151 1.00 95.81 674 SER A C 1
ATOM 4901 O O . SER A 1 674 ? -22.922 18.108 21.246 1.00 95.81 674 SER A O 1
ATOM 4903 N N . ALA A 1 675 ? -22.688 16.057 22.105 1.00 91.88 675 ALA A N 1
ATOM 4904 C CA . ALA A 1 675 ? -23.415 16.375 23.335 1.00 91.88 675 ALA A CA 1
ATOM 4905 C C . ALA A 1 675 ? -22.777 17.510 24.163 1.00 91.88 675 ALA A C 1
ATOM 4907 O O . ALA A 1 675 ? -23.487 18.169 24.927 1.00 91.88 675 ALA A O 1
ATOM 4908 N N . THR A 1 676 ? -21.466 17.739 24.018 1.00 95.19 676 THR A N 1
ATOM 4909 C CA . THR A 1 676 ? -20.687 18.632 24.892 1.00 95.19 676 THR A CA 1
ATOM 4910 C C . THR A 1 676 ? -19.805 19.649 24.170 1.00 95.19 676 THR A C 1
ATOM 4912 O O . THR A 1 676 ? -19.212 20.507 24.825 1.00 95.19 676 THR A O 1
ATOM 4915 N N . GLN A 1 677 ? -19.704 19.593 22.840 1.00 97.50 677 GLN A N 1
ATOM 4916 C CA . GLN A 1 677 ? -18.866 20.503 22.063 1.00 97.50 677 GLN A CA 1
ATOM 4917 C C . GLN A 1 677 ? -19.484 20.833 20.704 1.00 97.50 677 GLN A C 1
ATOM 4919 O O . GLN A 1 677 ? -20.010 19.957 20.021 1.00 97.50 677 GLN A O 1
ATOM 4924 N N . LEU A 1 678 ? -19.342 22.091 20.290 1.00 97.94 678 LEU A N 1
ATOM 4925 C CA . LEU A 1 678 ? -19.614 22.568 18.936 1.00 97.94 678 LEU A CA 1
ATOM 4926 C C . LEU A 1 678 ? -18.358 23.230 18.371 1.00 97.94 678 LEU A C 1
ATOM 4928 O O . LEU A 1 678 ? -17.713 23.995 19.087 1.00 97.94 678 LEU A O 1
ATOM 4932 N N . ASN A 1 679 ? -18.058 23.015 17.089 1.00 98.00 679 ASN A N 1
ATOM 4933 C CA . ASN A 1 679 ? -17.076 23.834 16.374 1.00 98.00 679 ASN A CA 1
ATOM 4934 C C . ASN A 1 679 ? -17.785 24.612 15.273 1.00 98.00 679 ASN A C 1
ATOM 4936 O O . ASN A 1 679 ? -18.426 24.016 14.402 1.00 98.00 679 ASN A O 1
ATOM 4940 N N . VAL A 1 680 ? -17.668 25.938 15.316 1.00 98.00 680 VAL A N 1
ATOM 4941 C CA . VAL A 1 680 ? -18.365 26.830 14.386 1.00 98.00 680 VAL A CA 1
ATOM 4942 C C . VAL A 1 680 ? -17.431 27.897 13.829 1.00 98.00 680 VAL A C 1
ATOM 4944 O O . VAL A 1 680 ? -16.473 28.297 14.494 1.00 98.00 680 VAL A O 1
ATOM 4947 N N . GLN A 1 681 ? -17.703 28.356 12.609 1.00 97.88 681 GLN A N 1
ATOM 4948 C CA . GLN A 1 681 ? -17.001 29.485 12.012 1.00 97.88 681 GLN A CA 1
ATOM 4949 C C . GLN A 1 681 ? -17.733 30.765 12.391 1.00 97.88 681 GLN A C 1
ATOM 4951 O O . GLN A 1 681 ? -18.917 30.920 12.077 1.00 97.88 681 GLN A O 1
ATOM 4956 N N . VAL A 1 682 ? -17.025 31.693 13.031 1.00 97.56 682 VAL A N 1
ATOM 4957 C CA . VAL A 1 682 ? -17.571 33.007 13.369 1.00 97.56 682 VAL A CA 1
ATOM 4958 C C . VAL A 1 682 ? -17.937 33.738 12.068 1.00 97.56 682 VAL A C 1
ATOM 4960 O O . VAL A 1 682 ? -17.081 33.868 11.187 1.00 97.56 682 VAL A O 1
ATOM 4963 N N . PRO A 1 683 ? -19.187 34.205 11.910 1.00 96.19 683 PRO A N 1
ATOM 4964 C CA . PRO A 1 683 ? -19.607 34.944 10.728 1.00 96.19 683 PRO A CA 1
ATOM 4965 C C . PRO A 1 683 ? -18.865 36.278 10.607 1.00 96.19 683 PRO A C 1
ATOM 4967 O O . PRO A 1 683 ? -18.277 36.785 11.560 1.00 96.19 683 PRO A O 1
ATOM 4970 N N . SER A 1 684 ? -18.917 36.868 9.417 1.00 91.75 684 SER A N 1
ATOM 4971 C CA . SER A 1 684 ? -18.386 38.207 9.170 1.00 91.75 684 SER A CA 1
ATOM 4972 C C . SER A 1 684 ? -19.145 39.229 10.018 1.00 91.75 684 SER A C 1
ATOM 4974 O O . SER A 1 684 ? -20.369 39.359 9.890 1.00 91.75 684 SER A O 1
ATOM 4976 N N . ASP A 1 685 ? -18.411 39.947 10.862 1.00 90.06 685 ASP A N 1
ATOM 4977 C CA . ASP A 1 685 ? -18.907 40.982 11.764 1.00 90.06 685 ASP A CA 1
ATOM 4978 C C . ASP A 1 685 ? -17.761 41.953 12.089 1.00 90.06 685 ASP A C 1
ATOM 4980 O O . ASP A 1 685 ? -16.629 41.518 12.297 1.00 90.06 685 ASP A O 1
ATOM 4984 N N . ASP A 1 686 ? -18.059 43.249 12.127 1.00 88.12 686 ASP A N 1
ATOM 4985 C CA . ASP A 1 686 ? -17.091 44.313 12.423 1.00 88.12 686 ASP A CA 1
ATOM 4986 C C . ASP A 1 686 ? -17.083 44.686 13.920 1.00 88.12 686 ASP A C 1
ATOM 4988 O O . ASP A 1 686 ? -16.330 45.562 14.350 1.00 88.12 686 ASP A O 1
ATOM 4992 N N . ALA A 1 68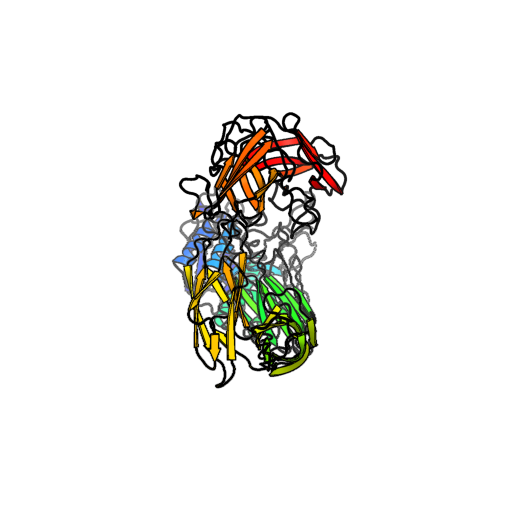7 ? -17.935 44.049 14.734 1.00 91.12 687 ALA A N 1
ATOM 4993 C CA . ALA A 1 687 ? -18.001 44.296 16.168 1.00 91.12 687 ALA A CA 1
ATOM 4994 C C . ALA A 1 687 ? -16.723 43.838 16.901 1.00 91.12 687 ALA A C 1
ATOM 4996 O O . ALA A 1 687 ? -16.203 42.747 16.680 1.00 91.12 687 ALA A O 1
ATOM 4997 N N . VAL A 1 688 ? -16.258 44.659 17.846 1.00 93.50 688 VAL A N 1
ATOM 4998 C CA . VAL A 1 688 ? -15.163 44.349 18.779 1.00 93.50 688 VAL A CA 1
ATOM 4999 C C . VAL A 1 688 ? -15.671 44.577 20.204 1.00 93.50 688 VAL A C 1
ATOM 5001 O O . VAL A 1 688 ? -16.383 45.545 20.464 1.00 93.50 688 VAL A O 1
ATOM 5004 N N . GLY A 1 689 ? -15.313 43.688 21.130 1.00 95.25 689 GLY A N 1
ATOM 5005 C CA . GLY A 1 689 ? -15.797 43.667 22.510 1.00 95.25 689 GLY A CA 1
ATOM 5006 C C . GLY A 1 689 ? -16.736 42.486 22.800 1.00 95.25 689 GLY A C 1
ATOM 5007 O O . GLY A 1 689 ? -16.741 41.498 22.062 1.00 95.25 689 GLY A O 1
ATOM 5008 N N . PRO A 1 690 ? -17.517 42.534 23.894 1.00 96.50 690 PRO A N 1
ATOM 5009 C CA . PRO A 1 690 ? -18.423 41.451 24.263 1.00 96.50 690 PRO A CA 1
ATOM 5010 C C . PRO A 1 690 ? -19.539 41.274 23.225 1.00 96.50 690 PRO A C 1
ATOM 5012 O O . PRO A 1 690 ? -20.334 42.186 23.007 1.00 96.50 690 PRO A O 1
ATOM 5015 N N . VAL A 1 691 ? -19.648 40.078 22.644 1.00 97.31 691 VAL A N 1
ATOM 5016 C CA . VAL A 1 691 ? -20.732 39.694 21.728 1.00 97.31 691 VAL A CA 1
ATOM 5017 C C . VAL A 1 691 ? -21.489 38.472 22.221 1.00 97.31 691 VAL A C 1
ATOM 5019 O O . VAL A 1 691 ? -20.932 37.590 22.876 1.00 97.31 691 VAL A O 1
ATOM 5022 N N . GLN A 1 692 ? -22.778 38.416 21.889 1.00 97.62 692 GLN A N 1
ATOM 5023 C CA . GLN A 1 692 ? -23.653 37.309 22.263 1.00 97.62 692 GLN A CA 1
ATOM 5024 C C . GLN A 1 692 ? -23.389 36.089 21.376 1.00 97.62 692 GLN A C 1
ATOM 5026 O O . GLN A 1 692 ? -23.444 36.183 20.153 1.00 97.62 692 GLN A O 1
ATOM 5031 N N . VAL A 1 693 ? -23.157 34.935 21.987 1.00 97.81 693 VAL A N 1
ATOM 5032 C CA . VAL A 1 693 ? -23.096 33.627 21.333 1.00 97.81 693 VAL A CA 1
ATOM 5033 C C . VAL A 1 693 ? -24.312 32.837 21.788 1.00 97.81 693 VAL A C 1
ATOM 5035 O O . VAL A 1 693 ? -24.418 32.457 22.953 1.00 97.81 693 VAL A O 1
ATOM 5038 N N . GLN A 1 694 ? -25.243 32.609 20.869 1.00 98.00 694 GLN A N 1
ATOM 5039 C CA . GLN A 1 694 ? -26.478 31.879 21.127 1.00 98.00 694 GLN A CA 1
ATOM 5040 C C . GLN A 1 694 ? -26.416 30.501 20.475 1.00 98.00 694 GLN A C 1
ATOM 5042 O O . GLN A 1 694 ? -26.181 30.395 19.273 1.00 98.00 694 GLN A O 1
ATOM 5047 N N . VAL A 1 695 ? -26.667 29.459 21.263 1.00 97.44 695 VAL A N 1
ATOM 5048 C CA . VAL A 1 695 ? -26.805 28.074 20.805 1.00 97.44 695 VAL A CA 1
ATOM 5049 C C . VAL A 1 695 ? -28.278 27.692 20.896 1.00 97.44 695 VAL A C 1
ATOM 5051 O O . VAL A 1 695 ? -28.871 27.752 21.975 1.00 97.44 695 VAL A O 1
ATOM 5054 N N . THR A 1 696 ? -28.872 27.281 19.778 1.00 95.62 696 THR A N 1
ATOM 5055 C CA . THR A 1 696 ? -30.232 26.729 19.738 1.00 95.62 696 THR A CA 1
ATOM 5056 C C . THR A 1 696 ? -30.176 25.254 19.373 1.00 95.62 696 THR A C 1
ATOM 5058 O O . THR A 1 696 ? -29.540 24.876 18.390 1.00 95.62 696 THR A O 1
ATOM 5061 N N . THR A 1 697 ? -30.897 24.441 20.135 1.00 91.94 697 THR A N 1
ATOM 5062 C CA . THR A 1 697 ? -31.088 23.006 19.918 1.00 91.94 697 THR A CA 1
ATOM 5063 C C . THR A 1 697 ? -32.584 22.691 19.892 1.00 91.94 697 THR A C 1
ATOM 5065 O O . THR A 1 697 ? -33.422 23.566 20.129 1.00 91.94 697 THR A O 1
ATOM 5068 N N . ALA A 1 698 ? -32.949 21.431 19.643 1.00 80.56 698 ALA A N 1
ATOM 5069 C CA . ALA A 1 698 ? -34.343 20.993 19.746 1.00 80.56 698 ALA A CA 1
ATOM 5070 C C . ALA A 1 698 ? -34.902 21.104 21.183 1.00 80.56 698 ALA A C 1
ATOM 5072 O O . ALA A 1 698 ? -36.114 21.127 21.374 1.00 80.56 698 ALA A O 1
ATOM 5073 N N . GLN A 1 699 ? -34.026 21.177 22.189 1.00 78.56 699 GLN A N 1
ATOM 5074 C CA . GLN A 1 699 ? -34.367 21.184 23.613 1.00 78.56 699 GLN A CA 1
ATOM 5075 C C . GLN A 1 699 ? -34.427 22.597 24.213 1.00 78.56 699 GLN A C 1
ATOM 5077 O O . GLN A 1 699 ? -34.834 22.757 25.362 1.00 78.56 699 GLN A O 1
ATOM 5082 N N . GLY A 1 700 ? -34.035 23.629 23.461 1.00 86.06 700 GLY A N 1
ATOM 5083 C CA . GLY A 1 700 ? -34.115 25.019 23.899 1.00 86.06 700 GLY A CA 1
ATOM 5084 C C . GLY A 1 700 ? -33.028 25.898 23.297 1.00 86.06 700 GLY A C 1
ATOM 5085 O O . GLY A 1 700 ? -32.289 25.506 22.399 1.00 86.06 700 GLY A O 1
ATOM 5086 N N . THR A 1 701 ? -32.929 27.124 23.797 1.00 91.31 701 THR A N 1
ATOM 5087 C CA . THR A 1 701 ? -31.893 28.079 23.396 1.00 91.31 701 THR A CA 1
ATOM 5088 C C . THR A 1 701 ? -31.173 28.591 24.630 1.00 91.31 701 THR A C 1
ATOM 5090 O O . THR A 1 701 ? -31.800 28.828 25.659 1.00 91.31 701 THR A O 1
ATOM 5093 N N . THR A 1 702 ? -29.863 28.770 24.516 1.00 94.19 702 THR A N 1
ATOM 5094 C CA . THR A 1 702 ? -29.024 29.371 25.549 1.00 94.19 702 THR A CA 1
ATOM 5095 C C . THR A 1 702 ? -28.124 30.417 24.929 1.00 94.19 702 THR A C 1
ATOM 5097 O O . THR A 1 702 ? -27.755 30.308 23.758 1.00 94.19 702 THR A O 1
ATOM 5100 N N . THR A 1 703 ? -27.772 31.426 25.711 1.00 94.31 703 THR A N 1
ATOM 5101 C CA . THR A 1 703 ? -26.927 32.522 25.256 1.00 94.31 703 THR A CA 1
ATOM 5102 C C . THR A 1 703 ? -25.820 32.756 26.273 1.00 94.31 703 THR A C 1
ATOM 5104 O O . THR A 1 703 ? -26.064 32.754 27.477 1.00 94.31 703 THR A O 1
ATOM 5107 N N . THR A 1 704 ? -24.604 32.965 25.783 1.00 95.38 704 THR A N 1
ATOM 5108 C CA . THR A 1 704 ? -23.445 33.387 26.570 1.00 95.38 704 THR A CA 1
ATOM 5109 C C . THR A 1 704 ? -22.734 34.544 25.874 1.00 95.38 704 THR A C 1
ATOM 5111 O O . THR A 1 704 ? -23.078 34.902 24.750 1.00 95.38 704 THR A O 1
ATOM 5114 N N . THR A 1 705 ? -21.717 35.114 26.510 1.00 95.88 705 THR A N 1
ATOM 5115 C CA . THR A 1 705 ? -20.910 36.193 25.934 1.00 95.88 705 THR A CA 1
ATOM 5116 C C . THR A 1 705 ? -19.511 35.684 25.597 1.00 95.88 705 THR A C 1
ATOM 5118 O O . THR A 1 705 ? -18.884 35.006 26.408 1.00 95.88 705 THR A O 1
ATOM 5121 N N . ALA A 1 706 ? -18.992 36.058 24.429 1.00 96.38 706 ALA A N 1
ATOM 5122 C CA . ALA A 1 706 ? -17.590 35.883 24.051 1.00 96.38 706 ALA A CA 1
ATOM 5123 C C . ALA A 1 706 ? -16.955 37.246 23.745 1.00 96.38 706 ALA A C 1
ATOM 5125 O O . ALA A 1 706 ? -17.644 38.177 23.337 1.00 96.38 706 ALA A O 1
ATOM 5126 N N . GLN A 1 707 ? -15.644 37.383 23.947 1.00 97.25 707 GLN A N 1
ATOM 5127 C CA . GLN A 1 707 ? -14.920 38.607 23.589 1.00 97.25 707 GLN A CA 1
ATOM 5128 C C . GLN A 1 707 ? -14.490 38.535 22.125 1.00 97.25 707 GLN A C 1
ATOM 5130 O O . GLN A 1 707 ? -13.589 37.764 21.792 1.00 97.25 707 GLN A O 1
ATOM 5135 N N . MET A 1 708 ? -15.132 39.322 21.260 1.00 96.69 708 MET A N 1
ATOM 5136 C CA . MET A 1 708 ? -14.713 39.475 19.871 1.00 96.69 708 MET A CA 1
ATOM 5137 C C . MET A 1 708 ? -13.575 40.486 19.774 1.00 96.69 708 MET A C 1
ATOM 5139 O O . MET A 1 708 ? -13.649 41.586 20.315 1.00 96.69 708 MET A O 1
ATOM 5143 N N . GLN A 1 709 ? -12.504 40.100 19.101 1.00 95.88 709 GLN A N 1
ATOM 5144 C CA . GLN A 1 709 ? -11.299 40.889 18.900 1.00 95.88 709 GLN A CA 1
ATOM 5145 C C . GLN A 1 709 ? -11.104 41.150 17.407 1.00 95.88 709 GLN A C 1
ATOM 5147 O O . GLN A 1 709 ? -11.608 40.406 16.566 1.00 95.88 709 GLN A O 1
ATOM 5152 N N . ALA A 1 710 ? -10.326 42.184 17.083 1.00 93.50 710 ALA A N 1
ATOM 5153 C CA . ALA A 1 710 ? -9.897 42.430 15.707 1.00 93.50 710 ALA A CA 1
ATOM 5154 C C . ALA A 1 710 ? -9.105 41.237 15.136 1.00 93.50 710 ALA A C 1
ATOM 5156 O O . ALA A 1 710 ? -9.295 40.857 13.983 1.00 93.50 710 ALA A O 1
ATOM 5157 N N . PHE A 1 711 ? -8.265 40.618 15.971 1.00 96.50 711 PHE A N 1
ATOM 5158 C CA . PHE A 1 711 ? -7.532 39.394 15.669 1.00 96.50 711 PHE A CA 1
ATOM 5159 C C . PHE A 1 711 ? -7.538 38.498 16.905 1.00 96.50 711 PHE A C 1
ATOM 5161 O O . PHE A 1 711 ? -7.373 38.984 18.020 1.00 96.50 711 PHE A O 1
ATOM 5168 N N . ALA A 1 712 ? -7.704 37.196 16.703 1.00 96.88 712 ALA A N 1
ATOM 5169 C CA . ALA A 1 712 ? -7.603 36.188 17.754 1.00 96.88 712 ALA A CA 1
ATOM 5170 C C . ALA A 1 712 ? -6.822 34.995 17.186 1.00 96.88 712 ALA A C 1
ATOM 5172 O O . ALA A 1 712 ? -7.419 33.953 16.908 1.00 96.88 712 ALA A O 1
ATOM 5173 N N . PRO A 1 713 ? -5.521 35.160 16.895 1.00 97.69 713 PRO A N 1
ATOM 5174 C CA . PRO A 1 713 ? -4.763 34.169 16.153 1.00 97.69 713 PRO A CA 1
ATOM 5175 C C . PRO A 1 713 ? -4.484 32.927 17.004 1.00 97.69 713 PRO A C 1
ATOM 5177 O O . PRO A 1 713 ? -4.093 33.008 18.168 1.00 97.69 713 PRO A O 1
ATOM 5180 N N . GLY A 1 714 ? -4.654 31.755 16.403 1.00 97.31 714 GLY A N 1
ATOM 5181 C CA . GLY A 1 714 ? -4.291 30.477 17.005 1.00 97.31 714 GLY A CA 1
ATOM 5182 C C . GLY A 1 714 ? -3.703 29.533 15.967 1.00 97.31 714 GLY A C 1
ATOM 5183 O O . GLY A 1 714 ? -4.235 29.429 14.862 1.00 97.31 714 GLY A O 1
ATOM 5184 N N . LEU A 1 715 ? -2.616 28.841 16.312 1.00 98.25 715 LEU A N 1
ATOM 5185 C CA . LEU A 1 715 ? -2.057 27.770 15.479 1.00 98.25 715 LEU A CA 1
ATOM 5186 C C . LEU A 1 715 ? -2.747 26.449 15.789 1.00 98.25 715 LEU A C 1
ATOM 5188 O O . LEU A 1 715 ? -2.952 26.123 16.959 1.00 98.25 715 LEU A O 1
ATOM 5192 N N . PHE A 1 716 ? -3.094 25.680 14.760 1.00 97.19 716 PHE A N 1
ATOM 5193 C CA . PHE A 1 716 ? -3.577 24.320 14.969 1.00 97.19 716 PHE A CA 1
ATOM 5194 C C . PHE A 1 716 ? -2.422 23.450 15.453 1.00 97.19 716 PHE A C 1
ATOM 5196 O O . PHE A 1 716 ? -1.294 23.598 14.991 1.00 97.19 716 PHE A O 1
ATOM 5203 N N . LEU A 1 717 ? -2.708 22.556 16.394 1.00 95.00 717 LEU A N 1
ATOM 5204 C CA . LEU A 1 717 ? -1.733 21.646 16.984 1.00 95.00 717 LEU A CA 1
ATOM 5205 C C . LEU A 1 717 ? -2.168 20.209 16.690 1.00 95.00 717 LEU A C 1
ATOM 5207 O O . LEU A 1 717 ? -3.363 19.904 16.765 1.00 95.00 717 LEU A O 1
ATOM 5211 N N . PHE A 1 718 ? -1.214 19.335 16.377 1.00 91.31 718 PHE A N 1
ATOM 5212 C CA . PHE A 1 718 ? -1.454 17.898 16.254 1.00 91.31 718 PHE A CA 1
ATOM 5213 C C . PHE A 1 718 ? -2.046 17.325 17.553 1.00 91.31 718 PHE A C 1
ATOM 5215 O O . PHE A 1 718 ? -1.786 17.850 18.629 1.00 91.31 718 PHE A O 1
ATOM 5222 N N . ASP A 1 719 ? -2.850 16.260 17.486 1.00 84.00 719 ASP A N 1
ATOM 5223 C CA . ASP A 1 719 ? -3.544 15.720 18.669 1.00 84.00 719 ASP A CA 1
ATOM 5224 C C . ASP A 1 719 ? -2.647 14.874 19.597 1.00 84.00 719 ASP A C 1
ATOM 5226 O O . ASP A 1 719 ? -2.941 14.712 20.783 1.00 84.00 719 ASP A O 1
ATOM 5230 N N . ARG A 1 720 ? -1.517 14.386 19.082 1.00 84.75 720 ARG A N 1
ATOM 5231 C CA . ARG A 1 720 ? -0.512 13.639 19.839 1.00 84.75 720 ARG A CA 1
ATOM 5232 C C . ARG A 1 720 ? 0.287 14.523 20.789 1.00 84.75 720 ARG A C 1
ATOM 5234 O O . ARG A 1 720 ? 0.405 15.736 20.629 1.00 84.75 720 ARG A O 1
ATOM 5241 N N . GLU A 1 721 ? 0.866 13.870 21.792 1.00 85.56 721 GLU A N 1
ATOM 5242 C CA . GLU A 1 721 ? 1.818 14.493 22.710 1.00 85.56 721 GLU A CA 1
ATOM 5243 C C . GLU A 1 721 ? 1.295 15.733 23.432 1.00 85.56 721 GLU A C 1
ATOM 5245 O O . GLU A 1 721 ? 1.969 16.752 23.574 1.00 85.56 721 GLU A O 1
ATOM 5250 N N . ASN A 1 722 ? 0.055 15.613 23.906 1.00 85.31 722 ASN A N 1
ATOM 5251 C CA . ASN A 1 722 ? -0.641 16.660 24.641 1.00 85.31 722 ASN A CA 1
ATOM 5252 C C . ASN A 1 722 ? -0.777 17.967 23.841 1.00 85.31 722 ASN A C 1
ATOM 5254 O O . ASN A 1 722 ? -0.767 19.056 24.412 1.00 85.31 722 ASN A O 1
ATOM 5258 N N . ARG A 1 723 ? -0.910 17.845 22.513 1.00 87.06 723 ARG A N 1
ATOM 5259 C CA . ARG A 1 723 ? -1.147 18.959 21.591 1.00 87.06 723 ARG A CA 1
ATOM 5260 C C . ARG A 1 723 ? -0.066 20.020 21.660 1.00 87.06 723 ARG A C 1
ATOM 5262 O O . ARG A 1 723 ? -0.348 21.196 21.838 1.00 87.06 723 ARG A O 1
ATOM 5269 N N . ARG A 1 724 ? 1.185 19.582 21.562 1.00 89.44 724 ARG A N 1
ATOM 5270 C CA . ARG A 1 724 ? 2.357 20.455 21.691 1.00 89.44 724 ARG A CA 1
ATOM 5271 C C . ARG A 1 724 ? 2.883 20.975 20.353 1.00 89.44 724 ARG A C 1
ATOM 5273 O O . ARG A 1 724 ? 3.387 22.095 20.284 1.00 89.44 724 ARG A O 1
ATOM 5280 N N . TYR A 1 725 ? 2.791 20.165 19.302 1.00 95.19 725 TYR A N 1
ATOM 5281 C CA . TYR A 1 725 ? 3.395 20.476 18.008 1.00 95.19 725 TYR A CA 1
ATOM 5282 C C . TYR A 1 725 ? 2.399 21.124 17.060 1.00 95.19 725 TYR A C 1
ATOM 5284 O O . TYR A 1 725 ? 1.266 20.657 16.946 1.00 95.19 725 TYR A O 1
ATOM 5292 N N . VAL A 1 726 ? 2.832 22.186 16.381 1.00 96.81 726 VAL A N 1
ATOM 5293 C CA . VAL A 1 726 ? 2.057 22.858 15.334 1.00 96.81 726 VAL A CA 1
ATOM 5294 C C . VAL A 1 726 ? 1.735 21.856 14.235 1.00 96.81 726 VAL A C 1
ATOM 5296 O O . VAL A 1 726 ? 2.597 21.087 13.828 1.00 96.81 726 VAL A O 1
ATOM 5299 N N . ALA A 1 727 ? 0.494 21.869 13.755 1.00 93.88 727 ALA A N 1
ATOM 5300 C CA . ALA A 1 727 ? 0.118 21.174 12.540 1.00 93.88 727 ALA A CA 1
ATOM 5301 C C . ALA A 1 727 ? 0.846 21.847 11.374 1.00 93.88 727 ALA A C 1
ATOM 5303 O O . ALA A 1 727 ? 0.484 22.951 10.957 1.00 93.88 727 ALA A O 1
ATOM 5304 N N . SER A 1 728 ? 1.915 21.211 10.907 1.00 95.38 728 SER A N 1
ATOM 5305 C CA . SER A 1 728 ? 2.810 21.778 9.906 1.00 95.38 728 SER A CA 1
ATOM 5306 C C . SER A 1 728 ? 3.354 20.733 8.940 1.00 95.38 728 SER A C 1
ATOM 5308 O O . SER A 1 728 ? 3.331 19.529 9.207 1.00 95.38 728 SER A O 1
ATOM 5310 N N . GLN A 1 729 ? 3.809 21.212 7.784 1.00 96.31 729 GLN A N 1
ATOM 5311 C CA . GLN A 1 729 ? 4.310 20.390 6.687 1.00 96.31 729 GLN A CA 1
ATOM 5312 C C . GLN A 1 729 ? 5.592 20.965 6.085 1.00 96.31 729 GLN A C 1
ATOM 5314 O O . GLN A 1 729 ? 5.803 22.178 6.113 1.00 96.31 729 GLN A O 1
ATOM 5319 N N . HIS A 1 730 ? 6.424 20.111 5.500 1.00 94.12 730 HIS A N 1
ATOM 5320 C CA . HIS A 1 730 ? 7.550 20.529 4.675 1.00 94.12 730 HIS A CA 1
ATOM 5321 C C . HIS A 1 730 ? 6.999 21.079 3.356 1.00 94.12 730 HIS A C 1
ATOM 5323 O O . HIS A 1 730 ? 6.194 20.427 2.695 1.00 94.12 730 HIS A O 1
ATOM 5329 N N . ALA A 1 731 ? 7.409 22.275 2.931 1.00 84.38 731 ALA A N 1
ATOM 5330 C CA . ALA A 1 731 ? 6.870 22.859 1.699 1.00 84.38 731 ALA A CA 1
ATOM 5331 C C . ALA A 1 731 ? 7.367 22.159 0.421 1.00 84.38 731 ALA A C 1
ATOM 5333 O O . ALA A 1 731 ? 6.786 22.356 -0.644 1.00 84.38 731 ALA A O 1
ATOM 5334 N N . ALA A 1 732 ? 8.442 21.370 0.517 1.00 79.31 732 ALA A N 1
ATOM 5335 C CA . ALA A 1 732 ? 9.015 20.642 -0.611 1.00 79.31 732 ALA A CA 1
ATOM 5336 C C . ALA A 1 732 ? 8.150 19.450 -1.054 1.00 79.31 732 ALA A C 1
ATOM 5338 O O . ALA A 1 732 ? 8.051 19.186 -2.250 1.00 79.31 732 ALA A O 1
ATOM 5339 N N . ASP A 1 733 ? 7.530 18.744 -0.106 1.00 81.19 733 ASP A N 1
ATOM 5340 C CA . ASP A 1 733 ? 6.845 17.469 -0.359 1.00 81.19 733 ASP A CA 1
ATOM 5341 C C . ASP A 1 733 ? 5.525 17.286 0.416 1.00 81.19 733 ASP A C 1
ATOM 5343 O O . ASP A 1 733 ? 4.864 16.261 0.266 1.00 81.19 733 ASP A O 1
ATOM 5347 N N . TYR A 1 734 ? 5.113 18.282 1.209 1.00 84.31 734 TYR A N 1
ATOM 5348 C CA . TYR A 1 734 ? 3.921 18.272 2.066 1.00 84.31 734 TYR A CA 1
ATOM 5349 C C . TYR A 1 734 ? 3.913 17.190 3.160 1.00 84.31 734 TYR A C 1
ATOM 5351 O O . TYR A 1 734 ? 2.880 16.974 3.804 1.00 84.31 734 TYR A O 1
ATOM 5359 N N . SER A 1 735 ? 5.049 16.535 3.417 1.00 85.25 735 SER A N 1
ATOM 5360 C CA . SER A 1 735 ? 5.201 15.609 4.541 1.00 85.25 735 SER A CA 1
ATOM 5361 C C . SER A 1 735 ? 5.113 16.354 5.877 1.00 85.25 735 SER A C 1
ATOM 5363 O O . SER A 1 735 ? 5.299 17.569 5.941 1.00 85.25 735 SER A O 1
ATOM 5365 N N . LEU A 1 736 ? 4.764 15.654 6.961 1.00 91.75 736 LEU A N 1
ATOM 5366 C CA . LEU A 1 736 ? 4.511 16.292 8.256 1.00 91.75 736 LEU A CA 1
ATOM 5367 C C . LEU A 1 736 ? 5.816 16.731 8.929 1.00 91.75 736 LEU A C 1
ATOM 5369 O O . LEU A 1 736 ? 6.723 15.921 9.112 1.00 91.75 736 LEU A O 1
ATOM 5373 N N . VAL A 1 737 ? 5.855 17.979 9.394 1.00 95.06 737 VAL A N 1
ATOM 5374 C CA . VAL A 1 737 ? 6.956 18.484 10.219 1.00 95.06 737 VAL A CA 1
ATOM 5375 C C . VAL A 1 737 ? 6.716 18.078 11.667 1.00 95.06 737 VAL A C 1
ATOM 5377 O O . VAL A 1 737 ? 5.693 18.399 12.270 1.00 95.06 737 VAL A O 1
ATOM 5380 N N . GLY A 1 738 ? 7.680 17.389 12.259 1.00 91.56 738 GLY A N 1
ATOM 5381 C CA . GLY A 1 738 ? 7.630 16.984 13.656 1.00 91.56 738 GLY A CA 1
ATOM 5382 C C . GLY A 1 738 ? 8.715 15.977 13.980 1.00 91.56 738 GLY A C 1
ATOM 5383 O O . GLY A 1 738 ? 9.329 15.397 13.092 1.00 91.56 738 GLY A O 1
ATOM 5384 N N . LYS A 1 739 ? 8.969 15.746 15.266 1.00 89.88 739 LYS A N 1
ATOM 5385 C CA . LYS A 1 739 ? 9.950 14.741 15.681 1.00 89.88 739 LYS A CA 1
ATOM 5386 C C . LYS A 1 739 ? 9.715 13.383 15.004 1.00 89.88 739 LYS A C 1
ATOM 5388 O O . LYS A 1 739 ? 8.578 13.002 14.711 1.00 89.88 739 LYS A O 1
ATOM 5393 N N . VAL A 1 740 ? 10.794 12.624 14.824 1.00 86.94 740 VAL A N 1
ATOM 5394 C CA . VAL A 1 740 ? 10.709 11.259 14.292 1.00 86.94 740 VAL A CA 1
ATOM 5395 C C . VAL A 1 740 ? 9.750 10.441 15.162 1.00 86.94 740 VAL A C 1
ATOM 5397 O O . VAL A 1 740 ? 9.909 10.363 16.381 1.00 86.94 740 VAL A O 1
ATOM 5400 N N . GLY A 1 741 ? 8.724 9.868 14.532 1.00 82.19 741 GLY A N 1
ATOM 5401 C CA . GLY A 1 741 ? 7.700 9.070 15.205 1.00 82.19 741 GLY A CA 1
ATOM 5402 C C . GLY A 1 741 ? 6.538 9.858 15.822 1.00 82.19 741 GLY A C 1
ATOM 5403 O O . GLY A 1 741 ? 5.659 9.226 16.411 1.00 82.19 741 GLY A O 1
ATOM 5404 N N . LEU A 1 742 ? 6.471 11.192 15.671 1.00 84.19 742 LEU A N 1
ATOM 5405 C CA . LEU A 1 742 ? 5.262 11.951 16.024 1.00 84.19 742 LEU A CA 1
ATOM 5406 C C . LEU A 1 742 ? 4.060 11.388 15.252 1.00 84.19 742 LEU A C 1
ATOM 5408 O O . LEU A 1 742 ? 3.070 10.998 15.865 1.00 84.19 742 LEU A O 1
ATOM 5412 N N . TYR A 1 743 ? 4.208 11.218 13.937 1.00 81.94 743 TYR A N 1
ATOM 5413 C CA . TYR A 1 743 ? 3.357 10.393 13.074 1.00 81.94 743 TYR A CA 1
ATOM 5414 C C . TYR A 1 743 ? 4.224 9.537 12.138 1.00 81.94 743 TYR A C 1
ATOM 5416 O O . TYR A 1 743 ? 5.409 9.833 11.968 1.00 81.94 743 TYR A O 1
ATOM 5424 N N . PRO A 1 744 ? 3.677 8.473 11.519 1.00 76.31 744 PRO A N 1
ATOM 5425 C CA . PRO A 1 744 ? 4.385 7.761 10.457 1.00 76.31 744 PRO A CA 1
ATOM 5426 C C . PRO A 1 744 ? 4.863 8.739 9.373 1.00 76.31 744 PRO A C 1
ATOM 5428 O O . PRO A 1 744 ? 4.066 9.505 8.838 1.00 76.31 744 PRO A O 1
ATOM 5431 N N . GLY A 1 745 ? 6.169 8.747 9.097 1.00 77.06 745 GLY A N 1
ATOM 5432 C CA . GLY A 1 745 ? 6.781 9.622 8.092 1.00 77.06 745 GLY A CA 1
ATOM 5433 C C . GLY A 1 745 ? 7.002 11.083 8.505 1.00 77.06 745 GLY A C 1
ATOM 5434 O O . GLY A 1 745 ? 7.471 11.849 7.673 1.00 77.06 745 GLY A O 1
ATOM 5435 N N . SER A 1 746 ? 6.705 11.495 9.747 1.00 87.19 746 SER A N 1
ATOM 5436 C CA . SER A 1 746 ? 7.019 12.863 10.184 1.00 87.19 746 SER A CA 1
ATOM 5437 C C . SER A 1 746 ? 8.519 13.049 10.412 1.00 87.19 746 SER A C 1
ATOM 5439 O O . SER A 1 746 ? 9.139 12.249 11.126 1.00 87.19 746 SER A O 1
ATOM 5441 N N . THR A 1 747 ? 9.084 14.124 9.867 1.00 96.06 747 THR A N 1
ATOM 5442 C CA . THR A 1 747 ? 10.503 14.468 10.013 1.00 96.06 747 THR A CA 1
ATOM 5443 C C . THR A 1 747 ? 10.700 15.851 10.633 1.00 96.06 747 THR A C 1
ATOM 5445 O O . THR A 1 747 ? 9.865 16.738 10.449 1.00 96.06 747 THR A O 1
ATOM 5448 N N . PRO A 1 748 ? 11.774 16.064 11.418 1.00 97.62 748 PRO A N 1
ATOM 5449 C CA . PRO A 1 748 ? 12.094 17.390 11.925 1.00 97.62 748 PRO A CA 1
ATOM 5450 C C . PRO A 1 748 ? 12.361 18.374 10.793 1.00 97.62 748 PRO A C 1
ATOM 5452 O O . PRO A 1 748 ? 12.893 18.000 9.747 1.00 97.62 748 PRO A O 1
ATOM 5455 N N . ALA A 1 749 ? 12.051 19.641 11.043 1.00 97.19 749 ALA A N 1
ATOM 5456 C CA . ALA A 1 749 ? 12.361 20.700 10.111 1.00 97.19 749 ALA A CA 1
ATOM 5457 C C . ALA A 1 749 ? 13.873 20.966 10.025 1.00 97.19 749 ALA A C 1
ATOM 5459 O O . ALA A 1 749 ? 14.572 20.895 11.033 1.00 97.19 749 ALA A O 1
ATOM 5460 N N . LYS A 1 750 ? 14.384 21.341 8.857 1.00 97.00 750 LYS A N 1
ATOM 5461 C CA . LYS A 1 750 ? 15.789 21.713 8.642 1.00 97.00 750 LYS A CA 1
ATOM 5462 C C . LYS A 1 750 ? 15.964 23.229 8.641 1.00 97.00 750 LYS A C 1
ATOM 5464 O O . LYS A 1 750 ? 15.183 23.925 7.987 1.00 97.00 750 LYS A O 1
ATOM 5469 N N . PRO A 1 751 ? 17.000 23.781 9.299 1.00 97.25 751 PRO A N 1
ATOM 5470 C CA . PRO A 1 751 ? 17.349 25.186 9.126 1.00 97.25 751 PRO A CA 1
ATOM 5471 C C . PRO A 1 751 ? 17.504 25.541 7.644 1.00 97.25 751 PRO A C 1
ATOM 5473 O O . PRO A 1 751 ? 18.127 24.810 6.875 1.00 97.25 751 PRO A O 1
ATOM 5476 N N . GLY A 1 752 ? 16.892 26.649 7.242 1.00 95.06 752 GLY A N 1
ATOM 5477 C CA . GLY A 1 752 ? 16.907 27.140 5.871 1.00 95.06 752 GLY A CA 1
ATOM 5478 C C . GLY A 1 752 ? 15.798 26.611 4.962 1.00 95.06 752 GLY A C 1
ATOM 5479 O O . GLY A 1 752 ? 15.567 27.206 3.907 1.00 95.06 752 GLY A O 1
ATOM 5480 N N . GLU A 1 753 ? 15.082 25.551 5.345 1.00 97.06 753 GLU A N 1
ATOM 5481 C CA . GLU A 1 753 ? 13.957 25.055 4.548 1.00 97.06 753 GLU A CA 1
ATOM 5482 C C . GLU A 1 753 ? 12.694 25.910 4.725 1.00 97.06 753 GLU A C 1
ATOM 5484 O O . GLU A 1 753 ? 12.600 26.745 5.626 1.00 97.06 753 GLU A O 1
ATOM 5489 N N . ILE A 1 754 ? 11.693 25.675 3.877 1.00 97.56 754 ILE A N 1
ATOM 5490 C CA . ILE A 1 754 ? 10.376 26.302 3.994 1.00 97.56 754 ILE A CA 1
ATOM 5491 C C . ILE A 1 754 ? 9.402 25.300 4.612 1.00 97.56 754 ILE A C 1
ATOM 5493 O O . ILE A 1 754 ? 9.224 24.199 4.090 1.00 97.56 754 ILE A O 1
ATOM 5497 N N . VAL A 1 755 ? 8.723 25.712 5.680 1.00 96.69 755 VAL A N 1
ATOM 5498 C CA . VAL A 1 755 ? 7.631 24.959 6.306 1.00 96.69 755 VAL A CA 1
ATOM 5499 C C . VAL A 1 755 ? 6.297 25.671 6.109 1.00 96.69 755 VAL A C 1
ATOM 5501 O O . VAL A 1 755 ? 6.235 26.895 5.979 1.00 96.69 755 VAL A O 1
ATOM 5504 N N . ILE A 1 756 ? 5.224 24.890 6.094 1.00 97.75 756 ILE A N 1
ATOM 5505 C CA . ILE A 1 756 ? 3.842 25.346 5.998 1.00 97.75 756 ILE A CA 1
ATOM 5506 C C . ILE A 1 756 ? 3.197 25.193 7.375 1.00 97.75 756 ILE A C 1
ATOM 5508 O O . ILE A 1 756 ? 3.171 24.090 7.916 1.00 97.75 756 ILE A O 1
ATOM 5512 N N . LEU A 1 757 ? 2.687 26.281 7.949 1.00 97.44 757 LEU A N 1
ATOM 5513 C CA . LEU A 1 757 ? 1.989 26.300 9.240 1.00 97.44 757 LEU A CA 1
ATOM 5514 C C . LEU A 1 757 ? 0.504 26.601 9.031 1.00 97.44 757 LEU A C 1
ATOM 5516 O O . LEU A 1 757 ? 0.167 27.405 8.161 1.00 97.44 757 LEU A O 1
ATOM 5520 N N . TYR A 1 758 ? -0.366 26.034 9.870 1.00 97.25 758 TYR A N 1
ATOM 5521 C CA . TYR A 1 758 ? -1.814 26.240 9.779 1.00 97.25 758 TYR A CA 1
ATOM 5522 C C . TYR A 1 758 ? -2.413 26.865 11.045 1.00 97.25 758 TYR A C 1
ATOM 5524 O O . TYR A 1 758 ? -2.049 26.512 12.169 1.00 97.25 758 TYR A O 1
ATOM 5532 N N . GLY A 1 759 ? -3.384 27.766 10.880 1.00 97.44 759 GLY A N 1
ATOM 5533 C CA . GLY A 1 759 ? -4.060 28.424 12.001 1.00 97.44 759 GLY A CA 1
ATOM 5534 C C . GLY A 1 759 ? -5.404 29.069 11.659 1.00 97.44 759 GLY A C 1
ATOM 5535 O O . GLY A 1 759 ? -5.919 28.921 10.555 1.00 97.44 759 GLY A O 1
ATOM 5536 N N . THR A 1 760 ? -5.988 29.781 12.623 1.00 98.00 760 THR A N 1
ATOM 5537 C CA . THR A 1 760 ? -7.291 30.464 12.529 1.00 98.00 760 THR A CA 1
ATOM 5538 C C . THR A 1 760 ? -7.254 31.830 13.222 1.00 98.00 760 THR A C 1
ATOM 5540 O O . THR A 1 760 ? -6.439 32.041 14.117 1.00 98.00 760 THR A O 1
ATOM 5543 N N . GLY A 1 761 ? -8.144 32.752 12.840 1.00 96.50 761 GLY A N 1
ATOM 5544 C CA . GLY A 1 761 ? -8.341 34.031 13.538 1.00 96.50 761 GLY A CA 1
ATOM 5545 C C . GLY A 1 761 ? -7.336 35.139 13.216 1.00 96.50 761 GLY A C 1
ATOM 5546 O O . GLY A 1 761 ? -7.177 36.068 14.005 1.00 96.50 761 GLY A O 1
ATOM 5547 N N . PHE A 1 762 ? -6.693 35.070 12.047 1.00 96.81 762 PHE A N 1
ATOM 5548 C CA . PHE A 1 762 ? -5.742 36.079 11.559 1.00 96.81 762 PHE A CA 1
ATOM 5549 C C . PHE A 1 762 ? -6.404 37.246 10.802 1.00 96.81 762 PHE A C 1
ATOM 5551 O O . PHE A 1 762 ? -5.714 38.100 10.257 1.00 96.81 762 PHE A O 1
ATOM 5558 N N . GLY A 1 763 ? -7.736 37.329 10.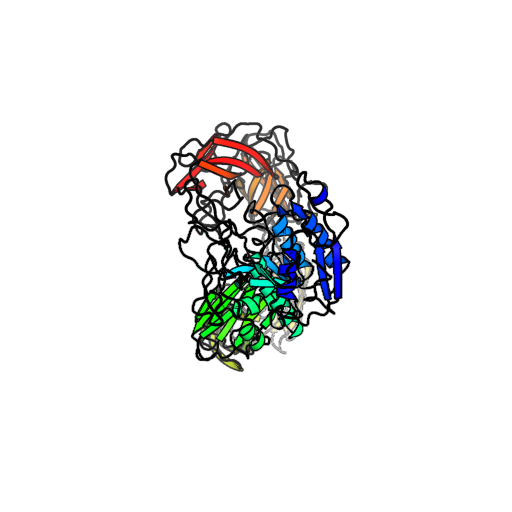791 1.00 92.00 763 GLY A N 1
ATOM 5559 C CA . GLY A 1 763 ? -8.461 38.491 10.272 1.00 92.00 763 GLY A CA 1
ATOM 5560 C C . GLY A 1 763 ? -8.646 38.503 8.744 1.00 92.00 763 GLY A C 1
ATOM 5561 O O . GLY A 1 763 ? -8.574 37.454 8.096 1.00 92.00 763 GLY A O 1
ATOM 5562 N N . PRO A 1 764 ? -8.973 39.664 8.152 1.00 93.12 764 PRO A N 1
ATOM 5563 C CA . PRO A 1 764 ? -9.453 39.749 6.774 1.00 93.12 764 PRO A CA 1
ATOM 5564 C C . PRO A 1 764 ? -8.360 39.514 5.719 1.00 93.12 764 PRO A C 1
ATOM 5566 O O . PRO A 1 764 ? -7.165 39.706 5.956 1.00 93.12 764 PRO A O 1
ATOM 5569 N N . THR A 1 765 ? -8.785 39.139 4.512 1.00 94.31 765 THR A N 1
ATOM 5570 C CA . THR A 1 765 ? -7.922 38.996 3.328 1.00 94.31 765 THR A CA 1
ATOM 5571 C C . THR A 1 765 ? -8.061 40.171 2.361 1.00 94.31 765 THR A C 1
ATOM 5573 O O . THR A 1 765 ? -9.026 40.931 2.424 1.00 94.31 765 THR A O 1
ATOM 5576 N N . ASN A 1 766 ? -7.110 40.300 1.435 1.00 90.94 766 ASN A N 1
ATOM 5577 C CA . ASN A 1 766 ? -7.175 41.214 0.298 1.00 90.94 766 ASN A CA 1
ATOM 5578 C C . ASN A 1 766 ? -6.901 40.444 -1.018 1.00 90.94 766 ASN A C 1
ATOM 5580 O O . ASN A 1 766 ? -5.763 40.011 -1.229 1.00 90.94 766 ASN A O 1
ATOM 5584 N N . PRO A 1 767 ? -7.907 40.246 -1.897 1.00 91.25 767 PRO A N 1
ATOM 5585 C CA . PRO A 1 767 ? -9.282 40.742 -1.782 1.00 91.25 767 PRO A CA 1
ATOM 5586 C C . PRO A 1 767 ? -10.063 40.099 -0.612 1.00 91.25 767 PRO A C 1
ATOM 5588 O O . PRO A 1 767 ? -9.725 38.986 -0.192 1.00 91.25 767 PRO A O 1
ATOM 5591 N N . PRO A 1 768 ? -11.089 40.777 -0.061 1.00 90.50 768 PRO A N 1
ATOM 5592 C CA . PRO A 1 768 ? -11.911 40.226 1.015 1.00 90.50 768 PRO A CA 1
ATOM 5593 C C . PRO A 1 768 ? -12.656 38.964 0.581 1.00 90.50 768 PRO A C 1
ATOM 5595 O O . PRO A 1 768 ? -13.328 38.962 -0.451 1.00 90.50 768 PRO A O 1
ATOM 5598 N N . VAL A 1 769 ? -12.575 37.905 1.391 1.00 89.25 769 VAL A N 1
ATOM 5599 C CA . VAL A 1 769 ? -13.312 36.658 1.160 1.00 89.25 769 VAL A CA 1
ATOM 5600 C C . VAL A 1 769 ? -14.420 36.496 2.212 1.00 89.25 769 VAL A C 1
ATOM 5602 O O . VAL A 1 769 ? -14.126 36.538 3.408 1.00 89.25 769 VAL A O 1
ATOM 5605 N N . PRO A 1 770 ? -15.696 36.327 1.805 1.00 85.75 770 PRO A N 1
ATOM 5606 C CA . PRO A 1 770 ? -16.804 36.124 2.737 1.00 85.75 770 PRO A CA 1
ATOM 5607 C C . PRO A 1 770 ? -16.664 34.846 3.574 1.00 85.75 770 PRO A C 1
ATOM 5609 O O . PRO A 1 770 ? -16.205 33.813 3.088 1.00 85.75 770 PRO A O 1
ATOM 5612 N N . THR A 1 771 ? -17.136 34.898 4.819 1.00 91.75 771 THR A N 1
ATOM 5613 C CA . THR A 1 771 ? -17.257 33.720 5.697 1.00 91.75 771 THR A CA 1
ATOM 5614 C C . THR A 1 771 ? -18.433 32.825 5.291 1.00 91.75 771 THR A C 1
ATOM 5616 O O . THR A 1 771 ? -19.292 33.224 4.499 1.00 91.75 771 THR A O 1
ATOM 5619 N N . GLY A 1 772 ? -18.487 31.598 5.822 1.00 92.00 772 GLY A N 1
ATOM 5620 C CA . GLY A 1 772 ? -19.608 30.682 5.594 1.00 92.00 772 GLY A CA 1
ATOM 5621 C C . GLY A 1 772 ? -19.663 30.093 4.183 1.00 92.00 772 GLY A C 1
ATOM 5622 O O . GLY A 1 772 ? -20.722 29.636 3.756 1.00 92.00 772 GLY A O 1
ATOM 5623 N N . ARG A 1 773 ? -18.552 30.119 3.438 1.00 91.56 773 ARG A N 1
ATOM 5624 C CA . ARG A 1 773 ? -18.459 29.578 2.076 1.00 91.56 773 ARG A CA 1
ATOM 5625 C C . ARG A 1 773 ? -17.190 28.766 1.865 1.00 91.56 773 ARG A C 1
ATOM 5627 O O . ARG A 1 773 ? -16.175 29.009 2.514 1.00 91.56 773 ARG A O 1
ATOM 5634 N N . VAL A 1 774 ? -17.250 27.829 0.925 1.00 87.25 774 VAL A N 1
ATOM 5635 C CA . VAL A 1 774 ? -16.076 27.106 0.427 1.00 87.25 774 VAL A CA 1
ATOM 5636 C C . VAL A 1 774 ? -15.135 28.089 -0.269 1.00 87.25 774 VAL A C 1
ATOM 5638 O O . VAL A 1 774 ? -15.560 28.910 -1.083 1.00 87.25 774 VAL A O 1
ATOM 5641 N N . ILE A 1 775 ? -13.847 27.990 0.049 1.00 85.69 775 ILE A N 1
ATOM 5642 C CA . ILE A 1 775 ? -12.795 28.804 -0.557 1.00 85.69 775 ILE A CA 1
ATOM 5643 C C . ILE A 1 775 ? -12.284 28.067 -1.790 1.00 85.69 775 ILE A C 1
ATOM 5645 O O . ILE A 1 775 ? -11.745 26.971 -1.680 1.00 85.69 775 ILE A O 1
ATOM 5649 N N . THR A 1 776 ? -12.468 28.659 -2.966 1.00 77.50 776 THR A N 1
ATOM 5650 C CA . THR A 1 776 ? -12.020 28.072 -4.240 1.00 77.50 776 THR A CA 1
ATOM 5651 C C . THR A 1 776 ? -10.671 28.612 -4.701 1.00 77.50 776 THR A C 1
ATOM 5653 O O . THR A 1 776 ? -10.038 28.020 -5.571 1.00 77.50 776 THR A O 1
ATOM 5656 N N . GLN A 1 777 ? -10.230 29.741 -4.140 1.00 82.19 777 GLN A N 1
ATOM 5657 C CA . GLN A 1 777 ? -8.928 30.343 -4.404 1.00 82.19 777 GLN A CA 1
ATOM 5658 C C . GLN A 1 777 ? -8.361 30.930 -3.109 1.00 82.19 777 GLN A C 1
ATOM 5660 O O . GLN A 1 777 ? -9.092 31.621 -2.394 1.00 82.19 777 GLN A O 1
ATOM 5665 N N . PRO A 1 778 ? -7.079 30.682 -2.799 1.00 86.25 778 PRO A N 1
ATOM 5666 C CA . PRO A 1 778 ? -6.460 31.238 -1.610 1.00 86.25 778 PRO A CA 1
ATOM 5667 C C . PRO A 1 778 ? -6.315 32.762 -1.732 1.00 86.25 778 PRO A C 1
ATOM 5669 O O . PRO A 1 778 ? -6.016 33.284 -2.807 1.00 86.25 778 PRO A O 1
ATOM 5672 N N . ALA A 1 779 ? -6.486 33.480 -0.622 1.00 91.31 779 ALA A N 1
ATOM 5673 C CA . ALA A 1 779 ? -6.416 34.941 -0.578 1.00 91.31 779 ALA A CA 1
ATOM 5674 C C . ALA A 1 779 ? -5.411 35.411 0.479 1.00 91.31 779 ALA A C 1
ATOM 5676 O O . ALA A 1 779 ? -5.392 34.909 1.602 1.00 91.31 779 ALA A O 1
ATOM 5677 N N . ARG A 1 780 ? -4.558 36.381 0.130 1.00 95.38 780 ARG A N 1
ATOM 5678 C CA . ARG A 1 780 ? -3.528 36.899 1.045 1.00 95.38 780 ARG A CA 1
ATOM 5679 C C . ARG A 1 780 ? -4.158 37.671 2.198 1.00 95.38 780 ARG A C 1
ATOM 5681 O O . ARG A 1 780 ? -5.176 38.332 2.010 1.00 95.38 780 ARG A O 1
ATOM 5688 N N . LEU A 1 781 ? -3.533 37.620 3.372 1.00 96.31 781 LEU A N 1
ATOM 5689 C CA . LEU A 1 781 ? -3.928 38.458 4.505 1.00 96.31 781 LEU A CA 1
ATOM 5690 C C . LEU A 1 781 ? -3.838 39.946 4.141 1.00 96.31 781 LEU A C 1
ATOM 5692 O O . LEU A 1 781 ? -2.899 40.372 3.469 1.00 96.31 781 LEU A O 1
ATOM 5696 N N . ALA A 1 782 ? -4.812 40.735 4.598 1.00 95.38 782 ALA A N 1
ATOM 5697 C CA . ALA A 1 782 ? -4.795 42.186 4.425 1.00 95.38 782 ALA A CA 1
ATOM 5698 C C . ALA A 1 782 ? -3.727 42.856 5.307 1.00 95.38 782 ALA A C 1
ATOM 5700 O O . ALA A 1 782 ? -3.169 43.888 4.938 1.00 95.38 782 ALA A O 1
ATOM 5701 N N . ASN A 1 783 ? -3.422 42.252 6.458 1.00 95.06 783 ASN A N 1
ATOM 5702 C CA . ASN A 1 783 ? -2.416 42.724 7.401 1.00 95.06 783 ASN A CA 1
ATOM 5703 C C . ASN A 1 783 ? -1.177 41.813 7.363 1.00 95.06 783 ASN A C 1
ATOM 5705 O O . ASN A 1 783 ? -1.319 40.589 7.310 1.00 95.06 783 ASN A O 1
ATOM 5709 N N . PRO A 1 784 ? 0.043 42.377 7.412 1.00 93.75 784 PRO A N 1
ATOM 5710 C CA . PRO A 1 784 ? 1.258 41.577 7.476 1.00 93.75 784 PRO A CA 1
ATOM 5711 C C . PRO A 1 784 ? 1.373 40.853 8.823 1.00 93.75 784 PRO A C 1
ATOM 5713 O O . PRO A 1 784 ? 0.905 41.340 9.854 1.00 93.75 784 PRO A O 1
ATOM 5716 N N . VAL A 1 785 ? 2.060 39.713 8.807 1.00 97.12 785 VAL A N 1
ATOM 5717 C CA . VAL A 1 785 ? 2.374 38.910 9.994 1.00 97.12 785 VAL A CA 1
ATOM 5718 C C . VAL A 1 785 ? 3.871 38.904 10.263 1.00 97.12 785 VAL A C 1
ATOM 5720 O O . VAL A 1 785 ? 4.680 38.964 9.336 1.00 97.12 785 VAL A O 1
ATOM 5723 N N . ARG A 1 786 ? 4.247 38.788 11.536 1.00 97.69 786 ARG A N 1
ATOM 5724 C CA . ARG A 1 786 ? 5.614 38.470 11.957 1.00 97.69 786 ARG A CA 1
ATOM 5725 C C . ARG A 1 786 ? 5.628 37.059 12.515 1.00 97.69 786 ARG A C 1
ATOM 5727 O O . ARG A 1 786 ? 4.850 36.754 13.409 1.00 97.69 786 ARG A O 1
ATOM 5734 N N . VAL A 1 787 ? 6.519 36.215 12.008 1.00 98.12 787 VAL A N 1
ATOM 5735 C CA . VAL A 1 787 ? 6.699 34.855 12.526 1.00 98.12 787 VAL A CA 1
ATOM 5736 C C . VAL A 1 787 ? 8.046 34.761 13.225 1.00 98.12 787 VAL A C 1
ATOM 5738 O O . VAL A 1 787 ? 9.051 35.210 12.675 1.00 98.12 787 VAL A O 1
ATOM 5741 N N . SER A 1 788 ? 8.075 34.174 14.418 1.00 97.44 788 SER A N 1
ATOM 5742 C CA . SER A 1 788 ? 9.309 33.774 15.088 1.00 97.44 788 SER A CA 1
ATOM 5743 C C . SER A 1 788 ? 9.330 32.270 15.345 1.00 97.44 788 SER A C 1
ATOM 5745 O O . SER A 1 788 ? 8.305 31.665 15.663 1.00 97.44 788 SER A O 1
ATOM 5747 N N . ILE A 1 789 ? 10.505 31.663 15.171 1.00 97.81 789 ILE A N 1
ATOM 5748 C CA . ILE A 1 789 ? 10.763 30.240 15.417 1.00 97.81 789 ILE A CA 1
ATOM 5749 C C . ILE A 1 789 ? 11.995 30.156 16.317 1.00 97.81 789 ILE A C 1
ATOM 5751 O O . ILE A 1 789 ? 13.050 30.692 15.985 1.00 97.81 789 ILE A O 1
ATOM 5755 N N . GLY A 1 790 ? 11.848 29.544 17.492 1.00 95.44 790 GLY A N 1
ATOM 5756 C CA . GLY A 1 790 ? 12.900 29.466 18.511 1.00 95.44 790 GLY A CA 1
ATOM 5757 C C . GLY A 1 790 ? 13.373 30.838 19.005 1.00 95.44 790 GLY A C 1
ATOM 5758 O O . GLY A 1 790 ? 14.534 30.996 19.362 1.00 95.44 790 GLY A O 1
ATOM 5759 N N . GLY A 1 791 ? 12.492 31.846 18.979 1.00 94.44 791 GLY A N 1
ATOM 5760 C CA . GLY A 1 791 ? 12.817 33.233 19.334 1.00 94.44 791 GLY A CA 1
ATOM 5761 C C . GL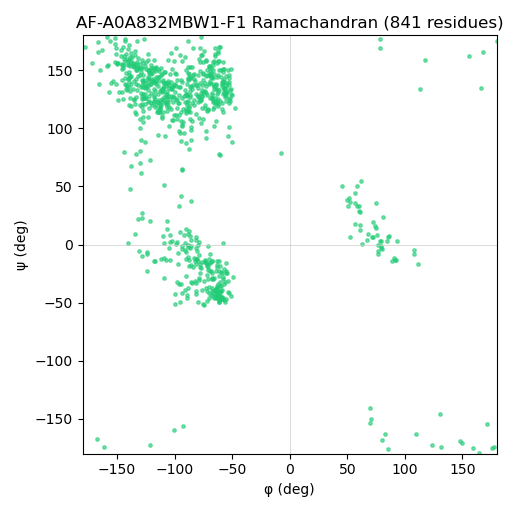Y A 1 791 ? 13.522 34.037 18.233 1.00 94.44 791 GLY A C 1
ATOM 5762 O O . GLY A 1 791 ? 13.725 35.236 18.405 1.00 94.44 791 GLY A O 1
ATOM 5763 N N . LEU A 1 792 ? 13.856 33.421 17.094 1.00 97.00 792 LEU A N 1
ATOM 5764 C CA . LEU A 1 792 ? 14.455 34.094 15.941 1.00 97.00 792 LEU A CA 1
ATOM 5765 C C . LEU A 1 792 ? 13.380 34.516 14.939 1.00 97.00 792 LEU A C 1
ATOM 5767 O O . LEU A 1 792 ? 12.429 33.774 14.696 1.00 97.00 792 LEU A O 1
ATOM 5771 N N . GLN A 1 793 ? 13.545 35.692 14.331 1.00 97.50 793 GLN A N 1
ATOM 5772 C CA . GLN A 1 793 ? 12.653 36.168 13.274 1.00 97.50 793 GLN A CA 1
ATOM 5773 C C . GLN A 1 793 ? 12.766 35.251 12.047 1.00 97.50 793 GLN A C 1
ATOM 5775 O O . GLN A 1 793 ? 13.850 35.085 11.490 1.00 97.50 793 GLN A O 1
ATOM 5780 N N . ALA A 1 794 ? 11.641 34.681 11.627 1.00 97.50 794 ALA A N 1
ATOM 5781 C CA . ALA A 1 794 ? 11.539 33.831 10.451 1.00 97.50 794 ALA A CA 1
ATOM 5782 C C . ALA A 1 794 ? 11.015 34.631 9.246 1.00 97.50 794 ALA A C 1
ATOM 5784 O O . ALA A 1 794 ? 10.212 35.561 9.397 1.00 97.50 794 ALA A O 1
ATOM 5785 N N . GLU A 1 795 ? 11.482 34.284 8.046 1.00 97.44 795 GLU A N 1
ATOM 5786 C CA . GLU A 1 795 ? 11.055 34.933 6.804 1.00 97.44 795 GLU A CA 1
ATOM 5787 C C . GLU A 1 795 ? 9.687 34.392 6.379 1.00 97.44 795 GLU A C 1
ATOM 5789 O O . GLU A 1 795 ? 9.504 33.184 6.236 1.00 97.44 795 GLU A O 1
ATOM 5794 N N . VAL A 1 796 ? 8.721 35.286 6.160 1.00 97.44 796 VAL A N 1
ATOM 5795 C CA . VAL A 1 796 ? 7.367 34.924 5.728 1.00 97.44 796 VAL A CA 1
ATOM 5796 C C . VAL A 1 796 ? 7.262 35.093 4.218 1.00 97.44 796 VAL A C 1
ATOM 5798 O O . VAL A 1 796 ? 7.201 36.209 3.710 1.00 97.44 796 VAL A O 1
ATOM 5801 N N . LEU A 1 797 ? 7.197 33.976 3.501 1.00 95.69 797 LEU A N 1
ATOM 5802 C CA . LEU A 1 797 ? 7.104 33.944 2.039 1.00 95.69 797 LEU A CA 1
ATOM 5803 C C . LEU A 1 797 ? 5.652 34.075 1.568 1.00 95.69 797 LEU A C 1
ATOM 5805 O O . LEU A 1 797 ? 5.351 34.657 0.520 1.00 95.69 797 LEU A O 1
ATOM 5809 N N . TRP A 1 798 ? 4.724 33.530 2.352 1.00 96.19 798 TRP A N 1
ATOM 5810 C CA . TRP A 1 798 ? 3.300 33.597 2.062 1.00 96.19 798 TRP A CA 1
ATOM 5811 C C . TRP A 1 798 ? 2.472 33.510 3.342 1.00 96.19 798 TRP A C 1
ATOM 5813 O O . TRP A 1 798 ? 2.805 32.741 4.237 1.00 96.19 798 TRP A O 1
ATOM 5823 N N . ALA A 1 799 ? 1.391 34.287 3.419 1.00 96.75 799 ALA A N 1
ATOM 5824 C CA . ALA A 1 799 ? 0.434 34.253 4.518 1.00 96.75 799 ALA A CA 1
ATOM 5825 C C . ALA A 1 799 ? -0.963 34.613 3.996 1.00 96.75 799 ALA A C 1
ATOM 5827 O O . ALA A 1 799 ? -1.149 35.666 3.370 1.00 96.75 799 ALA A O 1
ATOM 5828 N N . GLY A 1 800 ? -1.942 33.744 4.221 1.00 94.12 800 GLY A N 1
ATOM 5829 C CA . GLY A 1 800 ? -3.269 33.912 3.638 1.00 94.12 800 GLY A CA 1
ATOM 5830 C C . GLY A 1 800 ? -4.267 32.841 4.044 1.00 94.12 800 GLY A C 1
ATOM 5831 O O . GLY A 1 800 ? -3.911 31.828 4.639 1.00 94.12 800 GLY A O 1
ATOM 5832 N N . LEU A 1 801 ? -5.53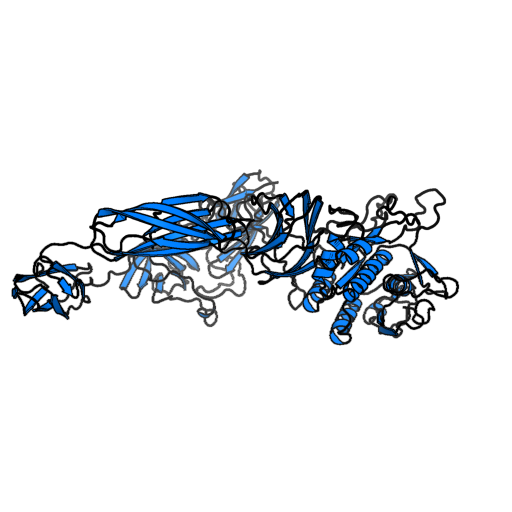0 33.079 3.710 1.00 93.88 801 LEU A N 1
ATOM 5833 C CA . LEU A 1 801 ? -6.621 32.128 3.870 1.00 93.88 801 LEU A CA 1
ATOM 5834 C C . LEU A 1 801 ? -6.549 31.089 2.742 1.00 93.88 801 LEU A C 1
ATOM 5836 O O . LEU A 1 801 ? -6.561 31.464 1.569 1.00 93.88 801 LEU A O 1
ATOM 5840 N N . SER A 1 802 ? -6.466 29.804 3.087 1.00 92.19 802 SER A N 1
ATOM 5841 C CA . SER A 1 802 ? -6.389 28.685 2.133 1.00 92.19 802 SER A CA 1
ATOM 5842 C C . SER A 1 802 ? -7.663 27.840 2.098 1.00 92.19 802 SER A C 1
ATOM 5844 O O . SER A 1 802 ? -8.010 27.303 1.050 1.00 92.19 802 SER A O 1
ATOM 5846 N N . ALA A 1 803 ? -8.398 27.775 3.208 1.00 91.25 803 ALA A N 1
ATOM 5847 C CA . ALA A 1 803 ? -9.738 27.197 3.287 1.00 91.25 803 ALA A CA 1
ATOM 5848 C C . ALA A 1 803 ? -10.609 28.011 4.254 1.00 91.25 803 ALA A C 1
ATOM 5850 O O . ALA A 1 803 ? -10.137 28.964 4.875 1.00 91.25 803 ALA A O 1
ATOM 5851 N N . ALA A 1 804 ? -11.899 27.688 4.369 1.00 90.81 804 ALA A N 1
ATOM 5852 C CA . ALA A 1 804 ? -12.822 28.471 5.190 1.00 90.81 804 ALA A CA 1
ATOM 5853 C C . ALA A 1 804 ? -12.323 28.526 6.642 1.00 90.81 804 ALA A C 1
ATOM 5855 O O . ALA A 1 804 ? -12.236 27.495 7.300 1.00 90.81 804 ALA A O 1
ATOM 5856 N N . GLY A 1 805 ? -11.937 29.716 7.114 1.00 90.94 805 GLY A N 1
ATOM 5857 C CA . GLY A 1 805 ? -11.376 29.933 8.454 1.00 90.94 805 GLY A CA 1
ATOM 5858 C C . GLY A 1 805 ? -9.993 29.313 8.701 1.00 90.94 805 GLY A C 1
ATOM 5859 O O . GLY A 1 805 ? -9.498 29.395 9.822 1.00 90.94 805 GLY A O 1
ATOM 5860 N N . LEU A 1 806 ? -9.369 28.707 7.683 1.00 95.38 806 LEU A N 1
ATOM 5861 C CA . LEU A 1 806 ? -8.040 28.102 7.751 1.00 95.38 806 LEU A CA 1
ATOM 5862 C C . LEU A 1 806 ? -7.025 29.000 7.046 1.00 95.38 806 LEU A C 1
ATOM 5864 O O . LEU A 1 806 ? -7.108 29.239 5.839 1.00 95.38 806 LEU A O 1
ATOM 5868 N N . TYR A 1 807 ? -6.048 29.462 7.811 1.00 97.19 807 TYR A N 1
ATOM 5869 C CA . TYR A 1 807 ? -4.944 30.281 7.343 1.00 97.19 807 TYR A CA 1
ATOM 5870 C C . TYR A 1 807 ? -3.695 29.424 7.231 1.00 97.19 807 TYR A C 1
ATOM 5872 O O . TYR A 1 807 ? -3.427 28.595 8.101 1.00 97.19 807 TYR A O 1
ATOM 5880 N N . GLN A 1 808 ? -2.936 29.658 6.172 1.00 97.06 808 GLN A N 1
ATOM 5881 C CA . GLN A 1 808 ? -1.672 29.007 5.889 1.00 97.06 808 GLN A CA 1
ATOM 5882 C C . GLN A 1 808 ? -0.539 30.042 5.895 1.00 97.06 808 GLN A C 1
ATOM 5884 O O . GLN A 1 808 ? -0.707 31.175 5.435 1.00 97.06 808 GLN A O 1
ATOM 5889 N N . PHE A 1 809 ? 0.629 29.625 6.383 1.00 97.38 809 PHE A N 1
ATOM 5890 C CA . PHE A 1 809 ? 1.854 30.421 6.412 1.00 97.38 809 PHE A CA 1
ATOM 5891 C C . PHE A 1 809 ? 3.011 29.612 5.836 1.00 97.38 809 PHE A C 1
ATOM 5893 O O . PHE A 1 809 ? 3.354 28.578 6.400 1.00 97.38 809 PHE A O 1
ATOM 5900 N N . ASN A 1 810 ? 3.637 30.090 4.760 1.00 97.25 810 ASN A N 1
ATOM 5901 C CA . ASN A 1 810 ? 4.884 29.523 4.250 1.00 97.25 810 ASN A CA 1
ATOM 5902 C C . ASN A 1 810 ? 6.034 30.330 4.843 1.00 97.25 810 ASN A C 1
ATOM 5904 O O . ASN A 1 810 ? 6.171 31.523 4.554 1.00 97.25 810 ASN A O 1
ATOM 5908 N N . VAL A 1 811 ? 6.836 29.687 5.681 1.00 97.56 811 VAL A N 1
ATOM 5909 C CA . VAL A 1 811 ? 7.837 30.350 6.513 1.00 97.56 811 VAL A CA 1
ATOM 5910 C C . VAL A 1 811 ? 9.178 29.656 6.335 1.00 97.56 811 VAL A C 1
ATOM 5912 O O . VAL A 1 811 ? 9.253 28.433 6.440 1.00 97.56 811 VAL A O 1
ATOM 5915 N N . LYS A 1 812 ? 10.240 30.423 6.080 1.00 97.88 812 LYS A N 1
ATOM 5916 C CA . LYS A 1 812 ? 11.604 29.891 6.068 1.00 97.88 812 LYS A CA 1
ATOM 5917 C C . LYS A 1 812 ? 12.086 29.692 7.505 1.00 97.88 812 LYS A C 1
ATOM 5919 O O . LYS A 1 812 ? 12.083 30.638 8.295 1.00 97.88 812 LYS A O 1
ATOM 5924 N N . VAL A 1 813 ? 12.522 28.482 7.836 1.00 97.94 813 VAL A N 1
ATOM 5925 C CA . VAL A 1 813 ? 13.109 28.141 9.135 1.00 97.94 813 VAL A CA 1
ATOM 5926 C C . VAL A 1 813 ? 14.448 28.882 9.283 1.00 97.94 813 VAL A C 1
ATOM 5928 O O . VAL A 1 813 ? 15.305 28.734 8.412 1.00 97.94 813 VAL A O 1
ATOM 5931 N N . PRO A 1 814 ? 14.660 29.689 10.343 1.00 97.94 814 PRO A N 1
ATOM 5932 C CA . PRO A 1 814 ? 15.897 30.448 10.521 1.00 97.94 814 PRO A CA 1
ATOM 5933 C C . PRO A 1 814 ? 17.165 29.583 10.465 1.00 97.94 814 PRO A C 1
ATOM 5935 O O . PRO A 1 814 ? 17.275 28.583 11.174 1.00 97.94 814 PRO A O 1
ATOM 5938 N N . ASP A 1 815 ? 18.154 30.020 9.679 1.00 95.50 815 ASP A N 1
ATOM 5939 C CA . ASP A 1 815 ? 19.407 29.283 9.436 1.00 95.50 815 ASP A CA 1
ATOM 5940 C C . ASP A 1 815 ? 20.225 29.052 10.729 1.00 95.50 815 ASP A C 1
ATOM 5942 O O . ASP A 1 815 ? 20.961 28.076 10.851 1.00 95.50 815 ASP A O 1
ATOM 5946 N N . ALA A 1 816 ? 20.078 29.937 11.723 1.00 93.31 816 ALA A N 1
ATOM 5947 C CA . ALA A 1 816 ? 20.809 29.891 12.991 1.00 93.31 816 ALA A CA 1
ATOM 5948 C C . ALA A 1 816 ? 20.165 28.994 14.070 1.00 93.31 816 ALA A C 1
ATOM 5950 O O . ALA A 1 816 ? 20.658 28.957 15.199 1.00 93.31 816 ALA A O 1
ATOM 5951 N N . LEU A 1 817 ? 19.070 28.286 13.767 1.00 94.31 817 LEU A N 1
ATOM 5952 C CA . LEU A 1 817 ? 18.424 27.406 14.743 1.00 94.31 817 LEU A CA 1
ATOM 5953 C C . LEU A 1 817 ? 19.290 26.189 15.091 1.00 94.31 817 LEU A C 1
ATOM 5955 O O . LEU A 1 817 ? 20.019 25.636 14.261 1.00 94.31 817 LEU A O 1
ATOM 5959 N N . SER A 1 818 ? 19.215 25.793 16.358 1.00 92.00 818 SER A N 1
ATOM 5960 C CA . SER A 1 818 ? 19.812 24.563 16.882 1.00 92.00 818 SER A CA 1
ATOM 5961 C C . SER A 1 818 ? 18.803 23.423 16.863 1.00 92.00 818 SER A C 1
ATOM 5963 O O . SER A 1 818 ? 17.597 23.667 16.871 1.00 92.00 818 SER A O 1
ATOM 5965 N N . ASP A 1 819 ? 19.311 22.192 16.870 1.00 95.69 819 ASP A N 1
ATOM 5966 C CA . ASP A 1 819 ? 18.486 20.989 16.958 1.00 95.69 819 ASP A CA 1
ATOM 5967 C C . ASP A 1 819 ? 17.625 21.008 18.232 1.00 95.69 819 ASP A C 1
ATOM 5969 O O . ASP A 1 819 ? 18.099 21.376 19.312 1.00 95.69 819 ASP A O 1
ATOM 5973 N N . GLY A 1 820 ? 16.365 20.590 18.112 1.00 95.38 820 GLY A N 1
ATOM 5974 C CA . GLY A 1 820 ? 15.409 20.507 19.215 1.00 95.38 820 GLY A CA 1
ATOM 5975 C C . GLY A 1 820 ? 14.052 21.144 18.914 1.00 95.38 820 GLY A C 1
ATOM 5976 O O . GLY A 1 820 ? 13.762 21.570 17.798 1.00 95.38 820 GLY A O 1
ATOM 5977 N N . ASP A 1 821 ? 13.191 21.189 19.930 1.00 96.06 821 ASP A N 1
ATOM 5978 C CA . ASP A 1 821 ? 11.870 21.813 19.822 1.00 96.06 821 ASP A CA 1
ATOM 5979 C C . ASP A 1 821 ? 11.991 23.343 19.870 1.00 96.06 821 ASP A C 1
ATOM 5981 O O . ASP A 1 821 ? 12.383 23.922 20.886 1.00 96.06 821 ASP A O 1
ATOM 5985 N N . ALA A 1 822 ? 11.595 24.005 18.787 1.00 97.06 822 ALA A N 1
ATOM 5986 C CA . ALA A 1 822 ? 11.591 25.451 18.647 1.00 97.06 822 ALA A CA 1
ATOM 5987 C C . ALA A 1 822 ? 10.163 26.000 18.785 1.00 97.06 822 ALA A C 1
ATOM 5989 O O . ALA A 1 822 ? 9.253 25.583 18.067 1.00 97.06 822 ALA A O 1
ATOM 5990 N N . ALA A 1 823 ? 9.961 26.945 19.708 1.00 97.44 823 ALA A N 1
ATOM 5991 C CA . ALA A 1 823 ? 8.670 27.609 19.891 1.00 97.44 823 ALA A CA 1
ATOM 5992 C C . ALA A 1 823 ? 8.312 28.454 18.661 1.00 97.44 823 ALA A C 1
ATOM 5994 O O . ALA A 1 823 ? 9.166 29.175 18.147 1.00 97.44 823 ALA A O 1
ATOM 5995 N N . VAL A 1 824 ? 7.060 28.385 18.216 1.00 98.19 824 VAL A N 1
ATOM 5996 C CA . VAL A 1 824 ? 6.546 29.106 17.050 1.00 98.19 824 VAL A CA 1
ATOM 5997 C C . VAL A 1 824 ? 5.514 30.129 17.495 1.00 98.19 824 VAL A C 1
ATOM 5999 O O . VAL A 1 824 ? 4.516 29.779 18.123 1.00 98.19 824 VAL A O 1
ATOM 6002 N N . VAL A 1 825 ? 5.734 31.390 17.127 1.00 98.00 825 VAL A N 1
ATOM 6003 C CA . VAL A 1 825 ? 4.782 32.477 17.368 1.00 98.00 825 VAL A CA 1
ATOM 6004 C C . VAL A 1 825 ? 4.502 33.196 16.059 1.00 98.00 825 VAL A C 1
ATOM 6006 O O . VAL A 1 825 ? 5.426 33.659 15.392 1.00 98.00 825 VAL A O 1
ATOM 6009 N N . VAL A 1 826 ? 3.224 33.315 15.702 1.00 98.06 826 VAL A N 1
ATOM 6010 C CA . VAL A 1 826 ? 2.766 34.198 14.625 1.00 98.06 826 VAL A CA 1
ATOM 6011 C C . VAL A 1 826 ? 2.063 35.389 15.267 1.00 98.06 826 VAL A C 1
ATOM 6013 O O . VAL A 1 826 ? 1.069 35.225 15.966 1.00 98.06 826 VAL A O 1
ATOM 6016 N N . ASP A 1 827 ? 2.594 36.586 15.049 1.00 97.62 827 ASP A N 1
ATOM 6017 C CA . ASP A 1 827 ? 2.041 37.851 15.525 1.00 97.62 827 ASP A CA 1
ATOM 6018 C C . ASP A 1 827 ? 1.385 38.604 14.368 1.00 97.62 827 ASP A C 1
ATOM 6020 O O . ASP A 1 827 ? 2.007 38.828 13.323 1.00 97.62 827 ASP A O 1
ATOM 6024 N N . ILE A 1 828 ? 0.135 39.019 14.561 1.00 97.06 828 ILE A N 1
ATOM 6025 C CA . ILE A 1 828 ? -0.579 39.903 13.642 1.00 97.06 828 ILE A CA 1
ATOM 6026 C C . ILE A 1 828 ? -1.019 41.158 14.383 1.00 97.06 828 ILE A C 1
ATOM 6028 O O . ILE A 1 828 ? -1.782 41.095 15.339 1.00 97.06 828 ILE A O 1
ATOM 6032 N N . ALA A 1 829 ? -0.507 42.315 13.957 1.00 94.06 829 ALA A N 1
ATOM 6033 C CA . ALA A 1 829 ? -0.831 43.613 14.555 1.00 94.06 829 ALA A CA 1
ATOM 6034 C C . ALA A 1 829 ? -0.694 43.668 16.099 1.00 94.06 829 ALA A C 1
ATOM 6036 O O . ALA A 1 829 ? -1.443 44.387 16.756 1.00 94.06 829 ALA A O 1
ATOM 6037 N N . GLY A 1 830 ? 0.263 42.930 16.681 1.00 94.12 830 GLY A N 1
ATOM 6038 C CA . GLY A 1 830 ? 0.473 42.864 18.134 1.00 94.12 830 GLY A CA 1
ATOM 6039 C C . GLY A 1 830 ? -0.371 41.816 18.869 1.00 94.12 830 GLY A C 1
ATOM 6040 O O . GLY A 1 830 ? -0.359 41.794 20.099 1.00 94.12 830 GLY A O 1
ATOM 6041 N N . PHE A 1 831 ? -1.103 40.967 18.145 1.00 96.19 831 PHE A N 1
ATOM 6042 C CA . PHE A 1 831 ? -1.796 39.799 18.681 1.00 96.19 831 PHE A CA 1
ATOM 6043 C C . PHE A 1 831 ? -0.971 38.542 18.361 1.00 96.19 831 PHE A C 1
ATOM 6045 O O . PHE A 1 831 ? -0.940 38.129 17.197 1.00 96.19 831 PHE A O 1
ATOM 6052 N N . PRO A 1 832 ? -0.299 37.923 19.349 1.00 96.69 832 PRO A N 1
ATOM 6053 C CA . PRO A 1 832 ? 0.457 36.695 19.138 1.00 96.69 832 PRO A CA 1
ATOM 6054 C C . PRO A 1 832 ? -0.430 35.448 19.245 1.00 96.69 832 PRO A C 1
ATOM 6056 O O . PRO A 1 832 ? -1.413 35.422 19.988 1.00 96.69 832 PRO A O 1
ATOM 6059 N N . THR A 1 833 ? -0.041 34.379 18.550 1.00 97.38 833 THR A N 1
ATOM 6060 C CA . THR A 1 833 ? -0.566 33.023 18.782 1.00 97.38 833 THR A CA 1
ATOM 6061 C C . THR A 1 833 ? -0.183 32.490 20.168 1.00 97.38 833 THR A C 1
ATOM 6063 O O . THR A 1 833 ? 0.669 33.049 20.859 1.00 97.38 833 THR A O 1
ATOM 6066 N N . GLN A 1 834 ? -0.782 31.367 20.578 1.00 94.62 834 GLN A N 1
ATOM 6067 C CA . GLN A 1 834 ? -0.496 30.730 21.865 1.00 94.62 834 GLN A CA 1
ATOM 6068 C C . GLN A 1 834 ? 0.983 30.345 22.046 1.00 94.62 834 GLN A C 1
ATOM 6070 O O . GLN A 1 834 ? 1.661 29.973 21.092 1.00 94.62 834 GLN A O 1
ATOM 6075 N N . SER A 1 835 ? 1.467 30.387 23.291 1.00 88.44 835 SER A N 1
ATOM 6076 C CA . SER A 1 835 ? 2.878 30.154 23.641 1.00 88.44 835 SER A CA 1
ATOM 6077 C C . SER A 1 835 ? 3.299 28.680 23.664 1.00 88.44 835 SER A C 1
ATOM 6079 O O . SER A 1 835 ? 4.490 28.381 23.639 1.00 88.44 835 SER A O 1
ATOM 6081 N N . ASN A 1 836 ? 2.348 27.744 23.706 1.00 88.00 836 ASN A N 1
ATOM 6082 C CA . ASN A 1 836 ? 2.586 26.300 23.760 1.00 88.00 836 ASN A CA 1
ATOM 6083 C C . ASN A 1 836 ? 2.556 25.636 22.370 1.00 88.00 836 ASN A C 1
ATOM 6085 O O . ASN A 1 836 ? 1.978 24.564 22.209 1.00 88.00 836 ASN A O 1
ATOM 6089 N N . ALA A 1 837 ? 3.158 26.279 21.372 1.00 95.75 837 ALA A N 1
ATOM 6090 C CA . ALA A 1 837 ? 3.198 25.813 19.992 1.00 95.75 837 ALA A CA 1
ATOM 6091 C C . ALA A 1 837 ? 4.653 25.627 19.548 1.00 95.75 837 ALA A C 1
ATOM 6093 O O . ALA A 1 837 ? 5.435 26.573 19.598 1.00 95.75 837 ALA A O 1
ATOM 6094 N N . PHE A 1 838 ? 5.028 24.416 19.130 1.00 97.00 838 PHE A N 1
ATOM 6095 C CA . PHE A 1 838 ? 6.411 24.080 18.772 1.00 97.00 838 PHE A CA 1
ATOM 6096 C C . PHE A 1 838 ? 6.504 23.381 17.413 1.00 97.00 838 PHE A C 1
ATOM 6098 O O . PHE A 1 838 ? 5.571 22.697 16.996 1.00 97.00 838 PHE A O 1
ATOM 6105 N N . ILE A 1 839 ? 7.658 23.484 16.760 1.00 97.25 839 ILE A N 1
ATOM 6106 C CA . ILE A 1 839 ? 8.097 22.548 15.716 1.00 97.25 839 ILE A CA 1
ATOM 6107 C C . ILE A 1 839 ? 9.432 21.938 16.140 1.00 97.25 839 ILE A C 1
ATOM 6109 O O . ILE A 1 839 ? 10.225 22.599 16.806 1.00 97.25 839 ILE A O 1
ATOM 6113 N N . THR A 1 840 ? 9.691 20.688 15.776 1.00 97.25 840 THR A N 1
ATOM 6114 C CA . THR A 1 840 ? 11.008 20.074 16.001 1.00 97.25 840 THR A CA 1
ATOM 6115 C C . THR A 1 840 ? 11.928 20.434 14.842 1.00 97.25 840 THR A C 1
ATOM 6117 O O . THR A 1 840 ? 11.512 20.318 13.693 1.00 97.25 840 THR A O 1
ATOM 6120 N N . VAL A 1 841 ? 13.160 20.846 15.139 1.00 96.75 841 VAL A N 1
ATOM 6121 C CA . VAL A 1 841 ? 14.200 21.213 14.167 1.00 96.75 841 VAL A CA 1
ATOM 6122 C C . VAL A 1 841 ? 15.396 20.262 14.301 1.00 96.75 841 VAL A C 1
ATOM 6124 O O . VAL A 1 841 ? 15.761 19.896 15.418 1.00 96.75 841 VAL A O 1
ATOM 6127 N N . GLN A 1 842 ? 16.000 19.852 13.185 1.00 95.81 842 GLN A N 1
ATOM 6128 C CA . GLN A 1 842 ? 17.228 19.054 13.126 1.00 95.81 842 GLN A CA 1
ATOM 6129 C C . GLN A 1 842 ? 18.037 19.416 11.870 1.00 95.81 842 GLN A C 1
ATOM 6131 O O . GLN A 1 842 ? 17.469 19.482 10.780 1.00 95.81 842 GLN A O 1
ATOM 6136 N N . ARG A 1 843 ? 19.341 19.670 12.025 1.00 85.81 843 ARG A N 1
ATOM 6137 C CA . ARG A 1 843 ? 20.263 19.997 10.920 1.00 85.81 843 ARG A CA 1
ATOM 6138 C C . ARG A 1 843 ? 20.568 18.836 9.981 1.00 85.81 843 ARG A C 1
ATOM 6140 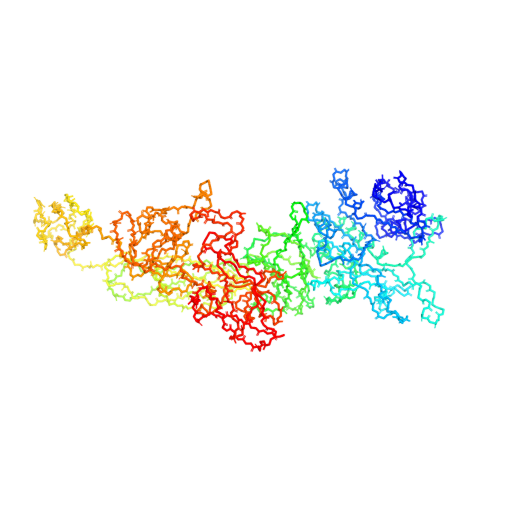O O . ARG A 1 843 ? 20.628 17.676 10.447 1.00 85.81 843 ARG A O 1
#

Foldseek 3Di:
DACPQQQCVQAAEAEDAQCPPVVPDPQFDFDRHDLADPLWLLQFLVQLQAGCAHVVGRPSHHLQVVHRYHYRYHQWGQRNVPSDTDGDLVSVLVVLVCCVVPVLVAAFEEALDFAADPALADLSLLSVLQSCAVSQHAYFYQQFQDQDQDPPDDSDGAAAGGPNQSHARYQYEFAWACLLDPDCPPIDGASRTHWDDGRVREQPNAAYFHFFYDPDPVPPDPDPGSFRWGQGSVDSGIDGDGGSSSGRSSLSSLLVVLVVLPQVGSQQSSFLQLQQAPACDADGRGRSHYGDSVLSSVQSVQKDKDWAFAQDKWKKKDFDAFKKKKKKAFGWAADPPSPGTADWFKWKWKAALVALHTFWIFGDLPHRMGMIMGTGGTMMMIMIHTHNVRGRDGTTMMMMGISDPDIDTFPPWAWDKDKDWAQEDAAQDKTKIKMKTATQTDTKQAFKKKWKDWPPDPDTDIDTQGIAGHRGMGMDMDTDTHHNDWDKTKMKMKMWGCHNNDIHIDMDIDIHGHDDDDQDFDKPPLEDEAELQWFKDKIKTATPAAQKKAWDKPDPQKAFPDCRIDGGIDMIIITGHHAAAQQWDWIFTQISNRTRIYIYHGQFDFWFWPDKAFPAQRHAEDEALGKIKTFTAQQDPDWDFDDPVCQPPQFAAQDDPQKHKAKQNHGWRWGIDDRTMTITTHFDDPDAAWIWIWITGPSGIDIDIGGYHQFAKAFHFDPPPVRQEGQKAFPVPRFTFAPVPSDVRHDHAEQFGKMKTKIFGLHAFVVGDGARGWDPDWTARPFDKWKDKLNHTWDWPGWTHPTRRMIMTTTHHHNPDDFAWIFMWIDTPNNIYDRSYTTGYDD

Nearest PDB structures (foldseek):
  4kty-assembly2_B  TM=3.884E-01  e=1.778E-05  Homo sapiens
  1ggu-assembly1_B  TM=3.806E-01  e=3.989E-05  Homo sapiens
  1ex0-assembly1_B  TM=3.216E-01  e=1.778E-05  Homo sapiens
  1evu-assembly1_B  TM=3.178E-01  e=2.592E-05  Homo sapiens
  5mhl-assembly1_A  TM=3.595E-01  e=1.053E-04  Homo sapiens

Solvent-accessible surface area (backbone atoms only — not comparable to full-atom values): 42490 Å² total; per-residue (Å²): 52,51,76,83,34,46,28,41,66,92,47,45,70,51,69,43,64,26,30,83,56,37,65,69,43,91,42,54,54,63,60,69,86,52,44,62,37,89,67,22,62,60,21,24,34,48,18,36,21,38,9,62,14,25,91,99,38,69,84,55,57,10,68,25,41,82,55,72,67,46,76,39,69,32,32,61,38,26,25,65,78,76,73,41,76,44,66,36,83,63,17,54,52,53,43,51,54,46,37,66,72,75,36,74,83,67,45,68,42,65,39,55,58,66,45,83,50,89,52,58,77,38,68,63,16,42,50,52,16,34,49,21,54,78,71,54,28,36,35,18,18,9,10,28,63,41,52,53,77,46,101,67,93,52,97,77,43,56,20,60,41,11,29,44,27,54,22,73,40,43,45,11,13,9,12,22,17,42,80,77,54,88,64,67,90,77,45,40,75,21,78,44,26,7,21,33,49,40,85,74,65,29,81,25,20,44,30,16,30,68,4,16,38,68,94,54,83,82,56,87,63,99,68,78,79,32,36,45,71,21,35,32,55,93,48,70,52,67,40,68,46,52,32,9,37,47,5,9,22,46,54,29,12,47,50,52,49,39,34,75,74,66,42,72,48,41,40,33,41,50,9,32,50,51,50,32,18,81,38,85,62,71,43,40,57,37,7,27,18,45,63,33,64,70,52,28,63,74,42,54,82,23,46,43,72,53,71,45,42,53,66,40,70,48,41,28,36,31,67,47,85,37,85,38,42,36,14,39,20,40,57,41,51,49,48,94,84,59,86,51,64,44,56,49,33,59,32,35,38,33,18,34,49,84,78,45,48,79,60,28,60,23,79,49,94,73,46,53,63,30,64,25,49,36,79,38,82,41,51,33,29,41,27,43,37,27,42,58,93,48,48,59,50,74,60,36,57,36,6,40,14,39,74,57,75,77,64,39,85,41,84,37,46,33,48,46,44,46,68,51,59,68,56,69,42,49,51,54,35,73,44,65,37,41,36,36,43,28,20,76,18,79,33,50,28,34,67,23,37,37,32,43,25,47,64,93,52,92,64,58,56,72,47,79,59,40,68,30,44,53,75,32,64,44,73,50,74,44,85,42,69,40,58,74,59,76,46,78,48,46,40,29,39,46,35,40,21,70,36,64,94,37,84,38,65,25,59,34,73,46,65,31,31,29,62,82,93,62,89,60,42,41,57,47,62,48,59,48,80,36,56,27,76,33,49,79,49,70,33,40,36,45,27,60,85,78,46,67,34,44,48,44,57,80,30,95,55,41,45,78,76,40,48,54,60,53,55,22,61,50,56,35,31,33,39,36,56,59,39,88,47,59,59,63,45,73,38,33,41,32,37,38,87,37,64,27,40,36,39,29,39,23,31,73,62,49,31,46,80,75,46,58,21,20,54,44,53,66,42,81,36,35,16,43,33,8,40,28,33,35,34,40,40,65,47,36,97,55,73,51,62,72,54,79,87,59,42,57,94,51,33,45,36,44,54,52,100,66,28,34,41,25,51,68,85,36,71,15,22,40,48,33,42,20,41,42,41,36,32,33,32,33,37,77,62,91,71,69,43,83,34,45,38,35,44,35,30,88,54,34,64,32,74,48,79,36,44,28,32,81,50,32,35,14,49,29,47,39,82,58,80,86,40,35,37,39,39,33,20,34,65,91,76,64,44,41,38,19,44,78,71,74,43,94,82,18,39,43,38,41,54,61,39,47,35,35,40,36,26,26,10,78,44,61,30,53,68,75,72,76,53,53,31,67,53,90,67,68,30,37,43,63,63,75,70,50,39,29,49,59,85,39,79,30,52,76,82,42,53,24,40,57,39,70,41,33,29,40,34,36,31,34,37,46,69,86,63,67,70,42,78,25,43,43,36,48,27,44,92,88,38,58,27,49,84,70,25,23,43,26,30,39,123

Sequence (843 aa):
VRTSHPAFSGLNIVSKVFLDYGKQDPCFGDDATSPEDKQGHGTHVAGIVASRGAPGWSDYWGVARGLGTLYNLKIAYLDKCTGRGRFQGNDPVAALNWAVQQAPYVKVINFSSGGDASGDDDVLARLFDYFADTYGLTISVAAGNESKSGFLGLWTKPGPVSSPGIGYNVTTVAAMNTQGTIDRSDDEIAIFSSRGPTVGGRKKPDIAAPGGLRDDWSLSGWQPVVGIWSADYQSDGFRKDSGTSMAAPHIAGAAVLLRQAGVQDPLAIKALLLNTTDWLNWSNDQGWGYANLSRALAQRNNVVTSTLAAGRVRLWKGVPNGLFYSTLTWNRFVYQGYTGGCLSDLDLFLYSGLSGVLLGSSVSVVDNVEKAYATAYGPVVANVTHWSQSSCRSPERFGLAFSVSGFQPATGPVLDVSCTAPTAIAPSAQFSAACTIANRGDLPALSVQGALGFAGSTSSSSQDFGTIQPGGSSTKTWLVTAPASIGTFTLQLAAQSNSFGGLFSGSASITFSTTSGVCTVAVSPTAVSFPATGGNGTVSVSAPAGCSWQALSNAQWITVTGGAQGSGNGTVTFTVAANTGSTARTGTIAVGGQAIAISQAGASSAPVVTSVVNGASFQPGIAAGAWISIFGTNFATTTRIWRDDEIVGGVLPTQLDGVRVTVNGRMAAVYYISATQLNVQVPSDDAVGPVQVQVTTAQGTTTTTAQMQAFAPGLFLFDRENRRYVASQHAADYSLVGKVGLYPGSTPAKPGEIVILYGTGFGPTNPPVPTGRVITQPARLANPVRVSIGGLQAEVLWAGLSAAGLYQFNVKVPDALSDGDAAVVVDIAGFPTQSNAFITVQR

Radius of gyration: 37.79 Å; Cα contacts (8 Å, |Δi|>4): 2393; chains: 1; bounding box: 104×73×94 Å

pLDDT: mean 90.63, std 11.16, range [26.92, 98.88]

Secondary structure (DSSP, 8-state):
--TT-GGGTT-EEEEEE--TTGGGSTTB-S-TT----SSSHHHHHHHHHH-EEETTEEEEE-TTTT-SEEEEEE-EEEBTTTSSEEE-THHHHHHHHHHHHH-TT--EEEE---B--SSSS-HHHHHHHHHHHHHT-EEEEE----B---SS-----BPBPPBTTT-SSSEEEEEEE-TT-S-STT-EE-TTS-B---TT------EEEE------TTS-S-PPP-PEEEE-SSSSSEEEE-SHHHHHHHHHHHHHHHHHTT---HHHHHHHHHHTSS-SS-BTTTBT-B--HHHHHHTTTSEEEEEE-TTEEEEEEE--EEEEEEEEEEPPEE-TTSS-EE---EEEEEEETTT--EEEEE--SS-SEEEEEEEEES-EEEEEEE-STT-SSSSEEEEEEESSS--EEE----EEEEEE--SEE-TT-EEEEEEEEEE-SSS-EEEEEEEEEETT-S-EEEEEEEEE-TT-EEEEEEEEEPPSS-SEEEEEEEEEEEETTEEEEEEEEEEEEE---SS--EEESSEEEE-TT-EEEEEEEE--TT-EEEEEESSTTEEEEE-SEEESSEEEEEEE----SSS-EEEEEEETTEEEEEEEPPPPPPPEEEEEEETTT--B-B-TT-EEEEEEESS-SS-EE--GGG-BTTBPPSEETTEEEEETTEEPEEEEE-SSEEEEEPPP----EEEEEEEEETTEEEEEEEEE-S---EE-B-SSTTT-BB-EEETTT-PBBSSTTSSTT-BPBPTT-EEEEEEE----EES---SSB--SS-EEESS-EEEEETTEEEEEEEEEEEETTEEEEEEEPPTTPPSEEEEEEEEETTEEPPSS-EEEE--

Mean predicted aligned error: 17.57 Å